Protein AF-A0A3E2GTE9-F1 (afdb_monomer_lite)

Foldseek 3Di:
DDAPPDDQDFDADDDDADQQWKWWDQVLQFFAPGDRPDIDIFGFRADDDLVPFFPLVVVCCVVTVIDGPHAPLRRCVVVVHHLQPAAEDEQLAFALSRHHDPVSRVNYAYEFEPCRCVFQPPHPPVPSNGRGDCVRVVPPRYDYDDPPPADAPDDQPARGWHDPVVRPQKIWGDQAFLDPRRTWIWGGRDSLAIETGCEPLRQDPCLLQVVTDFNAQDHPPRDGHSTPHRVSSSVSSVRSNSQCPDPRYDYDHRPPDPVPQPPPQAQDQDQDPVRFRFRQPDPDPPDDDPCVPFDADPVVPHGFGSGFDPDCPQLQNDDPVLLVLVLVLLLLLLLLQLLLLLLQQLQLVLLCVVQVHDSLVLLLLSLLLLLLLLVLLLPQLLVCLFLFDLQSSLVLLVQLLVLLVQLLPPPHSVSNSVSSNSNSNRRNNSQQCSLVSLVLNHTPVCSLVSVLVSVLSNLLSNLNSLLVQLVCCLVVVHSSVSSVVSSVSSVVSNVSCLQSAAGSDDDPSDDPVPGFDQDDDSVSRNCSSNSVCCVVGVDPPPGDDSCLSSVLLVLLCPQVLLVLLLLLLLLLLQVVLLCSSCLCVQACPDVVVLHVNDRSNRSSVLSVLLVVLLVVLSVCLSVVQVVQQVVVCVVPVSTGHLLSLLVQLVVLLVQQLVLLLQCQVCSQVVHDCVSPSSSSSSNSSSSNSNVVSSLSSSCSLAVVPNSSSSSSNSSSNRVNNSVSSNPVVVCCVPVNSNVSSNVSSVSNVVSVVSSVCCSVCVSVSSSVSDYRPSDD

Sequence (776 aa):
MGSINDQTDRAIVQVSVVPTGQLFLPDKWILAGANLNTKTLYPDYSFYDLDAYPKCIREEFVMTNPHVPKSAGELLSEAGVLIESINLVVYSHLHFDHIGNPYEFPNAKVIVGPGSRVAASPGYPKNPNSPFLESILEHPHVRELSYTDDEWVSFGPFPRAFDVFRDGSFLLLDAPGHMAGHLIGCARTGLNEYVLMGGDCCHHRKIFTREGKVGEGYGPNGAHSMHKDLETAKSTIDKVAELNKKDDVLGASDTGSDNQDHVANNPAEIELENGEFLLVVNVGLEKGGDVSNLKLAKDGHTVLIPQPSDDPQDPLNWSSFKKHMLLICVAFGAFAGDFGSGAGVPTVLVQGIEWTLTPVVVQYSGNLNVIMCGVSGLLWMPLINYWGRTPVLFWSSVMGAFFTLGCALSPNFATFYGMRTLEGVTQSVGQTIGLAFIEDMFFFHEHARKIGIWYAIYIISPFWGPFCGNFMVGTMGTWRPVFWLVFAWSIFLICMMIVFGDECYYNRSFKPDHQPKRESGYIHNLSRTLGIWQVKNRPPKYWGTLLKCYGRLGELLLKPVMPVTMLFYAILFMWSVGINITSSILLGTPIIAGGYGFSAKAVGYMYFTPFVAIIIGEFFGHYFNDWIANRYIRNHNGLFVPEVRLWTNYIGLFFMIPGLVLVGQTLQKHLHWAGIVFGWGMFQFGVMVVSVATVAYALDCYPSASGEVSALINFARVVSGFSVGYFQQEWGLKEGFDTSFGIQAATCTASIFLIVSLQMYGAKLRRWAGPIKLKI

Secondary structure (DSSP, 8-state):
--BS---TT-----------EEEEEEHHHHBTT--TT-EEEEEESS---GGGS-HHHHHHHHHH--B--S-HHHHHHHTT--GGG--EEE-SS--TTS---GGG-TT-EEEE-TTHHHHH-S-BTTSTT-SSBHHHHT-TTEEE--TTTS--EEETTEEEEEESSSSSSEEEEE-TTSSTT-EEEEEEEETTEEEEE-GGG-SSHHHHTTSS-B--S--GGG-S-SSSSHHHHHHHHHHHHHHHTSTTEEEE-SSTT---SSS-SSS-EEE-TT--EEE-----TTS----TTSPBPTTSSSBPSSPPPS-TTSGGGS-HHHHHHHHHHHHHHHHHHHHHHHTTGGGHHHHHHHHT--HHHHHHHHHHHHHHHHHHHHHHHHHHTTT-HHHHHHHHHHHHHHHHHHHHH-SSHHHHHHHHHHHHHHHTHHHHHHHHHHHHHS-HHHHHHHHHHHHHHHHHHHHHHHHHHHHHHHHHS-SHHHHHHHHHHHHHHHHHHHHH-------TTS-GGGSPP---SHHHHHHHHTTHHHHHS--TTSS--HHHHHHHHHHHHTSTHHHHHHHHHHHHHHHHHHHHHHHHHHHHS-GGGTS----HHHHHHHTHHHHHHHHHHHHHHHHHHHHHHHHHHHHTTT---GGGGGHHHHHHHHHHHHHHHHHHHHHHTT--THHHHHHHHHHHHHHHHHHHHHHHHHHHH-GGGHHHHHHHHHHHHHHHHHHHHHHHHHHHHHH-HHHHHHHHHHHHHHTHHHHHHHHHHHHHHHHHH-S-----

Radius of gyration: 33.64 Å; chains: 1; bounding box: 87×59×92 Å

InterPro domains:
  IPR001279 Metallo-beta-lactamase [PF00753] (76-129)
  IPR001279 Metallo-beta-lactamase [SM00849] (69-253)
  IPR011701 Major facilitator superfamily [PF07690] (329-722)
  IPR036259 MFS transporter superfamily [G3DSA:1.20.1250.20] (320-761)
  IPR036259 MFS transporter superfamily [SSF103473] (307-758)
  IPR036866 Ribonuclease Z/Hydroxyacylglutathione hydrolase-like [G3DSA:3.60.15.10] (18-261)
  IPR036866 Ribonuclease Z/Hydroxyacylglutathione hydrolase-like [SSF56281] (74-249)

Structure (mmCIF, N/CA/C/O backbone):
data_AF-A0A3E2GTE9-F1
#
_entry.id   AF-A0A3E2GTE9-F1
#
loop_
_atom_site.group_PDB
_atom_site.id
_atom_site.type_symbol
_atom_site.label_atom_id
_atom_site.label_alt_id
_atom_site.label_comp_id
_atom_site.label_asym_id
_atom_site.label_entity_id
_atom_site.label_seq_id
_atom_site.pdbx_PDB_ins_code
_atom_site.Cartn_x
_atom_site.Cartn_y
_atom_site.Cartn_z
_atom_site.occupancy
_atom_site.B_iso_or_equiv
_atom_site.auth_seq_id
_atom_site.auth_comp_id
_atom_site.auth_asym_id
_atom_site.auth_atom_id
_atom_site.pdbx_PDB_model_num
ATOM 1 N N . MET A 1 1 ? -14.245 -23.287 54.710 1.00 35.78 1 MET A N 1
ATOM 2 C CA . MET A 1 1 ? -14.535 -22.749 53.366 1.00 35.78 1 MET A CA 1
ATOM 3 C C . MET A 1 1 ? -13.266 -22.864 52.544 1.00 35.78 1 MET A C 1
ATOM 5 O O . MET A 1 1 ? -12.268 -22.264 52.923 1.00 35.78 1 MET A O 1
ATOM 9 N N . GLY A 1 2 ? -13.261 -23.719 51.520 1.00 37.22 2 GLY A N 1
ATOM 10 C CA . GLY A 1 2 ? -12.146 -23.814 50.575 1.00 37.22 2 GLY A CA 1
ATOM 11 C C . GLY A 1 2 ? -12.181 -22.624 49.617 1.00 37.22 2 GLY A C 1
ATOM 12 O O . GLY A 1 2 ? -13.242 -22.284 49.103 1.00 37.22 2 GLY A O 1
ATOM 13 N N . SER A 1 3 ? -11.042 -21.960 49.427 1.00 43.16 3 SER A N 1
ATOM 14 C CA . SER A 1 3 ? -10.890 -20.866 48.465 1.00 43.16 3 SER A CA 1
ATOM 15 C C . SER A 1 3 ? -10.763 -21.433 47.052 1.00 43.16 3 SER A C 1
ATOM 17 O O . SER A 1 3 ? -9.955 -22.326 46.807 1.00 43.16 3 SER A O 1
ATOM 19 N N . ILE A 1 4 ? -11.537 -20.888 46.116 1.00 54.78 4 ILE A N 1
ATOM 20 C CA . ILE A 1 4 ? -11.530 -21.264 44.697 1.00 54.78 4 ILE A CA 1
ATOM 21 C C . ILE A 1 4 ? -10.295 -20.718 43.951 1.00 54.78 4 ILE A C 1
ATOM 23 O O . ILE A 1 4 ? -10.062 -21.114 42.815 1.00 54.78 4 ILE A O 1
ATOM 27 N N . ASN A 1 5 ? -9.453 -19.880 44.558 1.00 45.91 5 ASN A N 1
ATOM 28 C CA . ASN A 1 5 ? -8.547 -18.992 43.814 1.00 45.91 5 ASN A CA 1
ATOM 29 C C . ASN A 1 5 ? -7.225 -19.571 43.258 1.00 45.91 5 ASN A C 1
ATOM 31 O O . ASN A 1 5 ? -6.464 -18.775 42.722 1.00 45.91 5 ASN A O 1
ATOM 35 N N . ASP A 1 6 ? -6.912 -20.874 43.336 1.00 42.03 6 ASP A N 1
ATOM 36 C CA . ASP A 1 6 ? -5.499 -21.295 43.165 1.00 42.03 6 ASP A CA 1
ATOM 37 C C . ASP A 1 6 ? -5.212 -22.532 42.284 1.00 42.03 6 ASP A C 1
ATOM 39 O O . ASP A 1 6 ? -4.317 -23.317 42.589 1.00 42.03 6 ASP A O 1
ATOM 43 N N . GLN A 1 7 ? -5.950 -22.756 41.183 1.00 45.03 7 GLN A N 1
ATOM 44 C CA . GLN A 1 7 ? -5.634 -23.860 40.250 1.00 45.03 7 GLN A CA 1
ATOM 45 C C . GLN A 1 7 ? -5.736 -23.467 38.764 1.00 45.03 7 GLN A C 1
ATOM 47 O O . GLN A 1 7 ? -6.770 -22.996 38.284 1.00 45.03 7 GLN A O 1
ATOM 52 N N . THR A 1 8 ? -4.643 -23.701 38.031 1.00 47.69 8 THR A N 1
ATOM 53 C CA . THR A 1 8 ? -4.388 -23.307 36.632 1.00 47.69 8 THR A CA 1
ATOM 54 C C . THR A 1 8 ? -5.048 -24.196 35.566 1.00 47.69 8 THR A C 1
ATOM 56 O O . THR A 1 8 ? -4.874 -23.916 34.387 1.00 47.69 8 THR A O 1
ATOM 59 N N . ASP A 1 9 ? -5.817 -25.220 35.957 1.00 53.19 9 ASP A N 1
ATOM 60 C CA . ASP A 1 9 ? -6.255 -26.330 35.079 1.00 53.19 9 ASP A CA 1
ATOM 61 C C . ASP A 1 9 ? -7.789 -26.503 34.967 1.00 53.19 9 ASP A C 1
ATOM 63 O O . ASP A 1 9 ? -8.285 -27.586 34.663 1.00 53.19 9 ASP A O 1
ATOM 67 N N . ARG A 1 10 ? -8.584 -25.460 35.246 1.00 64.94 10 ARG A N 1
ATOM 68 C CA . ARG A 1 10 ? -10.059 -25.571 35.200 1.00 64.94 10 ARG A CA 1
ATOM 69 C C . ARG A 1 10 ? -10.639 -25.321 33.812 1.00 64.94 10 ARG A C 1
ATOM 71 O O . ARG A 1 10 ? -10.067 -24.580 33.014 1.00 64.94 10 ARG A O 1
ATOM 78 N N . ALA A 1 11 ? -11.813 -25.904 33.580 1.00 71.56 11 ALA A N 1
ATOM 79 C CA . ALA A 1 11 ? -12.597 -25.721 32.369 1.00 71.56 11 ALA A CA 1
ATOM 80 C C . ALA A 1 11 ? -13.008 -24.251 32.157 1.00 71.56 11 ALA A C 1
ATOM 82 O O . ALA A 1 11 ? -13.111 -23.465 33.104 1.00 71.56 11 ALA A O 1
ATOM 83 N N . ILE A 1 12 ? -13.243 -23.901 30.894 1.00 81.31 12 ILE A N 1
ATOM 84 C CA . ILE A 1 12 ? -13.749 -22.597 30.457 1.00 81.31 12 ILE A CA 1
ATOM 85 C C . ILE A 1 12 ? -15.080 -22.791 29.732 1.00 81.31 12 ILE A C 1
ATOM 87 O O . ILE A 1 12 ? -15.310 -23.838 29.124 1.00 81.31 12 ILE A O 1
ATOM 91 N N . VAL A 1 13 ? -15.933 -21.774 29.771 1.00 76.94 13 VAL A N 1
ATOM 92 C CA . VAL A 1 13 ? -17.232 -21.747 29.089 1.00 76.94 13 VAL A CA 1
ATOM 93 C C . VAL A 1 13 ? -17.285 -20.606 28.080 1.00 76.94 13 VAL A C 1
ATOM 95 O O . VAL A 1 13 ? -16.607 -19.591 28.230 1.00 76.94 13 VAL A O 1
ATOM 98 N N . GLN A 1 14 ? -18.103 -20.772 27.043 1.00 76.00 14 GLN A N 1
ATOM 99 C CA . GLN A 1 14 ? -18.442 -19.696 26.114 1.00 76.00 14 GLN A CA 1
ATOM 100 C C . GLN A 1 14 ? -19.725 -19.008 26.577 1.00 76.00 14 GLN A C 1
ATOM 102 O O . GLN A 1 14 ? -20.651 -19.669 27.047 1.00 76.00 14 GLN A O 1
ATOM 107 N N . VAL A 1 15 ? -19.769 -17.682 26.450 1.00 77.00 15 VAL A N 1
ATOM 108 C CA . VAL A 1 15 ? -20.923 -16.860 26.827 1.00 77.00 15 VAL A CA 1
ATOM 109 C C . VAL A 1 15 ? -21.428 -16.139 25.585 1.00 77.00 15 VAL A C 1
ATOM 111 O O . VAL A 1 15 ? -20.668 -15.435 24.923 1.00 77.00 15 VAL A O 1
ATOM 114 N N . SER A 1 16 ? -22.717 -16.300 25.301 1.00 75.56 16 SER A N 1
ATOM 115 C CA . SER A 1 16 ? -23.419 -15.647 24.195 1.00 75.56 16 SER A CA 1
ATOM 116 C C . SER A 1 16 ? -24.628 -14.893 24.743 1.00 75.56 16 SER A C 1
ATOM 118 O O . SER A 1 16 ? -25.207 -15.293 25.751 1.00 75.56 16 SER A O 1
ATOM 120 N N . VAL A 1 17 ? -25.002 -13.794 24.087 1.00 75.56 17 VAL A N 1
ATOM 121 C CA . VAL A 1 17 ? -26.115 -12.931 24.506 1.00 75.56 17 VAL A CA 1
ATOM 122 C C . VAL A 1 17 ? -27.209 -12.991 23.449 1.00 75.56 17 VAL A C 1
ATOM 124 O O . VAL A 1 17 ? -26.947 -12.726 22.279 1.00 75.56 17 VAL A O 1
ATOM 127 N N . VAL A 1 18 ? -28.428 -13.329 23.868 1.00 75.12 18 VAL A N 1
ATOM 128 C CA . VAL A 1 18 ? -29.578 -13.523 22.974 1.00 75.12 18 VAL A CA 1
ATOM 129 C C . VAL A 1 18 ? -30.762 -12.701 23.498 1.00 75.12 18 VAL A C 1
ATOM 131 O O . VAL A 1 18 ? -31.519 -13.200 24.326 1.00 75.12 18 VAL A O 1
ATOM 134 N N . PRO A 1 19 ? -30.910 -11.427 23.087 1.00 76.56 19 PRO A N 1
ATOM 135 C CA . PRO A 1 19 ? -32.045 -10.606 23.501 1.00 76.56 19 PRO A CA 1
ATOM 136 C C . PRO A 1 19 ? -33.320 -11.071 22.792 1.00 76.56 19 PRO A C 1
ATOM 138 O O . PRO A 1 19 ? -33.392 -11.067 21.563 1.00 76.56 19 PRO A O 1
ATOM 141 N N . THR A 1 20 ? -34.333 -11.454 23.566 1.00 77.06 20 THR A N 1
ATOM 142 C CA . THR A 1 20 ? -35.668 -11.830 23.069 1.00 77.06 20 THR A CA 1
ATOM 143 C C . THR A 1 20 ? -36.483 -10.612 22.656 1.00 77.06 20 THR A C 1
ATOM 145 O O . THR A 1 20 ? -37.389 -10.717 21.830 1.00 77.06 20 THR A O 1
ATOM 148 N N . GLY A 1 21 ? -36.160 -9.438 23.200 1.00 79.00 21 GLY A N 1
ATOM 149 C CA . GLY A 1 21 ? -36.895 -8.213 22.937 1.00 79.00 21 GLY A CA 1
ATOM 150 C C . GLY A 1 21 ? -36.241 -6.964 23.509 1.00 79.00 21 GLY A C 1
ATOM 151 O O . GLY A 1 21 ? -35.029 -6.893 23.702 1.00 79.00 21 GLY A O 1
ATOM 152 N N . GLN A 1 22 ? -37.066 -5.950 23.750 1.00 82.88 22 GLN A N 1
ATOM 153 C CA . GLN A 1 22 ? -36.671 -4.689 24.370 1.00 82.88 22 GLN A CA 1
ATOM 154 C C . GLN A 1 22 ? -37.857 -4.017 25.066 1.00 82.88 22 GLN A C 1
ATOM 156 O O . GLN A 1 22 ? -38.993 -4.141 24.609 1.00 82.88 22 GLN A O 1
ATOM 161 N N . LEU A 1 23 ? -37.599 -3.265 26.133 1.00 78.94 23 LEU A N 1
ATOM 162 C CA . LEU A 1 23 ? -38.603 -2.514 26.889 1.00 78.94 23 LEU A CA 1
ATOM 163 C C . LEU A 1 23 ? -38.021 -1.181 27.380 1.00 78.94 23 LEU A C 1
ATOM 165 O O . LEU A 1 23 ? -36.823 -1.051 27.596 1.00 78.94 23 LEU A O 1
ATOM 169 N N . PHE A 1 24 ? -38.850 -0.161 27.557 1.00 79.88 24 PHE A N 1
ATOM 170 C CA . PHE A 1 24 ? -38.447 1.109 28.153 1.00 79.88 24 PHE A CA 1
ATOM 171 C C . PHE A 1 24 ? -38.598 1.081 29.673 1.00 79.88 24 PHE A C 1
ATOM 173 O O . PHE A 1 24 ? -39.663 0.745 30.179 1.00 79.88 24 PHE A O 1
ATOM 180 N N . LEU A 1 25 ? -37.592 1.546 30.408 1.00 79.12 25 LEU A N 1
ATOM 181 C CA . LEU A 1 25 ? -37.716 1.816 31.841 1.00 79.12 25 LEU A CA 1
ATOM 182 C C . LEU A 1 25 ? -37.553 3.316 32.105 1.00 79.12 25 LEU A C 1
ATOM 184 O O . LEU A 1 25 ? -36.614 3.923 31.585 1.00 79.12 25 LEU A O 1
ATOM 188 N N . PRO A 1 26 ? -38.440 3.945 32.898 1.00 82.25 26 PRO A N 1
ATOM 189 C CA . PRO A 1 26 ? -38.241 5.314 33.360 1.00 82.25 26 PRO A CA 1
ATOM 190 C C . PRO A 1 26 ? -36.914 5.454 34.110 1.00 82.25 26 PRO A C 1
ATOM 192 O O . PRO A 1 26 ? -36.681 4.762 35.100 1.00 82.25 26 PRO A O 1
ATOM 195 N N . ASP A 1 27 ? -36.063 6.397 33.705 1.00 81.12 27 ASP A N 1
ATOM 196 C CA . ASP A 1 27 ? -34.705 6.513 34.261 1.00 81.12 27 ASP A CA 1
ATOM 197 C C . ASP A 1 27 ? -34.727 6.787 35.765 1.00 81.12 27 ASP A C 1
ATOM 199 O O . ASP A 1 27 ? -33.835 6.372 36.502 1.00 81.12 27 ASP A O 1
ATOM 203 N N . LYS A 1 28 ? -35.774 7.470 36.239 1.00 80.31 28 LYS A N 1
ATOM 204 C CA . LYS A 1 28 ? -35.967 7.775 37.658 1.00 80.31 28 LYS A CA 1
ATOM 205 C C . LYS A 1 28 ? -36.245 6.544 38.521 1.00 80.31 28 LYS A C 1
ATOM 207 O O . LYS A 1 28 ? -35.993 6.605 39.721 1.00 80.31 28 LYS A O 1
ATOM 212 N N . TRP A 1 29 ? -36.732 5.447 37.936 1.00 82.31 29 TRP A N 1
ATOM 213 C CA . TRP A 1 29 ? -36.845 4.169 38.648 1.00 82.31 29 TRP A CA 1
ATOM 214 C C . TRP A 1 29 ? -35.470 3.573 38.948 1.00 82.31 29 TRP A C 1
ATOM 216 O O . TRP A 1 29 ? -35.292 2.876 39.943 1.00 82.31 29 TRP A O 1
ATOM 226 N N . ILE A 1 30 ? -34.485 3.887 38.110 1.00 82.12 30 ILE A N 1
ATOM 227 C CA . ILE A 1 30 ? -33.204 3.194 38.077 1.00 82.12 30 ILE A CA 1
ATOM 228 C C . ILE A 1 30 ? -32.091 4.031 38.714 1.00 82.12 30 ILE A C 1
ATOM 230 O O . ILE A 1 30 ? -31.367 3.535 39.577 1.00 82.12 30 ILE A O 1
ATOM 234 N N . LEU A 1 31 ? -31.962 5.307 38.338 1.00 84.69 31 LEU A N 1
ATOM 235 C CA . LEU A 1 31 ? -30.878 6.197 38.756 1.00 84.69 31 LEU A CA 1
ATOM 236 C C . LEU A 1 31 ? -31.370 7.354 39.632 1.00 84.69 31 LEU A C 1
ATOM 238 O O . LEU A 1 31 ? -32.271 8.117 39.271 1.00 84.69 31 LEU A O 1
ATOM 242 N N . ALA A 1 32 ? -30.693 7.564 40.763 1.00 83.81 32 ALA A N 1
ATOM 243 C CA . ALA A 1 32 ? -30.908 8.741 41.595 1.00 83.81 32 ALA A CA 1
ATOM 244 C C . ALA A 1 32 ? -30.609 10.030 40.814 1.00 83.81 32 ALA A C 1
ATOM 246 O O . ALA A 1 32 ? -29.554 10.172 40.195 1.00 83.81 32 ALA A O 1
ATOM 247 N N . GLY A 1 33 ? -31.519 11.002 40.900 1.00 78.88 33 GLY A N 1
ATOM 248 C CA . GLY A 1 33 ? -31.366 12.307 40.249 1.00 78.88 33 GLY A CA 1
ATOM 249 C C . GLY A 1 33 ? -31.728 12.332 38.760 1.00 78.88 33 GLY A C 1
ATOM 250 O O . GLY A 1 33 ? -31.606 13.389 38.144 1.00 78.88 33 GLY A O 1
ATOM 251 N N . ALA A 1 34 ? -32.197 11.219 38.187 1.00 78.56 34 ALA A N 1
ATOM 252 C CA . ALA A 1 34 ? -32.681 11.189 36.812 1.00 78.56 34 ALA A CA 1
ATOM 253 C C . ALA A 1 34 ? -34.007 11.957 36.632 1.00 78.56 34 ALA A C 1
ATOM 255 O O . ALA A 1 34 ? -34.786 12.163 37.573 1.00 78.56 34 ALA A O 1
ATOM 256 N N . ASN A 1 35 ? -34.246 12.416 35.401 1.00 73.31 35 ASN A N 1
ATOM 257 C CA . ASN A 1 35 ? -35.416 13.214 35.048 1.00 73.31 35 ASN A CA 1
ATOM 258 C C . ASN A 1 35 ? -36.685 12.336 35.032 1.00 73.31 35 ASN A C 1
ATOM 260 O O . ASN A 1 35 ? -36.651 11.179 34.633 1.00 73.31 35 ASN A O 1
ATOM 264 N N . LEU A 1 36 ? -37.822 12.896 35.458 1.00 66.06 36 LEU A N 1
ATOM 265 C CA . LEU A 1 36 ? -39.126 12.216 35.441 1.00 66.06 36 LEU A CA 1
ATOM 266 C C . LEU A 1 36 ? -39.618 11.880 34.028 1.00 66.06 36 LEU A C 1
ATOM 268 O O . LEU A 1 36 ? -40.417 10.964 33.871 1.00 66.06 36 LEU A O 1
ATOM 272 N N . ASN A 1 37 ? -39.172 12.635 33.025 1.00 70.19 37 ASN A N 1
ATOM 273 C CA . ASN A 1 37 ? -39.670 12.526 31.655 1.00 70.19 37 ASN A CA 1
ATOM 274 C C . ASN A 1 37 ? -38.750 11.709 30.737 1.00 70.19 37 ASN A C 1
ATOM 276 O O . ASN A 1 37 ? -39.010 11.643 29.537 1.00 70.19 37 ASN A O 1
ATOM 280 N N . THR A 1 38 ? -37.663 11.138 31.262 1.00 74.25 38 THR A N 1
ATOM 281 C CA . THR A 1 38 ? -36.722 10.338 30.474 1.00 74.25 38 THR A CA 1
ATOM 282 C C . THR A 1 38 ? -36.898 8.854 30.774 1.00 74.25 38 THR A C 1
ATOM 284 O O . THR A 1 38 ? -37.202 8.450 31.899 1.00 74.25 38 THR A O 1
ATOM 287 N N . LYS A 1 39 ? -36.770 8.045 29.726 1.00 74.38 39 LYS A N 1
ATOM 288 C CA . LYS A 1 39 ? -36.845 6.591 29.783 1.00 74.38 39 LYS A CA 1
ATOM 289 C C . LYS A 1 39 ? -35.776 6.014 28.868 1.00 74.38 39 LYS A C 1
ATOM 291 O O . LYS A 1 39 ? -35.607 6.508 27.752 1.00 74.38 39 LYS A O 1
ATOM 296 N N . THR A 1 40 ? -35.104 4.974 29.328 1.00 73.94 40 THR A N 1
ATOM 297 C CA . THR A 1 40 ? -34.043 4.285 28.598 1.00 73.94 40 THR A CA 1
ATOM 298 C C . THR A 1 40 ? -34.594 2.979 28.048 1.00 73.94 40 THR A C 1
ATOM 300 O O . THR A 1 40 ? -35.421 2.330 28.688 1.00 73.94 40 THR A O 1
ATOM 303 N N . LEU A 1 41 ? -34.194 2.628 26.828 1.00 74.06 41 LEU A N 1
ATOM 304 C CA . LEU A 1 41 ? -34.544 1.359 26.203 1.00 74.06 41 LEU A CA 1
ATOM 305 C C . LEU A 1 41 ? -33.565 0.285 26.683 1.00 74.06 41 LEU A C 1
ATOM 307 O O . LEU A 1 41 ? -32.355 0.442 26.536 1.00 74.06 41 LEU A O 1
ATOM 311 N N . TYR A 1 42 ? -34.098 -0.793 27.237 1.00 69.62 42 TYR A N 1
ATOM 312 C CA . TYR A 1 42 ? -33.353 -1.930 27.748 1.00 69.62 42 TYR A CA 1
ATOM 313 C C . TYR A 1 42 ? -33.604 -3.152 26.867 1.00 69.62 42 TYR A C 1
ATOM 315 O O . TYR A 1 42 ? -34.761 -3.396 26.512 1.00 69.62 42 TYR A O 1
ATOM 323 N N . PRO A 1 43 ? -32.560 -3.913 26.489 1.00 67.00 43 PRO A N 1
ATOM 324 C CA . PRO A 1 43 ? -32.750 -5.241 25.937 1.00 67.00 43 PRO A CA 1
ATOM 325 C C . PRO A 1 43 ? -33.477 -6.101 26.967 1.00 67.00 43 PRO A C 1
ATOM 327 O O . PRO A 1 43 ? -33.137 -6.109 28.148 1.00 67.00 43 PRO A O 1
ATOM 330 N N . ASP A 1 44 ? -34.481 -6.814 26.490 1.00 67.31 44 ASP A N 1
ATOM 331 C CA . ASP A 1 44 ? -35.185 -7.821 27.254 1.00 67.31 44 ASP A CA 1
ATOM 332 C C . ASP A 1 44 ? -34.682 -9.202 26.831 1.00 67.31 44 ASP A C 1
ATOM 334 O O . ASP A 1 44 ? -34.440 -9.449 25.644 1.00 67.31 44 ASP A O 1
ATOM 338 N N . TYR A 1 45 ? -34.518 -10.090 27.805 1.00 57.19 45 TYR A N 1
ATOM 339 C CA . TYR A 1 45 ? -33.969 -11.429 27.596 1.00 57.19 45 TYR A CA 1
ATOM 340 C C . TYR A 1 45 ? -34.972 -12.544 27.906 1.00 57.19 45 TYR A C 1
ATOM 342 O O . TYR A 1 45 ? -34.592 -13.717 27.883 1.00 57.19 45 TYR A O 1
ATOM 350 N N . SER A 1 46 ? -36.225 -12.206 28.242 1.00 63.75 46 SER A N 1
ATOM 351 C CA . SER A 1 46 ? -37.118 -13.188 28.854 1.00 63.75 46 SER A CA 1
ATOM 352 C C . SER A 1 46 ? -38.617 -12.961 28.671 1.00 63.75 46 SER A C 1
ATOM 354 O O . SER A 1 46 ? -39.391 -13.719 29.243 1.00 63.75 46 SER A O 1
ATOM 356 N N . PHE A 1 47 ? -39.099 -11.993 27.902 1.00 67.75 47 PHE A N 1
ATOM 357 C CA . PHE A 1 47 ? -40.515 -11.969 27.555 1.00 67.75 47 PHE A CA 1
ATOM 358 C C . PHE A 1 47 ? -40.859 -13.059 26.542 1.00 67.75 47 PHE A C 1
ATOM 360 O O . PHE A 1 47 ? -40.119 -13.348 25.602 1.00 67.75 47 PHE A O 1
ATOM 367 N N . TYR A 1 48 ? -42.055 -13.611 26.704 1.00 67.75 48 TYR A N 1
ATOM 368 C CA . TYR A 1 48 ? -42.704 -14.484 25.740 1.00 67.75 48 TYR A CA 1
ATOM 369 C C . TYR A 1 48 ? -44.212 -14.283 25.853 1.00 67.75 48 TYR A C 1
ATOM 371 O O . TYR A 1 48 ? -44.719 -14.264 26.968 1.00 67.75 48 TYR A O 1
ATOM 379 N N . ASP A 1 49 ? -44.905 -14.130 24.723 1.00 76.25 49 ASP A N 1
ATOM 380 C CA . ASP A 1 49 ? -46.364 -13.948 24.660 1.00 76.25 49 ASP A CA 1
ATOM 381 C C . ASP A 1 49 ? -46.906 -12.909 25.670 1.00 76.25 49 ASP A C 1
ATOM 383 O O . ASP A 1 49 ? -47.375 -13.228 26.765 1.00 76.25 49 ASP A O 1
ATOM 387 N N . LEU A 1 50 ? -46.856 -11.627 25.289 1.00 81.06 50 LEU A N 1
ATOM 388 C CA . LEU A 1 50 ? -47.259 -10.503 26.148 1.00 81.06 50 LEU A CA 1
ATOM 389 C C . LEU A 1 50 ? -48.713 -10.604 26.657 1.00 81.06 50 LEU A C 1
ATOM 391 O O . LEU A 1 50 ? -49.047 -9.996 27.678 1.00 81.06 50 LEU A O 1
ATOM 395 N N . ASP A 1 51 ? -49.576 -11.382 25.997 1.00 82.38 51 ASP A N 1
ATOM 396 C CA . ASP A 1 51 ? -50.967 -11.577 26.410 1.00 82.38 51 ASP A CA 1
ATOM 397 C C . ASP A 1 51 ? -51.130 -12.581 27.561 1.00 82.38 51 ASP A C 1
ATOM 399 O O . ASP A 1 51 ? -52.138 -12.528 28.277 1.00 82.38 51 ASP A O 1
ATOM 403 N N . ALA A 1 52 ? -50.135 -13.443 27.794 1.00 80.31 52 ALA A N 1
ATOM 404 C CA . ALA A 1 52 ? -50.138 -14.439 28.866 1.00 80.31 52 ALA A CA 1
ATOM 405 C C . ALA A 1 52 ? -49.907 -13.836 30.268 1.00 80.31 52 ALA A C 1
ATOM 407 O O . ALA A 1 52 ? -50.149 -14.500 31.282 1.00 80.31 52 ALA A O 1
ATOM 408 N N . TYR A 1 53 ? -49.476 -12.573 30.345 1.00 82.00 53 TYR A N 1
ATOM 409 C CA . TYR A 1 53 ? -49.146 -11.900 31.601 1.00 82.00 53 TYR A CA 1
ATOM 410 C C . TYR A 1 53 ? -50.386 -11.432 32.395 1.00 82.00 53 TYR A C 1
ATOM 412 O O . TYR A 1 53 ? -51.412 -11.034 31.819 1.00 82.00 53 TYR A O 1
ATOM 420 N N . PRO A 1 54 ? -50.312 -11.425 33.745 1.00 82.81 54 PRO A N 1
ATOM 421 C CA . PRO A 1 54 ? -51.388 -10.937 34.606 1.00 82.81 54 PRO A CA 1
ATOM 422 C C . PRO A 1 54 ? -51.742 -9.477 34.299 1.00 82.81 54 PRO A C 1
ATOM 424 O O . PRO A 1 54 ? -50.915 -8.691 33.832 1.00 82.81 54 PRO A O 1
ATOM 427 N N . LYS A 1 55 ? -52.991 -9.085 34.589 1.00 83.06 55 LYS A N 1
ATOM 428 C CA . LYS A 1 55 ? -53.493 -7.731 34.290 1.00 83.06 55 LYS A CA 1
ATOM 429 C C . LYS A 1 55 ? -52.622 -6.633 34.914 1.00 83.06 55 LYS A C 1
ATOM 431 O O . LYS A 1 55 ? -52.380 -5.636 34.248 1.00 83.06 55 LYS A O 1
ATOM 436 N N . CYS A 1 56 ? -52.130 -6.837 36.139 1.00 80.00 56 CYS A N 1
ATOM 437 C CA . CYS A 1 56 ? -51.262 -5.873 36.822 1.00 80.00 56 CYS A CA 1
ATOM 438 C C . CYS A 1 56 ? -49.965 -5.581 36.048 1.00 80.00 56 CYS A C 1
ATOM 440 O O . CYS A 1 56 ? -49.557 -4.432 35.994 1.00 80.00 56 CYS A O 1
ATOM 442 N N . ILE A 1 57 ? -49.378 -6.579 35.379 1.00 83.25 57 ILE A N 1
ATOM 443 C CA . ILE A 1 57 ? -48.179 -6.398 34.546 1.00 83.25 57 ILE A CA 1
ATOM 444 C C . ILE A 1 57 ? -48.528 -5.788 33.186 1.00 83.25 57 ILE A C 1
ATOM 446 O O . ILE A 1 57 ? -47.845 -4.886 32.711 1.00 83.25 57 ILE A O 1
ATOM 450 N N . ARG A 1 58 ? -49.642 -6.202 32.570 1.00 83.88 58 ARG A N 1
ATOM 451 C CA . ARG A 1 58 ? -50.087 -5.605 31.297 1.00 83.88 58 ARG A CA 1
ATOM 452 C C . ARG A 1 58 ? -50.451 -4.123 31.421 1.00 83.88 58 ARG A C 1
ATOM 454 O O . ARG A 1 58 ? -50.330 -3.384 30.449 1.00 83.88 58 ARG A O 1
ATOM 461 N N . GLU A 1 59 ? -50.871 -3.672 32.601 1.00 83.19 59 GLU A N 1
ATOM 462 C CA . GLU A 1 59 ? -51.062 -2.246 32.888 1.00 83.19 59 GLU A CA 1
ATOM 463 C C . GLU A 1 59 ? -49.731 -1.468 32.872 1.00 83.19 59 GLU A C 1
ATOM 465 O O . GLU A 1 59 ? -49.705 -0.317 32.430 1.00 83.19 59 GLU A O 1
ATOM 470 N N . GLU A 1 60 ? -48.613 -2.096 33.251 1.00 78.19 60 GLU A N 1
ATOM 471 C CA . GLU A 1 60 ? -47.276 -1.487 33.179 1.00 78.19 60 GLU A CA 1
ATOM 472 C C . GLU A 1 60 ? -46.756 -1.361 31.740 1.00 78.19 60 GLU A C 1
ATOM 474 O O . GLU A 1 60 ? -46.012 -0.423 31.438 1.00 78.19 60 GLU A O 1
ATOM 479 N N . PHE A 1 61 ? -47.206 -2.226 30.820 1.00 83.31 61 PHE A N 1
ATOM 480 C CA . PHE A 1 61 ? -46.804 -2.199 29.404 1.00 83.31 61 PHE A CA 1
ATOM 481 C C . PHE A 1 61 ? -47.161 -0.893 28.692 1.00 83.31 61 PHE A C 1
ATOM 483 O O . PHE A 1 61 ? -46.538 -0.553 27.690 1.00 83.31 61 PHE A O 1
ATOM 490 N N . VAL A 1 62 ? -48.103 -0.110 29.223 1.00 79.94 62 VAL A N 1
ATOM 491 C CA . VAL A 1 62 ? -48.384 1.242 28.718 1.00 79.94 62 VAL A CA 1
ATOM 492 C C . VAL A 1 62 ? -47.164 2.157 28.873 1.00 79.94 62 VAL A C 1
ATOM 494 O O . VAL A 1 62 ? -46.888 2.979 27.999 1.00 79.94 62 VAL A O 1
ATOM 497 N N . MET A 1 63 ? -46.421 2.019 29.974 1.00 74.75 63 MET A N 1
ATOM 498 C CA . MET A 1 63 ? -45.217 2.810 30.230 1.00 74.75 63 MET A CA 1
ATOM 499 C C . MET A 1 63 ? -43.965 2.149 29.663 1.00 74.75 63 MET A C 1
ATOM 501 O O . MET A 1 63 ? -43.133 2.842 29.066 1.00 74.75 63 MET A O 1
ATOM 505 N N . THR A 1 64 ? -43.845 0.829 29.825 1.00 77.62 64 THR A N 1
ATOM 506 C CA . THR A 1 64 ? -42.643 0.096 29.421 1.00 77.62 64 THR A CA 1
ATOM 507 C C . THR A 1 64 ? -42.625 -0.275 27.945 1.00 77.62 64 THR A C 1
ATOM 509 O O . THR A 1 64 ? -41.555 -0.428 27.373 1.00 77.62 64 THR A O 1
ATOM 512 N N . ASN A 1 65 ? -43.777 -0.318 27.276 1.00 82.81 65 ASN A N 1
ATOM 513 C CA . ASN A 1 65 ? -43.916 -0.576 25.841 1.00 82.81 65 ASN A CA 1
ATOM 514 C C . ASN A 1 65 ? -42.991 -1.707 25.333 1.00 82.81 65 ASN A C 1
ATOM 516 O O . ASN A 1 65 ? -42.138 -1.451 24.472 1.00 82.81 65 ASN A O 1
ATOM 520 N N . PRO A 1 66 ? -43.107 -2.926 25.898 1.00 83.50 66 PRO A N 1
ATOM 521 C CA . PRO A 1 66 ? -42.241 -4.038 25.542 1.00 83.50 66 PRO A CA 1
ATOM 522 C C . PRO A 1 66 ? -42.485 -4.481 24.096 1.00 83.50 66 PRO A C 1
ATOM 524 O O . PRO A 1 66 ? -43.615 -4.499 23.605 1.00 83.50 66 PRO A O 1
ATOM 527 N N . HIS A 1 67 ? -41.411 -4.862 23.414 1.00 83.00 67 HIS A N 1
ATOM 528 C CA . HIS A 1 67 ? -41.432 -5.407 22.066 1.00 83.00 67 HIS A CA 1
ATOM 529 C C . HIS A 1 67 ? -40.622 -6.698 22.015 1.00 83.00 67 HIS A C 1
ATOM 531 O O . HIS A 1 67 ? -39.424 -6.685 22.282 1.00 83.00 67 HIS A O 1
ATOM 537 N N . VAL A 1 68 ? -41.283 -7.795 21.650 1.00 81.94 68 VAL A N 1
ATOM 538 C CA . VAL A 1 68 ? -40.752 -9.158 21.765 1.00 81.94 68 VAL A CA 1
ATOM 539 C C . VAL A 1 68 ? -41.000 -9.869 20.440 1.00 81.94 68 VAL A C 1
ATOM 541 O O . VAL A 1 68 ? -42.066 -10.451 20.242 1.00 81.94 68 VAL A O 1
ATOM 544 N N . PRO A 1 69 ? -40.093 -9.723 19.463 1.00 80.19 69 PRO A N 1
ATOM 545 C CA . PRO A 1 69 ? -40.312 -10.257 18.127 1.00 80.19 69 PRO A CA 1
ATOM 546 C C . PRO A 1 69 ? -40.231 -11.785 18.061 1.00 80.19 69 PRO A C 1
ATOM 548 O O . PRO A 1 69 ? -40.862 -12.353 17.172 1.00 80.19 69 PRO A O 1
ATOM 551 N N . LYS A 1 70 ? -39.437 -12.425 18.932 1.00 83.81 70 LYS A N 1
ATOM 552 C CA . LYS A 1 70 ? -39.185 -13.874 18.928 1.00 83.81 70 LYS A CA 1
ATOM 553 C C . LYS A 1 70 ? -38.921 -14.400 20.333 1.00 83.81 70 LYS A C 1
ATOM 555 O O . LYS A 1 70 ? -38.434 -13.660 21.187 1.00 83.81 70 LYS A O 1
ATOM 560 N N . SER A 1 71 ? -39.196 -15.680 20.550 1.00 83.38 71 SER A N 1
ATOM 561 C CA . SER A 1 71 ? -38.840 -16.361 21.794 1.00 83.38 71 SER A CA 1
ATOM 562 C C . SER A 1 71 ? -37.358 -16.741 21.860 1.00 83.38 71 SER A C 1
ATOM 564 O O . SER A 1 71 ? -36.646 -16.741 20.852 1.00 83.38 71 SER A O 1
ATOM 566 N N . ALA A 1 72 ? -36.884 -17.104 23.056 1.00 83.06 72 ALA A N 1
ATOM 567 C CA . ALA A 1 72 ? -35.527 -17.614 23.233 1.00 83.06 72 ALA A CA 1
ATOM 568 C C . ALA A 1 72 ? -35.309 -18.910 22.431 1.00 83.06 72 ALA A C 1
ATOM 570 O O . ALA A 1 72 ? -34.276 -19.055 21.780 1.00 83.06 72 ALA A O 1
ATOM 571 N N . GLY A 1 73 ? -36.285 -19.827 22.419 1.00 84.06 73 GLY A N 1
ATOM 572 C CA . GLY A 1 73 ? -36.226 -21.052 21.622 1.00 84.06 73 GLY A CA 1
ATOM 573 C C . GLY A 1 73 ? -36.168 -20.796 20.112 1.00 84.06 73 GLY A C 1
ATOM 574 O O . GLY A 1 73 ? -35.397 -21.455 19.410 1.00 84.06 73 GLY A O 1
ATOM 575 N N . GLU A 1 74 ? -36.923 -19.816 19.606 1.00 85.94 74 GLU A N 1
ATOM 576 C CA . GLU A 1 74 ? -36.882 -19.415 18.192 1.00 85.94 74 GLU A CA 1
ATOM 577 C C . GLU A 1 74 ? -35.517 -18.835 17.807 1.00 85.94 74 GLU A C 1
ATOM 579 O O . GLU A 1 74 ? -34.934 -19.245 16.803 1.00 85.94 74 GLU A O 1
ATOM 584 N N . LEU A 1 75 ? -34.973 -17.929 18.627 1.00 83.19 75 LEU A N 1
ATOM 585 C CA . LEU A 1 75 ? -33.664 -17.318 18.384 1.00 83.19 75 LEU A CA 1
ATOM 586 C C . LEU A 1 75 ? -32.529 -18.348 18.430 1.00 83.19 75 LEU A C 1
ATOM 588 O O . LEU A 1 75 ? -31.654 -18.338 17.565 1.00 83.19 75 LEU A O 1
ATOM 592 N N . LEU A 1 76 ? -32.567 -19.271 19.393 1.00 81.19 76 LEU A N 1
ATOM 593 C CA . LEU A 1 76 ? -31.602 -20.368 19.479 1.00 81.19 76 LEU A CA 1
ATOM 594 C C . LEU A 1 76 ? -31.696 -21.300 18.263 1.00 81.19 76 LEU A C 1
ATOM 596 O O . LEU A 1 76 ? -30.668 -21.674 17.699 1.00 81.19 76 LEU A O 1
ATOM 600 N N . SER A 1 77 ? -32.910 -21.614 17.807 1.00 83.94 77 SER A N 1
ATOM 601 C CA . SER A 1 77 ? -33.123 -22.450 16.618 1.00 83.94 77 SER A CA 1
ATOM 602 C C . SER A 1 77 ? -32.599 -21.787 15.340 1.00 83.94 77 SER A C 1
ATOM 604 O O . SER A 1 77 ? -31.991 -22.455 14.504 1.00 83.94 77 SER A O 1
ATOM 606 N N . GLU A 1 78 ? -32.787 -20.473 15.185 1.00 85.00 78 GLU A N 1
ATOM 607 C CA . GLU A 1 78 ? -32.243 -19.702 14.057 1.00 85.00 78 GLU A CA 1
ATOM 608 C C . GLU A 1 78 ? -30.715 -19.632 14.064 1.00 85.00 78 GLU A C 1
ATOM 610 O O . GLU A 1 78 ? -30.099 -19.683 12.998 1.00 85.00 78 GLU A O 1
ATOM 615 N N . ALA A 1 79 ? -30.109 -19.592 15.252 1.00 72.81 79 ALA A N 1
ATOM 616 C CA . ALA A 1 79 ? -28.665 -19.717 15.444 1.00 72.81 79 ALA A CA 1
ATOM 617 C C . ALA A 1 79 ? -28.151 -21.164 15.259 1.00 72.81 79 ALA A C 1
ATOM 619 O O . ALA A 1 79 ? -26.959 -21.435 15.401 1.00 72.81 79 ALA A O 1
ATOM 620 N N . GLY A 1 80 ? -29.030 -22.119 14.932 1.00 83.56 80 GLY A N 1
ATOM 621 C CA . GLY A 1 80 ?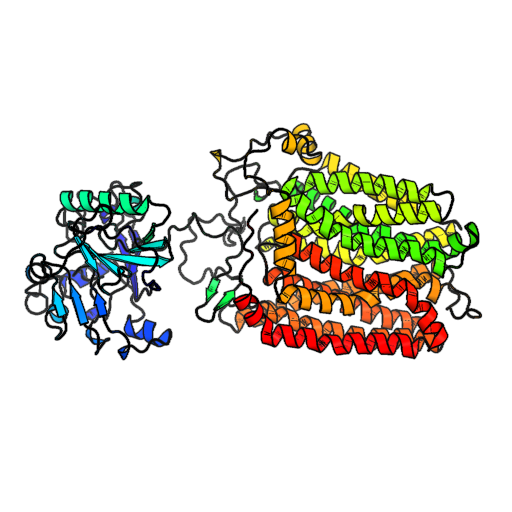 -28.674 -23.518 14.699 1.00 83.56 80 GLY A CA 1
ATOM 622 C C . GLY A 1 80 ? -28.476 -24.351 15.970 1.00 83.56 80 GLY A C 1
ATOM 623 O O . GLY A 1 80 ? -27.932 -25.455 15.890 1.00 83.56 80 GLY A O 1
ATOM 624 N N . VAL A 1 81 ? -28.917 -23.863 17.134 1.00 82.19 81 VAL A N 1
ATOM 625 C CA . VAL A 1 81 ? -28.908 -24.604 18.401 1.00 82.19 81 VAL A CA 1
ATOM 626 C C . VAL A 1 81 ? -30.213 -25.386 18.540 1.00 82.19 81 VAL A C 1
ATOM 628 O O . VAL A 1 81 ? -31.302 -24.820 18.546 1.00 82.19 81 VAL A O 1
ATOM 631 N N . LEU A 1 82 ? -30.108 -26.708 18.683 1.00 85.12 82 LEU A N 1
ATOM 632 C CA . LEU A 1 82 ? -31.265 -27.566 18.946 1.00 85.12 82 LEU A CA 1
ATOM 633 C C . LEU A 1 82 ? -31.804 -27.285 20.354 1.00 85.12 82 LEU A C 1
ATOM 635 O O . LEU A 1 82 ? -31.071 -27.449 21.330 1.00 85.12 82 LEU A O 1
ATOM 639 N N . ILE A 1 83 ? -33.073 -26.905 20.488 1.00 86.62 83 ILE A N 1
ATOM 640 C CA . ILE A 1 83 ? -33.703 -26.598 21.786 1.00 86.62 83 ILE A CA 1
ATOM 641 C C . ILE A 1 83 ? -33.656 -27.783 22.763 1.00 86.62 83 ILE A C 1
ATOM 643 O O . ILE A 1 83 ? -33.536 -27.599 23.973 1.00 86.62 83 ILE A O 1
ATOM 647 N N . GLU A 1 84 ? -33.645 -29.014 22.250 1.00 90.12 84 GLU A N 1
ATOM 648 C CA . GLU A 1 84 ? -33.503 -30.244 23.032 1.00 90.12 84 GLU A CA 1
ATOM 649 C C . GLU A 1 84 ? -32.093 -30.435 23.606 1.00 90.12 84 GLU A C 1
ATOM 651 O O . GLU A 1 84 ? -31.908 -31.249 24.514 1.00 90.12 84 GLU A O 1
ATOM 656 N N . SER A 1 85 ? -31.096 -29.715 23.081 1.00 88.31 85 SER A N 1
ATOM 657 C CA . SER A 1 85 ? -29.718 -29.745 23.585 1.00 88.31 85 SER A CA 1
ATOM 658 C C . SER A 1 85 ? -29.516 -28.884 24.833 1.00 88.31 85 SER A C 1
ATOM 660 O O . SER A 1 85 ? -28.522 -29.059 25.535 1.00 88.31 85 SER A O 1
ATOM 662 N N . ILE A 1 86 ? -30.463 -27.998 25.157 1.00 89.94 86 ILE A N 1
ATOM 663 C CA . ILE A 1 86 ? -30.402 -27.171 26.363 1.00 89.94 86 ILE A CA 1
ATOM 664 C C . ILE A 1 86 ? -30.677 -28.043 27.594 1.00 89.94 86 ILE A C 1
ATOM 666 O O . ILE A 1 86 ? -31.773 -28.569 27.784 1.00 89.94 86 ILE A O 1
ATOM 670 N N . ASN A 1 87 ? -29.664 -28.211 28.448 1.00 89.00 87 ASN A N 1
ATOM 671 C CA . ASN A 1 87 ? -29.752 -29.066 29.639 1.00 89.00 87 ASN A CA 1
ATOM 672 C C . ASN A 1 87 ? -30.122 -28.313 30.925 1.00 89.00 87 ASN A C 1
ATOM 674 O O . ASN A 1 87 ? -30.508 -28.940 31.917 1.00 89.00 87 ASN A O 1
ATOM 678 N N . LEU A 1 88 ? -29.985 -26.987 30.933 1.00 89.50 88 LEU A N 1
ATOM 679 C CA . LEU A 1 88 ? -30.185 -26.161 32.116 1.00 89.50 88 LEU A CA 1
ATOM 680 C C . LEU A 1 88 ? -30.689 -24.766 31.734 1.00 89.50 88 LEU A C 1
ATOM 682 O O . LEU A 1 88 ? -30.106 -24.114 30.875 1.00 89.50 88 LEU A O 1
ATOM 686 N N . VAL A 1 89 ? -31.720 -24.305 32.437 1.00 90.00 89 VAL A N 1
ATOM 687 C CA . VAL A 1 89 ? -32.211 -22.925 32.439 1.00 90.00 89 VAL A CA 1
ATOM 688 C C . VAL A 1 89 ? -32.066 -22.390 33.859 1.00 90.00 89 VAL A C 1
ATOM 690 O O . VAL A 1 89 ? -32.503 -23.029 34.819 1.00 90.00 89 VAL A O 1
ATOM 693 N N . VAL A 1 90 ? -31.433 -21.231 34.012 1.00 89.62 90 VAL A N 1
ATOM 694 C CA . VAL A 1 90 ? -31.276 -20.569 35.311 1.00 89.62 90 VAL A CA 1
ATOM 695 C C . VAL A 1 90 ? -32.032 -19.255 35.272 1.00 89.62 90 VAL A C 1
ATOM 697 O O . VAL A 1 90 ? -31.713 -18.385 34.468 1.00 89.62 90 VAL A O 1
ATOM 700 N N . TYR A 1 91 ? -32.993 -19.097 36.174 1.00 88.62 91 TYR A N 1
ATOM 701 C CA . TYR A 1 91 ? -33.616 -17.805 36.409 1.00 88.62 91 TYR A CA 1
ATOM 702 C C . TYR A 1 91 ? -32.821 -17.061 37.472 1.00 88.62 91 TYR A C 1
ATOM 704 O O . TYR A 1 91 ? -32.696 -17.536 38.603 1.00 88.62 91 TYR A O 1
ATOM 712 N N . SER A 1 92 ? -32.286 -15.893 37.105 1.00 87.88 92 SER A N 1
ATOM 713 C CA . SER A 1 92 ? -31.582 -15.011 38.043 1.00 87.88 92 SER A CA 1
ATOM 714 C C . SER A 1 92 ? -32.486 -14.653 39.219 1.00 87.88 92 SER A C 1
ATOM 716 O O . SER A 1 92 ? -32.046 -14.637 40.358 1.00 87.88 92 SER A O 1
ATOM 718 N N . HIS A 1 93 ? -33.767 -14.415 38.953 1.00 89.06 93 HIS A N 1
ATOM 719 C CA . HIS A 1 93 ? -34.823 -14.210 39.931 1.00 89.06 93 HIS A CA 1
ATOM 720 C C . HIS A 1 93 ? -36.182 -14.307 39.229 1.00 89.06 93 HIS A C 1
ATOM 722 O O . HIS A 1 93 ? -36.266 -14.305 38.003 1.00 89.06 93 HIS A O 1
ATOM 728 N N . LEU A 1 94 ? -37.263 -14.392 40.004 1.00 85.19 94 LEU A N 1
ATOM 729 C CA . LEU A 1 94 ? -38.615 -14.451 39.455 1.00 85.19 94 LEU A CA 1
ATOM 730 C C . LEU A 1 94 ? -39.191 -13.041 39.329 1.00 85.19 94 LEU A C 1
ATOM 732 O O . LEU A 1 94 ? -39.952 -12.632 40.193 1.00 85.19 94 LEU A O 1
ATOM 736 N N . HIS A 1 95 ? -38.816 -12.300 38.288 1.00 80.62 95 HIS A N 1
ATOM 737 C CA . HIS A 1 95 ? -39.465 -11.047 37.872 1.00 80.62 95 HIS A CA 1
ATOM 738 C C . HIS A 1 95 ? -40.052 -11.214 36.466 1.00 80.62 95 HIS A C 1
ATOM 740 O O . HIS A 1 95 ? -39.639 -12.104 35.730 1.00 80.62 95 HIS A O 1
ATOM 746 N N . PHE A 1 96 ? -41.069 -10.437 36.101 1.00 76.00 96 PHE A N 1
ATOM 747 C CA . PHE A 1 96 ? -41.904 -10.739 34.930 1.00 76.00 96 PHE A CA 1
ATOM 748 C C . PHE A 1 96 ? -41.159 -10.649 33.579 1.00 76.00 96 PHE A C 1
ATOM 750 O O . PHE A 1 96 ? -41.471 -11.394 32.652 1.00 76.00 96 PHE A O 1
ATOM 757 N N . ASP A 1 97 ? -40.152 -9.793 33.492 1.00 72.56 97 ASP A N 1
ATOM 758 C CA . ASP A 1 97 ? -39.199 -9.595 32.384 1.00 72.56 97 ASP A CA 1
ATOM 759 C C . ASP A 1 97 ? -37.976 -10.541 32.459 1.00 72.56 97 ASP A C 1
ATOM 761 O O . ASP A 1 97 ? -37.104 -10.537 31.591 1.00 72.56 97 ASP A O 1
ATOM 765 N N . HIS A 1 98 ? -37.928 -11.420 33.466 1.00 76.44 98 HIS A N 1
ATOM 766 C CA . HIS A 1 98 ? -36.823 -12.351 33.713 1.00 76.44 98 HIS A CA 1
ATOM 767 C C . HIS A 1 98 ? -37.201 -13.833 33.632 1.00 76.44 98 HIS A C 1
ATOM 769 O O . HIS A 1 98 ? -36.375 -14.681 33.957 1.00 76.44 98 HIS A O 1
ATOM 775 N N . ILE A 1 99 ? -38.429 -14.169 33.215 1.00 73.31 99 ILE A N 1
ATOM 776 C CA . ILE A 1 99 ? -38.987 -15.510 33.442 1.00 73.31 99 ILE A CA 1
ATOM 777 C C . ILE A 1 99 ? -39.385 -16.351 32.217 1.00 73.31 99 ILE A C 1
ATOM 779 O O . ILE A 1 99 ? -39.494 -17.562 32.377 1.00 73.31 99 ILE A O 1
ATOM 783 N N . GLY A 1 100 ? -39.512 -15.814 31.002 1.00 78.62 100 GLY A N 1
ATOM 784 C CA . GLY A 1 100 ? -39.644 -16.599 29.758 1.00 78.62 100 GLY A CA 1
ATOM 785 C C . GLY A 1 100 ? -40.704 -17.705 29.751 1.00 78.62 100 GLY A C 1
ATOM 786 O O . GLY A 1 100 ? -41.571 -17.796 30.620 1.00 78.62 100 GLY A O 1
ATOM 787 N N . ASN A 1 101 ? -40.614 -18.590 28.755 1.00 82.25 101 ASN A N 1
ATOM 788 C CA . ASN A 1 101 ? -41.356 -19.847 28.740 1.00 82.25 101 ASN A CA 1
ATOM 789 C C . ASN A 1 101 ? -40.388 -21.034 28.920 1.00 82.25 101 ASN A C 1
ATOM 791 O O . ASN A 1 101 ? -39.758 -21.453 27.949 1.00 82.25 101 ASN A O 1
ATOM 795 N N . PRO A 1 102 ? -40.270 -21.621 30.128 1.00 79.88 102 PRO A N 1
ATOM 796 C CA . PRO A 1 102 ? -39.340 -22.728 30.356 1.00 79.88 102 PRO A CA 1
ATOM 797 C C . PRO A 1 102 ? -39.716 -24.003 29.586 1.00 79.88 102 PRO A C 1
ATOM 799 O O . PRO A 1 102 ? -38.858 -24.854 29.368 1.00 79.88 102 PRO A O 1
ATOM 802 N N . TYR A 1 103 ? -40.973 -24.138 29.143 1.00 85.44 103 TYR A N 1
ATOM 803 C CA . TYR A 1 103 ? -41.460 -25.324 28.431 1.00 85.44 103 TYR A CA 1
ATOM 804 C C . TYR A 1 103 ? -40.927 -25.438 26.993 1.00 85.44 103 TYR A C 1
ATOM 806 O O . TYR A 1 103 ? -41.093 -26.488 26.375 1.00 85.44 103 TYR A O 1
ATOM 814 N N . GLU A 1 104 ? -40.264 -24.402 26.464 1.00 87.62 104 GLU A N 1
ATOM 815 C CA . GLU A 1 104 ? -39.556 -24.472 25.176 1.00 87.62 104 GLU A CA 1
ATOM 816 C C . GLU A 1 104 ? -38.351 -25.428 25.215 1.00 87.62 104 GLU A C 1
ATOM 818 O O . GLU A 1 104 ? -37.908 -25.903 24.171 1.00 87.62 104 GLU A O 1
ATOM 823 N N . PHE A 1 105 ? -37.836 -25.746 26.410 1.00 89.75 105 PHE A N 1
ATOM 824 C CA . PHE A 1 105 ? -36.628 -26.548 26.604 1.00 89.75 105 PHE A CA 1
ATOM 825 C C . PHE A 1 105 ? -36.956 -27.876 27.308 1.00 89.75 105 PHE A C 1
ATOM 827 O O . PHE A 1 105 ? -36.776 -28.003 28.522 1.00 89.75 105 PHE A O 1
ATOM 834 N N . PRO A 1 106 ? -37.418 -28.908 26.575 1.00 86.25 106 PRO A N 1
ATOM 835 C CA . PRO A 1 106 ? -38.031 -30.101 27.170 1.00 86.25 106 PRO A CA 1
ATOM 836 C C . PRO A 1 106 ? -37.082 -30.933 28.047 1.00 86.25 106 PRO A C 1
ATOM 838 O O . PRO A 1 106 ? -37.538 -31.646 28.938 1.00 86.25 106 PRO A O 1
ATOM 841 N N . ASN A 1 107 ? -35.769 -30.849 27.811 1.00 89.62 107 ASN A N 1
ATOM 842 C CA . ASN A 1 107 ? -34.750 -31.591 28.561 1.00 89.62 107 ASN A CA 1
ATOM 843 C C . ASN A 1 107 ? -34.086 -30.762 29.671 1.00 89.62 107 ASN A C 1
ATOM 845 O O . ASN A 1 107 ? -33.236 -31.286 30.401 1.00 89.62 107 ASN A O 1
ATOM 849 N N . ALA A 1 108 ? -34.426 -29.476 29.791 1.00 90.06 108 ALA A N 1
ATOM 850 C CA . ALA A 1 108 ? -33.737 -28.582 30.699 1.00 90.06 108 ALA A CA 1
ATOM 851 C C . ALA A 1 108 ? -34.224 -28.746 32.141 1.00 90.06 108 ALA A C 1
ATOM 853 O O . ALA A 1 108 ? -35.421 -28.741 32.443 1.00 90.06 108 ALA A O 1
ATOM 854 N N . LYS A 1 109 ? -33.271 -28.821 33.072 1.00 91.25 109 LYS A N 1
ATOM 855 C CA . LYS A 1 109 ? -33.554 -28.530 34.481 1.00 91.25 109 LYS A CA 1
ATOM 856 C C . LYS A 1 109 ? -33.722 -27.026 34.644 1.00 91.25 109 LYS A C 1
ATOM 858 O O . LYS A 1 109 ? -33.018 -26.263 33.993 1.00 91.25 109 LYS A O 1
ATOM 863 N N . VAL A 1 110 ? -34.603 -26.604 35.541 1.00 91.38 110 VAL A N 1
ATOM 864 C CA . VAL A 1 110 ? -34.815 -25.182 35.832 1.00 91.38 110 VAL A CA 1
ATOM 865 C C . VAL A 1 110 ? -34.291 -24.891 37.234 1.00 91.38 110 VAL A C 1
ATOM 867 O O . VAL A 1 110 ? -34.706 -25.552 38.183 1.00 91.38 110 VAL A O 1
ATOM 870 N N . ILE A 1 111 ? -33.376 -23.934 37.382 1.00 92.69 111 ILE A N 1
ATOM 871 C CA . ILE A 1 111 ? -32.843 -23.507 38.684 1.00 92.69 111 ILE A CA 1
ATOM 872 C C . ILE A 1 111 ? -33.374 -22.119 39.039 1.00 92.69 111 ILE A C 1
ATOM 874 O O . ILE A 1 111 ? -33.343 -21.207 38.215 1.00 92.69 111 ILE A O 1
ATOM 878 N N . VAL A 1 112 ? -33.816 -21.972 40.290 1.00 93.38 112 VAL A N 1
ATOM 879 C CA . VAL A 1 112 ? -34.168 -20.691 40.923 1.00 93.38 112 VAL A CA 1
ATOM 880 C C . VAL A 1 112 ? -33.412 -20.541 42.247 1.00 93.38 112 VAL A C 1
ATOM 882 O O . VAL A 1 112 ? -33.033 -21.540 42.871 1.00 93.38 112 VAL A O 1
ATOM 885 N N . GLY A 1 113 ? -33.172 -19.304 42.681 1.00 94.06 113 GLY A N 1
ATOM 886 C CA . GLY A 1 113 ? -32.430 -19.038 43.911 1.00 94.06 113 GLY A CA 1
ATOM 887 C C . GLY A 1 113 ? -33.222 -19.303 45.199 1.00 94.06 113 GLY A C 1
ATOM 888 O O . GLY A 1 113 ? -34.448 -19.424 45.173 1.00 94.06 113 GLY A O 1
ATOM 889 N N . PRO A 1 114 ? -32.537 -19.384 46.355 1.00 94.62 114 PRO A N 1
ATOM 890 C CA . PRO A 1 114 ? -33.182 -19.708 47.624 1.00 94.62 114 PRO A CA 1
ATOM 891 C C . PRO A 1 114 ? -34.215 -18.653 48.055 1.00 94.62 114 PRO A C 1
ATOM 893 O O . PRO A 1 114 ? -33.913 -17.463 48.147 1.00 94.62 114 PRO A O 1
ATOM 896 N N . GLY A 1 115 ? -35.433 -19.089 48.378 1.00 91.94 115 GLY A N 1
ATOM 897 C CA . GLY A 1 115 ? -36.540 -18.230 48.808 1.00 91.94 115 GLY A CA 1
ATOM 898 C C . GLY A 1 115 ? -37.455 -17.756 47.673 1.00 91.94 115 GLY A C 1
ATOM 899 O O . GLY A 1 115 ? -38.475 -17.120 47.954 1.00 91.94 115 GLY A O 1
ATOM 900 N N . SER A 1 116 ? -37.149 -18.082 46.413 1.00 91.62 116 SER A N 1
ATOM 901 C CA . SER A 1 116 ? -37.999 -17.777 45.260 1.00 91.62 116 SER A CA 1
ATOM 902 C C . SER A 1 116 ? -39.399 -18.386 45.376 1.00 91.62 116 SER A C 1
ATOM 904 O O . SER A 1 116 ? -40.371 -17.695 45.070 1.00 91.62 116 SER A O 1
ATOM 906 N N . ARG A 1 117 ? -39.556 -19.632 45.862 1.00 90.75 117 ARG A N 1
ATOM 907 C CA . ARG A 1 117 ? -40.898 -20.248 45.977 1.00 90.75 117 ARG A CA 1
ATOM 908 C C . ARG A 1 117 ? -41.773 -19.517 46.979 1.00 90.75 117 ARG A C 1
ATOM 910 O O . ARG A 1 117 ? -42.933 -19.235 46.687 1.00 90.75 117 ARG A O 1
ATOM 917 N N . VAL A 1 118 ? -41.208 -19.193 48.140 1.00 90.12 118 VAL A N 1
ATOM 918 C CA . VAL A 1 118 ? -41.910 -18.473 49.212 1.00 90.12 118 VAL A CA 1
ATOM 919 C C . VAL A 1 118 ? -42.299 -17.067 48.758 1.00 90.12 118 VAL A C 1
ATOM 921 O O . VAL A 1 118 ? -43.372 -16.589 49.109 1.00 90.12 118 VAL A O 1
ATOM 924 N N . ALA A 1 119 ? -41.451 -16.410 47.964 1.00 87.56 119 ALA A N 1
ATOM 925 C CA . ALA A 1 119 ? -41.699 -15.050 47.501 1.00 87.56 119 ALA A CA 1
ATOM 926 C C . ALA A 1 119 ? -42.705 -14.955 46.344 1.00 87.56 119 ALA A C 1
ATOM 928 O O . ALA A 1 119 ? -43.403 -13.945 46.246 1.00 87.56 119 ALA A O 1
ATOM 929 N N . ALA A 1 120 ? -42.769 -15.971 45.478 1.00 86.81 120 ALA A N 1
ATOM 930 C CA . ALA A 1 120 ? -43.587 -15.941 44.267 1.00 86.81 120 ALA A CA 1
ATOM 931 C C . ALA A 1 120 ? -44.903 -16.738 44.355 1.00 86.81 120 ALA A C 1
ATOM 933 O O . ALA A 1 120 ? -45.774 -16.537 43.510 1.00 86.81 120 ALA A O 1
ATOM 934 N N . SER A 1 121 ? -45.084 -17.592 45.374 1.00 87.25 121 SER A N 1
ATOM 935 C CA . SER A 1 121 ? -46.294 -18.417 45.538 1.00 87.25 121 SER A CA 1
ATOM 936 C C . SER A 1 121 ? -47.282 -17.820 46.559 1.00 87.25 121 SER A C 1
ATOM 938 O O . SER A 1 121 ? -46.857 -17.401 47.636 1.00 87.25 121 SER A O 1
ATOM 940 N N . PRO A 1 122 ? -48.606 -17.855 46.310 1.00 89.19 122 PRO A N 1
ATOM 941 C CA . PRO A 1 122 ? -49.248 -18.278 45.065 1.00 89.19 122 PRO A CA 1
ATOM 942 C C . PRO A 1 122 ? -49.114 -17.212 43.959 1.00 89.19 122 PRO A C 1
ATOM 944 O O . PRO A 1 122 ? -49.441 -16.039 44.164 1.00 89.19 122 PRO A O 1
ATOM 947 N N . GLY A 1 123 ? -48.674 -17.638 42.779 1.00 87.38 123 GLY A N 1
ATOM 948 C CA . GLY A 1 123 ? -48.553 -16.857 41.551 1.00 87.38 123 GLY A CA 1
ATOM 949 C C . GLY A 1 123 ? -49.839 -16.813 40.719 1.00 87.38 123 GLY A C 1
ATOM 950 O O . GLY A 1 123 ? -50.856 -17.433 41.044 1.00 87.38 123 GLY A O 1
ATOM 951 N N . TYR A 1 124 ? -49.812 -16.071 39.618 1.00 85.25 124 TYR A N 1
ATOM 952 C CA . TYR A 1 124 ? -50.857 -16.059 38.597 1.00 85.25 124 TYR A CA 1
ATOM 953 C C . TYR A 1 124 ? -50.895 -17.411 37.852 1.00 85.25 124 TYR A C 1
ATOM 955 O O . TYR A 1 124 ? -49.830 -17.933 37.516 1.00 85.25 124 TYR A O 1
ATOM 963 N N . PRO A 1 125 ? -52.081 -17.998 37.574 1.00 86.31 125 PRO A N 1
ATOM 964 C CA . PRO A 1 125 ? -53.422 -17.425 37.739 1.00 86.31 125 PRO A CA 1
ATOM 965 C C . PRO A 1 125 ? -54.097 -17.669 39.101 1.00 86.31 125 PRO A C 1
ATOM 967 O O . PRO A 1 125 ? -55.189 -17.147 39.320 1.00 86.31 125 PRO A O 1
ATOM 970 N N . LYS A 1 126 ? -53.487 -18.423 40.032 1.00 89.69 126 LYS A N 1
ATOM 971 C CA . LYS A 1 126 ? -54.079 -18.706 41.361 1.00 89.69 126 LYS A CA 1
ATOM 972 C C . LYS A 1 126 ? -54.321 -17.426 42.168 1.00 89.69 126 LYS A C 1
ATOM 974 O O . LYS A 1 126 ? -55.326 -17.315 42.864 1.00 89.69 126 LYS A O 1
ATOM 979 N N . ASN A 1 127 ? -53.415 -16.459 42.049 1.00 87.88 127 ASN A N 1
ATOM 980 C CA . ASN A 1 127 ? -53.568 -15.105 42.564 1.00 87.88 127 ASN A CA 1
ATOM 981 C C . ASN A 1 127 ? -53.597 -14.100 41.393 1.00 87.88 127 ASN A C 1
ATOM 983 O O . ASN A 1 127 ? -52.540 -13.792 40.842 1.00 87.88 127 ASN A O 1
ATOM 987 N N . PRO A 1 128 ? -54.773 -13.552 41.023 1.00 83.44 128 PRO A N 1
ATOM 988 C CA . PRO A 1 128 ? -54.918 -12.626 39.892 1.00 83.44 128 PRO A CA 1
ATOM 989 C C . PRO A 1 128 ? -54.102 -11.330 39.988 1.00 83.44 128 PRO A C 1
ATOM 991 O O . PRO A 1 128 ? -53.859 -10.693 38.966 1.00 83.44 128 PRO A O 1
ATOM 994 N N . ASN A 1 129 ? -53.697 -10.939 41.201 1.00 82.88 129 ASN A N 1
ATOM 995 C CA . ASN A 1 129 ? -52.906 -9.733 41.453 1.00 82.88 129 ASN A CA 1
ATOM 996 C C . ASN A 1 129 ? -51.406 -10.029 41.600 1.00 82.88 129 ASN A C 1
ATOM 998 O O . ASN A 1 129 ? -50.627 -9.101 41.813 1.00 82.88 129 ASN A O 1
ATOM 1002 N N . SER A 1 130 ? -50.993 -11.300 41.541 1.00 85.25 130 SER A N 1
ATOM 1003 C CA . SER A 1 130 ? -49.579 -11.652 41.628 1.00 85.25 130 SER A CA 1
ATOM 1004 C C . SER A 1 130 ? -48.870 -11.298 40.318 1.00 85.25 130 SER A C 1
ATOM 1006 O O . SER A 1 130 ? -49.345 -11.714 39.260 1.00 85.25 130 SER A O 1
ATOM 1008 N N . PRO A 1 131 ? -47.737 -10.573 40.363 1.00 80.00 131 PRO A N 1
ATOM 1009 C CA . PRO A 1 131 ? -46.924 -10.303 39.178 1.00 80.00 131 PRO A CA 1
ATOM 1010 C C . PRO A 1 131 ? -46.121 -11.532 38.714 1.00 80.00 131 PRO A C 1
ATOM 1012 O O . PRO A 1 131 ? -45.482 -11.485 37.668 1.00 80.00 131 PRO A O 1
ATOM 1015 N N . PHE A 1 132 ? -46.131 -12.627 39.482 1.00 84.50 132 PHE A N 1
ATOM 1016 C CA . PHE A 1 132 ? -45.348 -13.830 39.208 1.00 84.50 132 PHE A CA 1
ATOM 1017 C C . PHE A 1 132 ? -46.184 -14.893 38.502 1.00 84.50 132 PHE A C 1
ATOM 1019 O O . PHE A 1 132 ? -47.326 -15.135 38.891 1.00 84.50 132 PHE A O 1
ATOM 1026 N N . LEU A 1 133 ? -45.607 -15.576 37.515 1.00 82.62 133 LEU A N 1
ATOM 1027 C CA . LEU A 1 133 ? -46.245 -16.713 36.850 1.00 82.62 133 LEU A CA 1
ATOM 1028 C C . LEU A 1 133 ? -45.996 -18.002 37.648 1.00 82.62 133 LEU A C 1
ATOM 1030 O O . LEU A 1 133 ? -44.861 -18.449 37.799 1.00 82.62 133 LEU A O 1
ATOM 1034 N N . GLU A 1 134 ? -47.066 -18.627 38.143 1.00 86.50 134 GLU A N 1
ATOM 1035 C CA . GLU A 1 134 ? -46.989 -19.883 38.910 1.00 86.50 134 GLU A CA 1
ATOM 1036 C C . GLU A 1 134 ? -46.438 -21.045 38.057 1.00 86.50 134 GLU A C 1
ATOM 1038 O O . GLU A 1 134 ? -45.780 -21.947 38.578 1.00 86.50 134 GLU A O 1
ATOM 1043 N N . SER A 1 135 ? -46.642 -20.999 36.734 1.00 83.12 135 SER A N 1
ATOM 1044 C CA . SER A 1 135 ? -46.255 -22.051 35.778 1.00 83.12 135 SER A CA 1
ATOM 1045 C C . SER A 1 135 ? -44.765 -22.412 35.805 1.00 83.12 135 SER A C 1
ATOM 1047 O O . SER A 1 135 ? -44.414 -23.547 35.479 1.00 83.12 135 SER A O 1
ATOM 1049 N N . ILE A 1 136 ? -43.896 -21.481 36.213 1.00 84.75 136 ILE A N 1
ATOM 1050 C CA . ILE A 1 136 ? -42.448 -21.705 36.335 1.00 84.75 136 ILE A CA 1
ATOM 1051 C C . ILE A 1 136 ? -42.150 -22.602 37.532 1.00 84.75 136 ILE A C 1
ATOM 1053 O O . ILE A 1 136 ? -41.343 -23.525 37.446 1.00 84.75 136 ILE A O 1
ATOM 1057 N N . LEU A 1 137 ? -42.824 -22.350 38.657 1.00 86.75 137 LEU A N 1
ATOM 1058 C CA . LEU A 1 137 ? -42.649 -23.118 39.888 1.00 86.75 137 LEU A CA 1
ATOM 1059 C C . LEU A 1 137 ? -43.345 -24.482 39.840 1.00 86.75 137 LEU A C 1
ATOM 1061 O O . LEU A 1 137 ? -42.969 -25.375 40.607 1.00 86.75 137 LEU A O 1
ATOM 1065 N N . GLU A 1 138 ? -44.324 -24.636 38.947 1.00 86.12 138 GLU A N 1
ATOM 1066 C CA . GLU A 1 138 ? -44.994 -25.901 38.627 1.00 86.12 138 GLU A CA 1
ATOM 1067 C C . GLU A 1 138 ? -44.246 -26.738 37.577 1.00 86.12 138 GLU A C 1
ATOM 1069 O O . GLU A 1 138 ? -44.593 -27.904 37.381 1.00 86.12 138 GLU A O 1
ATOM 1074 N N . HIS A 1 139 ? -43.206 -26.193 36.931 1.00 86.81 139 HIS A N 1
ATOM 1075 C CA . HIS A 1 139 ? -42.434 -26.932 35.934 1.00 86.81 139 HIS A CA 1
ATOM 1076 C C . HIS A 1 139 ? -41.840 -28.219 36.553 1.00 86.81 139 HIS A C 1
ATOM 1078 O O . HIS A 1 139 ? -41.151 -28.140 37.576 1.00 86.81 139 HIS A O 1
ATOM 1084 N N . PRO A 1 140 ? -42.029 -29.413 35.951 1.00 86.00 140 PRO A N 1
ATOM 1085 C CA . PRO A 1 140 ? -41.649 -30.693 36.569 1.00 86.00 140 PRO A CA 1
ATOM 1086 C C . PRO A 1 140 ? -40.168 -30.810 36.954 1.00 86.00 140 PRO A C 1
ATOM 1088 O O . PRO A 1 140 ? -39.808 -31.588 37.837 1.00 86.00 140 PRO A O 1
ATOM 1091 N N . HIS A 1 141 ? -39.306 -30.041 36.286 1.00 89.75 141 HIS A N 1
ATOM 1092 C CA . HIS A 1 141 ? -37.858 -30.045 36.487 1.00 89.75 141 HIS A CA 1
ATOM 1093 C C . HIS A 1 141 ? -37.327 -28.811 37.233 1.00 89.75 141 HIS A C 1
ATOM 1095 O O . HIS A 1 141 ? -36.121 -28.560 37.190 1.00 89.75 141 HIS A O 1
ATOM 1101 N N . VAL A 1 142 ? -38.191 -28.032 37.902 1.00 91.50 142 VAL A N 1
ATOM 1102 C CA . VAL A 1 142 ? -37.752 -26.867 38.684 1.00 91.50 142 VAL A CA 1
ATOM 1103 C C . VAL A 1 142 ? -37.191 -27.250 40.053 1.00 91.50 142 VAL A C 1
ATOM 1105 O O . VAL A 1 142 ? -37.820 -27.942 40.856 1.00 91.50 142 VAL A O 1
ATOM 1108 N N . ARG A 1 143 ? -35.993 -26.745 40.343 1.00 92.25 143 ARG A N 1
ATOM 1109 C CA . ARG A 1 143 ? -35.259 -26.922 41.592 1.00 92.25 143 ARG A CA 1
ATOM 1110 C C . ARG A 1 143 ? -34.910 -25.556 42.169 1.00 92.25 143 ARG A C 1
ATOM 1112 O O . ARG A 1 143 ? -34.248 -24.749 41.526 1.00 92.25 143 ARG A O 1
ATOM 1119 N N . GLU A 1 144 ? -35.326 -25.331 43.404 1.00 94.75 144 GLU A N 1
ATOM 1120 C CA . GLU A 1 144 ? -34.882 -24.185 44.193 1.00 94.75 144 GLU A CA 1
ATOM 1121 C C . GLU A 1 144 ? -33.609 -24.573 44.947 1.00 94.75 144 GLU A C 1
ATOM 1123 O O . GLU A 1 144 ? -33.562 -25.649 45.550 1.00 94.75 144 GLU A O 1
ATOM 1128 N N . LEU A 1 145 ? -32.573 -23.736 44.869 1.00 95.38 145 LEU A N 1
ATOM 1129 C CA . LEU A 1 145 ? -31.350 -23.943 45.644 1.00 95.38 145 LEU A CA 1
ATOM 1130 C C . LEU A 1 145 ? -31.622 -23.746 47.142 1.00 95.38 145 LEU A C 1
ATOM 1132 O O . LEU A 1 145 ? -32.450 -22.927 47.538 1.00 95.38 145 LEU A O 1
ATOM 1136 N N . SER A 1 146 ? -30.889 -24.472 47.982 1.00 94.19 146 SER A N 1
ATOM 1137 C CA . SER A 1 146 ? -31.018 -24.426 49.439 1.00 94.19 146 SER A CA 1
ATOM 1138 C C . SER A 1 146 ? -29.765 -23.845 50.081 1.00 94.19 146 SER A C 1
ATOM 1140 O O . SER A 1 146 ? -28.647 -24.264 49.790 1.00 94.19 146 SER A O 1
ATOM 1142 N N . TYR A 1 147 ? -29.923 -22.905 51.016 1.00 92.62 147 TYR A N 1
ATOM 1143 C CA . TYR A 1 147 ? -28.783 -22.411 51.797 1.00 92.62 147 TYR A CA 1
ATOM 1144 C C . TYR A 1 147 ? -28.186 -23.474 52.731 1.00 92.62 147 TYR A C 1
ATOM 1146 O O . TYR A 1 147 ? -27.049 -23.308 53.167 1.00 92.62 147 TYR A O 1
ATOM 1154 N N . THR A 1 148 ? -28.941 -24.525 53.068 1.00 91.44 148 THR A N 1
ATOM 1155 C CA . THR A 1 148 ? -28.500 -25.580 53.993 1.00 91.44 148 THR A CA 1
ATOM 1156 C C . THR A 1 148 ? -28.086 -26.861 53.287 1.00 91.44 148 THR A C 1
ATOM 1158 O O . THR A 1 148 ? -27.180 -27.535 53.770 1.00 91.44 148 THR A O 1
ATOM 1161 N N . ASP A 1 149 ? -28.737 -27.195 52.171 1.00 92.38 149 ASP A N 1
ATOM 1162 C CA . ASP A 1 149 ? -28.583 -28.512 51.538 1.00 92.38 149 ASP A CA 1
ATOM 1163 C C . ASP A 1 149 ? -27.644 -28.489 50.326 1.00 92.38 149 ASP A C 1
ATOM 1165 O O . ASP A 1 149 ? -27.127 -29.537 49.936 1.00 92.38 149 ASP A O 1
ATOM 1169 N N . ASP A 1 150 ? -27.413 -27.316 49.726 1.00 93.75 150 ASP A N 1
ATOM 1170 C CA . ASP A 1 150 ? -26.444 -27.144 48.644 1.00 93.75 150 ASP A CA 1
ATOM 1171 C C . ASP A 1 150 ? -25.067 -26.730 49.169 1.00 93.75 150 ASP A C 1
ATOM 1173 O O . ASP A 1 150 ? -24.921 -26.057 50.191 1.00 93.75 150 ASP A O 1
ATOM 1177 N N . GLU A 1 151 ? -24.032 -27.124 48.431 1.00 92.81 151 GLU A N 1
ATOM 1178 C CA . GLU A 1 151 ? -22.662 -26.728 48.722 1.00 92.81 151 GLU A CA 1
ATOM 1179 C C . GLU A 1 151 ? -22.397 -25.315 48.190 1.00 92.81 151 GLU A C 1
ATOM 1181 O O . GLU A 1 151 ? -22.431 -25.070 46.983 1.00 92.81 151 GLU A O 1
ATOM 1186 N N . TRP A 1 152 ? -22.113 -24.391 49.108 1.00 93.69 152 TRP A N 1
ATOM 1187 C CA . TRP A 1 152 ? -21.764 -23.009 48.796 1.00 93.69 152 TRP A CA 1
ATOM 1188 C C . TRP A 1 152 ? -20.286 -22.750 49.073 1.00 93.69 152 TRP A C 1
ATOM 1190 O O . TRP A 1 152 ? -19.752 -23.071 50.138 1.00 93.69 152 TRP A O 1
ATOM 1200 N N . VAL A 1 153 ? -19.639 -22.104 48.116 1.00 91.25 153 VAL A N 1
ATOM 1201 C CA . VAL A 1 153 ? -18.223 -21.735 48.142 1.00 91.25 153 VAL A CA 1
ATOM 1202 C C . VAL A 1 153 ? -18.086 -20.218 48.101 1.00 91.25 153 VAL A C 1
ATOM 1204 O O . VAL A 1 153 ? -18.981 -19.515 47.651 1.00 91.25 153 VAL A O 1
ATOM 1207 N N . SER A 1 154 ? -16.982 -19.674 48.604 1.00 90.62 154 SER A N 1
ATOM 1208 C CA . SER A 1 154 ? -16.739 -18.228 48.553 1.00 90.62 154 SER A CA 1
ATOM 1209 C C . SER A 1 154 ? -16.054 -17.849 47.240 1.00 90.62 154 SER A C 1
ATOM 1211 O O . SER A 1 154 ? -15.048 -18.474 46.888 1.00 90.62 154 SER A O 1
ATOM 1213 N N . PHE A 1 155 ? -16.524 -16.799 46.567 1.00 88.19 155 PHE A N 1
ATOM 1214 C CA . PHE A 1 155 ? -15.896 -16.259 45.360 1.00 88.19 155 PHE A CA 1
ATOM 1215 C C . PHE A 1 155 ? -15.769 -14.734 45.450 1.00 88.19 155 PHE A C 1
ATOM 1217 O O . PHE A 1 155 ? -16.760 -14.003 45.456 1.00 88.19 155 PHE A O 1
ATOM 1224 N N . GLY A 1 156 ? -14.528 -14.246 45.544 1.00 87.69 156 GLY A N 1
ATOM 1225 C CA . GLY A 1 156 ? -14.253 -12.829 45.785 1.00 87.69 156 GLY A CA 1
ATOM 1226 C C . GLY A 1 156 ? -14.998 -12.301 47.028 1.00 87.69 156 GLY A C 1
ATOM 1227 O O . GLY A 1 156 ? -14.883 -12.916 48.087 1.00 87.69 156 GLY A O 1
ATOM 1228 N N . PRO A 1 157 ? -15.756 -11.194 46.922 1.00 90.69 157 PRO A N 1
ATOM 1229 C CA . PRO A 1 157 ? -16.518 -10.616 48.029 1.00 90.69 157 PRO A CA 1
ATOM 1230 C C . PRO A 1 157 ? -17.860 -11.328 48.297 1.00 90.69 157 PRO A C 1
ATOM 1232 O O . PRO A 1 157 ? -18.577 -10.964 49.234 1.00 90.69 157 PRO A O 1
ATOM 1235 N N . PHE A 1 158 ? -18.223 -12.341 47.500 1.00 93.00 158 PHE A N 1
ATOM 1236 C CA . PHE A 1 158 ? -19.449 -13.115 47.683 1.00 93.00 158 PHE A CA 1
ATOM 1237 C C . PHE A 1 158 ? -19.186 -14.338 48.573 1.00 93.00 158 PHE A C 1
ATOM 1239 O O . PHE A 1 158 ? -18.419 -15.227 48.190 1.00 93.00 158 PHE A O 1
ATOM 1246 N N . PRO A 1 159 ? -19.829 -14.433 49.755 1.00 91.69 159 PRO A N 1
ATOM 1247 C CA . PRO A 1 159 ? -19.622 -15.553 50.674 1.00 91.69 159 PRO A CA 1
ATOM 1248 C C . PRO A 1 159 ? -20.286 -16.851 50.194 1.00 91.69 159 PRO A C 1
ATOM 1250 O O . PRO A 1 159 ? -19.974 -17.919 50.713 1.00 91.69 159 PRO A O 1
ATOM 1253 N N . ARG A 1 160 ? -21.219 -16.747 49.239 1.00 95.00 160 ARG A N 1
ATOM 1254 C CA 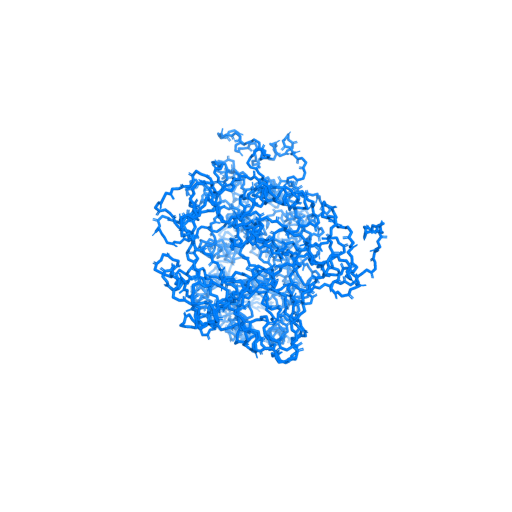. ARG A 1 160 ? -22.031 -17.841 48.714 1.00 95.00 160 ARG A CA 1
ATOM 1255 C C . ARG A 1 160 ? -22.053 -17.782 47.186 1.00 95.00 160 ARG A C 1
ATOM 1257 O O . ARG A 1 160 ? -22.708 -16.926 46.600 1.00 95.00 160 ARG A O 1
ATOM 1264 N N . ALA A 1 161 ? -21.330 -18.702 46.571 1.00 94.75 161 ALA A N 1
ATOM 1265 C CA . ALA A 1 161 ? -21.334 -19.020 45.154 1.00 94.75 161 ALA A CA 1
ATOM 1266 C C . ALA A 1 161 ? -21.666 -20.508 44.997 1.00 94.75 161 ALA A C 1
ATOM 1268 O O . ALA A 1 161 ? -21.110 -21.337 45.716 1.00 94.75 161 ALA A O 1
ATOM 1269 N N . PHE A 1 162 ? -22.580 -20.839 44.095 1.00 94.56 162 PHE A N 1
ATOM 1270 C CA . PHE A 1 162 ? -22.934 -22.208 43.748 1.00 94.56 162 PHE A CA 1
ATOM 1271 C C . PHE A 1 162 ? -22.267 -22.567 42.420 1.00 94.56 162 PHE A C 1
ATOM 1273 O O . PHE A 1 162 ? -22.492 -21.898 41.411 1.00 94.56 162 PHE A O 1
ATOM 1280 N N . ASP A 1 163 ? -21.425 -23.597 42.425 1.00 92.62 163 ASP A N 1
ATOM 1281 C CA . ASP A 1 163 ? -20.724 -24.067 41.231 1.00 92.62 163 ASP A CA 1
ATOM 1282 C C . ASP A 1 163 ? -21.603 -25.047 40.450 1.00 92.62 163 ASP A C 1
ATOM 1284 O O . ASP A 1 163 ? -21.849 -26.177 40.882 1.00 92.62 163 ASP A O 1
ATOM 1288 N N . VAL A 1 164 ? -22.095 -24.590 39.299 1.00 89.88 164 VAL A N 1
ATOM 1289 C CA . VAL A 1 164 ? -23.092 -25.310 38.500 1.00 89.88 164 VAL A CA 1
ATOM 1290 C C . VAL A 1 164 ? -22.508 -26.588 37.900 1.00 89.88 164 VAL A C 1
ATOM 1292 O O . VAL A 1 164 ? -23.181 -27.622 37.884 1.00 89.88 164 VAL A O 1
ATOM 1295 N N . PHE A 1 165 ? -21.259 -26.532 37.434 1.00 86.56 165 PHE A N 1
ATOM 1296 C CA . PHE A 1 165 ? -20.585 -27.642 36.756 1.00 86.56 165 PHE A CA 1
ATOM 1297 C C . PHE A 1 165 ? -19.610 -28.405 37.664 1.00 86.56 165 PHE A C 1
ATOM 1299 O O . PHE A 1 165 ? -19.140 -29.477 37.287 1.00 86.56 165 PHE A O 1
ATOM 1306 N N . ARG A 1 166 ? -19.365 -27.907 38.887 1.00 87.62 166 ARG A N 1
ATOM 1307 C CA . ARG A 1 166 ? -18.402 -28.449 39.869 1.00 87.62 166 ARG A CA 1
ATOM 1308 C C . ARG A 1 166 ? -16.950 -28.438 39.386 1.00 87.62 166 ARG A C 1
ATOM 1310 O O . ARG A 1 166 ? -16.120 -29.195 39.889 1.00 87.62 166 ARG A O 1
ATOM 1317 N N . ASP A 1 167 ? -16.650 -27.597 38.407 1.00 85.25 167 ASP A N 1
ATOM 1318 C CA . ASP A 1 167 ? -15.320 -27.410 37.829 1.00 85.25 167 ASP A CA 1
ATOM 1319 C C . ASP A 1 167 ? -14.838 -25.952 37.927 1.00 85.25 167 ASP A C 1
ATOM 1321 O O . ASP A 1 167 ? -13.732 -25.634 37.488 1.00 85.25 167 ASP A O 1
ATOM 1325 N N . GLY A 1 168 ? -15.638 -25.068 38.530 1.00 85.00 168 GLY A N 1
ATOM 1326 C CA . GLY A 1 168 ? -15.376 -23.644 38.696 1.00 85.00 168 GLY A CA 1
ATOM 1327 C C . GLY A 1 168 ? -15.535 -22.806 37.428 1.00 85.00 168 GLY A C 1
ATOM 1328 O O . GLY A 1 168 ? -15.102 -21.652 37.433 1.00 85.00 168 GLY A O 1
ATOM 1329 N N . SER A 1 169 ? -16.100 -23.357 36.351 1.00 83.69 169 SER A N 1
ATOM 1330 C CA . SER A 1 169 ? -16.260 -22.651 35.075 1.00 83.69 169 SER A CA 1
ATOM 1331 C C . SER A 1 169 ? -17.506 -21.761 35.023 1.00 83.69 169 SER A C 1
ATOM 1333 O O . SER A 1 169 ? -17.482 -20.726 34.358 1.00 83.69 169 SER A O 1
ATOM 1335 N N . PHE A 1 170 ? -18.567 -22.092 35.768 1.00 91.06 170 PHE A N 1
ATOM 1336 C CA . PHE A 1 170 ? -19.760 -21.252 35.888 1.00 91.06 170 PHE A CA 1
ATOM 1337 C C . PHE A 1 170 ? -20.318 -21.247 37.314 1.00 91.06 170 PHE A C 1
ATOM 1339 O O . PHE A 1 170 ? -20.715 -22.279 37.859 1.00 91.06 170 PHE A O 1
ATOM 1346 N N . LEU A 1 171 ? -20.353 -20.056 37.912 1.00 92.31 171 LEU A N 1
ATOM 1347 C CA . LEU A 1 171 ? -20.765 -19.817 39.289 1.00 92.31 171 LEU A CA 1
ATOM 1348 C C . LEU A 1 171 ? -22.043 -18.974 39.329 1.00 92.31 171 LEU A C 1
ATOM 1350 O O . LEU A 1 171 ? -22.132 -17.940 38.670 1.00 92.31 171 LEU A O 1
ATOM 1354 N N . LEU A 1 172 ? -22.997 -19.372 40.167 1.00 94.50 172 LEU A N 1
ATOM 1355 C CA . LEU A 1 172 ? -24.152 -18.554 40.539 1.00 94.50 172 LEU A CA 1
ATOM 1356 C C . LEU A 1 172 ? -23.880 -17.907 41.896 1.00 94.50 172 LEU A C 1
ATOM 1358 O O . LEU A 1 172 ? -23.782 -18.601 42.908 1.00 94.50 172 LEU A O 1
ATOM 1362 N N . LEU A 1 173 ? -23.718 -16.588 41.925 1.00 94.75 173 LEU A N 1
ATOM 1363 C CA . LEU A 1 173 ? -23.443 -15.834 43.145 1.00 94.75 173 LEU A CA 1
ATOM 1364 C C . LEU A 1 173 ? -24.761 -15.371 43.773 1.00 94.75 173 LEU A C 1
ATOM 1366 O O . LEU A 1 173 ? -25.618 -14.814 43.091 1.00 94.75 173 LEU A O 1
ATOM 1370 N N . ASP A 1 174 ? -24.902 -15.580 45.078 1.00 94.81 174 ASP A N 1
ATOM 1371 C CA . ASP A 1 174 ? -26.042 -15.104 45.864 1.00 94.81 174 ASP A CA 1
ATOM 1372 C C . ASP A 1 174 ? -26.014 -13.571 45.989 1.00 94.81 174 ASP A C 1
ATOM 1374 O O . ASP A 1 174 ? -25.101 -13.005 46.600 1.00 94.81 174 ASP A O 1
ATOM 1378 N N . ALA A 1 175 ? -27.012 -12.899 45.410 1.00 93.81 175 ALA A N 1
ATOM 1379 C CA . ALA A 1 175 ? -27.046 -11.449 45.224 1.00 93.81 175 ALA A CA 1
ATOM 1380 C C . ALA A 1 175 ? -28.328 -10.815 45.809 1.00 93.81 175 ALA A C 1
ATOM 1382 O O . ALA A 1 175 ? -29.155 -10.261 45.086 1.00 93.81 175 ALA A O 1
ATOM 1383 N N . PRO A 1 176 ? -28.524 -10.867 47.139 1.00 93.00 176 PRO A N 1
ATOM 1384 C CA . PRO A 1 176 ? -29.768 -10.429 47.763 1.00 93.00 176 PRO A CA 1
ATOM 1385 C C . PRO A 1 176 ? -29.976 -8.909 47.671 1.00 93.00 176 PRO A C 1
ATOM 1387 O O . PRO A 1 176 ? -29.028 -8.131 47.560 1.00 93.00 176 PRO A O 1
ATOM 1390 N N . GLY A 1 177 ? -31.233 -8.480 47.796 1.00 91.19 177 GLY A N 1
ATOM 1391 C CA . GLY A 1 177 ? -31.625 -7.071 47.913 1.00 91.19 177 GLY A CA 1
ATOM 1392 C C . GLY A 1 177 ? -32.616 -6.619 46.843 1.00 91.19 177 GLY A C 1
ATOM 1393 O O . GLY A 1 177 ? -33.617 -5.985 47.171 1.00 91.19 177 GLY A O 1
ATOM 1394 N N . HIS A 1 178 ? -32.396 -6.996 45.577 1.00 90.00 178 HIS A N 1
ATOM 1395 C CA . HIS A 1 178 ? -33.369 -6.727 44.513 1.00 90.00 178 HIS A CA 1
ATOM 1396 C C . HIS A 1 178 ? -34.685 -7.478 44.785 1.00 90.00 178 HIS A C 1
ATOM 1398 O O . HIS A 1 178 ? -35.711 -6.855 45.056 1.00 90.00 178 HIS A O 1
ATOM 1404 N N . MET A 1 179 ? -34.628 -8.813 44.834 1.00 88.62 179 MET A N 1
ATOM 1405 C CA . MET A 1 179 ? -35.726 -9.686 45.256 1.00 88.62 179 MET A CA 1
ATOM 1406 C C . MET A 1 179 ? -35.202 -10.945 45.960 1.00 88.62 179 MET A C 1
ATOM 1408 O O . MET A 1 179 ? -34.012 -11.256 45.911 1.00 88.62 179 MET A O 1
ATOM 1412 N N . ALA A 1 180 ? -36.093 -11.664 46.648 1.00 90.56 180 ALA A N 1
ATOM 1413 C CA . ALA A 1 180 ? -35.756 -12.940 47.273 1.00 90.56 180 ALA A CA 1
ATOM 1414 C C . ALA A 1 180 ? -35.378 -13.989 46.212 1.00 90.56 180 ALA A C 1
ATOM 1416 O O . ALA A 1 180 ? -36.071 -14.140 45.203 1.00 90.56 180 ALA A O 1
ATOM 1417 N N . GLY A 1 181 ? -34.283 -14.707 46.460 1.00 90.62 181 GLY A N 1
ATOM 1418 C CA . GLY A 1 181 ? -33.716 -15.679 45.527 1.00 90.62 181 GLY A CA 1
ATOM 1419 C C . GLY A 1 181 ? -32.985 -15.071 44.328 1.00 90.62 181 GLY A C 1
ATOM 1420 O O . GLY A 1 181 ? -32.813 -15.772 43.339 1.00 90.62 181 GLY A O 1
ATOM 1421 N N . HIS A 1 182 ? -32.571 -13.797 44.391 1.00 93.31 182 HIS A N 1
ATOM 1422 C CA . HIS A 1 182 ? -31.779 -13.173 43.325 1.00 93.31 182 HIS A CA 1
ATOM 1423 C C . HIS A 1 182 ? -30.345 -13.717 43.268 1.00 93.31 182 HIS A C 1
ATOM 1425 O O . HIS A 1 182 ? -29.637 -13.788 44.277 1.00 93.31 182 HIS A O 1
ATOM 1431 N N . LEU A 1 183 ? -29.947 -14.124 42.066 1.00 93.19 183 LEU A N 1
ATOM 1432 C CA . LEU A 1 183 ? -28.666 -14.707 41.703 1.00 93.19 183 LEU A CA 1
ATOM 1433 C C . LEU A 1 183 ? -28.054 -13.919 40.542 1.00 93.19 183 LEU A C 1
ATOM 1435 O O . LEU A 1 183 ? -28.758 -13.494 39.626 1.00 93.19 183 LEU A O 1
ATOM 1439 N N . ILE A 1 184 ? -26.727 -13.822 40.528 1.00 92.06 184 ILE A N 1
ATOM 1440 C CA . ILE A 1 184 ? -25.954 -13.291 39.395 1.00 92.06 184 ILE A CA 1
ATOM 1441 C C . ILE A 1 184 ? -24.992 -14.355 38.868 1.00 92.06 184 ILE A C 1
ATOM 1443 O O . ILE A 1 184 ? -24.485 -15.177 39.630 1.00 92.06 184 ILE A O 1
ATOM 1447 N N . GLY A 1 185 ? -24.742 -14.361 37.561 1.00 90.75 185 GLY A N 1
ATOM 1448 C CA . GLY A 1 185 ? -23.866 -15.350 36.928 1.00 90.75 185 GLY A CA 1
ATOM 1449 C C . GLY A 1 185 ? -22.420 -14.867 36.850 1.00 90.75 185 GLY A C 1
ATOM 1450 O O . GLY A 1 185 ? -22.171 -13.704 36.557 1.00 90.75 185 GLY A O 1
ATOM 1451 N N . CYS A 1 186 ? -21.452 -15.753 37.059 1.00 89.69 186 CYS A N 1
ATOM 1452 C CA . CYS A 1 186 ? -20.034 -15.486 36.833 1.00 89.69 186 CYS A CA 1
ATOM 1453 C C . CYS A 1 186 ? -19.421 -16.651 36.049 1.00 89.69 186 CYS A C 1
ATOM 1455 O O . CYS A 1 186 ? -19.348 -17.773 36.549 1.00 89.69 186 CYS A O 1
ATOM 1457 N N . ALA A 1 187 ? -19.016 -16.394 34.809 1.00 86.62 187 ALA A N 1
ATOM 1458 C CA . ALA A 1 187 ? -18.536 -17.402 33.870 1.00 86.62 187 ALA A CA 1
ATOM 1459 C C . ALA A 1 187 ? -17.042 -17.223 33.602 1.00 86.62 187 ALA A C 1
ATOM 1461 O O . ALA A 1 187 ? -16.616 -16.119 33.283 1.00 86.62 187 ALA A O 1
ATOM 1462 N N . ARG A 1 188 ? -16.245 -18.288 33.693 1.00 82.75 188 ARG A N 1
ATOM 1463 C CA . ARG A 1 188 ? -14.823 -18.267 33.338 1.00 82.75 188 ARG A CA 1
ATOM 1464 C C . ARG A 1 188 ? -14.662 -18.509 31.838 1.00 82.75 188 ARG A C 1
ATOM 1466 O O . ARG A 1 188 ? -14.899 -19.618 31.369 1.00 82.75 188 ARG A O 1
ATOM 1473 N N . THR A 1 189 ? -14.216 -17.501 31.099 1.00 81.31 189 THR A N 1
ATOM 1474 C CA . THR A 1 189 ? -14.023 -17.562 29.638 1.00 81.31 189 THR A CA 1
ATOM 1475 C C . THR A 1 189 ? -12.563 -17.801 29.237 1.00 81.31 189 THR A C 1
ATOM 1477 O O . THR A 1 189 ? -12.291 -18.186 28.102 1.00 81.31 189 THR A O 1
ATOM 1480 N N . GLY A 1 190 ? -11.614 -17.657 30.171 1.00 76.06 190 GLY A N 1
ATOM 1481 C CA . GLY A 1 190 ? -10.180 -17.793 29.900 1.00 76.06 190 GLY A CA 1
ATOM 1482 C C . GLY A 1 190 ? -9.319 -18.089 31.133 1.00 76.06 190 GLY A C 1
ATOM 1483 O O . GLY A 1 190 ? -9.811 -18.318 32.242 1.00 76.06 190 GLY A O 1
ATOM 1484 N N . LEU A 1 191 ? -7.989 -18.102 30.945 1.00 63.22 191 LEU A N 1
ATOM 1485 C CA . LEU A 1 191 ? -7.029 -18.475 31.998 1.00 63.22 191 LEU A CA 1
ATOM 1486 C C . LEU A 1 191 ? -7.099 -17.530 33.210 1.00 63.22 191 LEU A C 1
ATOM 1488 O O . LEU A 1 191 ? -6.944 -18.010 34.324 1.00 63.22 191 LEU A O 1
ATOM 1492 N N . ASN A 1 192 ? -7.423 -16.254 32.994 1.00 70.00 192 ASN A N 1
ATOM 1493 C CA . ASN A 1 192 ? -7.766 -15.241 33.997 1.00 70.00 192 ASN A CA 1
ATOM 1494 C C . ASN A 1 192 ? -8.766 -14.278 33.349 1.00 70.00 192 ASN A C 1
ATOM 1496 O O . ASN A 1 192 ? -8.444 -13.127 33.071 1.00 70.00 192 ASN A O 1
ATOM 1500 N N . GLU A 1 193 ? -9.920 -14.807 32.963 1.00 74.81 193 GLU A N 1
ATOM 1501 C CA . GLU A 1 193 ? -10.958 -14.023 32.306 1.00 74.81 193 GLU A CA 1
ATOM 1502 C C . GLU A 1 193 ? -12.312 -14.532 32.783 1.00 74.81 193 GLU A C 1
ATOM 1504 O O . GLU A 1 193 ? -12.612 -15.725 32.658 1.00 74.81 193 GLU A O 1
ATOM 1509 N N . TYR A 1 194 ? -13.090 -13.632 33.373 1.00 79.19 194 TYR A N 1
ATOM 1510 C CA . TYR A 1 194 ? -14.428 -13.894 33.873 1.00 79.19 194 TYR A CA 1
ATOM 1511 C C . TYR A 1 194 ? -15.416 -12.891 33.291 1.00 79.19 194 TYR A C 1
ATOM 1513 O O . TYR A 1 194 ? -15.126 -11.702 33.212 1.00 79.19 194 TYR A O 1
ATOM 1521 N N . VAL A 1 195 ? -16.616 -13.353 32.964 1.00 81.69 195 VAL A N 1
ATOM 1522 C CA . VAL A 1 195 ? -17.757 -12.509 32.615 1.00 81.69 195 VAL A CA 1
ATOM 1523 C C . VAL A 1 195 ? -18.740 -12.525 33.780 1.00 81.69 195 VAL A C 1
ATOM 1525 O O . VAL A 1 195 ? -19.278 -13.578 34.128 1.00 81.69 195 VAL A O 1
ATOM 1528 N N . LEU A 1 196 ? -18.969 -11.360 34.389 1.00 84.12 196 LEU A N 1
ATOM 1529 C CA . LEU A 1 196 ? -19.911 -11.174 35.493 1.00 84.12 196 LEU A CA 1
ATOM 1530 C C . LEU A 1 196 ? -21.231 -10.611 34.960 1.00 84.12 196 LEU A C 1
ATOM 1532 O O . LEU A 1 196 ? -21.276 -9.480 34.491 1.00 84.12 196 LEU A O 1
ATOM 1536 N N . MET A 1 197 ? -22.307 -11.381 35.064 1.00 85.06 197 MET A N 1
ATOM 1537 C CA . MET A 1 197 ? -23.656 -11.041 34.609 1.00 85.06 197 MET A CA 1
ATOM 1538 C C . MET A 1 197 ? -24.480 -10.537 35.791 1.00 85.06 197 MET A C 1
ATOM 1540 O O . MET A 1 197 ? -25.026 -11.339 36.547 1.00 85.06 197 MET A O 1
ATOM 1544 N N . GLY A 1 198 ? -24.528 -9.214 35.976 1.00 75.25 198 GLY A N 1
ATOM 1545 C CA . GLY A 1 198 ? -25.090 -8.592 37.182 1.00 75.25 198 GLY A CA 1
ATOM 1546 C C . GLY A 1 198 ? -26.616 -8.624 37.304 1.00 75.25 198 GLY A C 1
ATOM 1547 O O . GLY A 1 198 ? -27.114 -8.501 38.423 1.00 75.25 198 GLY A O 1
ATOM 1548 N N . GLY A 1 199 ? -27.343 -8.771 36.191 1.00 77.25 199 GLY A N 1
ATOM 1549 C CA . GLY A 1 199 ? -28.806 -8.639 36.128 1.00 77.25 199 GLY A CA 1
ATOM 1550 C C . GLY A 1 199 ? -29.351 -7.440 36.922 1.00 77.25 199 GLY A C 1
ATOM 1551 O O . GLY A 1 199 ? -28.637 -6.472 37.208 1.00 77.25 199 GLY A O 1
ATOM 1552 N N . ASP A 1 200 ? -30.573 -7.590 37.431 1.00 81.00 200 ASP A N 1
ATOM 1553 C CA . ASP A 1 200 ? -31.284 -6.570 38.218 1.00 81.00 200 ASP A CA 1
ATOM 1554 C C . ASP A 1 200 ? -30.684 -6.233 39.599 1.00 81.00 200 ASP A C 1
ATOM 1556 O O . ASP A 1 200 ? -31.211 -5.411 40.358 1.00 81.00 200 ASP A O 1
ATOM 1560 N N . CYS A 1 201 ? -29.519 -6.795 39.941 1.00 81.81 201 CYS A N 1
ATOM 1561 C CA . CYS A 1 201 ? -28.701 -6.206 40.999 1.00 81.81 201 CYS A CA 1
ATOM 1562 C C . CYS A 1 201 ? -28.247 -4.788 40.601 1.00 81.81 201 CYS A C 1
ATOM 1564 O O . CYS A 1 201 ? -28.120 -3.920 41.464 1.00 81.81 201 CYS A O 1
ATOM 1566 N N . CYS A 1 202 ? -28.013 -4.547 39.307 1.00 83.12 202 CYS A N 1
ATOM 1567 C CA . CYS A 1 202 ? -27.487 -3.302 38.761 1.00 83.12 202 CYS A CA 1
ATOM 1568 C C . CYS A 1 202 ? -28.176 -2.950 37.428 1.00 83.12 202 CYS A C 1
ATOM 1570 O O . CYS A 1 202 ? -27.554 -3.054 36.372 1.00 83.12 202 CYS A O 1
ATOM 1572 N N . HIS A 1 203 ? -29.397 -2.409 37.479 1.00 78.06 203 HIS A N 1
ATOM 1573 C CA . HIS A 1 203 ? -30.188 -2.016 36.294 1.00 78.06 203 HIS A CA 1
ATOM 1574 C C . HIS A 1 203 ? -29.543 -0.924 35.397 1.00 78.06 203 HIS A C 1
ATOM 1576 O O . HIS A 1 203 ? -30.141 -0.458 34.430 1.00 78.06 203 HIS A O 1
ATOM 1582 N N . HIS A 1 204 ? -28.344 -0.425 35.725 1.00 77.56 204 HIS A N 1
ATOM 1583 C CA . HIS A 1 204 ? -27.617 0.543 34.902 1.00 77.56 204 HIS A CA 1
ATOM 1584 C C . HIS A 1 204 ? -26.097 0.429 35.092 1.00 77.56 204 HIS A C 1
ATOM 1586 O O . HIS A 1 204 ? -25.619 0.325 36.225 1.00 77.56 204 HIS A O 1
ATOM 1592 N N . ARG A 1 205 ? -25.318 0.577 34.004 1.00 74.62 205 ARG A N 1
ATOM 1593 C CA . ARG A 1 205 ? -23.836 0.601 34.007 1.00 74.62 205 ARG A CA 1
ATOM 1594 C C . ARG A 1 205 ? -23.246 1.474 35.118 1.00 74.62 205 ARG A C 1
ATOM 1596 O O . ARG A 1 205 ? -22.453 0.999 35.909 1.00 74.62 205 ARG A O 1
ATOM 1603 N N . LYS A 1 206 ? -23.681 2.731 35.235 1.00 77.31 206 LYS A N 1
ATOM 1604 C CA . LYS A 1 206 ? -23.286 3.653 36.318 1.00 77.31 206 LYS A CA 1
ATOM 1605 C C . LYS A 1 206 ? -23.478 3.105 37.741 1.00 77.31 206 LYS A C 1
ATOM 1607 O O . LYS A 1 206 ? -22.689 3.438 38.618 1.00 77.31 206 LYS A O 1
ATOM 1612 N N . ILE A 1 207 ? -24.495 2.281 38.002 1.00 80.44 207 ILE A N 1
ATOM 1613 C CA . ILE A 1 207 ? -24.666 1.618 39.310 1.00 80.44 207 ILE A CA 1
ATOM 1614 C C . ILE A 1 207 ? -23.613 0.516 39.455 1.00 80.44 207 ILE A C 1
ATOM 1616 O O . ILE A 1 207 ? -22.924 0.447 40.472 1.00 80.44 207 ILE A O 1
ATOM 1620 N N . PHE A 1 208 ? -23.425 -0.264 38.388 1.00 76.00 208 PHE A N 1
ATOM 1621 C CA . PHE A 1 208 ? -22.419 -1.320 38.276 1.00 76.00 208 PHE A CA 1
ATOM 1622 C C . PHE A 1 208 ? -20.974 -0.800 38.464 1.00 76.00 208 PHE A C 1
ATOM 1624 O O . PHE A 1 208 ? -20.164 -1.439 39.132 1.00 76.00 208 PHE A O 1
ATOM 1631 N N . THR A 1 209 ? -20.648 0.386 37.932 1.00 75.19 209 THR A N 1
ATOM 1632 C CA . THR A 1 209 ? -19.326 1.042 38.019 1.00 75.19 209 THR A CA 1
ATOM 1633 C C . THR A 1 209 ? -19.171 1.984 39.216 1.00 75.19 209 THR A C 1
ATOM 1635 O O . THR A 1 209 ? -18.078 2.501 39.438 1.00 75.19 209 THR A O 1
ATOM 1638 N N . ARG A 1 210 ? -20.230 2.195 40.015 1.00 80.69 210 ARG A N 1
ATOM 1639 C CA . ARG A 1 210 ? -20.299 3.163 41.136 1.00 80.69 210 ARG A CA 1
ATOM 1640 C C . ARG A 1 210 ? -20.205 4.642 40.746 1.00 80.69 210 ARG A C 1
ATOM 1642 O O . ARG A 1 210 ? -20.004 5.495 41.609 1.00 80.69 210 ARG A O 1
ATOM 1649 N N . GLU A 1 211 ? -20.413 4.963 39.479 1.00 79.12 211 GLU A N 1
ATOM 1650 C CA . GLU A 1 211 ? -20.524 6.339 38.980 1.00 79.12 211 GLU A CA 1
ATOM 1651 C C . GLU A 1 211 ? -21.924 6.939 39.209 1.00 79.12 211 GLU A C 1
ATOM 1653 O O . GLU A 1 211 ? -22.110 8.153 39.142 1.00 79.12 211 GLU A O 1
ATOM 1658 N N . GLY A 1 212 ? -22.916 6.094 39.500 1.00 80.75 212 GLY A N 1
ATOM 1659 C CA . GLY A 1 212 ? -24.299 6.451 39.799 1.00 80.75 212 GLY A CA 1
ATOM 1660 C C . GLY A 1 212 ? -24.805 5.793 41.082 1.00 80.75 212 GLY A C 1
ATOM 1661 O O . GLY A 1 212 ? -24.171 4.902 41.647 1.00 80.75 212 GLY A O 1
ATOM 1662 N N . LYS A 1 213 ? -25.968 6.250 41.553 1.00 85.06 213 LYS A N 1
ATOM 1663 C CA . LYS A 1 213 ? -26.664 5.698 42.723 1.00 85.06 213 LYS A CA 1
ATOM 1664 C C . LYS A 1 213 ? -28.020 5.138 42.304 1.00 85.06 213 LYS A C 1
ATOM 1666 O O . LYS A 1 213 ? -28.619 5.649 41.360 1.00 85.06 213 LYS A O 1
ATOM 1671 N N . VAL A 1 214 ? -28.490 4.131 43.033 1.00 86.38 214 VAL A N 1
ATOM 1672 C CA . VAL A 1 214 ? -29.827 3.538 42.875 1.00 86.38 214 VAL A CA 1
ATOM 1673 C C . VAL A 1 214 ? -30.927 4.588 43.042 1.00 86.38 214 VAL A C 1
ATOM 1675 O O . VAL A 1 214 ? -30.817 5.468 43.895 1.00 86.38 214 VAL A O 1
ATOM 1678 N N . GLY A 1 215 ? -31.972 4.506 42.221 1.00 83.94 215 GLY A N 1
ATOM 1679 C CA . GLY A 1 215 ? -33.168 5.338 42.343 1.00 83.94 215 GLY A CA 1
ATOM 1680 C C . GLY A 1 215 ? -33.894 5.106 43.674 1.00 83.94 215 GLY A C 1
ATOM 1681 O O . GLY A 1 215 ? -34.149 3.965 44.069 1.00 83.94 215 GLY A O 1
ATOM 1682 N N . GLU A 1 216 ? -34.230 6.200 44.361 1.00 85.69 216 GLU A N 1
ATOM 1683 C CA . GLU A 1 216 ? -34.958 6.208 45.636 1.00 85.69 216 GLU A CA 1
ATOM 1684 C C . GLU A 1 216 ? -36.189 7.126 45.543 1.00 85.69 216 GLU A C 1
ATOM 1686 O O . GLU A 1 216 ? -36.161 8.184 44.905 1.00 85.69 216 GLU A O 1
ATOM 1691 N N . GLY A 1 217 ? -37.281 6.733 46.199 1.00 80.44 217 GLY A N 1
ATOM 1692 C CA . GLY A 1 217 ? -38.541 7.476 46.263 1.00 80.44 217 GLY A CA 1
ATOM 1693 C C . GLY A 1 217 ? -39.480 7.314 45.065 1.00 80.44 217 GLY A C 1
ATOM 1694 O O . GLY A 1 217 ? -40.585 7.850 45.116 1.00 80.44 217 GLY A O 1
ATOM 1695 N N . TYR A 1 218 ? -39.068 6.614 44.005 1.00 76.19 218 TYR A N 1
ATOM 1696 C CA . TYR A 1 218 ? -39.837 6.453 42.768 1.00 76.19 218 TYR A CA 1
ATOM 1697 C C . TYR A 1 218 ? -39.539 5.085 42.147 1.00 76.19 218 TYR A C 1
ATOM 1699 O O . TYR A 1 218 ? -38.475 4.895 41.573 1.00 76.19 218 TYR A O 1
ATOM 1707 N N . GLY A 1 219 ? -40.476 4.148 42.245 1.00 77.19 219 GLY A N 1
ATOM 1708 C CA . GLY A 1 219 ? -40.399 2.821 41.638 1.00 77.19 219 GLY A CA 1
ATOM 1709 C C . GLY A 1 219 ? -41.719 2.407 40.975 1.00 77.19 219 GLY A C 1
ATOM 1710 O O . GLY A 1 219 ? -42.714 3.144 41.056 1.00 77.19 219 GLY A O 1
ATOM 1711 N N . PRO A 1 220 ? -41.742 1.239 40.316 1.00 74.06 220 PRO A N 1
ATOM 1712 C CA . PRO A 1 220 ? -42.931 0.700 39.664 1.00 74.06 220 PRO A CA 1
ATOM 1713 C C . PRO A 1 220 ? -44.083 0.561 40.662 1.00 74.06 220 PRO A C 1
ATOM 1715 O O . PRO A 1 220 ? -43.877 0.274 41.843 1.00 74.06 220 PRO A O 1
ATOM 1718 N N . ASN A 1 221 ? -45.308 0.828 40.203 1.00 71.81 221 ASN A N 1
ATOM 1719 C CA . ASN A 1 221 ? -46.538 0.764 41.008 1.00 71.81 221 ASN A CA 1
ATOM 1720 C C . ASN A 1 221 ? -46.505 1.557 42.332 1.00 71.81 221 ASN A C 1
ATOM 1722 O O . ASN A 1 221 ? -47.185 1.203 43.294 1.00 71.81 221 ASN A O 1
ATOM 1726 N N . GLY A 1 222 ? -45.719 2.637 42.398 1.00 71.94 222 GLY A N 1
ATOM 1727 C CA . GLY A 1 222 ? -45.592 3.465 43.601 1.00 71.94 222 GLY A CA 1
ATOM 1728 C C . GLY A 1 222 ? -44.652 2.893 44.667 1.00 71.94 222 GLY A C 1
ATOM 1729 O O . GLY A 1 222 ? -44.646 3.389 45.795 1.00 71.94 222 GLY A O 1
ATOM 1730 N N . ALA A 1 223 ? -43.850 1.877 44.333 1.00 79.69 223 ALA A N 1
ATOM 1731 C CA . ALA A 1 223 ? -42.787 1.383 45.200 1.00 79.69 223 ALA A CA 1
ATOM 1732 C C . ALA A 1 223 ? -41.737 2.472 45.482 1.00 79.69 223 ALA A C 1
ATOM 1734 O O . ALA A 1 223 ? -41.561 3.422 44.717 1.00 79.69 223 ALA A O 1
ATOM 1735 N N . HIS A 1 224 ? -41.006 2.330 46.589 1.00 83.50 224 HIS A N 1
ATOM 1736 C CA . HIS A 1 224 ? -39.946 3.273 46.947 1.00 83.50 224 HIS A CA 1
ATOM 1737 C C . HIS A 1 224 ? -38.691 3.124 46.065 1.00 83.50 224 HIS A C 1
ATOM 1739 O O . HIS A 1 224 ? -37.951 4.087 45.893 1.00 83.50 224 HIS A O 1
ATOM 1745 N N . SER A 1 225 ? -38.435 1.937 45.514 1.00 87.25 225 SER A N 1
ATOM 1746 C CA . SER A 1 225 ? -37.285 1.629 44.656 1.00 87.25 225 SER A CA 1
ATOM 1747 C C . SER A 1 225 ? -37.582 0.387 43.805 1.00 87.25 225 SER A C 1
ATOM 1749 O O . SER A 1 225 ? -38.532 -0.339 44.100 1.00 87.25 225 SER A O 1
ATOM 1751 N N . MET A 1 226 ? -36.753 0.129 42.787 1.00 85.00 226 MET A N 1
ATOM 1752 C CA . MET A 1 226 ? -36.711 -1.151 42.059 1.00 85.00 226 MET A CA 1
ATOM 1753 C C . MET A 1 226 ? -36.199 -2.306 42.936 1.00 85.00 226 MET A C 1
ATOM 1755 O O . MET A 1 226 ? -36.479 -3.465 42.660 1.00 85.00 226 MET A O 1
ATOM 1759 N N . HIS A 1 227 ? -35.473 -2.005 44.018 1.00 89.31 227 HIS A N 1
ATOM 1760 C CA . HIS A 1 227 ? -35.001 -3.010 44.970 1.00 89.31 227 HIS A CA 1
ATOM 1761 C C . HIS A 1 227 ? -35.960 -3.134 46.160 1.00 89.31 227 HIS A C 1
ATOM 1763 O O . HIS A 1 227 ? -36.276 -2.134 46.810 1.00 89.31 227 HIS A O 1
ATOM 1769 N N . LYS A 1 228 ? -36.391 -4.361 46.489 1.00 88.00 228 LYS A N 1
ATOM 1770 C CA . LYS A 1 228 ? -37.290 -4.616 47.632 1.00 88.00 228 LYS A CA 1
ATOM 1771 C C . LYS A 1 228 ? -36.628 -4.369 48.987 1.00 88.00 228 LYS A C 1
ATOM 1773 O O . LYS A 1 228 ? -37.300 -3.924 49.913 1.00 88.00 228 LYS A O 1
ATOM 1778 N N . ASP A 1 229 ? -35.332 -4.644 49.099 1.00 91.19 229 ASP A N 1
ATOM 1779 C CA . ASP A 1 229 ? -34.504 -4.323 50.261 1.00 91.19 229 ASP A CA 1
ATOM 1780 C C . ASP A 1 229 ? -33.297 -3.503 49.800 1.00 91.19 229 ASP A C 1
ATOM 1782 O O . ASP A 1 229 ? -32.273 -4.026 49.352 1.00 91.19 229 ASP A O 1
ATOM 1786 N N . LEU A 1 230 ? -33.457 -2.185 49.889 1.00 88.31 230 LEU A N 1
ATOM 1787 C CA . LEU A 1 230 ? -32.515 -1.211 49.359 1.00 88.31 230 LEU A CA 1
ATOM 1788 C C . LEU A 1 230 ? -31.145 -1.254 50.051 1.00 88.31 230 LEU A C 1
ATOM 1790 O O . LEU A 1 230 ? -30.122 -1.081 49.391 1.00 88.31 230 LEU A O 1
ATOM 1794 N N . GLU A 1 231 ? -31.104 -1.481 51.364 1.00 89.06 231 GLU A N 1
ATOM 1795 C CA . GLU A 1 231 ? -29.844 -1.491 52.116 1.00 89.06 231 GLU A CA 1
ATOM 1796 C C . GLU A 1 231 ? -29.043 -2.758 51.814 1.00 89.06 231 GLU A C 1
ATOM 1798 O O . GLU A 1 231 ? -27.839 -2.689 51.543 1.00 89.06 231 GLU A O 1
ATOM 1803 N N . THR A 1 232 ? -29.718 -3.908 51.738 1.00 92.75 232 THR A N 1
ATOM 1804 C CA . THR A 1 232 ? -29.080 -5.150 51.290 1.00 92.75 232 THR A CA 1
ATOM 1805 C C . THR A 1 232 ? -28.640 -5.048 49.826 1.00 92.75 232 THR A C 1
ATOM 1807 O O . THR A 1 232 ? -27.519 -5.441 49.504 1.00 92.75 232 THR A O 1
ATOM 1810 N N . ALA A 1 233 ? -29.451 -4.441 48.949 1.00 91.19 233 ALA A N 1
ATOM 1811 C CA . ALA A 1 233 ? -29.097 -4.234 47.544 1.00 91.19 233 ALA A CA 1
ATOM 1812 C C . ALA A 1 233 ? -27.846 -3.361 47.384 1.00 91.19 233 ALA A C 1
ATOM 1814 O O . ALA A 1 233 ? -26.945 -3.722 46.632 1.00 91.19 233 ALA A O 1
ATOM 1815 N N . LYS A 1 234 ? -27.732 -2.255 48.135 1.00 90.06 234 LYS A N 1
ATOM 1816 C CA . LYS A 1 234 ? -26.527 -1.405 48.146 1.00 90.06 234 LYS A CA 1
ATOM 1817 C C . LYS A 1 234 ? -25.280 -2.198 48.540 1.00 90.06 234 LYS A C 1
ATOM 1819 O O . LYS A 1 234 ? -24.254 -2.075 47.872 1.00 90.06 234 LYS A O 1
ATOM 1824 N N . SER A 1 235 ? -25.379 -3.050 49.566 1.00 92.06 235 SER A N 1
ATOM 1825 C CA . SER A 1 235 ? -24.277 -3.934 49.968 1.00 92.06 235 SER A CA 1
ATOM 1826 C C . SER A 1 235 ? -23.897 -4.928 48.866 1.00 92.06 235 SER A C 1
ATOM 1828 O O . SER A 1 235 ? -22.713 -5.167 48.635 1.00 92.06 235 SER A O 1
ATOM 1830 N N . THR A 1 236 ? -24.872 -5.498 48.158 1.00 92.25 236 THR A N 1
ATOM 1831 C CA . THR A 1 236 ? -24.616 -6.411 47.035 1.00 92.25 236 THR A CA 1
ATOM 1832 C C . THR A 1 236 ? -23.980 -5.685 45.847 1.00 92.25 236 THR A C 1
ATOM 1834 O O . THR A 1 236 ? -22.990 -6.171 45.302 1.00 92.25 236 THR A O 1
ATOM 1837 N N . ILE A 1 237 ? -24.452 -4.483 45.505 1.00 90.81 237 ILE A N 1
ATOM 1838 C CA . ILE A 1 237 ? -23.863 -3.623 44.466 1.00 90.81 237 ILE A CA 1
ATOM 1839 C C . ILE A 1 237 ? -22.398 -3.295 44.787 1.00 90.81 237 ILE A C 1
ATOM 1841 O O . ILE A 1 237 ? -21.556 -3.309 43.890 1.00 90.81 237 ILE A O 1
ATOM 1845 N N . ASP A 1 238 ? -22.061 -3.046 46.057 1.00 89.75 238 ASP A N 1
ATOM 1846 C CA . ASP A 1 238 ? -20.673 -2.806 46.475 1.00 89.75 238 ASP A CA 1
ATOM 1847 C C . ASP A 1 238 ? -19.772 -4.020 46.191 1.00 89.75 238 ASP A C 1
ATOM 1849 O O . ASP A 1 238 ? -18.656 -3.856 45.692 1.00 89.75 238 ASP A O 1
ATOM 1853 N N . LYS A 1 239 ? -20.273 -5.240 46.427 1.00 91.38 239 LYS A N 1
ATOM 1854 C CA . LYS A 1 239 ? -19.559 -6.492 46.118 1.00 91.38 239 LYS A CA 1
ATOM 1855 C C . LYS A 1 239 ? -19.394 -6.703 44.610 1.00 91.38 239 LYS A C 1
ATOM 1857 O O . LYS A 1 239 ? -18.318 -7.100 44.166 1.00 91.38 239 LYS A O 1
ATOM 1862 N N . VAL A 1 240 ? -20.430 -6.418 43.813 1.00 87.81 240 VAL A N 1
ATOM 1863 C CA . VAL A 1 240 ? -20.358 -6.468 42.338 1.00 87.81 240 VAL A CA 1
ATOM 1864 C C . VAL A 1 240 ? -19.296 -5.495 41.823 1.00 87.81 240 VAL A C 1
ATOM 1866 O O . VAL A 1 240 ? -18.435 -5.875 41.030 1.00 87.81 240 VAL A O 1
ATOM 1869 N N . ALA A 1 241 ? -19.305 -4.258 42.319 1.00 85.38 241 ALA A N 1
ATOM 1870 C CA . ALA A 1 241 ? -18.342 -3.237 41.928 1.00 85.38 241 ALA A CA 1
ATOM 1871 C C . ALA A 1 241 ? -16.904 -3.588 42.342 1.00 85.38 241 ALA A C 1
ATOM 1873 O O . ALA A 1 241 ? -15.961 -3.236 41.637 1.00 85.38 241 ALA A O 1
ATOM 1874 N N . GLU A 1 242 ? -16.709 -4.272 43.473 1.00 86.06 242 GLU A N 1
ATOM 1875 C CA . GLU A 1 242 ? -15.397 -4.781 43.882 1.00 86.06 242 GLU A CA 1
ATOM 1876 C C . GLU A 1 242 ? -14.881 -5.870 42.932 1.00 86.06 242 GLU A C 1
ATOM 1878 O O . GLU A 1 242 ? -13.714 -5.823 42.544 1.00 86.06 242 GLU A O 1
ATOM 1883 N N . LEU A 1 243 ? -15.737 -6.804 42.497 1.00 82.38 243 LEU A N 1
ATOM 1884 C CA . LEU A 1 243 ? -15.358 -7.797 41.486 1.00 82.38 243 LEU A CA 1
ATOM 1885 C C . LEU A 1 243 ? -15.017 -7.153 40.141 1.00 82.38 243 LEU A C 1
ATOM 1887 O O . LEU A 1 243 ? -13.998 -7.501 39.555 1.00 82.38 243 LEU A O 1
ATOM 1891 N N . ASN A 1 244 ? -15.817 -6.188 39.685 1.00 78.06 244 ASN A N 1
ATOM 1892 C CA . ASN A 1 244 ? -15.609 -5.510 38.402 1.00 78.06 244 ASN A CA 1
ATOM 1893 C C . ASN A 1 244 ? -14.339 -4.638 38.348 1.00 78.06 244 ASN A C 1
ATOM 1895 O O . ASN A 1 244 ? -13.918 -4.223 37.275 1.00 78.06 244 ASN A O 1
ATOM 1899 N N . LYS A 1 245 ? -13.725 -4.315 39.492 1.00 79.19 245 LYS A N 1
ATOM 1900 C CA . LYS A 1 245 ? -12.453 -3.572 39.525 1.00 79.19 245 LYS A CA 1
ATOM 1901 C C . LYS A 1 245 ? -11.244 -4.429 39.173 1.00 79.19 245 LYS A C 1
ATOM 1903 O O . LYS A 1 245 ? -10.155 -3.876 39.033 1.00 79.19 245 LYS A O 1
ATOM 1908 N N . LYS A 1 246 ? -11.391 -5.751 39.116 1.00 72.50 246 LYS A N 1
ATOM 1909 C CA . LYS A 1 246 ? -10.276 -6.630 38.791 1.00 72.50 246 LYS A CA 1
ATOM 1910 C C . LYS A 1 246 ? -10.066 -6.678 37.279 1.00 72.50 246 LYS A C 1
ATOM 1912 O O . LYS A 1 246 ? -11.025 -6.816 36.528 1.00 72.50 246 LYS A O 1
ATOM 1917 N N . ASP A 1 247 ? -8.807 -6.608 36.854 1.00 62.16 247 ASP A N 1
ATOM 1918 C CA . ASP A 1 247 ? -8.418 -6.593 35.435 1.00 62.16 247 ASP A CA 1
ATOM 1919 C C . ASP A 1 247 ? -8.826 -7.872 34.671 1.00 62.16 247 ASP A C 1
ATOM 1921 O O . ASP A 1 247 ? -8.830 -7.881 33.443 1.00 62.16 247 ASP A O 1
ATOM 1925 N N . ASP A 1 248 ? -9.150 -8.952 35.390 1.00 65.69 248 ASP A N 1
ATOM 1926 C CA . ASP A 1 248 ? -9.574 -10.251 34.864 1.00 65.69 248 ASP A CA 1
ATOM 1927 C C . ASP A 1 248 ? -11.101 -10.443 34.816 1.00 65.69 248 ASP A C 1
ATOM 1929 O O . ASP A 1 248 ? -11.561 -11.524 34.450 1.00 65.69 248 ASP A O 1
ATOM 1933 N N . VAL A 1 249 ? -11.903 -9.431 35.172 1.00 54.81 249 VAL A N 1
ATOM 1934 C CA . VAL A 1 249 ? -13.372 -9.524 35.211 1.00 54.81 249 VAL A CA 1
ATOM 1935 C C . VAL A 1 249 ? -14.010 -8.491 34.280 1.00 54.81 249 VAL A C 1
ATOM 1937 O O . VAL A 1 249 ? -13.906 -7.287 34.493 1.00 54.81 249 VAL A O 1
ATOM 1940 N N . LEU A 1 250 ? -14.751 -8.965 33.279 1.00 59.38 250 LEU A N 1
ATOM 1941 C CA . LEU A 1 250 ? -15.612 -8.153 32.428 1.00 59.38 250 LEU A CA 1
ATOM 1942 C C . LEU A 1 250 ? -17.040 -8.133 32.990 1.00 59.38 250 LEU A C 1
ATOM 1944 O O . LEU A 1 250 ? -17.754 -9.135 32.968 1.00 59.38 250 LEU A O 1
ATOM 1948 N N . GLY A 1 251 ? -17.483 -6.975 33.474 1.00 54.12 251 GLY A N 1
ATOM 1949 C CA . GLY A 1 251 ? -18.858 -6.772 33.917 1.00 54.12 251 GLY A CA 1
ATOM 1950 C C . GLY A 1 251 ? -19.858 -6.540 32.784 1.00 54.12 251 GLY A C 1
ATOM 1951 O O . GLY A 1 251 ? -19.709 -5.587 32.012 1.00 54.12 251 GLY A O 1
ATOM 1952 N N . ALA A 1 252 ? -20.910 -7.356 32.738 1.00 55.50 252 ALA A N 1
ATOM 1953 C CA . ALA A 1 252 ? -22.098 -7.187 31.910 1.00 55.50 252 ALA A CA 1
ATOM 1954 C C . ALA A 1 252 ? -23.272 -6.659 32.763 1.00 55.50 252 ALA A C 1
ATOM 1956 O O . ALA A 1 252 ? -23.576 -7.193 33.833 1.00 55.50 252 ALA A O 1
ATOM 1957 N N . SER A 1 253 ? -23.920 -5.596 32.281 1.00 51.09 253 SER A N 1
ATOM 1958 C CA . SER A 1 253 ? -25.102 -4.954 32.880 1.00 51.09 253 SER A CA 1
ATOM 1959 C C . SER A 1 253 ? -26.228 -4.872 31.849 1.00 51.09 253 SER A C 1
ATOM 1961 O O . SER A 1 253 ? -25.929 -4.838 30.657 1.00 51.09 253 SER A O 1
ATOM 1963 N N . ASP A 1 254 ? -27.482 -4.744 32.289 1.00 43.16 254 ASP A N 1
ATOM 1964 C CA . ASP A 1 254 ? -28.658 -4.776 31.399 1.00 43.16 254 ASP A CA 1
ATOM 1965 C C . ASP A 1 254 ? -28.724 -3.608 30.405 1.00 43.16 254 ASP A C 1
ATOM 1967 O O . ASP A 1 254 ? -29.377 -3.705 29.374 1.00 43.16 254 ASP A O 1
ATOM 1971 N N . THR A 1 255 ? -27.983 -2.518 30.627 1.00 42.00 255 THR A N 1
ATOM 1972 C CA . THR A 1 255 ? -27.714 -1.534 29.568 1.00 42.00 255 THR A CA 1
ATOM 1973 C C . THR A 1 255 ? -26.763 -2.149 28.541 1.00 42.00 255 THR A C 1
ATOM 1975 O O . THR A 1 255 ? -25.575 -2.325 28.841 1.00 42.00 255 THR A O 1
ATOM 1978 N N . GLY A 1 256 ? -27.277 -2.452 27.343 1.00 33.94 256 GLY A N 1
ATOM 1979 C CA . GLY A 1 256 ? -26.483 -2.878 26.191 1.00 33.94 256 GLY A CA 1
ATOM 1980 C C . GLY A 1 256 ? -25.219 -2.029 26.065 1.00 33.94 256 GLY A C 1
ATOM 1981 O O . GLY A 1 256 ? -25.289 -0.806 26.074 1.00 33.94 256 GLY A O 1
ATOM 1982 N N . SER A 1 257 ? -24.075 -2.709 26.060 1.00 30.95 257 SER A N 1
ATOM 1983 C CA . SER A 1 257 ? -22.714 -2.191 25.925 1.00 30.95 257 SER A CA 1
ATOM 1984 C C . SER A 1 257 ? -22.562 -0.661 25.828 1.00 30.95 257 SER A C 1
ATOM 1986 O O . SER A 1 257 ? -22.356 -0.117 24.745 1.00 30.95 257 SER A O 1
ATOM 1988 N N . ASP A 1 258 ? -22.429 0.000 26.976 1.00 29.59 258 ASP A N 1
ATOM 1989 C CA . ASP A 1 258 ? -21.638 1.235 27.108 1.00 29.59 258 ASP A CA 1
ATOM 1990 C C . ASP A 1 258 ? -20.124 0.913 26.994 1.00 29.59 258 ASP A C 1
ATOM 1992 O O . ASP A 1 258 ? -19.271 1.529 27.633 1.00 29.59 258 ASP A O 1
ATOM 1996 N N . ASN A 1 259 ? -19.748 -0.080 26.170 1.00 30.91 259 ASN A N 1
ATOM 1997 C CA . ASN A 1 259 ? -18.363 -0.321 25.765 1.00 30.91 259 ASN A CA 1
ATOM 1998 C C . ASN A 1 259 ? -17.944 0.769 24.770 1.00 30.91 259 ASN A C 1
ATOM 2000 O O . ASN A 1 259 ? -17.513 0.473 23.664 1.00 30.91 259 ASN A O 1
ATOM 2004 N N . GLN A 1 260 ? -18.030 2.036 25.171 1.00 31.53 260 GLN A N 1
ATOM 2005 C CA . GLN A 1 260 ? -17.315 3.122 24.511 1.00 31.53 260 GLN A CA 1
ATOM 2006 C C . GLN A 1 260 ? -15.801 3.067 24.782 1.00 31.53 260 GLN A C 1
ATOM 2008 O O . GLN A 1 260 ? -15.049 3.714 24.065 1.00 31.53 260 GLN A O 1
ATOM 2013 N N . ASP A 1 261 ? -15.322 2.232 25.714 1.00 27.59 261 ASP A N 1
ATOM 2014 C CA . ASP A 1 261 ? -13.887 2.160 26.033 1.00 27.59 261 ASP A CA 1
ATOM 2015 C C . ASP A 1 261 ? -13.111 1.028 25.331 1.00 27.59 261 ASP A C 1
ATOM 2017 O O . ASP A 1 261 ? -11.879 1.011 25.375 1.00 27.59 261 ASP A O 1
ATOM 2021 N N . HIS A 1 262 ? -13.781 0.124 24.602 1.00 25.36 262 HIS A N 1
ATOM 2022 C CA . HIS A 1 262 ? -13.110 -0.941 23.836 1.00 25.36 262 HIS A CA 1
ATOM 2023 C C . HIS A 1 262 ? -13.656 -1.188 22.421 1.00 25.36 262 HIS A C 1
ATOM 2025 O O . HIS A 1 262 ? -13.264 -2.178 21.799 1.00 25.36 262 HIS A O 1
ATOM 2031 N N . VAL A 1 263 ? -14.452 -0.274 21.841 1.00 25.73 263 VAL A N 1
ATOM 2032 C CA . VAL A 1 263 ? -14.562 -0.245 20.371 1.00 25.73 263 VAL A CA 1
ATOM 2033 C C . VAL A 1 263 ? -13.170 0.080 19.849 1.00 25.73 263 VAL A C 1
ATOM 2035 O O . VAL A 1 263 ? -12.675 1.198 19.990 1.00 25.73 263 VAL A O 1
ATOM 2038 N N . ALA A 1 264 ? -12.492 -0.933 19.315 1.00 25.00 264 ALA A N 1
ATOM 2039 C CA . ALA A 1 264 ? -11.244 -0.743 18.606 1.00 25.00 264 ALA A CA 1
ATOM 2040 C C . ALA A 1 264 ? -11.439 0.420 17.623 1.00 25.00 264 ALA A C 1
ATOM 2042 O O . ALA A 1 264 ? -12.367 0.405 16.823 1.00 25.00 264 ALA A O 1
ATOM 2043 N N . ASN A 1 265 ? -10.592 1.443 17.742 1.00 27.03 265 ASN A N 1
ATOM 2044 C CA . ASN A 1 265 ? -10.623 2.712 17.008 1.00 27.03 265 ASN A CA 1
ATOM 2045 C C . ASN A 1 265 ? -10.336 2.571 15.493 1.00 27.03 265 ASN A C 1
ATOM 2047 O O . ASN A 1 265 ? -9.609 3.375 14.922 1.00 27.03 265 ASN A O 1
ATOM 2051 N N . ASN A 1 266 ? -10.887 1.554 14.840 1.00 29.80 266 ASN A N 1
ATOM 2052 C CA . ASN A 1 266 ? -10.804 1.264 13.412 1.00 29.80 266 ASN A CA 1
ATOM 2053 C C . ASN A 1 266 ? -12.124 0.612 12.966 1.00 29.80 266 ASN A C 1
ATOM 2055 O O . ASN A 1 266 ? -12.875 0.174 13.836 1.00 29.80 266 ASN A O 1
ATOM 2059 N N . PRO A 1 267 ? -12.443 0.549 11.656 1.00 31.53 267 PRO A N 1
ATOM 2060 C CA . PRO A 1 267 ? -13.586 -0.232 11.176 1.00 31.53 267 PRO A CA 1
ATOM 2061 C C . PRO A 1 267 ? -13.587 -1.594 11.878 1.00 31.53 267 PRO A C 1
ATOM 2063 O O . PRO A 1 267 ? -12.603 -2.331 11.796 1.00 31.53 267 PRO A O 1
ATOM 2066 N N . ALA A 1 268 ? -14.628 -1.850 12.673 1.00 32.62 268 ALA A N 1
ATOM 2067 C CA . ALA A 1 268 ? -14.675 -3.007 13.549 1.00 32.62 268 ALA A CA 1
ATOM 2068 C C . ALA A 1 268 ? -14.657 -4.269 12.682 1.00 32.62 268 ALA A C 1
ATOM 2070 O O . ALA A 1 268 ? -15.589 -4.501 11.914 1.00 32.62 268 ALA A O 1
ATOM 2071 N N . GLU A 1 269 ? -13.587 -5.058 12.793 1.00 32.31 269 GLU A N 1
ATOM 2072 C CA . GLU A 1 269 ? -13.599 -6.463 12.400 1.00 32.31 269 GLU A CA 1
ATOM 2073 C C . GLU A 1 269 ? -14.584 -7.161 13.344 1.00 32.31 269 GLU A C 1
ATOM 2075 O O . GLU A 1 269 ? -14.252 -7.455 14.491 1.00 32.31 269 GLU A O 1
ATOM 2080 N N . ILE A 1 270 ? -15.824 -7.353 12.895 1.00 34.12 270 ILE A N 1
ATOM 2081 C CA . ILE A 1 270 ? -16.787 -8.187 13.619 1.00 34.12 270 ILE A CA 1
ATOM 2082 C C . ILE A 1 270 ? -16.564 -9.619 13.142 1.00 34.12 270 ILE A C 1
ATOM 2084 O O . ILE A 1 270 ? -16.690 -9.901 11.949 1.00 34.12 270 ILE A O 1
ATOM 2088 N N . GLU A 1 271 ? -16.189 -10.503 14.064 1.00 31.52 271 GLU A N 1
ATOM 2089 C CA . GLU A 1 271 ? -16.134 -11.946 13.839 1.00 31.52 271 GLU A CA 1
ATOM 2090 C C . GLU A 1 271 ? -17.566 -12.496 13.929 1.00 31.52 271 GLU A C 1
ATOM 2092 O O . GLU A 1 271 ? -18.192 -12.436 14.986 1.00 31.52 271 GLU A O 1
ATOM 2097 N N . LEU A 1 272 ? -18.128 -12.961 12.808 1.00 31.44 272 LEU A N 1
ATOM 2098 C CA . LEU A 1 272 ? -19.432 -13.640 12.803 1.00 31.44 272 LEU A CA 1
ATOM 2099 C C . LEU A 1 272 ? -19.306 -15.096 13.285 1.00 31.44 272 LEU A C 1
ATOM 2101 O O . LEU A 1 272 ? -18.228 -15.676 13.218 1.00 31.44 272 LEU A O 1
ATOM 2105 N N . GLU A 1 273 ? -20.423 -15.723 13.676 1.00 26.91 273 GLU A N 1
ATOM 2106 C CA . GLU A 1 273 ? -20.534 -17.116 14.176 1.00 26.91 273 GLU A CA 1
ATOM 2107 C C . GLU A 1 273 ? -19.965 -18.200 13.234 1.00 26.91 273 GLU A C 1
ATOM 2109 O O . GLU A 1 273 ? -19.710 -19.331 13.640 1.00 26.91 273 GLU A O 1
ATOM 2114 N N . ASN A 1 274 ? -19.706 -17.864 11.969 1.00 24.56 274 ASN A N 1
ATOM 2115 C CA . ASN A 1 274 ? -19.034 -18.725 10.995 1.00 24.56 274 ASN A CA 1
ATOM 2116 C C . ASN A 1 274 ? -17.503 -18.500 10.923 1.00 24.56 274 ASN A C 1
ATOM 2118 O O . ASN A 1 274 ? -16.827 -19.191 10.159 1.00 24.56 274 ASN A O 1
ATOM 2122 N N . GLY A 1 275 ? -16.956 -17.550 11.689 1.00 26.47 275 GLY A N 1
ATOM 2123 C CA . GLY A 1 275 ? -15.562 -17.100 11.738 1.00 26.47 275 GLY A CA 1
ATOM 2124 C C . GLY A 1 275 ? -15.191 -16.016 10.713 1.00 26.47 275 GLY A C 1
ATOM 2125 O O . GLY A 1 275 ? -14.014 -15.760 10.481 1.00 26.47 275 GLY A O 1
ATOM 2126 N N . GLU A 1 276 ? -16.118 -15.451 9.933 1.00 27.16 276 GLU A N 1
ATOM 2127 C CA . GLU A 1 276 ? -15.766 -14.394 8.962 1.00 27.16 276 GLU A CA 1
ATOM 2128 C C . GLU A 1 276 ? -15.445 -13.077 9.681 1.00 27.16 276 GLU A C 1
ATOM 2130 O O . GLU A 1 276 ? -16.270 -12.589 10.443 1.00 27.16 276 GLU A O 1
ATOM 2135 N N . PHE A 1 277 ? -14.274 -12.487 9.405 1.00 34.22 277 PHE A N 1
ATOM 2136 C CA . PHE A 1 277 ? -13.975 -11.099 9.764 1.00 34.22 277 PHE A CA 1
ATOM 2137 C C . PHE A 1 277 ? -14.618 -10.179 8.725 1.00 34.22 277 PHE A C 1
ATOM 2139 O O . PHE A 1 277 ? -14.237 -10.207 7.549 1.00 34.22 277 PHE A O 1
ATOM 2146 N N . LEU A 1 278 ? -15.605 -9.398 9.153 1.00 33.38 278 LEU A N 1
ATOM 2147 C CA . LEU A 1 278 ? -16.331 -8.452 8.314 1.00 33.38 278 LEU A CA 1
ATOM 2148 C C . LEU A 1 278 ? -15.877 -7.020 8.567 1.00 33.38 278 LEU A C 1
ATOM 2150 O O . LEU A 1 278 ? -15.877 -6.556 9.703 1.00 33.38 278 LEU A O 1
ATOM 2154 N N . LEU A 1 279 ? -15.573 -6.302 7.484 1.00 35.53 279 LEU A N 1
ATOM 2155 C CA . LEU A 1 279 ? -15.516 -4.844 7.486 1.00 35.53 279 LEU A CA 1
ATOM 2156 C C . LEU A 1 279 ? -16.968 -4.348 7.371 1.00 35.53 279 LEU A C 1
ATOM 2158 O O . LEU A 1 279 ? -17.555 -4.383 6.287 1.00 35.53 279 LEU A O 1
ATOM 2162 N N . VAL A 1 280 ? -17.592 -3.941 8.477 1.00 34.59 280 VAL A N 1
ATOM 2163 C CA . VAL A 1 280 ? -18.957 -3.388 8.432 1.00 34.59 280 VAL A CA 1
ATOM 2164 C C . VAL A 1 280 ? -18.902 -1.961 7.881 1.00 34.59 280 VAL A C 1
ATOM 2166 O O . VAL A 1 280 ? -18.562 -1.018 8.587 1.00 34.59 280 VAL A O 1
ATOM 2169 N N . VAL A 1 281 ? -19.229 -1.802 6.595 1.00 35.06 281 VAL A N 1
ATOM 2170 C CA . VAL A 1 281 ? -19.227 -0.501 5.886 1.00 35.06 281 VAL A CA 1
ATOM 2171 C C . VAL A 1 281 ? -20.589 0.203 5.948 1.00 35.06 281 VAL A C 1
ATOM 2173 O O . VAL A 1 281 ? -20.741 1.313 5.449 1.00 35.06 281 VAL A O 1
ATOM 2176 N N . ASN A 1 282 ? -21.590 -0.384 6.605 1.00 31.19 282 ASN A N 1
ATOM 2177 C CA . ASN A 1 282 ? -22.884 0.265 6.765 1.00 31.19 282 ASN A CA 1
ATOM 2178 C C . ASN A 1 282 ? -23.311 0.233 8.232 1.00 31.19 282 ASN A C 1
ATOM 2180 O O . ASN A 1 282 ? -23.876 -0.750 8.708 1.00 31.19 282 ASN A O 1
ATOM 2184 N N . VAL A 1 283 ? -23.061 1.337 8.942 1.00 32.84 283 VAL A N 1
ATOM 2185 C CA . VAL A 1 283 ? -23.871 1.690 10.111 1.00 32.84 283 VAL A CA 1
ATOM 2186 C C . VAL A 1 283 ? -25.244 2.032 9.542 1.00 32.84 283 VAL A C 1
ATOM 2188 O O . VAL A 1 283 ? -25.525 3.174 9.187 1.00 32.84 283 VAL A O 1
ATOM 2191 N N . GLY A 1 284 ? -26.051 0.997 9.317 1.00 30.12 284 GLY A N 1
ATOM 2192 C CA . GLY A 1 284 ? -27.402 1.137 8.815 1.00 30.12 284 GLY A CA 1
ATOM 2193 C C . GLY A 1 284 ? -28.200 1.988 9.790 1.00 30.12 284 GLY A C 1
ATOM 2194 O O . GLY A 1 284 ? -28.652 1.497 10.820 1.00 30.12 284 GLY A O 1
ATOM 2195 N N . LEU A 1 285 ? -28.422 3.248 9.420 1.00 34.19 285 LEU A N 1
ATOM 2196 C CA . LEU A 1 285 ? -29.336 4.195 10.067 1.00 34.19 285 LEU A CA 1
ATOM 2197 C C . LEU A 1 285 ? -30.814 3.748 10.029 1.00 34.19 285 LEU A C 1
ATOM 2199 O O . LEU A 1 285 ? -31.702 4.541 10.315 1.00 34.19 285 LEU A O 1
ATOM 2203 N N . GLU A 1 286 ? -31.102 2.488 9.703 1.00 30.28 286 GLU A N 1
ATOM 2204 C CA . GLU A 1 286 ? -32.460 1.940 9.639 1.00 30.28 286 GLU A CA 1
ATOM 2205 C C . GLU A 1 286 ? -32.755 0.885 10.718 1.00 30.28 286 GLU A C 1
ATOM 2207 O O . GLU A 1 286 ? -33.872 0.375 10.774 1.00 30.28 286 GLU A O 1
ATOM 2212 N N . LYS A 1 287 ? -31.816 0.569 11.625 1.00 32.00 287 LYS A N 1
ATOM 2213 C CA . LYS A 1 287 ? -32.078 -0.352 12.748 1.00 32.00 287 LYS A CA 1
ATOM 2214 C C . LYS A 1 287 ? -31.442 0.112 14.061 1.00 32.00 287 LYS A C 1
ATOM 2216 O O . LYS A 1 287 ? -30.357 -0.324 14.419 1.00 32.00 287 LYS A O 1
ATOM 2221 N N . GLY A 1 288 ? -32.154 0.973 14.788 1.00 33.28 288 GLY A N 1
ATOM 2222 C CA . GLY A 1 288 ? -32.186 0.973 16.261 1.00 33.28 288 GLY A CA 1
ATOM 2223 C C . GLY A 1 288 ? -30.915 1.291 17.063 1.00 33.28 288 GLY A C 1
ATOM 2224 O O . GLY A 1 288 ? -30.974 1.193 18.282 1.00 33.28 288 GLY A O 1
ATOM 2225 N N . GLY A 1 289 ? -29.790 1.673 16.455 1.00 32.12 289 GLY A N 1
ATOM 2226 C CA . GLY A 1 289 ? -28.626 2.158 17.207 1.00 32.12 289 GLY A CA 1
ATOM 2227 C C . GLY A 1 289 ? -28.864 3.570 17.754 1.00 32.12 289 GLY A C 1
ATOM 2228 O O . GLY A 1 289 ? -29.284 4.448 17.001 1.00 32.12 289 GLY A O 1
ATOM 2229 N N . ASP A 1 290 ? -28.591 3.810 19.040 1.00 38.38 290 ASP A N 1
ATOM 2230 C CA . ASP A 1 290 ? -28.639 5.158 19.615 1.00 38.38 290 ASP A CA 1
ATOM 2231 C C . ASP A 1 290 ? -27.458 5.998 19.091 1.00 38.38 290 ASP A C 1
ATOM 2233 O O . ASP A 1 290 ? -26.328 5.927 19.572 1.00 38.38 290 ASP A O 1
ATOM 2237 N N . VAL A 1 291 ? -27.718 6.768 18.032 1.00 39.56 291 VAL A N 1
ATOM 2238 C CA . VAL A 1 291 ? -26.745 7.648 17.361 1.00 39.56 291 VAL A CA 1
ATOM 2239 C C . VAL A 1 291 ? -26.587 9.001 18.070 1.00 39.56 291 VAL A C 1
ATOM 2241 O O . VAL A 1 291 ? -25.827 9.844 17.596 1.00 39.56 291 VAL A O 1
ATOM 2244 N N . SER A 1 292 ? -27.293 9.240 19.184 1.00 45.50 292 SER A N 1
ATOM 2245 C CA . SER A 1 292 ? -27.387 10.565 19.820 1.00 45.50 292 SER A CA 1
ATOM 2246 C C . SER A 1 292 ? -26.054 11.108 20.355 1.00 45.50 292 SER A C 1
ATOM 2248 O O . SER A 1 292 ? -25.865 12.325 20.383 1.00 45.50 292 SER A O 1
ATOM 2250 N N . ASN A 1 293 ? -25.113 10.224 20.709 1.00 51.66 293 ASN A N 1
ATOM 2251 C CA . ASN A 1 293 ? -23.806 10.580 21.279 1.00 51.66 293 ASN A CA 1
ATOM 2252 C C . ASN A 1 293 ? -22.629 10.477 20.292 1.00 51.66 293 ASN A C 1
ATOM 2254 O O . ASN A 1 293 ? -21.494 10.783 20.660 1.00 51.66 293 ASN A O 1
ATOM 2258 N N . LEU A 1 294 ? -22.859 10.051 19.046 1.00 67.00 294 LEU A N 1
ATOM 2259 C CA . LEU A 1 294 ? -21.800 9.974 18.039 1.00 67.00 294 LEU A CA 1
ATOM 2260 C C . LEU A 1 294 ? -21.624 11.324 17.349 1.00 67.00 294 LEU A C 1
ATOM 2262 O O . LEU A 1 294 ? -22.584 11.962 16.920 1.00 67.00 294 LEU A O 1
ATOM 2266 N N . LYS A 1 295 ? -20.371 11.753 17.175 1.00 73.69 295 LYS A N 1
ATOM 2267 C CA . LYS A 1 295 ? -20.073 12.933 16.362 1.00 73.69 295 LYS A CA 1
ATOM 2268 C C . LYS A 1 295 ? -20.378 12.609 14.900 1.00 73.69 295 LYS A C 1
ATOM 2270 O O . LYS A 1 295 ? -19.840 11.649 14.337 1.00 73.69 295 LYS A O 1
ATOM 2275 N N . LEU A 1 296 ? -21.241 13.425 14.302 1.00 73.81 296 LEU A N 1
ATOM 2276 C CA . LEU A 1 296 ? -21.665 13.316 12.909 1.00 73.81 296 LEU A CA 1
ATOM 2277 C C . LEU A 1 296 ? -20.921 14.329 12.032 1.00 73.81 296 LEU A C 1
ATOM 2279 O O . LEU A 1 296 ? -20.421 15.355 12.503 1.00 73.81 296 LEU A O 1
ATOM 2283 N N . ALA A 1 297 ? -20.845 14.041 10.737 1.00 74.44 297 ALA A N 1
ATOM 2284 C CA . ALA A 1 297 ? -20.349 14.976 9.745 1.00 74.44 297 ALA A CA 1
ATOM 2285 C C . ALA A 1 297 ? -21.308 16.169 9.586 1.00 74.44 297 ALA A C 1
ATOM 2287 O O . ALA A 1 297 ? -22.414 16.209 10.124 1.00 74.44 297 ALA A O 1
ATOM 2288 N N . LYS A 1 298 ? -20.889 17.166 8.797 1.00 75.88 298 LYS A N 1
ATOM 2289 C CA . LYS A 1 298 ? -21.676 18.391 8.546 1.00 75.88 298 LYS A CA 1
ATOM 2290 C C . LYS A 1 298 ? -23.042 18.138 7.905 1.00 75.88 298 LYS A C 1
ATOM 2292 O O . LYS A 1 298 ? -23.887 19.024 7.925 1.00 75.88 298 LYS A O 1
ATOM 2297 N N . ASP A 1 299 ? -23.222 16.973 7.299 1.00 66.44 299 ASP A N 1
ATOM 2298 C CA . ASP A 1 299 ? -24.470 16.542 6.680 1.00 66.44 299 ASP A CA 1
ATOM 2299 C C . ASP A 1 299 ? -25.512 16.032 7.695 1.00 66.44 299 ASP A C 1
ATOM 2301 O O . ASP A 1 299 ? -26.650 15.764 7.313 1.00 66.44 299 ASP A O 1
ATOM 2305 N N . GLY A 1 300 ? -25.137 15.911 8.975 1.00 64.12 300 GLY A N 1
ATOM 2306 C CA . GLY A 1 300 ? -26.019 15.536 10.076 1.00 64.12 300 GLY A CA 1
ATOM 2307 C C . GLY A 1 300 ? -26.433 14.065 10.107 1.00 64.12 300 GLY A C 1
ATOM 2308 O O . GLY A 1 300 ? -27.283 13.721 10.920 1.00 64.12 300 GLY A O 1
ATOM 2309 N N . HIS A 1 301 ? -25.870 13.205 9.253 1.00 59.62 301 HIS A N 1
ATOM 2310 C CA . HIS A 1 301 ? -26.229 11.780 9.204 1.00 59.62 301 HIS A CA 1
ATOM 2311 C C . HIS A 1 301 ? -25.025 10.848 9.042 1.00 59.62 301 HIS A C 1
ATOM 2313 O O . HIS A 1 301 ? -25.075 9.707 9.490 1.00 59.62 301 HIS A O 1
ATOM 2319 N N . THR A 1 302 ? -23.913 11.304 8.465 1.00 60.88 302 THR A N 1
ATOM 2320 C CA . THR A 1 302 ? -22.716 10.467 8.344 1.00 60.88 302 THR A CA 1
ATOM 2321 C C . THR A 1 302 ? -21.983 10.396 9.683 1.00 60.88 302 THR A C 1
ATOM 2323 O O . THR A 1 302 ? -21.504 11.409 10.188 1.00 60.88 302 THR A O 1
ATOM 2326 N N . VAL A 1 303 ? -21.840 9.200 10.255 1.00 64.38 303 VAL A N 1
ATOM 2327 C CA . VAL A 1 303 ? -21.045 8.984 11.475 1.00 64.38 303 VAL A CA 1
ATOM 2328 C C . VAL A 1 303 ? -19.553 9.180 11.176 1.00 64.38 303 VAL A C 1
ATOM 2330 O O . VAL A 1 303 ? -19.018 8.633 10.209 1.00 64.38 303 VAL A O 1
ATOM 2333 N N . LEU A 1 304 ? -18.856 9.957 12.010 1.00 68.25 304 LEU A N 1
ATOM 2334 C CA . LEU A 1 304 ? -17.410 10.149 11.886 1.00 68.25 304 LEU A CA 1
ATOM 2335 C C . LEU A 1 304 ? -16.656 8.935 12.440 1.00 68.25 304 LEU A C 1
ATOM 2337 O O . LEU A 1 304 ? -16.812 8.565 13.598 1.00 68.25 304 LEU A O 1
ATOM 2341 N N . ILE A 1 305 ? -15.824 8.301 11.620 1.00 68.31 305 ILE A N 1
ATOM 2342 C CA . ILE A 1 305 ? -15.022 7.140 12.026 1.00 68.31 305 ILE A CA 1
ATOM 2343 C C . ILE A 1 305 ? -13.573 7.395 11.597 1.00 68.31 305 ILE A C 1
ATOM 2345 O O . ILE A 1 305 ? -13.369 7.700 10.423 1.00 68.31 305 ILE A O 1
ATOM 2349 N N . PRO A 1 306 ? -12.569 7.286 12.484 1.00 74.06 306 PRO A N 1
ATOM 2350 C CA . PRO A 1 306 ? -12.697 7.188 13.940 1.00 74.06 306 PRO A CA 1
ATOM 2351 C C . PRO A 1 306 ? -13.431 8.397 14.542 1.00 74.06 306 PRO A C 1
ATOM 2353 O O . PRO A 1 306 ? -13.484 9.467 13.930 1.00 74.06 306 PRO A O 1
ATOM 2356 N N . GLN A 1 307 ? -13.984 8.235 15.745 1.00 79.56 307 GLN A N 1
ATOM 2357 C CA . GLN A 1 307 ? -14.573 9.357 16.474 1.00 79.56 307 GLN A CA 1
ATOM 2358 C C . GLN A 1 307 ? -13.462 10.360 16.836 1.00 79.56 307 GLN A C 1
ATOM 2360 O O . GLN A 1 307 ? -12.452 9.965 17.427 1.00 79.56 307 GLN A O 1
ATOM 2365 N N . PRO A 1 308 ? -13.594 11.646 16.464 1.00 85.06 308 PRO A N 1
ATOM 2366 C CA . PRO A 1 308 ? -12.571 12.630 16.779 1.00 85.06 308 PRO A CA 1
ATOM 2367 C C . PRO A 1 308 ? -12.589 12.949 18.275 1.00 85.06 308 PRO A C 1
ATOM 2369 O O . PRO A 1 308 ? -13.658 13.125 18.871 1.00 85.06 308 PRO A O 1
ATOM 2372 N N . SER A 1 309 ? -11.409 13.076 18.881 1.00 86.88 309 SER A N 1
ATOM 2373 C CA . SER A 1 309 ? -11.300 13.509 20.279 1.00 86.88 309 SER A CA 1
ATOM 2374 C C . SER A 1 309 ? -11.682 14.989 20.444 1.00 86.88 309 SER A C 1
ATOM 2376 O O . SER A 1 309 ? -11.920 15.699 19.463 1.00 86.88 309 SER A O 1
ATOM 2378 N N . ASP A 1 310 ? -11.767 15.470 21.684 1.00 85.88 310 ASP A N 1
ATOM 2379 C CA . ASP A 1 310 ? -11.990 16.897 21.975 1.00 85.88 310 ASP A CA 1
ATOM 2380 C C . ASP A 1 310 ? -10.696 17.729 21.929 1.00 85.88 310 ASP A C 1
ATOM 2382 O O . ASP A 1 310 ? -10.735 18.951 22.066 1.00 85.88 310 ASP A O 1
ATOM 2386 N N . ASP A 1 311 ? -9.544 17.088 21.707 1.00 86.50 311 ASP A N 1
ATOM 2387 C CA . ASP A 1 311 ? -8.256 17.764 21.583 1.00 86.50 311 ASP A CA 1
ATOM 2388 C C . ASP A 1 311 ? -8.161 18.498 20.227 1.00 86.50 311 ASP A C 1
ATOM 2390 O O . ASP A 1 311 ? -8.221 17.862 19.167 1.00 86.50 311 ASP A O 1
ATOM 2394 N N . PRO A 1 312 ? -7.956 19.830 20.204 1.00 86.38 312 PRO A N 1
ATOM 2395 C CA . PRO A 1 312 ? -7.758 20.580 18.961 1.00 86.38 312 PRO A CA 1
ATOM 2396 C C . PRO A 1 312 ? -6.527 20.136 18.156 1.00 86.38 312 PRO A C 1
ATOM 2398 O O . PRO A 1 312 ? -6.422 20.438 16.965 1.00 86.38 312 PRO A O 1
ATOM 2401 N N . GLN A 1 313 ? -5.569 19.464 18.802 1.00 87.88 313 GLN A N 1
ATOM 2402 C CA . GLN A 1 313 ? -4.346 18.958 18.182 1.00 87.88 313 GLN A CA 1
ATOM 2403 C C . GLN A 1 313 ? -4.513 17.568 17.568 1.00 87.88 313 GLN A C 1
ATOM 2405 O O . GLN A 1 313 ? -3.604 17.123 16.860 1.00 87.88 313 GLN A O 1
ATOM 2410 N N . ASP A 1 314 ? -5.658 16.913 17.780 1.00 92.00 314 ASP A N 1
ATOM 2411 C CA . ASP A 1 314 ? -6.045 15.721 17.035 1.00 92.00 314 ASP A CA 1
ATOM 2412 C C . ASP A 1 314 ? -6.120 16.068 15.534 1.00 92.00 314 ASP A C 1
ATOM 2414 O O . ASP A 1 314 ? -6.874 16.964 15.139 1.00 92.00 314 ASP A O 1
ATOM 2418 N N . PRO A 1 315 ? -5.352 15.390 14.666 1.00 94.44 315 PRO A N 1
ATOM 2419 C CA . PRO A 1 315 ? -5.357 15.658 13.236 1.00 94.44 315 PRO A CA 1
ATOM 2420 C C . PRO A 1 315 ? -6.720 15.475 12.568 1.00 94.44 315 PRO A C 1
ATOM 2422 O O . PRO A 1 315 ? -6.955 16.107 11.539 1.00 94.44 315 PRO A O 1
ATOM 2425 N N . LEU A 1 316 ? -7.651 14.709 13.152 1.00 92.12 316 LEU A N 1
ATOM 2426 C CA . LEU A 1 316 ? -9.036 14.646 12.670 1.00 92.12 316 LEU A CA 1
ATOM 2427 C C . LEU A 1 316 ? -9.759 15.994 12.811 1.00 92.12 316 LEU A C 1
ATOM 2429 O O . LEU A 1 316 ? -10.616 16.308 11.983 1.00 92.12 316 LEU A O 1
ATOM 2433 N N . ASN A 1 317 ? -9.364 16.826 13.777 1.00 92.62 317 ASN A N 1
ATOM 2434 C CA . ASN A 1 317 ? -9.927 18.155 14.028 1.00 92.62 317 ASN A CA 1
ATOM 2435 C C . ASN A 1 317 ? -9.224 19.280 13.250 1.00 92.62 317 ASN A C 1
ATOM 2437 O O . ASN A 1 317 ? -9.658 20.433 13.294 1.00 92.62 317 ASN A O 1
ATOM 2441 N N . TRP A 1 318 ? -8.142 18.988 12.518 1.00 94.12 318 TRP A N 1
ATOM 2442 C CA . TRP A 1 318 ? -7.425 20.012 11.759 1.00 94.12 318 TRP A CA 1
ATOM 2443 C C . TRP A 1 318 ? -8.281 20.650 10.662 1.00 94.12 318 TRP A C 1
ATOM 2445 O O . TRP A 1 318 ? -9.182 20.037 10.084 1.00 94.12 318 TRP A O 1
ATOM 2455 N N . SER A 1 319 ? -7.945 21.893 10.307 1.00 94.12 319 SER A N 1
ATOM 2456 C CA . SER A 1 319 ? -8.598 22.575 9.193 1.00 94.12 319 SER A CA 1
ATOM 2457 C C . SER A 1 319 ? -8.403 21.804 7.885 1.00 94.12 319 SER A C 1
ATOM 2459 O O . SER A 1 319 ? -7.336 21.242 7.620 1.00 94.12 319 SER A O 1
ATOM 2461 N N . SER A 1 320 ? -9.428 21.822 7.027 1.00 92.88 320 SER A N 1
ATOM 2462 C CA . SER A 1 320 ? -9.377 21.151 5.722 1.00 92.88 320 SER A CA 1
ATOM 2463 C C . SER A 1 320 ? -8.152 21.587 4.911 1.00 92.88 320 SER A C 1
ATOM 2465 O O . SER A 1 320 ? -7.466 20.746 4.339 1.00 92.88 320 SER A O 1
ATOM 2467 N N . PHE A 1 321 ? -7.809 22.878 4.938 1.00 95.25 321 PHE A N 1
ATOM 2468 C CA . PHE A 1 321 ? -6.615 23.389 4.269 1.00 95.25 321 PHE A CA 1
ATOM 2469 C C . PHE A 1 321 ? -5.335 22.686 4.746 1.00 95.25 321 PHE A C 1
ATOM 2471 O O . PHE A 1 321 ? -4.577 22.191 3.918 1.00 95.25 321 PHE A O 1
ATOM 2478 N N . LYS A 1 322 ? -5.122 22.564 6.064 1.00 95.00 322 LYS A N 1
ATOM 2479 C CA . LYS A 1 322 ? -3.934 21.904 6.626 1.00 95.00 322 LYS A CA 1
ATOM 2480 C C . LYS A 1 322 ? -3.857 20.430 6.218 1.00 95.00 322 LYS A C 1
ATOM 2482 O O . LYS A 1 322 ? -2.816 19.998 5.729 1.00 95.00 322 LYS A O 1
ATOM 2487 N N . LYS A 1 323 ? -4.965 19.688 6.346 1.00 95.50 323 LYS A N 1
ATOM 2488 C CA . LYS A 1 323 ? -5.039 18.270 5.945 1.00 95.50 323 LYS A CA 1
ATOM 2489 C C . LYS A 1 323 ? -4.685 18.077 4.470 1.00 95.50 323 LYS A C 1
ATOM 2491 O O . LYS A 1 323 ? -3.903 17.197 4.123 1.00 95.50 323 LYS A O 1
ATOM 2496 N N . HIS A 1 324 ? -5.242 18.915 3.594 1.00 95.75 324 HIS A N 1
ATOM 2497 C CA . HIS A 1 324 ? -5.023 18.800 2.154 1.00 95.75 324 HIS A CA 1
ATOM 2498 C C . HIS A 1 324 ? -3.630 19.269 1.730 1.00 95.75 324 HIS A C 1
ATOM 2500 O O . HIS A 1 324 ? -3.047 18.641 0.855 1.00 95.75 324 HIS A O 1
ATOM 2506 N N . MET A 1 325 ? -3.060 20.308 2.349 1.00 96.31 325 MET A N 1
ATOM 2507 C CA . MET A 1 325 ? -1.672 20.693 2.067 1.00 96.31 325 MET A CA 1
ATOM 2508 C C . MET A 1 325 ? -0.696 19.586 2.474 1.00 96.31 325 MET A C 1
ATOM 2510 O O . MET A 1 325 ? 0.192 19.255 1.692 1.00 96.31 325 MET A O 1
ATOM 2514 N N . LEU A 1 326 ? -0.895 18.947 3.635 1.00 95.94 326 LEU A N 1
ATOM 2515 C CA . LEU A 1 326 ? -0.055 17.819 4.041 1.00 95.94 326 LEU A CA 1
ATOM 2516 C C . LEU A 1 326 ? -0.251 16.597 3.128 1.00 95.94 326 LEU A C 1
ATOM 2518 O O . LEU A 1 326 ? 0.731 15.967 2.745 1.00 95.94 326 LEU A O 1
ATOM 2522 N N . LEU A 1 327 ? -1.486 16.307 2.700 1.00 95.56 327 LEU A N 1
ATOM 2523 C CA . LEU A 1 327 ? -1.756 15.272 1.694 1.00 95.56 327 LEU A CA 1
ATOM 2524 C C . LEU A 1 327 ? -1.038 15.559 0.364 1.00 95.56 327 LEU A C 1
ATOM 2526 O O . LEU A 1 327 ? -0.489 14.639 -0.236 1.00 95.56 327 LEU A O 1
ATOM 2530 N N . ILE A 1 328 ? -0.999 16.820 -0.084 1.00 95.44 328 ILE A N 1
ATOM 2531 C CA . ILE A 1 328 ? -0.245 17.215 -1.282 1.00 95.44 328 ILE A CA 1
ATOM 2532 C C . ILE A 1 328 ? 1.253 16.975 -1.069 1.00 95.44 328 ILE A C 1
ATOM 2534 O O . ILE A 1 328 ? 1.881 16.398 -1.950 1.00 95.44 328 ILE A O 1
ATOM 2538 N N . CYS A 1 329 ? 1.829 17.325 0.088 1.00 95.75 329 CYS A N 1
ATOM 2539 C CA . CYS A 1 329 ? 3.234 17.013 0.388 1.00 95.75 329 CYS A CA 1
ATOM 2540 C C . CYS A 1 329 ? 3.516 15.505 0.295 1.00 95.75 329 CYS A C 1
ATOM 2542 O O . CYS A 1 329 ? 4.480 15.086 -0.343 1.00 95.75 329 CYS A O 1
ATOM 2544 N N . VAL A 1 330 ? 2.651 14.680 0.890 1.00 95.12 330 VAL A N 1
ATOM 2545 C CA . VAL A 1 330 ? 2.767 13.214 0.848 1.00 95.12 330 VAL A CA 1
ATOM 2546 C C . VAL A 1 330 ? 2.657 12.691 -0.585 1.00 95.12 330 VAL A C 1
ATOM 2548 O O . VAL A 1 330 ? 3.450 11.843 -0.983 1.00 95.12 330 VAL A O 1
ATOM 2551 N N . ALA A 1 331 ? 1.733 13.223 -1.389 1.00 94.62 331 ALA A N 1
ATOM 2552 C CA . ALA A 1 331 ? 1.586 12.857 -2.795 1.00 94.62 331 ALA A CA 1
ATOM 2553 C C . ALA A 1 331 ? 2.797 13.281 -3.648 1.00 94.62 331 ALA A C 1
ATOM 2555 O O . ALA A 1 331 ? 3.246 12.511 -4.493 1.00 94.62 331 ALA A O 1
ATOM 2556 N N . PHE A 1 332 ? 3.384 14.455 -3.391 1.00 94.25 332 PHE A N 1
ATOM 2557 C CA . PHE A 1 332 ? 4.639 14.888 -4.020 1.00 94.25 332 PHE A CA 1
ATOM 2558 C C . PHE A 1 332 ? 5.817 13.978 -3.647 1.00 94.25 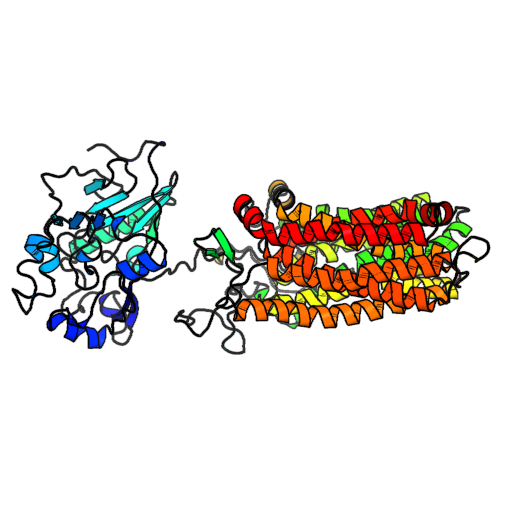332 PHE A C 1
ATOM 2560 O O . PHE A 1 332 ? 6.645 13.660 -4.504 1.00 94.25 332 PHE A O 1
ATOM 2567 N N . GLY A 1 333 ? 5.875 13.520 -2.393 1.00 94.62 333 GLY A N 1
ATOM 2568 C CA . GLY A 1 333 ? 6.829 12.503 -1.949 1.00 94.62 333 GLY A CA 1
ATOM 2569 C C . GLY A 1 333 ? 6.590 11.140 -2.593 1.00 94.62 333 GLY A C 1
ATOM 2570 O O . GLY A 1 333 ? 7.541 10.467 -2.974 1.00 94.62 333 GLY A O 1
ATOM 2571 N N . ALA A 1 334 ? 5.331 10.738 -2.771 1.00 93.56 334 ALA A N 1
ATOM 2572 C CA . ALA A 1 334 ? 4.986 9.503 -3.470 1.00 93.56 334 ALA A CA 1
ATOM 2573 C C . ALA A 1 334 ? 5.379 9.553 -4.955 1.00 93.56 334 ALA A C 1
ATOM 2575 O O . ALA A 1 334 ? 5.862 8.570 -5.514 1.00 93.56 334 ALA A O 1
ATOM 2576 N N . PHE A 1 335 ? 5.230 10.718 -5.581 1.00 94.69 335 PHE A N 1
ATOM 2577 C CA . PHE A 1 335 ? 5.673 10.942 -6.949 1.00 94.69 335 PHE A CA 1
ATOM 2578 C C . PHE A 1 335 ? 7.200 10.843 -7.083 1.00 94.69 335 PHE A C 1
ATOM 2580 O O . PHE A 1 335 ? 7.682 10.256 -8.045 1.00 94.69 335 PHE A O 1
ATOM 2587 N N . ALA A 1 336 ? 7.961 11.374 -6.116 1.00 93.06 336 ALA A N 1
ATOM 2588 C CA . ALA A 1 336 ? 9.419 11.490 -6.191 1.00 93.06 336 ALA A CA 1
ATOM 2589 C C . ALA A 1 336 ? 10.141 10.147 -6.425 1.00 93.06 336 ALA A C 1
ATOM 2591 O O . ALA A 1 336 ? 11.016 10.081 -7.285 1.00 93.06 336 ALA A O 1
ATOM 2592 N N . GLY A 1 337 ? 9.740 9.078 -5.725 1.00 90.31 337 GLY A N 1
ATOM 2593 C CA . GLY A 1 337 ? 10.379 7.757 -5.815 1.00 90.31 337 GLY A CA 1
ATOM 2594 C C . GLY A 1 337 ? 10.448 7.200 -7.236 1.00 90.31 337 GLY A C 1
ATOM 2595 O O . GLY A 1 337 ? 11.525 7.037 -7.807 1.00 90.31 337 GLY A O 1
ATOM 2596 N N . ASP A 1 338 ? 9.288 6.941 -7.830 1.00 92.25 338 ASP A N 1
ATOM 2597 C CA . ASP A 1 338 ? 9.188 6.346 -9.164 1.00 92.25 338 ASP A CA 1
ATOM 2598 C C . ASP A 1 338 ? 9.531 7.352 -10.274 1.00 92.25 338 ASP A C 1
ATOM 2600 O O . ASP A 1 338 ? 10.091 6.955 -11.297 1.00 92.25 338 ASP A O 1
ATOM 2604 N N . PHE A 1 339 ? 9.267 8.651 -10.074 1.00 95.25 339 PHE A N 1
ATOM 2605 C CA . PHE A 1 339 ? 9.707 9.702 -10.995 1.00 95.25 339 PHE A CA 1
ATOM 2606 C C . PHE A 1 339 ? 11.234 9.745 -11.110 1.00 95.25 339 PHE A C 1
ATOM 2608 O O . PHE A 1 339 ? 11.763 9.682 -12.221 1.00 95.25 339 PHE A O 1
ATOM 2615 N N . GLY A 1 340 ? 11.943 9.808 -9.978 1.00 94.19 340 GLY A N 1
ATOM 2616 C CA . GLY A 1 340 ? 13.407 9.787 -9.926 1.00 94.19 340 GLY A CA 1
ATOM 2617 C C . GLY A 1 340 ? 13.990 8.454 -10.394 1.00 94.19 340 GLY A C 1
ATOM 2618 O O . GLY A 1 340 ? 15.017 8.413 -11.079 1.00 94.19 340 GLY A O 1
ATOM 2619 N N . SER A 1 341 ? 13.300 7.344 -10.120 1.00 93.75 341 SER A N 1
ATOM 2620 C CA . SER A 1 341 ? 13.676 6.035 -10.653 1.00 93.75 341 SER A CA 1
ATOM 2621 C C . SER A 1 341 ? 13.609 6.005 -12.184 1.00 93.75 341 SER A C 1
ATOM 2623 O O . SER A 1 341 ? 14.620 5.746 -12.845 1.00 93.75 341 SER A O 1
ATOM 2625 N N . GLY A 1 342 ? 12.455 6.363 -12.755 1.00 94.75 342 GLY A N 1
ATOM 2626 C CA . GLY A 1 342 ? 12.208 6.375 -14.197 1.00 94.75 342 GLY A CA 1
ATOM 2627 C C . GLY A 1 342 ? 13.004 7.440 -14.957 1.00 94.75 342 GLY A C 1
ATOM 2628 O O . GLY A 1 342 ? 13.319 7.250 -16.130 1.00 94.75 342 GLY A O 1
ATOM 2629 N N . ALA A 1 343 ? 13.404 8.534 -14.307 1.00 95.88 343 ALA A N 1
ATOM 2630 C CA . ALA A 1 343 ? 14.220 9.588 -14.911 1.00 95.88 343 ALA A CA 1
ATOM 2631 C C . ALA A 1 343 ? 15.575 9.085 -15.455 1.00 95.88 343 ALA A C 1
ATOM 2633 O O . ALA A 1 343 ? 16.131 9.699 -16.362 1.00 95.88 343 ALA A O 1
ATOM 2634 N N . GLY A 1 344 ? 16.084 7.947 -14.964 1.00 95.19 344 GLY A N 1
ATOM 2635 C CA . GLY A 1 344 ? 17.297 7.314 -15.494 1.00 95.19 344 GLY A CA 1
ATOM 2636 C C . GLY A 1 344 ? 17.113 6.583 -16.832 1.00 95.19 344 GLY A C 1
ATOM 2637 O O . GLY A 1 344 ? 18.075 6.389 -17.561 1.00 95.19 344 GLY A O 1
ATOM 2638 N N . VAL A 1 345 ? 15.894 6.197 -17.212 1.00 95.62 345 VAL A N 1
ATOM 2639 C CA . VAL A 1 345 ? 15.628 5.452 -18.460 1.00 95.62 345 VAL A CA 1
ATOM 2640 C C . VAL A 1 345 ? 16.086 6.192 -19.733 1.00 95.62 345 VAL A C 1
ATOM 2642 O O . VAL A 1 345 ? 16.757 5.587 -20.573 1.00 95.62 345 VAL A O 1
ATOM 2645 N N . PRO A 1 346 ? 15.781 7.489 -19.935 1.00 96.56 346 PRO A N 1
ATOM 2646 C CA . PRO A 1 346 ? 16.229 8.223 -21.123 1.00 96.56 346 PRO A CA 1
ATOM 2647 C C . PRO A 1 346 ? 17.734 8.515 -21.138 1.00 96.56 346 PRO A C 1
ATOM 2649 O O . PRO A 1 346 ? 18.274 8.885 -22.180 1.00 96.56 346 PRO A O 1
ATOM 2652 N N . THR A 1 347 ? 18.431 8.374 -20.006 1.00 96.31 347 THR A N 1
ATOM 2653 C CA . THR A 1 347 ? 19.849 8.745 -19.901 1.00 96.31 347 THR A CA 1
ATOM 2654 C C . THR A 1 347 ? 20.787 7.644 -20.376 1.00 96.31 347 THR A C 1
ATOM 2656 O O . THR A 1 347 ? 21.921 7.933 -20.743 1.00 96.31 347 THR A O 1
ATOM 2659 N N . VAL A 1 348 ? 20.306 6.401 -20.432 1.00 95.19 348 VAL A N 1
ATOM 2660 C CA . VAL A 1 348 ? 21.108 5.192 -20.665 1.00 95.19 348 VAL A CA 1
ATOM 2661 C C . VAL A 1 348 ? 21.951 5.258 -21.938 1.00 95.19 348 VAL A C 1
ATOM 2663 O O . VAL A 1 348 ? 23.145 4.966 -21.896 1.00 95.19 348 VAL A O 1
ATOM 2666 N N . LEU A 1 349 ? 21.365 5.672 -23.068 1.00 93.38 349 LEU A N 1
ATOM 2667 C CA . LEU A 1 349 ? 22.081 5.713 -24.350 1.00 93.38 349 LEU A CA 1
ATOM 2668 C C . LEU A 1 349 ? 23.191 6.774 -24.351 1.00 93.38 349 LEU A C 1
ATOM 2670 O O . LEU A 1 349 ? 24.323 6.487 -24.734 1.00 93.38 349 LEU A O 1
ATOM 2674 N N . VAL A 1 350 ? 22.892 7.991 -23.885 1.00 95.50 350 VAL A N 1
ATOM 2675 C CA . VAL A 1 350 ? 23.868 9.095 -23.860 1.00 95.50 350 VAL A CA 1
ATOM 2676 C C . VAL A 1 350 ? 24.948 8.898 -22.792 1.00 95.50 350 VAL A C 1
ATOM 2678 O O . VAL A 1 350 ? 26.099 9.254 -23.021 1.00 95.50 350 VAL A O 1
ATOM 2681 N N . GLN A 1 351 ? 24.616 8.269 -21.663 1.00 96.62 351 GLN A N 1
ATOM 2682 C CA . GLN A 1 351 ? 25.588 7.857 -20.646 1.00 96.62 351 GLN A CA 1
ATOM 2683 C C . GLN A 1 351 ? 26.496 6.730 -21.147 1.00 96.62 351 GLN A C 1
ATOM 2685 O O . GLN A 1 351 ? 27.688 6.736 -20.850 1.00 96.62 351 GLN A O 1
ATOM 2690 N N . GLY A 1 352 ? 25.959 5.789 -21.933 1.00 95.00 352 GLY A N 1
ATOM 2691 C CA . GLY A 1 352 ? 26.757 4.749 -22.585 1.00 95.00 352 GLY A CA 1
ATOM 2692 C C . GLY A 1 352 ? 27.825 5.341 -23.504 1.00 95.00 352 GLY A C 1
ATOM 2693 O O . GLY A 1 352 ? 28.975 4.911 -23.468 1.00 95.00 352 GLY A O 1
ATOM 2694 N N . ILE A 1 353 ? 27.474 6.394 -24.250 1.00 94.38 353 ILE A N 1
ATOM 2695 C CA . ILE A 1 353 ? 28.429 7.151 -25.070 1.00 94.38 353 ILE A CA 1
ATOM 2696 C C . ILE A 1 353 ? 29.461 7.873 -24.187 1.00 94.38 353 ILE A C 1
ATOM 2698 O O . ILE A 1 353 ? 30.656 7.716 -24.415 1.00 94.38 353 ILE A O 1
ATOM 2702 N N . GLU A 1 354 ? 29.027 8.633 -23.172 1.00 95.94 354 GLU A N 1
ATOM 2703 C CA . GLU A 1 354 ? 29.926 9.422 -22.305 1.00 95.94 354 GLU A CA 1
ATOM 2704 C C . GLU A 1 354 ? 30.935 8.549 -21.546 1.00 95.94 354 GLU A C 1
ATOM 2706 O O . GLU A 1 354 ? 32.111 8.896 -21.451 1.00 95.94 354 GLU A O 1
ATOM 2711 N N . TRP A 1 355 ? 30.499 7.405 -21.017 1.00 97.00 355 TRP A N 1
ATOM 2712 C CA . TRP A 1 355 ? 31.339 6.522 -20.202 1.00 97.00 355 TRP A CA 1
ATOM 2713 C C . TRP A 1 355 ? 31.931 5.342 -20.973 1.00 97.00 355 TRP A C 1
ATOM 2715 O O . TRP A 1 355 ? 32.621 4.522 -20.374 1.00 97.00 355 TRP A O 1
ATOM 2725 N N . THR A 1 356 ? 31.713 5.267 -22.292 1.00 96.38 356 THR A N 1
ATOM 2726 C CA . THR A 1 356 ? 32.191 4.164 -23.149 1.00 96.38 356 THR A CA 1
ATOM 2727 C C . THR A 1 356 ? 31.725 2.791 -22.633 1.00 96.38 356 THR A C 1
ATOM 2729 O O . THR A 1 356 ? 32.490 1.834 -22.530 1.00 96.38 356 THR A O 1
ATOM 2732 N N . LEU A 1 357 ? 30.443 2.701 -22.272 1.00 95.75 357 LEU A N 1
ATOM 2733 C CA . LEU A 1 357 ? 29.787 1.495 -21.763 1.00 95.75 357 LEU A CA 1
ATOM 2734 C C . LEU A 1 357 ? 28.623 1.100 -22.672 1.00 95.75 357 LEU A C 1
ATOM 2736 O O . LEU A 1 357 ? 28.017 1.937 -23.341 1.00 95.75 357 LEU A O 1
ATOM 2740 N N . THR A 1 358 ? 28.264 -0.184 -22.676 1.00 91.62 358 THR A N 1
ATOM 2741 C CA . THR A 1 358 ? 27.060 -0.620 -23.389 1.00 91.62 358 THR A CA 1
ATOM 2742 C C . THR A 1 358 ? 25.804 -0.091 -22.680 1.00 91.62 358 THR A C 1
ATOM 2744 O O . THR A 1 358 ? 25.795 0.018 -21.449 1.00 91.62 358 THR A O 1
ATOM 2747 N N . PRO A 1 359 ? 24.709 0.187 -23.416 1.00 89.94 359 PRO A N 1
ATOM 2748 C CA . PRO A 1 359 ? 23.435 0.587 -22.814 1.00 89.94 359 PRO A CA 1
ATOM 2749 C C . PRO A 1 359 ? 22.951 -0.386 -21.730 1.00 89.94 359 PRO A C 1
ATOM 2751 O O . PRO A 1 359 ? 22.448 0.037 -20.695 1.00 89.94 359 PRO A O 1
ATOM 2754 N N . VAL A 1 360 ? 23.172 -1.688 -21.933 1.00 87.75 360 VAL A N 1
ATOM 2755 C CA . VAL A 1 360 ? 22.807 -2.739 -20.971 1.00 87.75 360 VAL A CA 1
ATOM 2756 C C . VAL A 1 360 ? 23.561 -2.577 -19.646 1.00 87.75 360 VAL A C 1
ATOM 2758 O O . VAL A 1 360 ? 22.946 -2.632 -18.588 1.00 87.75 360 VAL A O 1
ATOM 2761 N N . VAL A 1 361 ? 24.871 -2.301 -19.676 1.00 91.56 361 VAL A N 1
ATOM 2762 C CA . VAL A 1 361 ? 25.650 -2.093 -18.441 1.00 91.56 361 VAL A CA 1
ATOM 2763 C C . VAL A 1 361 ? 25.205 -0.825 -17.715 1.00 91.56 361 VAL A C 1
ATOM 2765 O O . VAL A 1 361 ? 25.049 -0.837 -16.496 1.00 91.56 361 VAL A O 1
ATOM 2768 N N . VAL A 1 362 ? 24.946 0.264 -18.443 1.00 94.38 362 VAL A N 1
ATOM 2769 C CA . VAL A 1 362 ? 24.463 1.512 -17.830 1.00 94.38 362 VAL A CA 1
ATOM 2770 C C . VAL A 1 362 ? 23.090 1.318 -17.175 1.00 94.38 362 VAL A C 1
ATOM 2772 O O . VAL A 1 362 ? 22.851 1.822 -16.071 1.00 94.38 362 VAL A O 1
ATOM 2775 N N . GLN A 1 363 ? 22.219 0.524 -17.806 1.00 92.19 363 GLN A N 1
ATOM 2776 C CA . GLN A 1 363 ? 20.889 0.172 -17.306 1.00 92.19 363 GLN A CA 1
ATOM 2777 C C . GLN A 1 363 ? 20.924 -0.508 -15.927 1.00 92.19 363 GLN A C 1
ATOM 2779 O O . GLN A 1 363 ? 19.979 -0.352 -15.152 1.00 92.19 363 GLN A O 1
ATOM 2784 N N . TYR A 1 364 ? 22.018 -1.186 -15.554 1.00 92.94 364 TYR A N 1
ATOM 2785 C CA . TYR A 1 364 ? 22.148 -1.807 -14.230 1.00 92.94 364 TYR A CA 1
ATOM 2786 C C . TYR A 1 364 ? 21.986 -0.799 -13.085 1.00 92.94 364 TYR A C 1
ATOM 2788 O O . TYR A 1 364 ? 21.448 -1.148 -12.036 1.00 92.94 364 TYR A O 1
ATOM 2796 N N . SER A 1 365 ? 22.376 0.466 -13.290 1.00 94.56 365 SER A N 1
ATOM 2797 C CA . SER A 1 365 ? 22.151 1.534 -12.302 1.00 94.56 365 SER A CA 1
ATOM 2798 C C . SER A 1 365 ? 20.661 1.800 -12.049 1.00 94.56 365 SER A C 1
ATOM 2800 O O . SER A 1 365 ? 20.256 2.059 -10.915 1.00 94.56 365 SER A O 1
ATOM 2802 N N . GLY A 1 366 ? 19.833 1.700 -13.093 1.00 92.94 366 GLY A N 1
ATOM 2803 C CA . GLY A 1 366 ? 18.379 1.780 -13.001 1.00 92.94 366 GLY A CA 1
ATOM 2804 C C . GLY A 1 366 ? 17.796 0.561 -12.296 1.00 92.94 366 GLY A C 1
ATOM 2805 O O . GLY A 1 366 ? 17.000 0.717 -11.375 1.00 92.94 366 GLY A O 1
ATOM 2806 N N . ASN A 1 367 ? 18.249 -0.643 -12.654 1.00 92.69 367 ASN A N 1
ATOM 2807 C CA . ASN A 1 367 ? 17.776 -1.883 -12.032 1.00 92.69 367 ASN A CA 1
ATOM 2808 C C . ASN A 1 367 ? 18.058 -1.884 -10.522 1.00 92.69 367 ASN A C 1
ATOM 2810 O O . ASN A 1 367 ? 17.176 -2.188 -9.722 1.00 92.69 367 ASN A O 1
ATOM 2814 N N . LEU A 1 368 ? 19.268 -1.495 -10.111 1.00 92.75 368 LEU A N 1
ATOM 2815 C CA . LEU A 1 368 ? 19.609 -1.423 -8.694 1.00 92.75 368 LEU A CA 1
ATOM 2816 C C . LEU A 1 368 ? 18.794 -0.346 -7.959 1.00 92.75 368 LEU A C 1
ATOM 2818 O O . LEU A 1 368 ? 18.334 -0.580 -6.846 1.00 92.75 368 LEU A O 1
ATOM 2822 N N . ASN A 1 369 ? 18.546 0.807 -8.582 1.00 95.38 369 ASN A N 1
ATOM 2823 C CA . ASN A 1 369 ? 17.676 1.829 -8.002 1.00 95.38 369 ASN A CA 1
ATOM 2824 C C . ASN A 1 369 ? 16.246 1.301 -7.747 1.00 95.38 369 ASN A C 1
ATOM 2826 O O . ASN A 1 369 ? 15.728 1.485 -6.648 1.00 95.38 369 ASN A O 1
ATOM 2830 N N . VAL A 1 370 ? 15.649 0.580 -8.706 1.00 93.81 370 VAL A N 1
ATOM 2831 C CA . VAL A 1 370 ? 14.281 0.036 -8.595 1.00 93.81 370 VAL A CA 1
ATOM 2832 C C . VAL A 1 370 ? 14.127 -0.922 -7.408 1.00 93.81 370 VAL A C 1
ATOM 2834 O O . VAL A 1 370 ? 13.179 -0.783 -6.635 1.00 93.81 370 VAL A O 1
ATOM 2837 N N . ILE A 1 371 ? 15.046 -1.877 -7.207 1.00 93.31 371 ILE A N 1
ATOM 2838 C CA . ILE A 1 371 ? 14.960 -2.777 -6.038 1.00 93.31 371 ILE A CA 1
ATOM 2839 C C . ILE A 1 371 ? 15.117 -2.008 -4.722 1.00 93.31 371 ILE A C 1
ATOM 2841 O O . ILE A 1 371 ? 14.421 -2.306 -3.747 1.00 93.31 371 ILE A O 1
ATOM 2845 N N . MET A 1 372 ? 15.973 -0.982 -4.692 1.00 95.06 372 MET A N 1
ATOM 2846 C CA . MET A 1 372 ? 16.152 -0.159 -3.497 1.00 95.06 372 MET A CA 1
ATOM 2847 C C . MET A 1 372 ? 14.905 0.665 -3.159 1.00 95.06 372 MET A C 1
ATOM 2849 O O . MET A 1 372 ? 14.629 0.848 -1.972 1.00 95.06 372 MET A O 1
ATOM 2853 N N . CYS A 1 373 ? 14.093 1.063 -4.147 1.00 93.19 373 CYS A N 1
ATOM 2854 C CA . CYS A 1 373 ? 12.766 1.637 -3.891 1.00 93.19 373 CYS A CA 1
ATOM 2855 C C . CYS A 1 373 ? 11.834 0.663 -3.145 1.00 93.19 373 CYS A C 1
ATOM 2857 O O . CYS A 1 373 ? 10.977 1.078 -2.366 1.00 93.19 373 CYS A O 1
ATOM 2859 N N . GLY A 1 374 ? 12.024 -0.647 -3.313 1.00 90.81 374 GLY A N 1
ATOM 2860 C CA . GLY A 1 374 ? 11.292 -1.665 -2.555 1.00 90.81 374 GLY A CA 1
ATOM 2861 C C . GLY A 1 374 ? 11.789 -1.774 -1.128 1.00 90.81 374 GLY A C 1
ATOM 2862 O O . GLY A 1 374 ? 11.000 -1.738 -0.183 1.00 90.81 374 GLY A O 1
ATOM 2863 N N . VAL A 1 375 ? 13.111 -1.872 -0.970 1.00 94.19 375 VAL A N 1
ATOM 2864 C CA . VAL A 1 375 ? 13.774 -1.926 0.343 1.00 94.19 375 VAL A CA 1
ATOM 2865 C C . VAL A 1 375 ? 13.421 -0.700 1.189 1.00 94.19 375 VAL A C 1
ATOM 2867 O O . VAL A 1 375 ? 13.267 -0.815 2.403 1.00 94.19 375 VAL A O 1
ATOM 2870 N N . SER A 1 376 ? 13.221 0.456 0.553 1.00 93.88 376 SER A N 1
ATOM 2871 C CA . SER A 1 376 ? 12.769 1.687 1.199 1.00 93.88 376 SER A CA 1
ATOM 2872 C C . SER A 1 376 ? 11.530 1.481 2.077 1.00 93.88 376 SER A C 1
ATOM 2874 O O . SER A 1 376 ? 11.523 1.910 3.226 1.00 93.88 376 SER A O 1
ATOM 2876 N N . GLY A 1 377 ? 10.501 0.776 1.592 1.00 91.62 377 GLY A N 1
ATOM 2877 C CA . GLY A 1 377 ? 9.292 0.523 2.383 1.00 91.62 377 GLY A CA 1
ATOM 2878 C C . GLY A 1 377 ? 9.575 -0.294 3.634 1.00 91.62 377 GLY A C 1
ATOM 2879 O O . GLY A 1 377 ? 9.126 0.066 4.717 1.00 91.62 377 GLY A O 1
ATOM 2880 N N . LEU A 1 378 ? 10.386 -1.343 3.501 1.00 94.25 378 LEU A N 1
ATOM 2881 C CA . LEU A 1 378 ? 10.761 -2.212 4.617 1.00 94.25 378 LEU A CA 1
ATOM 2882 C C . LEU A 1 378 ? 11.601 -1.480 5.675 1.00 94.25 378 LEU A C 1
ATOM 2884 O O . LEU A 1 378 ? 11.519 -1.805 6.856 1.00 94.25 378 LEU A O 1
ATOM 2888 N N . LEU A 1 379 ? 12.395 -0.492 5.252 1.00 94.88 379 LEU A N 1
ATOM 2889 C CA . LEU A 1 379 ? 13.248 0.309 6.127 1.00 94.88 379 LEU A CA 1
ATOM 2890 C C . LEU A 1 379 ? 12.478 1.446 6.816 1.00 94.88 379 LEU A C 1
ATOM 2892 O O . LEU A 1 379 ? 12.567 1.621 8.030 1.00 94.88 379 LEU A O 1
ATOM 2896 N N . TRP A 1 380 ? 11.747 2.255 6.050 1.00 95.31 380 TRP A N 1
ATOM 2897 C CA . TRP A 1 380 ? 11.191 3.517 6.540 1.00 95.31 380 TRP A CA 1
ATOM 2898 C C . TRP A 1 380 ? 9.801 3.380 7.146 1.00 95.31 380 TRP A C 1
ATOM 2900 O O . TRP A 1 380 ? 9.460 4.145 8.049 1.00 95.31 380 TRP A O 1
ATOM 2910 N N . MET A 1 381 ? 9.004 2.401 6.711 1.00 94.25 381 MET A N 1
ATOM 2911 C CA . MET A 1 381 ? 7.651 2.238 7.235 1.00 94.25 381 MET A CA 1
ATOM 2912 C C . MET A 1 381 ? 7.652 1.904 8.741 1.00 94.25 381 MET A C 1
ATOM 2914 O O . MET A 1 381 ? 7.001 2.620 9.498 1.00 94.25 381 MET A O 1
ATOM 2918 N N . PRO A 1 382 ? 8.439 0.948 9.271 1.00 93.75 382 PRO A N 1
ATOM 2919 C CA . PRO A 1 382 ? 8.475 0.728 10.721 1.00 93.75 382 PRO A CA 1
ATOM 2920 C C . PRO A 1 382 ? 8.943 1.961 11.514 1.00 93.75 382 PRO A C 1
ATOM 2922 O O . PRO A 1 382 ? 8.552 2.156 12.669 1.00 93.75 382 PRO A O 1
ATOM 2925 N N . LEU A 1 383 ? 9.762 2.824 10.899 1.00 94.00 383 LEU A N 1
ATOM 2926 C CA . LEU A 1 383 ? 10.270 4.039 11.533 1.00 94.00 383 LEU A CA 1
ATOM 2927 C C . LEU A 1 383 ? 9.189 5.109 11.724 1.00 94.00 383 LEU A C 1
ATOM 2929 O O . LEU A 1 383 ? 9.290 5.857 12.696 1.00 94.00 383 LEU A O 1
ATOM 2933 N N . ILE A 1 384 ? 8.126 5.159 10.908 1.00 93.00 384 ILE A N 1
ATOM 2934 C CA . ILE A 1 384 ? 7.032 6.129 11.132 1.00 93.00 384 ILE A CA 1
ATOM 2935 C C . ILE A 1 384 ? 6.246 5.857 12.415 1.00 93.00 384 ILE A C 1
ATOM 2937 O O . ILE A 1 384 ? 5.680 6.775 13.011 1.00 93.00 384 ILE A O 1
ATOM 2941 N N . ASN A 1 385 ? 6.262 4.608 12.879 1.00 89.69 385 ASN A N 1
ATOM 2942 C CA . ASN A 1 385 ? 5.663 4.187 14.141 1.00 89.69 385 ASN A CA 1
ATOM 2943 C C . ASN A 1 385 ? 6.591 4.387 15.351 1.00 89.69 385 ASN A C 1
ATOM 2945 O O . ASN A 1 385 ? 6.143 4.331 16.496 1.00 89.69 385 ASN A O 1
ATOM 2949 N N . TYR A 1 386 ? 7.882 4.622 15.109 1.00 89.38 386 TYR A N 1
ATOM 2950 C CA . TYR A 1 386 ? 8.886 4.869 16.145 1.00 89.38 386 TYR A CA 1
ATOM 2951 C C . TYR A 1 386 ? 9.206 6.361 16.322 1.00 89.38 386 TYR A C 1
ATOM 2953 O O . TYR A 1 386 ? 9.351 6.823 17.454 1.00 89.38 386 TYR A O 1
ATOM 2961 N N . TRP A 1 387 ? 9.364 7.088 15.213 1.00 89.06 387 TRP A N 1
ATOM 2962 C CA . TRP A 1 387 ? 9.807 8.487 15.170 1.00 89.06 387 TRP A CA 1
ATOM 2963 C C . TRP A 1 387 ? 8.685 9.448 14.757 1.00 89.06 387 TRP A C 1
ATOM 2965 O O . TRP A 1 387 ? 8.749 10.625 15.090 1.00 89.06 387 TRP A O 1
ATOM 2975 N N . GLY A 1 388 ? 7.655 8.971 14.060 1.00 91.88 388 GLY A N 1
ATOM 2976 C CA . GLY A 1 388 ? 6.581 9.814 13.536 1.00 91.88 388 GLY A CA 1
ATOM 2977 C C . GLY A 1 388 ? 6.593 9.945 12.019 1.00 91.88 388 GLY A C 1
ATOM 2978 O O . GLY A 1 388 ? 7.544 9.546 11.344 1.00 91.88 388 GLY A O 1
ATOM 2979 N N . ARG A 1 389 ? 5.496 10.464 11.467 1.00 94.38 389 ARG A N 1
ATOM 2980 C CA . ARG A 1 389 ? 5.222 10.423 10.026 1.00 94.38 389 ARG A CA 1
ATOM 2981 C C . ARG A 1 389 ? 6.011 11.496 9.291 1.00 94.38 389 ARG A C 1
ATOM 2983 O O . ARG A 1 389 ? 6.722 11.199 8.328 1.00 94.38 389 ARG A O 1
ATOM 2990 N N . THR A 1 390 ? 5.926 12.743 9.756 1.00 95.88 390 THR A N 1
ATOM 2991 C CA . THR A 1 390 ? 6.584 13.874 9.090 1.00 95.88 390 THR A CA 1
ATOM 2992 C C . THR A 1 390 ? 8.107 13.898 9.234 1.00 95.88 390 THR A C 1
ATOM 2994 O O . THR A 1 390 ? 8.741 14.178 8.215 1.00 95.88 390 THR A O 1
ATOM 2997 N N . PRO A 1 391 ? 8.730 13.527 10.377 1.00 96.00 391 PRO A N 1
ATOM 2998 C CA . PRO A 1 391 ? 10.188 13.399 10.475 1.00 96.00 391 PRO A CA 1
ATOM 2999 C C . PRO A 1 391 ? 10.777 12.437 9.459 1.00 96.00 391 PRO A C 1
ATOM 3001 O O . PRO A 1 391 ? 11.764 12.755 8.798 1.00 96.00 391 PRO A O 1
ATOM 3004 N N . VAL A 1 392 ? 10.157 11.267 9.315 1.00 96.44 392 VAL A N 1
ATOM 3005 C CA . VAL A 1 392 ? 10.635 10.235 8.397 1.00 96.44 392 VAL A CA 1
ATOM 3006 C C . VAL A 1 392 ? 10.519 10.711 6.952 1.00 96.44 392 VAL A C 1
ATOM 3008 O O . VAL A 1 392 ? 11.488 10.593 6.203 1.00 96.44 392 VAL A O 1
ATOM 3011 N N . LEU A 1 393 ? 9.390 11.315 6.562 1.00 96.75 393 LEU A N 1
ATOM 3012 C CA . LEU A 1 393 ? 9.229 11.870 5.215 1.00 96.75 393 LEU A CA 1
ATOM 3013 C C . LEU A 1 393 ? 10.224 13.007 4.933 1.00 96.75 393 LEU A C 1
ATOM 3015 O O . LEU A 1 393 ? 10.816 13.057 3.857 1.00 96.75 393 LEU A O 1
ATOM 3019 N N . PHE A 1 394 ? 10.437 13.907 5.895 1.00 97.75 394 PHE A N 1
ATOM 3020 C CA . PHE A 1 394 ? 11.345 15.040 5.739 1.00 97.75 394 PHE A CA 1
ATOM 3021 C C . PHE A 1 394 ? 12.797 14.585 5.561 1.00 97.75 394 PHE A C 1
ATOM 3023 O O . PHE A 1 394 ? 13.439 14.935 4.570 1.00 97.75 394 PHE A O 1
ATOM 3030 N N . TRP A 1 395 ? 13.317 13.777 6.489 1.00 97.44 395 TRP A N 1
ATOM 3031 C CA . TRP A 1 395 ? 14.726 13.381 6.465 1.00 97.44 395 TRP A CA 1
ATOM 3032 C C . TRP A 1 395 ? 15.054 12.433 5.315 1.00 97.44 395 TRP A C 1
ATOM 3034 O O . TRP A 1 395 ? 16.111 12.579 4.701 1.00 97.44 395 TRP A O 1
ATOM 3044 N N . SER A 1 396 ? 14.140 11.531 4.951 1.00 96.81 396 SER A N 1
ATOM 3045 C CA . SER A 1 396 ? 14.308 10.715 3.743 1.00 96.81 396 SER A CA 1
ATOM 3046 C C . SER A 1 396 ? 14.348 11.572 2.474 1.00 96.81 396 SER A C 1
ATOM 3048 O O . SER A 1 396 ? 15.214 11.354 1.630 1.00 96.81 396 SER A O 1
ATOM 3050 N N . SER A 1 397 ? 13.517 12.617 2.379 1.00 96.94 397 SER A N 1
ATOM 3051 C CA . SER A 1 397 ? 13.544 13.565 1.254 1.00 96.94 397 SER A CA 1
ATOM 3052 C C . SER A 1 397 ? 14.852 14.362 1.192 1.00 96.94 397 SER A C 1
ATOM 3054 O O . SER A 1 397 ? 15.414 14.527 0.111 1.00 96.94 397 SER A O 1
ATOM 3056 N N . VAL A 1 398 ? 15.380 14.818 2.337 1.00 98.19 398 VAL A N 1
ATOM 3057 C CA . VAL A 1 398 ? 16.686 15.505 2.418 1.00 98.19 398 VAL A CA 1
ATOM 3058 C C . VAL A 1 398 ? 17.818 14.592 1.949 1.00 98.19 398 VAL A C 1
ATOM 3060 O O . VAL A 1 398 ? 18.641 15.000 1.127 1.00 98.19 398 VAL A O 1
ATOM 3063 N N . MET A 1 399 ? 17.843 13.345 2.425 1.00 98.06 399 MET A N 1
ATOM 3064 C CA . MET A 1 399 ? 18.826 12.356 1.982 1.00 98.06 399 MET A CA 1
ATOM 3065 C C . MET A 1 399 ? 18.683 12.068 0.483 1.00 98.06 399 MET A C 1
ATOM 3067 O O . MET A 1 399 ? 19.675 12.070 -0.243 1.00 98.06 399 MET A O 1
ATOM 3071 N N . GLY A 1 400 ? 17.452 11.901 -0.002 1.00 97.12 400 GLY A N 1
ATOM 3072 C CA . GLY A 1 400 ? 17.163 11.692 -1.416 1.00 97.12 400 GLY A CA 1
ATOM 3073 C C . GLY A 1 400 ? 17.625 12.853 -2.294 1.00 97.12 400 GLY A C 1
ATOM 3074 O O . GLY A 1 400 ? 18.224 12.615 -3.341 1.00 97.12 400 GLY A O 1
ATOM 3075 N N . ALA A 1 401 ? 17.422 14.102 -1.867 1.00 98.12 401 ALA A N 1
ATOM 3076 C CA . ALA A 1 401 ? 17.930 15.276 -2.574 1.00 98.12 401 ALA A CA 1
ATOM 3077 C C . ALA A 1 401 ? 19.465 15.264 -2.647 1.00 98.12 401 ALA A C 1
ATOM 3079 O O . ALA A 1 401 ? 20.035 15.511 -3.708 1.00 98.12 401 ALA A O 1
ATOM 3080 N N . PHE A 1 402 ? 20.140 14.924 -1.545 1.00 98.31 402 PHE A N 1
ATOM 3081 C CA . PHE A 1 402 ? 21.599 14.825 -1.511 1.00 98.31 402 PHE A CA 1
ATOM 3082 C C . PHE A 1 402 ? 22.134 13.742 -2.463 1.00 98.31 402 PHE A C 1
ATOM 3084 O O . PHE A 1 402 ? 23.060 14.000 -3.231 1.00 98.31 402 PHE A O 1
ATOM 3091 N N . PHE A 1 403 ? 21.529 12.552 -2.480 1.00 98.19 403 PHE A N 1
ATOM 3092 C CA . PHE A 1 403 ? 21.946 11.485 -3.397 1.00 98.19 403 PHE A CA 1
ATOM 3093 C C . PHE A 1 403 ? 21.622 11.806 -4.859 1.00 98.19 403 PHE A C 1
ATOM 3095 O O . PHE A 1 403 ? 22.442 11.539 -5.735 1.00 98.19 403 PHE A O 1
ATOM 3102 N N . THR A 1 404 ? 20.502 12.482 -5.126 1.00 98.00 404 THR A N 1
ATOM 3103 C CA . THR A 1 404 ? 20.158 12.969 -6.473 1.00 98.00 404 THR A CA 1
ATOM 3104 C C . THR A 1 404 ? 21.153 14.024 -6.966 1.00 98.00 404 THR A C 1
ATOM 3106 O O . THR A 1 404 ? 21.562 14.003 -8.128 1.00 98.00 404 THR A O 1
ATOM 3109 N N . LEU A 1 405 ? 21.604 14.921 -6.083 1.00 98.38 405 LEU A N 1
ATOM 3110 C CA . LEU A 1 405 ? 22.691 15.856 -6.384 1.00 98.38 405 LEU A CA 1
ATOM 3111 C C . LEU A 1 405 ? 23.980 15.098 -6.734 1.00 98.38 405 LEU A C 1
ATOM 3113 O O . LEU A 1 405 ? 24.651 15.433 -7.710 1.00 98.38 405 LEU A O 1
ATOM 3117 N N . GLY A 1 406 ? 24.283 14.032 -5.988 1.00 97.81 406 GLY A N 1
ATOM 3118 C CA . GLY A 1 406 ? 25.363 13.097 -6.304 1.00 97.81 406 GLY A CA 1
ATOM 3119 C C . GLY A 1 406 ? 25.231 12.483 -7.702 1.00 97.81 406 GLY A C 1
ATOM 3120 O O . GLY A 1 406 ? 26.211 12.458 -8.447 1.00 97.81 406 GLY A O 1
ATOM 3121 N N . CYS A 1 407 ? 24.030 12.055 -8.107 1.00 97.50 407 CYS A N 1
ATOM 3122 C CA . CYS A 1 407 ? 23.752 11.568 -9.463 1.00 97.50 407 CYS A CA 1
ATOM 3123 C C . CYS A 1 407 ? 24.032 12.648 -10.524 1.00 97.50 407 CYS A C 1
ATOM 3125 O O . CYS A 1 407 ? 24.767 12.394 -11.477 1.00 97.50 407 CYS A O 1
ATOM 3127 N N . ALA A 1 408 ? 23.520 13.871 -10.343 1.00 97.50 408 ALA A N 1
ATOM 3128 C CA . ALA A 1 408 ? 23.694 14.975 -11.295 1.00 97.50 408 ALA A CA 1
ATOM 3129 C C . ALA A 1 408 ? 25.164 15.409 -11.468 1.00 97.50 408 ALA A C 1
ATOM 3131 O O . ALA A 1 408 ? 25.587 15.797 -12.564 1.00 97.50 408 ALA A O 1
ATOM 3132 N N . LEU A 1 409 ? 25.953 15.322 -10.393 1.00 97.75 409 LEU A N 1
ATOM 3133 C CA . LEU A 1 409 ? 27.368 15.699 -10.353 1.00 97.75 409 LEU A CA 1
ATOM 3134 C C . LEU A 1 409 ? 28.326 14.524 -10.592 1.00 97.75 409 LEU A C 1
ATOM 3136 O O . LEU A 1 409 ? 29.539 14.719 -10.584 1.00 97.75 409 LEU A O 1
ATOM 3140 N N . SER A 1 410 ? 27.814 13.315 -10.836 1.00 97.38 410 SER A N 1
ATOM 3141 C CA . SER A 1 410 ? 28.655 12.123 -10.966 1.00 97.38 410 SER A CA 1
ATOM 3142 C C . SER A 1 410 ? 29.668 12.265 -12.116 1.00 97.38 410 SER A C 1
ATOM 3144 O O . SER A 1 410 ? 29.277 12.620 -13.236 1.00 97.38 410 SER A O 1
ATOM 3146 N N . PRO A 1 411 ? 30.967 12.001 -11.867 1.00 95.75 411 PRO A N 1
ATOM 3147 C CA . PRO A 1 411 ? 32.006 12.101 -12.892 1.00 95.75 411 PRO A CA 1
ATOM 3148 C C . PRO A 1 411 ? 32.177 10.809 -13.702 1.00 95.75 411 PRO A C 1
ATOM 3150 O O . PRO A 1 411 ? 32.733 10.841 -14.793 1.00 95.75 411 PRO A O 1
ATOM 3153 N N . ASN A 1 412 ? 31.730 9.669 -13.175 1.00 96.56 412 ASN A N 1
ATOM 3154 C CA . ASN A 1 412 ? 31.866 8.359 -13.804 1.00 96.56 412 ASN A CA 1
ATOM 3155 C C . ASN A 1 412 ? 30.709 7.433 -13.403 1.00 96.56 412 ASN A C 1
ATOM 3157 O O . ASN A 1 412 ? 29.973 7.709 -12.448 1.00 96.56 412 ASN A O 1
ATOM 3161 N N . PHE A 1 413 ? 30.587 6.310 -14.115 1.00 96.62 413 PHE A N 1
ATOM 3162 C CA . PHE A 1 413 ? 29.524 5.334 -13.893 1.00 96.62 413 PHE A CA 1
ATOM 3163 C C . PHE A 1 413 ? 29.532 4.732 -12.484 1.00 96.62 413 PHE A C 1
ATOM 3165 O O . PHE A 1 413 ? 28.466 4.550 -11.914 1.00 96.62 413 PHE A O 1
ATOM 3172 N N . ALA A 1 414 ? 30.696 4.450 -11.890 1.00 97.06 414 ALA A N 1
ATOM 3173 C CA . ALA A 1 414 ? 30.762 3.815 -10.571 1.00 97.06 414 ALA A CA 1
ATOM 3174 C C . ALA A 1 414 ? 30.174 4.716 -9.471 1.00 97.06 414 ALA A C 1
ATOM 3176 O O . ALA A 1 414 ? 29.379 4.258 -8.649 1.00 97.06 414 ALA A O 1
ATOM 3177 N N . THR A 1 415 ? 30.507 6.012 -9.488 1.00 97.44 415 THR A N 1
ATOM 3178 C CA . THR A 1 415 ? 29.894 6.995 -8.584 1.00 97.44 415 THR A CA 1
ATOM 3179 C C . THR A 1 415 ? 28.395 7.110 -8.841 1.00 97.44 415 THR A C 1
ATOM 3181 O O . THR A 1 415 ? 27.616 7.052 -7.892 1.00 97.44 415 THR A O 1
ATOM 3184 N N . PHE A 1 416 ? 27.985 7.204 -10.109 1.00 97.69 416 PHE A N 1
ATOM 3185 C CA . PHE A 1 416 ? 26.573 7.288 -10.473 1.00 97.69 416 PHE A CA 1
ATOM 3186 C C . PHE A 1 416 ? 25.789 6.060 -9.990 1.00 97.69 416 PHE A C 1
ATOM 3188 O O . PHE A 1 416 ? 24.761 6.202 -9.342 1.00 97.69 416 PHE A O 1
ATOM 3195 N N . TYR A 1 417 ? 26.314 4.857 -10.210 1.00 96.94 417 TYR A N 1
ATOM 3196 C CA . TYR A 1 417 ? 25.735 3.587 -9.776 1.00 96.94 417 TYR A CA 1
ATOM 3197 C C . TYR A 1 417 ? 25.517 3.536 -8.253 1.00 96.94 417 TYR A C 1
ATOM 3199 O O . TYR A 1 417 ? 24.434 3.178 -7.783 1.00 96.94 417 TYR A O 1
ATOM 3207 N N . GLY A 1 418 ? 26.514 3.969 -7.472 1.00 97.06 418 GLY A N 1
ATOM 3208 C CA . GLY A 1 418 ? 26.399 4.073 -6.015 1.00 97.06 418 GLY A CA 1
ATOM 3209 C C . GLY A 1 418 ? 25.353 5.102 -5.570 1.00 97.06 418 GLY A C 1
ATOM 3210 O O . GLY A 1 418 ? 24.500 4.792 -4.739 1.00 97.06 418 GLY A O 1
ATOM 3211 N N . MET A 1 419 ? 25.363 6.302 -6.158 1.00 97.69 419 MET A N 1
ATOM 3212 C CA . MET A 1 419 ? 24.403 7.362 -5.819 1.00 97.69 419 MET A CA 1
ATOM 3213 C C . MET A 1 419 ? 22.968 6.965 -6.170 1.00 97.69 419 MET A C 1
ATOM 3215 O O . MET A 1 419 ? 22.070 7.145 -5.351 1.00 97.69 419 MET A O 1
ATOM 3219 N N . ARG A 1 420 ? 22.762 6.314 -7.320 1.00 95.81 420 ARG A N 1
ATOM 3220 C CA . ARG A 1 420 ? 21.464 5.771 -7.748 1.00 95.81 420 ARG A CA 1
ATOM 3221 C C . ARG A 1 420 ? 20.906 4.746 -6.766 1.00 95.81 420 ARG A C 1
ATOM 3223 O O . ARG A 1 420 ? 19.702 4.725 -6.522 1.00 95.81 420 ARG A O 1
ATOM 3230 N N . THR A 1 421 ? 21.764 3.927 -6.166 1.00 94.94 421 THR A N 1
ATOM 3231 C CA . THR A 1 421 ? 21.365 2.949 -5.138 1.00 94.94 421 THR A CA 1
ATOM 3232 C C . THR A 1 421 ? 20.800 3.649 -3.900 1.00 94.94 421 THR A C 1
ATOM 3234 O O . THR A 1 421 ? 19.729 3.297 -3.403 1.00 94.94 421 THR A O 1
ATOM 3237 N N . LEU A 1 422 ? 21.507 4.675 -3.419 1.00 96.69 422 LEU A N 1
ATOM 3238 C CA . LEU A 1 422 ? 21.140 5.438 -2.223 1.00 96.69 422 LEU A CA 1
ATOM 3239 C C . LEU A 1 422 ? 19.938 6.366 -2.463 1.00 96.69 422 LEU A C 1
ATOM 3241 O O . LEU A 1 422 ? 19.107 6.567 -1.578 1.00 96.69 422 LEU A O 1
ATOM 3245 N N . GLU A 1 423 ? 19.798 6.889 -3.677 1.00 96.50 423 GLU A N 1
ATOM 3246 C CA . GLU A 1 423 ? 18.609 7.618 -4.116 1.00 96.50 423 GLU A CA 1
ATOM 3247 C C . GLU A 1 423 ? 17.359 6.726 -4.038 1.00 96.50 423 GLU A C 1
ATOM 3249 O O . GLU A 1 423 ? 16.347 7.130 -3.466 1.00 96.50 423 GLU A O 1
ATOM 3254 N N . GLY A 1 424 ? 17.443 5.484 -4.530 1.00 94.25 424 GLY A N 1
ATOM 3255 C CA . GLY A 1 424 ? 16.305 4.560 -4.561 1.00 94.25 424 GLY A CA 1
ATOM 3256 C C . GLY A 1 424 ? 15.748 4.256 -3.170 1.00 94.25 424 GLY A C 1
ATOM 3257 O O . GLY A 1 424 ? 14.540 4.317 -2.963 1.00 94.25 424 GLY A O 1
ATOM 3258 N N . VAL A 1 425 ? 16.619 4.014 -2.181 1.00 94.75 425 VAL A N 1
ATOM 3259 C CA . VAL A 1 425 ? 16.175 3.697 -0.809 1.00 94.75 425 VAL A CA 1
ATOM 3260 C C . VAL A 1 425 ? 15.550 4.893 -0.083 1.00 94.75 425 VAL A C 1
ATOM 3262 O O . VAL A 1 425 ? 14.809 4.703 0.881 1.00 94.75 425 VAL A O 1
ATOM 3265 N N . THR A 1 426 ? 15.815 6.124 -0.523 1.00 95.56 426 THR A N 1
ATOM 3266 C CA . THR A 1 426 ? 15.404 7.348 0.185 1.00 95.56 426 THR A CA 1
ATOM 3267 C C . THR A 1 426 ? 14.221 8.077 -0.450 1.00 95.56 426 THR A C 1
ATOM 3269 O O . THR A 1 426 ? 13.448 8.696 0.272 1.00 95.56 426 THR A O 1
ATOM 3272 N N . GLN A 1 427 ? 14.022 7.989 -1.766 1.00 91.06 427 GLN A N 1
ATOM 3273 C CA . GLN A 1 427 ? 12.991 8.770 -2.469 1.00 91.06 427 GLN A CA 1
ATOM 3274 C C . GLN A 1 427 ? 11.588 8.137 -2.448 1.00 91.06 427 GLN A C 1
ATOM 3276 O O . GLN A 1 427 ? 10.593 8.849 -2.537 1.00 91.06 427 GLN A O 1
ATOM 3281 N N . SER A 1 428 ? 11.462 6.816 -2.296 1.00 90.25 428 SER A N 1
ATOM 3282 C CA . SER A 1 428 ? 10.165 6.109 -2.344 1.00 90.25 428 SER A CA 1
ATOM 3283 C C . SER A 1 428 ? 9.382 6.120 -1.026 1.00 90.25 428 SER A C 1
ATOM 3285 O O . SER A 1 428 ? 8.370 5.435 -0.886 1.00 90.25 428 SER A O 1
ATOM 3287 N N . VAL A 1 429 ? 9.814 6.899 -0.033 1.00 93.44 429 VAL A N 1
ATOM 3288 C CA . VAL A 1 429 ? 9.190 6.909 1.298 1.00 93.44 429 VAL A CA 1
ATOM 3289 C C . VAL A 1 429 ? 7.741 7.391 1.248 1.00 93.44 429 VAL A C 1
ATOM 3291 O O . VAL A 1 429 ? 6.873 6.751 1.834 1.00 93.44 429 VAL A O 1
ATOM 3294 N N . GLY A 1 430 ? 7.428 8.437 0.476 1.00 91.81 430 GLY A N 1
ATOM 3295 C CA . GLY A 1 430 ? 6.047 8.928 0.347 1.00 91.81 430 GLY A CA 1
ATOM 3296 C C . GLY A 1 430 ? 5.072 7.914 -0.274 1.00 91.81 430 GLY A C 1
ATOM 3297 O O . GLY A 1 430 ? 3.870 7.980 -0.013 1.00 91.81 430 GLY A O 1
ATOM 3298 N N . GLN A 1 431 ? 5.581 6.945 -1.045 1.00 89.62 431 GLN A N 1
ATOM 3299 C CA . GLN A 1 431 ? 4.791 5.853 -1.634 1.00 89.62 431 GLN A CA 1
ATOM 3300 C C . GLN A 1 431 ? 4.445 4.775 -0.609 1.00 89.62 431 GLN A C 1
ATOM 3302 O O . GLN A 1 431 ? 3.445 4.081 -0.743 1.00 89.62 431 GLN A O 1
ATOM 3307 N N . THR A 1 432 ? 5.280 4.598 0.412 1.00 89.88 432 THR A N 1
ATOM 3308 C CA . THR A 1 432 ? 5.136 3.484 1.354 1.00 89.88 432 THR A CA 1
ATOM 3309 C C . THR A 1 432 ? 4.367 3.910 2.594 1.00 89.88 432 THR A C 1
ATOM 3311 O O . THR A 1 432 ? 3.559 3.139 3.097 1.00 89.88 432 THR A O 1
ATOM 3314 N N . ILE A 1 433 ? 4.525 5.159 3.036 1.00 91.94 433 ILE A N 1
ATOM 3315 C CA . ILE A 1 433 ? 3.903 5.656 4.274 1.00 91.94 433 ILE A CA 1
ATOM 3316 C C . ILE A 1 433 ? 2.629 6.480 4.043 1.00 91.94 433 ILE A C 1
ATOM 3318 O O . ILE A 1 433 ? 1.987 6.887 5.009 1.00 91.94 433 ILE A O 1
ATOM 3322 N N . GLY A 1 434 ? 2.254 6.743 2.786 1.00 91.25 434 GLY A N 1
ATOM 3323 C CA . GLY A 1 434 ? 1.154 7.655 2.456 1.00 91.25 434 GLY A CA 1
ATOM 3324 C C . GLY A 1 434 ? -0.208 7.241 3.018 1.00 91.25 434 GLY A C 1
ATOM 3325 O O . GLY A 1 434 ? -0.971 8.101 3.453 1.00 91.25 434 GLY A O 1
ATOM 3326 N N . LEU A 1 435 ? -0.477 5.936 3.106 1.00 88.25 435 LEU A N 1
ATOM 3327 C CA . LEU A 1 435 ? -1.705 5.417 3.716 1.00 88.25 435 LEU A CA 1
ATOM 3328 C C . LEU A 1 435 ? -1.818 5.774 5.205 1.00 88.25 435 LEU A C 1
ATOM 3330 O O . LEU A 1 435 ? -2.870 6.242 5.631 1.00 88.25 435 LEU A O 1
ATOM 3334 N N . ALA A 1 436 ? -0.720 5.688 5.964 1.00 90.50 436 ALA A N 1
ATOM 3335 C CA . ALA A 1 436 ? -0.713 6.055 7.382 1.00 90.50 436 ALA A CA 1
ATOM 3336 C C . ALA A 1 436 ? -1.048 7.543 7.600 1.00 90.50 436 ALA A C 1
ATOM 3338 O O . ALA A 1 436 ? -1.784 7.890 8.517 1.00 90.50 436 ALA A O 1
ATOM 3339 N N . PHE A 1 437 ? -0.563 8.430 6.723 1.00 93.88 437 PHE A N 1
ATOM 3340 C CA . PHE A 1 437 ? -0.933 9.850 6.760 1.00 93.88 437 PHE A CA 1
ATOM 3341 C C . PHE A 1 437 ? -2.427 10.070 6.505 1.00 93.88 437 PHE A C 1
ATOM 3343 O O . PHE A 1 437 ? -3.042 10.924 7.144 1.00 93.88 437 PHE A O 1
ATOM 3350 N N . ILE A 1 438 ? -3.002 9.343 5.543 1.00 92.38 438 ILE A N 1
ATOM 3351 C CA . ILE A 1 438 ? -4.417 9.484 5.191 1.00 92.38 438 ILE A CA 1
ATOM 3352 C C . ILE A 1 438 ? -5.297 9.025 6.357 1.00 92.38 438 ILE A C 1
ATOM 3354 O O . ILE A 1 438 ? -6.211 9.756 6.739 1.00 92.38 438 ILE A O 1
ATOM 3358 N N . GLU A 1 439 ? -4.989 7.873 6.952 1.00 87.12 439 GLU A N 1
ATOM 3359 C CA . GLU A 1 439 ? -5.742 7.322 8.084 1.00 87.12 439 GLU A CA 1
ATOM 3360 C C . GLU A 1 439 ? -5.668 8.192 9.338 1.00 87.12 439 GLU A C 1
ATOM 3362 O O . GLU A 1 439 ? -6.667 8.356 10.035 1.00 87.12 439 GLU A O 1
ATOM 3367 N N . ASP A 1 440 ? -4.516 8.807 9.604 1.00 91.19 440 ASP A N 1
ATOM 3368 C CA . ASP A 1 440 ? -4.343 9.652 10.783 1.00 91.19 440 ASP A CA 1
ATOM 3369 C C . ASP A 1 440 ? -5.117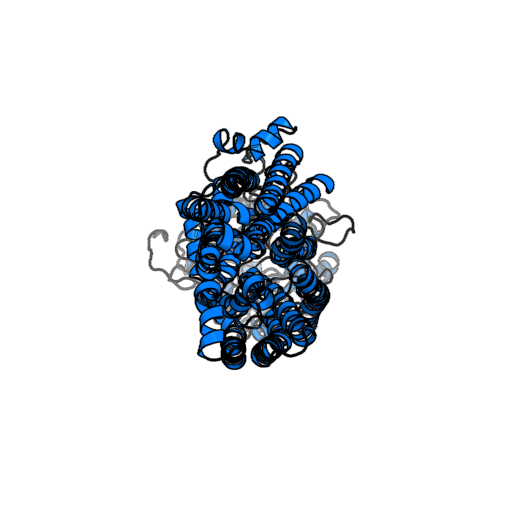 10.987 10.693 1.00 91.19 440 ASP A C 1
ATOM 3371 O O . ASP A 1 440 ? -5.449 11.572 11.731 1.00 91.19 440 ASP A O 1
ATOM 3375 N N . MET A 1 441 ? -5.402 11.479 9.475 1.00 94.25 441 MET A N 1
ATOM 3376 C CA . MET A 1 441 ? -5.968 12.816 9.222 1.00 94.25 441 MET A CA 1
ATOM 3377 C C . MET A 1 441 ? -7.422 12.843 8.747 1.00 94.25 441 MET A C 1
ATOM 3379 O O . MET A 1 441 ? -8.119 13.837 8.983 1.00 94.25 441 MET A O 1
ATOM 3383 N N . PHE A 1 442 ? -7.874 11.829 8.014 1.00 92.38 442 PHE A N 1
ATOM 3384 C CA . PHE A 1 442 ? -9.184 11.826 7.360 1.00 92.38 442 PHE A CA 1
ATOM 3385 C C . PHE A 1 442 ? -10.109 10.786 7.980 1.00 92.38 442 PHE A C 1
ATOM 3387 O O . PHE A 1 442 ? -9.655 9.794 8.543 1.00 92.38 442 PHE A O 1
ATOM 3394 N N . PHE A 1 443 ? -11.414 11.014 7.866 1.00 83.31 443 PHE A N 1
ATOM 3395 C CA . PHE A 1 443 ? -12.404 10.038 8.310 1.00 83.31 443 PHE A CA 1
ATOM 3396 C C . PHE A 1 443 ? -12.574 8.924 7.272 1.00 83.31 443 PHE A C 1
ATOM 3398 O O . PHE A 1 443 ? -12.351 9.134 6.081 1.00 83.31 443 PHE A O 1
ATOM 3405 N N . PHE A 1 444 ? -13.031 7.757 7.714 1.00 75.00 444 PHE A N 1
ATOM 3406 C CA . PHE A 1 444 ? -13.225 6.546 6.921 1.00 75.00 444 PHE A CA 1
ATOM 3407 C C . PHE A 1 444 ? -14.030 6.791 5.637 1.00 75.00 444 PHE A C 1
ATOM 3409 O O . PHE A 1 444 ? -13.606 6.398 4.553 1.00 75.00 444 PHE A O 1
ATOM 3416 N N . HIS A 1 445 ? -15.137 7.537 5.720 1.00 71.06 445 HIS A N 1
ATOM 3417 C CA . HIS A 1 445 ? -15.953 7.888 4.549 1.00 71.06 445 HIS A CA 1
ATOM 3418 C C . HIS A 1 445 ? -15.206 8.766 3.523 1.00 71.06 445 HIS A C 1
ATOM 3420 O O . HIS A 1 445 ? -15.590 8.826 2.356 1.00 71.06 445 HIS A O 1
ATOM 3426 N N . GLU A 1 446 ? -14.130 9.448 3.927 1.00 79.50 446 GLU A N 1
ATOM 3427 C CA . GLU A 1 446 ? -13.261 10.212 3.030 1.00 79.50 446 GLU A CA 1
ATOM 3428 C C . GLU A 1 446 ? -12.095 9.377 2.475 1.00 79.50 446 GLU A C 1
ATOM 3430 O O . GLU A 1 446 ? -11.553 9.740 1.425 1.00 79.50 446 GLU A O 1
ATOM 3435 N N . HIS A 1 447 ? -11.691 8.291 3.153 1.00 80.12 447 HIS A N 1
ATOM 3436 C CA . HIS A 1 447 ? -10.466 7.531 2.862 1.00 80.12 447 HIS A CA 1
ATOM 3437 C C . HIS A 1 447 ? -10.392 7.090 1.410 1.00 80.12 447 HIS A C 1
ATOM 3439 O O . HIS A 1 447 ? -9.418 7.424 0.743 1.00 80.12 447 HIS A O 1
ATOM 3445 N N . ALA A 1 448 ? -11.433 6.436 0.887 1.00 71.38 448 ALA A N 1
ATOM 3446 C CA . ALA A 1 448 ? -11.449 5.930 -0.488 1.00 71.38 448 ALA A CA 1
ATOM 3447 C C . ALA A 1 448 ? -11.065 7.016 -1.511 1.00 71.38 448 ALA A C 1
ATOM 3449 O O . ALA A 1 448 ? -10.202 6.808 -2.366 1.00 71.38 448 ALA A O 1
ATOM 3450 N N . ARG A 1 449 ? -11.621 8.227 -1.361 1.00 78.12 449 ARG A N 1
ATOM 3451 C CA . ARG A 1 449 ? -11.310 9.361 -2.240 1.00 78.12 449 ARG A CA 1
ATOM 3452 C C . ARG A 1 449 ? -9.871 9.849 -2.074 1.00 78.12 449 ARG A C 1
ATOM 3454 O O . ARG A 1 449 ? -9.224 10.171 -3.068 1.00 78.12 449 ARG A O 1
ATOM 3461 N N . LYS A 1 450 ? -9.370 9.971 -0.840 1.00 87.00 450 LYS A N 1
ATOM 3462 C CA . LYS A 1 450 ? -8.001 10.472 -0.598 1.00 87.00 450 LYS A CA 1
ATOM 3463 C C . LYS A 1 450 ? -6.946 9.462 -1.044 1.00 87.00 450 LYS A C 1
ATOM 3465 O O . LYS A 1 450 ? -5.956 9.864 -1.652 1.00 87.00 450 LYS A O 1
ATOM 3470 N N . ILE A 1 451 ? -7.195 8.178 -0.791 1.00 84.06 451 ILE A N 1
ATOM 3471 C CA . ILE A 1 451 ? -6.366 7.061 -1.245 1.00 84.06 451 ILE A CA 1
ATOM 3472 C C . ILE A 1 451 ? -6.309 7.061 -2.769 1.00 84.06 451 ILE A C 1
ATOM 3474 O O . ILE A 1 451 ? -5.208 7.056 -3.303 1.00 84.06 451 ILE A O 1
ATOM 3478 N N . GLY A 1 452 ? -7.449 7.173 -3.464 1.00 77.38 452 GLY A N 1
ATOM 3479 C CA . GLY A 1 452 ? -7.485 7.246 -4.930 1.00 77.38 452 GLY A CA 1
ATOM 3480 C C . GLY A 1 452 ? -6.630 8.384 -5.501 1.00 77.38 452 GLY A C 1
ATOM 3481 O O . GLY A 1 452 ? -5.786 8.150 -6.361 1.00 77.38 452 GLY A O 1
ATOM 3482 N N . ILE A 1 453 ? -6.747 9.606 -4.959 1.00 81.88 453 ILE A N 1
ATOM 3483 C CA . ILE A 1 453 ? -5.932 10.758 -5.405 1.00 81.88 453 ILE A CA 1
ATOM 3484 C C . ILE A 1 453 ? -4.431 10.486 -5.232 1.00 81.88 453 ILE A C 1
ATOM 3486 O O . ILE A 1 453 ? -3.647 10.698 -6.158 1.00 81.88 453 ILE A O 1
ATOM 3490 N N . TRP A 1 454 ? -4.023 10.036 -4.044 1.00 89.00 454 TRP A N 1
ATOM 3491 C CA . TRP A 1 454 ? -2.623 9.728 -3.750 1.00 89.00 454 TRP A CA 1
ATOM 3492 C C . TRP A 1 454 ? -2.095 8.586 -4.632 1.00 89.00 454 TRP A C 1
ATOM 3494 O O . TRP A 1 454 ? -1.006 8.691 -5.199 1.00 89.00 454 TRP A O 1
ATOM 3504 N N . TYR A 1 455 ? -2.888 7.530 -4.804 1.00 83.00 455 TYR A N 1
ATOM 3505 C CA . TYR A 1 455 ? -2.523 6.336 -5.556 1.00 83.00 455 TYR A CA 1
ATOM 3506 C C . TYR A 1 455 ? -2.416 6.598 -7.064 1.00 83.00 455 TYR A C 1
ATOM 3508 O O . TYR A 1 455 ? -1.483 6.117 -7.706 1.00 83.00 455 TYR A O 1
ATOM 3516 N N . ALA A 1 456 ? -3.302 7.425 -7.629 1.00 80.31 456 ALA A N 1
ATOM 3517 C CA . ALA A 1 456 ? -3.234 7.840 -9.029 1.00 80.31 456 ALA A CA 1
ATOM 3518 C C . ALA A 1 456 ? -1.948 8.631 -9.335 1.00 80.31 456 ALA A C 1
ATOM 3520 O O . ALA A 1 456 ? -1.277 8.364 -10.334 1.00 80.31 456 ALA A O 1
ATOM 3521 N N . ILE A 1 457 ? -1.562 9.564 -8.451 1.00 85.88 457 ILE A N 1
ATOM 3522 C CA . ILE A 1 457 ? -0.293 10.312 -8.552 1.00 85.88 457 ILE A CA 1
ATOM 3523 C C . ILE A 1 457 ? 0.904 9.358 -8.469 1.00 85.88 457 ILE A C 1
ATOM 3525 O O . ILE A 1 457 ? 1.869 9.487 -9.224 1.00 85.88 457 ILE A O 1
ATOM 3529 N N . TYR A 1 458 ? 0.827 8.378 -7.575 1.00 84.88 458 TYR A N 1
ATOM 3530 C CA . TYR A 1 458 ? 1.846 7.353 -7.418 1.00 84.88 458 TYR A CA 1
ATOM 3531 C C . TYR A 1 458 ? 2.008 6.489 -8.684 1.00 84.88 458 TYR A C 1
ATOM 3533 O O . TYR A 1 458 ? 3.118 6.412 -9.207 1.00 84.88 458 TYR A O 1
ATOM 3541 N N . ILE A 1 459 ? 0.940 5.911 -9.246 1.00 83.75 459 ILE A N 1
ATOM 3542 C CA . ILE A 1 459 ? 1.051 5.006 -10.410 1.00 83.75 459 ILE A CA 1
ATOM 3543 C C . ILE A 1 459 ? 1.432 5.726 -11.709 1.00 83.75 459 ILE A C 1
ATOM 3545 O O . ILE A 1 459 ? 2.067 5.122 -12.576 1.00 83.75 459 ILE A O 1
ATOM 3549 N N . ILE A 1 460 ? 1.086 7.006 -11.870 1.00 89.19 460 ILE A N 1
ATOM 3550 C CA . ILE A 1 460 ? 1.454 7.754 -13.080 1.00 89.19 460 ILE A CA 1
ATOM 3551 C C . ILE A 1 460 ? 2.919 8.227 -13.068 1.00 89.19 460 ILE A C 1
ATOM 3553 O O . ILE A 1 460 ? 3.527 8.413 -14.126 1.00 89.19 460 ILE A O 1
ATOM 3557 N N . SER A 1 461 ? 3.510 8.402 -11.883 1.00 93.00 461 SER A N 1
ATOM 3558 C CA . SER A 1 461 ? 4.866 8.938 -11.705 1.00 93.00 461 SER A CA 1
ATOM 3559 C C . SER A 1 461 ? 6.015 8.213 -12.446 1.00 93.00 461 SER A C 1
ATOM 3561 O O . SER A 1 461 ? 6.852 8.926 -13.012 1.00 93.00 461 SER A O 1
ATOM 3563 N N . PRO A 1 462 ? 6.077 6.866 -12.579 1.00 92.94 462 PRO A N 1
ATOM 3564 C CA . PRO A 1 462 ? 7.182 6.193 -13.278 1.00 92.94 462 PRO A CA 1
ATOM 3565 C C . PRO A 1 462 ? 7.258 6.501 -14.779 1.00 92.94 462 PRO A C 1
ATOM 3567 O O . PRO A 1 462 ? 8.288 6.244 -15.403 1.00 92.94 462 PRO A O 1
ATOM 3570 N N . PHE A 1 463 ? 6.193 7.046 -15.372 1.00 94.69 463 PHE A N 1
ATOM 3571 C CA . PHE A 1 463 ? 6.145 7.428 -16.786 1.00 94.69 463 PHE A CA 1
ATOM 3572 C C . PHE A 1 463 ? 6.518 8.900 -17.004 1.00 94.69 463 PHE A C 1
ATOM 3574 O O . PHE A 1 463 ? 7.004 9.259 -18.075 1.00 94.69 463 PHE A O 1
ATOM 3581 N N . TRP A 1 464 ? 6.383 9.741 -15.972 1.00 95.69 464 TRP A N 1
ATOM 3582 C CA . TRP A 1 464 ? 6.783 11.151 -16.017 1.00 95.69 464 TRP A CA 1
ATOM 3583 C C . TRP A 1 464 ? 8.290 11.350 -16.126 1.00 95.69 464 TRP A C 1
ATOM 3585 O O . TRP A 1 464 ? 8.730 12.228 -16.870 1.00 95.69 464 TRP A O 1
ATOM 3595 N N . GLY A 1 465 ? 9.081 10.529 -15.431 1.00 94.38 465 GLY A N 1
ATOM 3596 C CA . GLY A 1 465 ? 10.544 10.596 -15.491 1.00 94.38 465 GLY A CA 1
ATOM 3597 C C . GLY A 1 465 ? 11.061 10.416 -16.924 1.00 94.38 465 GLY A C 1
ATOM 3598 O O . GLY A 1 465 ? 11.692 11.329 -17.465 1.00 94.38 465 GLY A O 1
ATOM 3599 N N . PRO A 1 466 ? 10.737 9.291 -17.586 1.00 95.88 466 PRO A N 1
ATOM 3600 C CA . PRO A 1 466 ? 11.110 9.067 -18.972 1.00 95.88 466 PRO A CA 1
ATOM 3601 C C . PRO A 1 466 ? 10.479 10.050 -19.954 1.00 95.88 466 PRO A C 1
ATOM 3603 O O . PRO A 1 466 ? 11.155 10.446 -20.899 1.00 95.88 466 PRO A O 1
ATOM 3606 N N . PHE A 1 467 ? 9.221 10.458 -19.752 1.00 96.81 467 PHE A N 1
ATOM 3607 C CA . PHE A 1 467 ? 8.555 11.444 -20.604 1.00 96.81 467 PHE A CA 1
ATOM 3608 C C . PHE A 1 467 ? 9.350 12.755 -20.651 1.00 96.81 467 PHE A C 1
ATOM 3610 O O . PHE A 1 467 ? 9.845 13.139 -21.712 1.00 96.81 467 PHE A O 1
ATOM 3617 N N . CYS A 1 468 ? 9.553 13.403 -19.498 1.00 97.00 468 CYS A N 1
ATOM 3618 C CA . CYS A 1 468 ? 10.310 14.651 -19.411 1.00 97.00 468 CYS A CA 1
ATOM 3619 C C . CYS A 1 468 ? 11.764 14.450 -19.854 1.00 97.00 468 CYS A C 1
ATOM 3621 O O . CYS A 1 468 ? 12.288 15.222 -20.660 1.00 97.00 468 CYS A O 1
ATOM 3623 N N . GLY A 1 469 ? 12.410 13.388 -19.369 1.00 96.81 469 GLY A N 1
ATOM 3624 C CA . GLY A 1 469 ? 13.821 13.144 -19.633 1.00 96.81 469 GLY A CA 1
ATOM 3625 C C . GLY A 1 469 ? 14.126 12.878 -21.110 1.00 96.81 469 GLY A C 1
ATOM 3626 O O . GLY A 1 469 ? 15.132 13.373 -21.607 1.00 96.81 469 GLY A O 1
ATOM 3627 N N . ASN A 1 470 ? 13.246 12.201 -21.854 1.00 97.31 470 ASN A N 1
ATOM 3628 C CA . ASN A 1 470 ? 13.419 11.987 -23.295 1.00 97.31 470 ASN A CA 1
ATOM 3629 C C . ASN A 1 470 ? 13.367 13.297 -24.099 1.00 97.31 470 ASN A C 1
ATOM 3631 O O . ASN A 1 470 ? 14.178 13.496 -25.008 1.00 97.31 470 ASN A O 1
ATOM 3635 N N . PHE A 1 471 ? 12.466 14.227 -23.760 1.00 97.50 471 PHE A N 1
ATOM 3636 C CA . PHE A 1 471 ? 12.430 15.550 -24.400 1.00 97.50 471 PHE A CA 1
ATOM 3637 C C . PHE A 1 471 ? 13.662 16.393 -24.066 1.00 97.50 471 PHE A C 1
ATOM 3639 O O . PHE A 1 471 ? 14.189 17.086 -24.944 1.00 97.50 471 PHE A O 1
ATOM 3646 N N . MET A 1 472 ? 14.142 16.309 -22.823 1.00 97.81 472 MET A N 1
ATOM 3647 C CA . MET A 1 472 ? 15.350 17.001 -22.373 1.00 97.81 472 MET A CA 1
ATOM 3648 C C . MET A 1 472 ? 16.594 16.449 -23.073 1.00 97.81 472 MET A C 1
ATOM 3650 O O . MET A 1 472 ? 17.314 17.216 -23.708 1.00 97.81 472 MET A O 1
ATOM 3654 N N . VAL A 1 473 ? 16.801 15.129 -23.061 1.00 97.25 473 VAL A N 1
ATOM 3655 C CA . VAL A 1 473 ? 17.913 14.467 -23.766 1.00 97.25 473 VAL A CA 1
ATOM 3656 C C . VAL A 1 473 ? 17.845 14.750 -25.266 1.00 97.25 473 VAL A C 1
ATOM 3658 O O . VAL A 1 473 ? 18.846 15.134 -25.865 1.00 97.25 473 VAL A O 1
ATOM 3661 N N . GLY A 1 474 ? 16.660 14.657 -25.873 1.00 95.00 474 GLY A N 1
ATOM 3662 C CA . GLY A 1 474 ? 16.472 14.918 -27.300 1.00 95.00 474 GLY A CA 1
ATOM 3663 C C . GLY A 1 474 ? 16.681 16.375 -27.727 1.00 95.00 474 GLY A C 1
ATOM 3664 O O . GLY A 1 474 ? 16.818 16.632 -28.921 1.00 95.00 474 GLY A O 1
ATOM 3665 N N . THR A 1 475 ? 16.676 17.333 -26.796 1.00 95.31 475 THR A N 1
ATOM 3666 C CA . THR A 1 475 ? 16.870 18.766 -27.094 1.00 95.31 475 THR A CA 1
ATOM 3667 C C . THR A 1 475 ? 18.252 19.257 -26.678 1.00 95.31 475 THR A C 1
ATOM 3669 O O . THR A 1 475 ? 18.862 20.043 -27.393 1.00 95.31 475 THR A O 1
ATOM 3672 N N . MET A 1 476 ? 18.747 18.794 -25.533 1.00 95.81 476 MET A N 1
ATOM 3673 C CA . MET A 1 476 ? 19.995 19.259 -24.926 1.00 95.81 476 MET A CA 1
ATOM 3674 C C . MET A 1 476 ? 21.182 18.344 -25.247 1.00 95.81 476 MET A C 1
ATOM 3676 O O . MET A 1 476 ? 22.322 18.744 -25.041 1.00 95.81 476 MET A O 1
ATOM 3680 N N . GLY A 1 477 ? 20.937 17.113 -25.711 1.00 92.94 477 GLY A N 1
ATOM 3681 C CA . GLY A 1 477 ? 21.980 16.142 -26.059 1.00 92.94 477 GLY A CA 1
ATOM 3682 C C . GLY A 1 477 ? 22.763 15.578 -24.867 1.00 92.94 477 GLY A C 1
ATOM 3683 O O . GLY A 1 477 ? 23.750 14.878 -25.063 1.00 92.94 477 GLY A O 1
ATOM 3684 N N . THR A 1 478 ? 22.350 15.869 -23.631 1.00 95.44 478 THR A N 1
ATOM 3685 C CA . THR A 1 478 ? 23.027 15.441 -22.397 1.00 95.44 478 THR A CA 1
ATOM 3686 C C . THR A 1 478 ? 22.017 14.960 -21.353 1.00 95.44 478 THR A C 1
ATOM 3688 O O . THR A 1 478 ? 20.851 15.356 -21.371 1.00 95.44 478 THR A O 1
ATOM 3691 N N . TRP A 1 479 ? 22.461 14.102 -20.431 1.00 96.19 479 TRP A N 1
ATOM 3692 C CA . TRP A 1 479 ? 21.619 13.491 -19.399 1.00 96.19 479 TRP A CA 1
ATOM 3693 C C . TRP A 1 479 ? 21.551 14.276 -18.085 1.00 96.19 479 TRP A C 1
ATOM 3695 O O . TRP A 1 479 ? 20.566 14.160 -17.360 1.00 96.19 479 TRP A O 1
ATOM 3705 N N . ARG A 1 480 ? 22.567 15.085 -17.756 1.00 97.00 480 ARG A N 1
ATOM 3706 C CA . ARG A 1 480 ? 22.651 15.780 -16.454 1.00 97.00 480 ARG A CA 1
ATOM 3707 C C . ARG A 1 480 ? 21.426 16.649 -16.126 1.00 97.00 480 ARG A C 1
ATOM 3709 O O . ARG A 1 480 ? 20.980 16.602 -14.980 1.00 97.00 480 ARG A O 1
ATOM 3716 N N . PRO A 1 481 ? 20.836 17.404 -17.078 1.00 97.81 481 PRO A N 1
ATOM 3717 C CA . PRO A 1 481 ? 19.630 18.192 -16.824 1.00 97.81 481 PRO A CA 1
ATOM 3718 C C . PRO A 1 481 ? 18.459 17.367 -16.279 1.00 97.81 481 PRO A C 1
ATOM 3720 O O . PRO A 1 481 ? 17.679 17.877 -15.480 1.00 97.81 481 PRO A O 1
ATOM 3723 N N . VAL A 1 482 ? 18.357 16.090 -16.660 1.00 97.94 482 VAL A N 1
ATOM 3724 C CA . VAL A 1 482 ? 17.296 15.196 -16.184 1.00 97.94 482 VAL A CA 1
ATOM 3725 C C . VAL A 1 482 ? 17.394 14.994 -14.667 1.00 97.94 482 VAL A C 1
ATOM 3727 O O . VAL A 1 482 ? 16.396 15.125 -13.968 1.00 97.94 482 VAL A O 1
ATOM 3730 N N . PHE A 1 483 ? 18.597 14.785 -14.123 1.00 97.69 483 PHE A N 1
ATOM 3731 C CA . PHE A 1 483 ? 18.786 14.661 -12.670 1.00 97.69 483 PHE A CA 1
ATOM 3732 C C . PHE A 1 483 ? 18.703 15.999 -11.933 1.00 97.69 483 PHE A C 1
ATOM 3734 O O . PHE A 1 483 ? 18.282 16.026 -10.780 1.00 97.69 483 PHE A O 1
ATOM 3741 N N . TRP A 1 484 ? 19.011 17.123 -12.588 1.00 98.31 484 TRP A N 1
ATOM 3742 C CA . TRP A 1 484 ? 18.721 18.443 -12.019 1.00 98.31 484 TRP A CA 1
ATOM 3743 C C . TRP A 1 484 ? 17.219 18.690 -11.845 1.00 98.31 484 TRP A C 1
ATOM 3745 O O . TRP A 1 484 ? 16.824 19.320 -10.866 1.00 98.31 484 TRP A O 1
ATOM 3755 N N . LEU A 1 485 ? 16.375 18.153 -12.734 1.00 97.56 485 LEU A N 1
ATOM 3756 C CA . LEU A 1 485 ? 14.919 18.195 -12.574 1.00 97.56 485 LEU A CA 1
ATOM 3757 C C . LEU A 1 485 ? 14.456 17.363 -11.365 1.00 97.56 485 LEU A C 1
ATOM 3759 O O . LEU A 1 485 ? 13.666 17.851 -10.558 1.00 97.56 485 LEU A O 1
ATOM 3763 N N . VAL A 1 486 ? 14.981 16.144 -11.196 1.00 97.50 486 VAL A N 1
ATOM 3764 C CA . VAL A 1 486 ? 14.689 15.296 -10.018 1.00 97.50 486 VAL A CA 1
ATOM 3765 C C . VAL A 1 486 ? 15.169 15.966 -8.724 1.00 97.50 486 VAL A C 1
ATOM 3767 O O . VAL A 1 486 ? 14.469 15.965 -7.707 1.00 97.50 486 VAL A O 1
ATOM 3770 N N . PHE A 1 487 ? 16.333 16.619 -8.765 1.00 98.12 487 PHE A N 1
ATOM 3771 C CA . PHE A 1 487 ? 16.855 17.378 -7.633 1.00 98.12 487 PHE A CA 1
ATOM 3772 C C . PHE A 1 487 ? 15.941 18.557 -7.285 1.00 98.12 487 PHE A C 1
ATOM 3774 O O . PHE A 1 487 ? 15.560 18.714 -6.126 1.00 98.12 487 PHE A O 1
ATOM 3781 N N . ALA A 1 488 ? 15.522 19.342 -8.282 1.00 98.06 488 ALA A N 1
ATOM 3782 C CA . ALA A 1 488 ? 14.598 20.455 -8.088 1.00 98.06 488 ALA A CA 1
ATOM 3783 C C . ALA A 1 488 ? 13.262 19.996 -7.479 1.00 98.06 488 ALA A C 1
ATOM 3785 O O . ALA A 1 488 ? 12.757 20.649 -6.567 1.00 98.06 488 ALA A O 1
ATOM 3786 N N . TRP A 1 489 ? 12.731 18.847 -7.915 1.00 96.19 489 TRP A N 1
ATOM 3787 C CA . TRP A 1 489 ? 11.533 18.239 -7.326 1.00 96.19 489 TRP A CA 1
ATOM 3788 C C . TRP A 1 489 ? 11.723 17.905 -5.841 1.00 96.19 489 TRP A C 1
ATOM 3790 O O . TRP A 1 489 ? 10.884 18.235 -5.004 1.00 96.19 489 TRP A O 1
ATOM 3800 N N . SER A 1 490 ? 12.864 17.304 -5.502 1.00 96.25 490 SER A N 1
ATOM 3801 C CA . SER A 1 490 ? 13.208 16.939 -4.123 1.00 96.25 490 SER A CA 1
ATOM 3802 C C . SER A 1 490 ? 13.339 18.168 -3.219 1.00 96.25 490 SER A C 1
ATOM 3804 O O . SER A 1 490 ? 12.805 18.185 -2.111 1.00 96.25 490 SER A O 1
ATOM 3806 N N . ILE A 1 491 ? 13.995 19.230 -3.701 1.00 98.12 491 ILE A N 1
ATOM 3807 C CA . ILE A 1 491 ? 14.099 20.505 -2.978 1.00 98.12 491 ILE A CA 1
ATOM 3808 C C . ILE A 1 491 ? 12.723 21.143 -2.793 1.00 98.12 491 ILE A C 1
ATOM 3810 O O . ILE A 1 491 ? 12.409 21.612 -1.700 1.00 98.12 491 ILE A O 1
ATOM 3814 N N . PHE A 1 492 ? 11.879 21.119 -3.825 1.00 97.81 492 PHE A N 1
ATOM 3815 C CA . PHE A 1 492 ? 10.524 21.649 -3.735 1.00 97.81 492 PHE A CA 1
ATOM 3816 C C . PHE A 1 492 ? 9.700 20.931 -2.655 1.00 97.81 492 PHE A C 1
ATOM 3818 O O . PHE A 1 492 ? 9.080 21.596 -1.825 1.00 97.81 492 PHE A O 1
ATOM 3825 N N . LEU A 1 493 ? 9.769 19.597 -2.587 1.00 96.44 493 LEU A N 1
ATOM 3826 C CA . LEU A 1 493 ? 9.134 18.814 -1.523 1.00 96.44 493 LEU A CA 1
ATOM 3827 C C . LEU A 1 493 ? 9.654 19.195 -0.127 1.00 96.44 493 LEU A C 1
ATOM 3829 O O . LEU A 1 493 ? 8.860 19.376 0.795 1.00 96.44 493 LEU A O 1
ATOM 3833 N N . ILE A 1 494 ? 10.970 19.361 0.039 1.00 98.06 494 ILE A N 1
ATOM 3834 C CA . ILE A 1 494 ? 11.568 19.789 1.315 1.00 98.06 494 ILE A CA 1
ATOM 3835 C C . ILE A 1 494 ? 11.034 21.168 1.722 1.00 98.06 494 ILE A C 1
ATOM 3837 O O . ILE A 1 494 ? 10.627 21.355 2.869 1.00 98.06 494 ILE A O 1
ATOM 3841 N N . CYS A 1 495 ? 10.967 22.123 0.789 1.00 98.25 495 CYS A N 1
ATOM 3842 C CA . CYS A 1 495 ? 10.386 23.440 1.041 1.00 98.25 495 CYS A CA 1
ATOM 3843 C C . CYS A 1 495 ? 8.908 23.344 1.443 1.00 98.25 495 CYS A C 1
ATOM 3845 O O . CYS A 1 495 ? 8.500 23.980 2.414 1.00 98.25 495 CYS A O 1
ATOM 3847 N N . MET A 1 496 ? 8.115 22.517 0.755 1.00 97.25 496 MET A N 1
ATOM 3848 C CA . MET A 1 496 ? 6.716 22.280 1.123 1.00 97.25 496 MET A CA 1
ATOM 3849 C C . MET A 1 496 ? 6.584 21.702 2.536 1.00 97.25 496 MET A C 1
ATOM 3851 O O . MET A 1 496 ? 5.737 22.156 3.302 1.00 97.25 496 MET A O 1
ATOM 3855 N N . MET A 1 497 ? 7.440 20.751 2.915 1.00 97.12 497 MET A N 1
ATOM 3856 C CA . MET A 1 497 ? 7.447 20.168 4.260 1.00 97.12 497 MET A CA 1
ATOM 3857 C C . MET A 1 497 ? 7.846 21.185 5.337 1.00 97.12 497 MET A C 1
ATOM 3859 O O . MET A 1 497 ? 7.273 21.164 6.420 1.00 97.12 497 MET A O 1
ATOM 3863 N N . ILE A 1 498 ? 8.768 22.110 5.053 1.00 97.69 498 ILE A N 1
ATOM 3864 C CA . ILE A 1 498 ? 9.124 23.194 5.986 1.00 97.69 498 ILE A CA 1
ATOM 3865 C C . ILE A 1 498 ? 7.939 24.143 6.205 1.00 97.69 498 ILE A C 1
ATOM 3867 O O . ILE A 1 498 ? 7.694 24.568 7.331 1.00 97.69 498 ILE A O 1
ATOM 3871 N N . VAL A 1 499 ? 7.197 24.468 5.141 1.00 96.81 499 VAL A N 1
ATOM 3872 C CA . VAL A 1 499 ? 6.092 25.437 5.195 1.00 96.81 499 VAL A CA 1
ATOM 3873 C C . VAL A 1 499 ? 4.814 24.830 5.782 1.00 96.81 499 VAL A C 1
ATOM 3875 O O . VAL A 1 499 ? 4.154 25.465 6.604 1.00 96.81 499 VAL A O 1
ATOM 3878 N N . PHE A 1 500 ? 4.451 23.615 5.364 1.00 96.50 500 PHE A N 1
ATOM 3879 C CA . PHE A 1 500 ? 3.147 23.004 5.653 1.00 96.50 500 PHE A CA 1
ATOM 3880 C C . PHE A 1 500 ? 3.212 21.782 6.576 1.00 96.50 500 PHE A C 1
ATOM 3882 O O . PHE A 1 500 ? 2.165 21.307 7.018 1.00 96.50 500 PHE A O 1
ATOM 3889 N N . GLY A 1 501 ? 4.404 21.253 6.857 1.00 94.75 501 GLY A N 1
ATOM 3890 C CA . GLY A 1 501 ? 4.574 20.035 7.640 1.00 94.75 501 GLY A CA 1
ATOM 3891 C C . GLY A 1 501 ? 4.127 20.195 9.091 1.00 94.75 501 GLY A C 1
ATOM 3892 O O . GLY A 1 501 ? 4.502 21.147 9.779 1.00 94.75 501 GLY A O 1
ATOM 3893 N N . ASP A 1 502 ? 3.359 19.222 9.575 1.00 95.38 502 ASP A N 1
ATOM 3894 C CA . ASP A 1 502 ? 3.087 19.023 10.995 1.00 95.38 502 ASP A CA 1
ATOM 3895 C C . ASP A 1 502 ? 2.855 17.533 11.277 1.00 95.38 502 ASP A C 1
ATOM 3897 O O . ASP A 1 502 ? 2.336 16.815 10.426 1.00 95.38 502 ASP A O 1
ATOM 3901 N N . GLU A 1 503 ? 3.250 17.054 12.455 1.00 94.31 503 GLU A N 1
ATOM 3902 C CA . GLU A 1 503 ? 3.132 15.635 12.813 1.00 94.31 503 GLU A CA 1
ATOM 3903 C C . GLU A 1 503 ? 1.665 15.225 12.966 1.00 94.31 503 GLU A C 1
ATOM 3905 O O . GLU A 1 503 ? 0.960 15.717 13.853 1.00 94.31 503 GLU A O 1
ATOM 3910 N N . CYS A 1 504 ? 1.228 14.305 12.104 1.00 93.88 504 CYS A N 1
ATOM 3911 C CA . CYS A 1 504 ? -0.141 13.812 12.075 1.00 93.88 504 CYS A CA 1
ATOM 3912 C C . CYS A 1 504 ? -0.354 12.563 12.930 1.00 93.88 504 CYS A C 1
ATOM 3914 O O . CYS A 1 504 ? -1.499 12.208 13.154 1.00 93.88 504 CYS A O 1
ATOM 3916 N N . TYR A 1 505 ? 0.674 11.885 13.448 1.00 91.44 505 TYR A N 1
ATOM 3917 C CA . TYR A 1 505 ? 0.393 10.769 14.352 1.00 91.44 505 TYR A CA 1
ATOM 3918 C C . TYR A 1 505 ? -0.356 11.253 15.590 1.00 91.44 505 TYR A C 1
ATOM 3920 O O . TYR A 1 505 ? 0.076 12.219 16.224 1.00 91.44 505 TYR A O 1
ATOM 3928 N N . TYR A 1 506 ? -1.415 10.556 15.991 1.00 89.00 506 TYR A N 1
ATOM 3929 C CA . TYR A 1 506 ? -2.113 10.810 17.247 1.00 89.00 506 TYR A CA 1
ATOM 3930 C C . TYR A 1 506 ? -2.658 9.500 17.821 1.00 89.00 506 TYR A C 1
ATOM 3932 O O . TYR A 1 506 ? -3.562 8.890 17.252 1.00 89.00 506 TYR A O 1
ATOM 3940 N N . ASN A 1 507 ? -2.107 9.047 18.951 1.00 86.88 507 ASN A N 1
ATOM 3941 C CA . ASN A 1 507 ? -2.533 7.791 19.567 1.00 86.88 507 ASN A CA 1
ATOM 3942 C C . ASN A 1 507 ? -3.806 7.999 20.401 1.00 86.88 507 ASN A C 1
ATOM 3944 O O . ASN A 1 507 ? -3.733 8.378 21.569 1.00 86.88 507 ASN A O 1
ATOM 3948 N N . ARG A 1 508 ? -4.972 7.728 19.804 1.00 82.25 508 ARG A N 1
ATOM 3949 C CA . ARG A 1 508 ? -6.301 7.907 20.429 1.00 82.25 508 ARG A CA 1
ATOM 3950 C C . ARG A 1 508 ? -6.621 6.897 21.535 1.00 82.25 508 ARG A C 1
ATOM 3952 O O . ARG A 1 508 ? -7.615 7.058 22.225 1.00 82.25 508 ARG A O 1
ATOM 3959 N N . SER A 1 509 ? -5.769 5.893 21.748 1.00 79.00 509 SER A N 1
ATOM 3960 C CA . SER A 1 509 ? -5.918 4.943 22.862 1.00 79.00 509 SER A CA 1
ATOM 3961 C C . SER A 1 509 ? -5.519 5.553 24.214 1.00 79.00 509 SER A C 1
ATOM 3963 O O . SER A 1 509 ? -5.810 4.985 25.263 1.00 79.00 509 SER A O 1
ATOM 3965 N N . PHE A 1 510 ? -4.814 6.690 24.208 1.00 79.88 510 PHE A N 1
ATOM 3966 C CA . PHE A 1 510 ? -4.431 7.410 25.421 1.00 79.88 510 PHE A CA 1
ATOM 3967 C C . PHE A 1 510 ? -5.515 8.416 25.818 1.00 79.88 510 PHE A C 1
ATOM 3969 O O . PHE A 1 510 ? -5.961 9.213 24.990 1.00 79.88 510 PHE A O 1
ATOM 3976 N N . LYS A 1 511 ? -5.868 8.433 27.112 1.00 78.50 511 LYS A N 1
ATOM 3977 C CA . LYS A 1 511 ? -6.765 9.447 27.690 1.00 78.50 511 LYS A CA 1
ATOM 3978 C C . LYS A 1 511 ? -6.216 10.863 27.441 1.00 78.50 511 LYS A C 1
ATOM 3980 O O . LYS A 1 511 ? -4.992 11.022 27.482 1.00 78.50 511 LYS A O 1
ATOM 3985 N N . PRO A 1 512 ? -7.076 11.886 27.263 1.00 77.06 512 PRO A N 1
ATOM 3986 C CA . PRO A 1 512 ? -6.653 13.262 26.978 1.00 77.06 512 PRO A CA 1
ATOM 3987 C C . PRO A 1 512 ? -5.563 13.794 27.922 1.00 77.06 512 PRO A C 1
ATOM 3989 O O . PRO A 1 512 ? -4.576 14.361 27.464 1.00 77.06 512 PRO A O 1
ATOM 3992 N N . ASP A 1 513 ? -5.663 13.507 29.222 1.00 78.00 513 ASP A N 1
ATOM 3993 C CA . ASP A 1 513 ? -4.698 13.970 30.234 1.00 78.00 513 ASP A CA 1
ATOM 3994 C C . ASP A 1 513 ? -3.292 13.363 30.089 1.00 78.00 513 ASP A C 1
ATOM 3996 O O . ASP A 1 513 ? -2.312 13.909 30.596 1.00 78.00 513 ASP A O 1
ATOM 4000 N N . HIS A 1 514 ? -3.185 12.224 29.399 1.00 80.75 514 HIS A N 1
ATOM 4001 C CA . HIS A 1 514 ? -1.930 11.513 29.151 1.00 80.75 514 HIS A CA 1
ATOM 4002 C C . HIS A 1 514 ? -1.382 11.762 27.739 1.00 80.75 514 HIS A C 1
ATOM 4004 O O . HIS A 1 514 ? -0.338 11.209 27.379 1.00 80.75 514 HIS A O 1
ATOM 4010 N N . GLN A 1 515 ? -2.060 12.584 26.930 1.00 85.44 515 GLN A N 1
ATOM 4011 C CA . GLN A 1 515 ? -1.551 12.985 25.625 1.00 85.44 515 GLN A CA 1
ATOM 4012 C C . GLN A 1 515 ? -0.320 13.891 25.795 1.00 85.44 515 GLN A C 1
ATOM 4014 O O . GLN A 1 515 ? -0.303 14.791 26.641 1.00 85.44 515 GLN A O 1
ATOM 4019 N N . PRO A 1 516 ? 0.742 13.694 24.996 1.00 85.94 516 PRO A N 1
ATOM 4020 C CA . PRO A 1 516 ? 1.903 14.567 25.039 1.00 85.94 516 PRO A CA 1
ATOM 4021 C C . PRO A 1 516 ? 1.515 15.979 24.597 1.00 85.94 516 PRO A C 1
ATOM 4023 O O . PRO A 1 516 ? 0.909 16.165 23.542 1.00 85.94 516 PRO A O 1
ATOM 4026 N N . LYS A 1 517 ? 1.909 16.988 25.383 1.00 84.94 517 LYS A N 1
ATOM 4027 C CA . LYS A 1 517 ? 1.575 18.392 25.113 1.00 84.94 517 LYS A CA 1
ATOM 4028 C C . LYS A 1 517 ? 2.093 18.836 23.740 1.00 84.94 517 LYS A C 1
ATOM 4030 O O . LYS A 1 517 ? 3.294 18.766 23.456 1.00 84.94 517 LYS A O 1
ATOM 4035 N N . ARG A 1 518 ? 1.180 19.335 22.903 1.00 88.19 518 ARG A N 1
ATOM 4036 C CA . ARG A 1 518 ? 1.458 19.866 21.561 1.00 88.19 518 ARG A CA 1
ATOM 4037 C C . ARG A 1 518 ? 1.140 21.354 21.513 1.00 88.19 518 ARG A C 1
ATOM 4039 O O . ARG A 1 518 ? -0.010 21.759 21.381 1.00 88.19 518 ARG A O 1
ATOM 4046 N N . GLU A 1 519 ? 2.181 22.171 21.607 1.00 86.88 519 GLU A N 1
ATOM 4047 C CA . GLU A 1 519 ? 2.062 23.617 21.418 1.00 86.88 519 GLU A CA 1
ATOM 4048 C C . GLU A 1 519 ? 1.730 23.939 19.955 1.00 86.88 519 GLU A C 1
ATOM 4050 O O . GLU A 1 519 ? 2.237 23.300 19.023 1.00 86.88 519 GLU A O 1
ATOM 4055 N N . SER A 1 520 ? 0.855 24.922 19.754 1.00 86.56 520 SER A N 1
ATOM 4056 C CA . SER A 1 520 ? 0.484 25.425 18.436 1.00 86.56 520 SER A CA 1
ATOM 4057 C C . SER A 1 520 ? 1.474 26.487 17.956 1.00 86.56 520 SER A C 1
ATOM 4059 O O . SER A 1 520 ? 2.109 27.182 18.744 1.00 86.56 520 SER A O 1
ATOM 4061 N N . GLY A 1 521 ? 1.598 26.629 16.637 1.00 91.12 521 GLY A N 1
ATOM 4062 C CA . GLY A 1 521 ? 2.421 27.661 16.009 1.00 91.12 521 GLY A CA 1
ATOM 4063 C C . GLY A 1 521 ? 3.492 27.087 15.090 1.00 91.12 521 GLY A C 1
ATOM 4064 O O . GLY A 1 521 ? 3.928 25.947 15.236 1.00 91.12 521 GLY A O 1
ATOM 4065 N N . TYR A 1 522 ? 3.929 27.903 14.133 1.00 93.19 522 TYR A N 1
ATOM 4066 C CA . TYR A 1 522 ? 4.813 27.479 13.045 1.00 93.19 522 TYR A CA 1
ATOM 4067 C C . TYR A 1 522 ? 6.111 26.814 13.531 1.00 93.19 522 TYR A C 1
ATOM 4069 O O . TYR A 1 522 ? 6.462 25.736 13.062 1.00 93.19 522 TYR A O 1
ATOM 4077 N N . ILE A 1 523 ? 6.793 27.403 14.519 1.00 95.12 523 ILE A N 1
ATOM 4078 C CA . ILE A 1 523 ? 8.056 26.859 15.046 1.00 95.12 523 ILE A CA 1
ATOM 4079 C C . ILE A 1 523 ? 7.851 25.486 15.702 1.00 95.12 523 ILE A C 1
ATOM 4081 O O . ILE A 1 523 ? 8.706 24.610 15.577 1.00 95.12 523 ILE A O 1
ATOM 4085 N N . HIS A 1 524 ? 6.708 25.262 16.354 1.00 94.12 524 HIS A N 1
ATOM 4086 C CA . HIS A 1 524 ? 6.385 23.974 16.970 1.00 94.12 524 HIS A CA 1
ATOM 4087 C C . HIS A 1 524 ? 6.017 22.924 15.914 1.00 94.12 524 HIS A C 1
ATOM 4089 O O . HIS A 1 524 ? 6.463 21.782 16.024 1.00 94.12 524 HIS A O 1
ATOM 4095 N N . ASN A 1 525 ? 5.290 23.314 14.860 1.00 94.25 525 ASN A N 1
ATOM 4096 C CA . ASN A 1 525 ? 5.015 22.450 13.707 1.00 94.25 525 ASN A CA 1
ATOM 4097 C C . ASN A 1 525 ? 6.322 22.028 13.016 1.00 94.25 525 ASN A C 1
ATOM 4099 O O . ASN A 1 525 ? 6.540 20.846 12.757 1.00 94.25 525 ASN A O 1
ATOM 4103 N N . LEU A 1 526 ? 7.237 22.978 12.791 1.00 96.25 526 LEU A N 1
ATOM 4104 C CA . LEU A 1 526 ? 8.550 22.704 12.214 1.00 96.25 526 LEU A CA 1
ATOM 4105 C C . LEU A 1 526 ? 9.384 21.802 13.132 1.00 96.25 526 LEU A C 1
ATOM 4107 O O . LEU A 1 526 ? 9.974 20.833 12.670 1.00 96.25 526 LEU A O 1
ATOM 4111 N N . SER A 1 527 ? 9.387 22.058 14.442 1.00 95.81 527 SER A N 1
ATOM 4112 C CA . SER A 1 527 ? 10.057 21.207 15.435 1.00 95.81 527 SER A CA 1
ATOM 4113 C C . SER A 1 527 ? 9.554 19.757 15.396 1.00 95.81 527 SER A C 1
ATOM 4115 O O . SER A 1 527 ? 10.359 18.827 15.485 1.00 95.81 527 SER A O 1
ATOM 4117 N N . ARG A 1 528 ? 8.242 19.550 15.212 1.00 94.69 528 ARG A N 1
ATOM 4118 C CA . ARG A 1 528 ? 7.637 18.222 15.024 1.00 94.69 528 ARG A CA 1
ATOM 4119 C C . ARG A 1 528 ? 7.984 17.608 13.673 1.00 94.69 528 ARG A C 1
ATOM 4121 O O . ARG A 1 528 ? 8.305 16.430 13.637 1.00 94.69 528 ARG A O 1
ATOM 4128 N N . THR A 1 529 ? 8.008 18.390 12.597 1.00 96.12 529 THR A N 1
ATOM 4129 C CA . THR A 1 529 ? 8.425 17.925 11.263 1.00 96.12 529 THR A CA 1
ATOM 4130 C C . THR A 1 529 ? 9.898 17.536 11.210 1.00 96.12 529 THR A C 1
ATOM 4132 O O . THR A 1 529 ? 10.251 16.586 10.528 1.00 96.12 529 THR A O 1
ATOM 4135 N N . LEU A 1 530 ? 10.769 18.216 11.956 1.00 96.31 530 LEU A N 1
ATOM 4136 C CA . LEU A 1 530 ? 12.190 17.872 12.046 1.00 96.31 530 LEU A CA 1
ATOM 4137 C C . LEU A 1 530 ? 12.469 16.707 13.011 1.00 96.31 530 LEU A C 1
ATOM 4139 O O . LEU A 1 530 ? 13.584 16.186 13.029 1.00 96.31 530 LEU A O 1
ATOM 4143 N N . GLY A 1 531 ? 11.492 16.302 13.830 1.00 93.69 531 GLY A N 1
ATOM 4144 C CA . GLY A 1 531 ? 11.656 15.253 14.840 1.00 93.69 531 GLY A CA 1
ATOM 4145 C C . GLY A 1 531 ? 12.215 15.732 16.188 1.00 93.69 531 GLY A C 1
ATOM 4146 O O . GLY A 1 531 ? 12.434 14.916 17.084 1.00 93.69 531 GLY A O 1
ATOM 4147 N N . ILE A 1 532 ? 12.460 17.037 16.361 1.00 93.62 532 ILE A N 1
ATOM 4148 C CA . ILE A 1 532 ? 13.057 17.616 17.580 1.00 93.62 532 ILE A CA 1
ATOM 4149 C C . ILE A 1 532 ? 12.107 17.454 18.770 1.00 93.62 532 ILE A C 1
ATOM 4151 O O . ILE A 1 532 ? 12.537 17.133 19.881 1.00 93.62 532 ILE A O 1
ATOM 4155 N N . TRP A 1 533 ? 10.808 17.663 18.549 1.00 91.62 533 TRP A N 1
ATOM 4156 C CA . TRP A 1 533 ? 9.799 17.518 19.596 1.00 91.62 533 TRP A CA 1
ATOM 4157 C C . TRP A 1 533 ? 9.685 16.069 20.086 1.00 91.62 533 TRP A C 1
ATOM 4159 O O . TRP A 1 533 ? 9.614 15.854 21.292 1.00 91.62 533 TRP A O 1
ATOM 4169 N N . GLN A 1 534 ? 9.747 15.090 19.181 1.00 90.12 534 GLN A N 1
ATOM 4170 C CA . GLN A 1 534 ? 9.628 13.661 19.475 1.00 90.12 534 GLN A CA 1
ATOM 4171 C C . GLN A 1 534 ? 10.802 13.164 20.322 1.00 90.12 534 GLN A C 1
ATOM 4173 O O . GLN A 1 534 ? 10.608 12.331 21.201 1.00 90.12 534 GLN A O 1
ATOM 4178 N N . VAL A 1 535 ? 12.007 13.704 20.105 1.00 87.88 535 VAL A N 1
ATOM 4179 C CA . VAL A 1 535 ? 13.186 13.398 20.932 1.00 87.88 535 VAL A CA 1
ATOM 4180 C C . VAL A 1 535 ? 13.062 14.010 22.330 1.00 87.88 535 VAL A C 1
ATOM 4182 O O . VAL A 1 535 ? 13.387 13.353 23.315 1.00 87.88 535 VAL A O 1
ATOM 4185 N N . LYS A 1 536 ? 12.579 15.255 22.435 1.00 87.50 536 LYS A N 1
ATOM 4186 C CA . LYS A 1 536 ? 12.465 15.973 23.718 1.00 87.50 536 LYS A CA 1
ATOM 4187 C C . LYS A 1 536 ? 11.298 15.500 24.585 1.00 87.50 536 LYS A C 1
ATOM 4189 O O . LYS A 1 536 ? 11.416 15.478 25.803 1.00 87.50 536 LYS A O 1
ATOM 4194 N N . ASN A 1 537 ? 10.178 15.147 23.965 1.00 82.81 537 ASN A N 1
ATOM 4195 C CA . ASN A 1 537 ? 8.912 14.856 24.631 1.00 82.81 537 ASN A CA 1
ATOM 4196 C C . ASN A 1 537 ? 8.465 13.434 24.298 1.00 82.81 537 ASN A C 1
ATOM 4198 O O . ASN A 1 537 ? 7.376 13.254 23.764 1.00 82.81 537 ASN A O 1
ATOM 4202 N N . ARG A 1 538 ? 9.309 12.427 24.556 1.00 79.50 538 ARG A N 1
ATOM 4203 C CA . ARG A 1 538 ? 8.974 11.015 24.318 1.00 79.50 538 ARG A CA 1
ATOM 4204 C C . ARG A 1 538 ? 8.323 10.389 25.560 1.00 79.50 538 ARG A C 1
ATOM 4206 O O . ARG A 1 538 ? 9.046 9.814 26.376 1.00 79.50 538 ARG A O 1
ATOM 4213 N N . PRO A 1 539 ? 6.991 10.461 25.742 1.00 70.31 539 PRO A N 1
ATOM 4214 C CA . PRO A 1 539 ? 6.346 9.761 26.841 1.00 70.31 539 PRO A CA 1
ATOM 4215 C C . PRO A 1 539 ? 6.540 8.240 26.704 1.00 70.31 539 PRO A C 1
ATOM 4217 O O . PRO A 1 539 ? 6.564 7.708 25.583 1.00 70.31 539 PRO A O 1
ATOM 4220 N N . PRO A 1 540 ? 6.669 7.517 27.830 1.00 69.19 540 PRO A N 1
ATOM 4221 C CA . PRO A 1 540 ? 6.726 6.062 27.824 1.00 69.19 540 PRO A CA 1
ATOM 4222 C C . PRO A 1 540 ? 5.509 5.465 27.101 1.00 69.19 540 PRO A C 1
ATOM 4224 O O . PRO A 1 540 ? 4.382 5.885 27.340 1.00 69.19 540 PRO A O 1
ATOM 4227 N N . LYS A 1 541 ? 5.733 4.458 26.246 1.00 74.62 541 LYS A N 1
ATOM 4228 C CA . LYS A 1 541 ? 4.694 3.658 25.556 1.00 74.62 541 LYS A CA 1
ATOM 4229 C C . LYS A 1 541 ? 3.796 4.379 24.533 1.00 74.62 541 LYS A C 1
ATOM 4231 O O . LYS A 1 541 ? 2.942 3.722 23.958 1.00 74.62 541 LYS A O 1
ATOM 4236 N N . TYR A 1 542 ? 3.970 5.675 24.267 1.00 80.38 542 TYR A N 1
ATOM 4237 C CA . TYR A 1 542 ? 3.165 6.371 23.243 1.00 80.38 542 TYR A CA 1
ATOM 4238 C C . TYR A 1 542 ? 3.542 5.984 21.807 1.00 80.38 542 TYR A C 1
ATOM 4240 O O . TYR A 1 542 ? 2.701 5.958 20.907 1.00 80.38 542 TYR A O 1
ATOM 4248 N N . TRP A 1 543 ? 4.829 5.697 21.614 1.00 81.50 543 TRP A N 1
ATOM 4249 C CA . TRP A 1 543 ? 5.413 5.216 20.367 1.00 81.50 543 TRP A CA 1
ATOM 4250 C C . TRP A 1 543 ? 5.890 3.779 20.545 1.00 81.50 543 TRP A C 1
ATOM 4252 O O . TRP A 1 543 ? 6.391 3.419 21.620 1.00 81.50 543 TRP A O 1
ATOM 4262 N N . GLY A 1 544 ? 5.838 3.001 19.466 1.00 81.31 544 GLY A N 1
ATOM 4263 C CA . GLY A 1 544 ? 6.381 1.651 19.449 1.00 81.31 544 GLY A CA 1
ATOM 4264 C C . GLY A 1 544 ? 7.889 1.636 19.701 1.00 81.31 544 GLY A C 1
ATOM 4265 O O . GLY A 1 544 ? 8.615 2.603 19.444 1.00 81.31 544 GLY A O 1
ATOM 4266 N N . THR A 1 545 ? 8.393 0.513 20.207 1.00 88.69 545 THR A N 1
ATOM 4267 C CA . THR A 1 545 ? 9.836 0.239 20.199 1.00 88.69 545 THR A CA 1
ATOM 4268 C C . THR A 1 545 ? 10.246 -0.259 18.816 1.00 88.69 545 THR A C 1
ATOM 4270 O O . THR A 1 545 ? 9.441 -0.887 18.133 1.00 88.69 545 THR A O 1
ATOM 4273 N N . LEU A 1 546 ? 11.504 -0.043 18.408 1.00 89.75 546 LEU A N 1
ATOM 4274 C CA . LEU A 1 546 ? 11.991 -0.512 17.099 1.00 89.75 546 LEU A CA 1
ATOM 4275 C C . LEU A 1 546 ? 11.710 -2.004 16.886 1.00 89.75 546 LEU A C 1
ATOM 4277 O O . LEU A 1 546 ? 11.179 -2.384 15.848 1.00 89.75 546 LEU A O 1
ATOM 4281 N N . LEU A 1 547 ? 11.986 -2.832 17.898 1.00 91.19 547 LEU A N 1
ATOM 4282 C CA . LEU A 1 547 ? 11.740 -4.271 17.828 1.00 91.19 547 LEU A CA 1
ATOM 4283 C C . LEU A 1 547 ? 10.260 -4.598 17.577 1.00 91.19 547 LEU A C 1
ATOM 4285 O O . LEU A 1 547 ? 9.966 -5.485 16.784 1.00 91.19 547 LEU A O 1
ATOM 4289 N N . LYS A 1 548 ? 9.328 -3.869 18.205 1.00 90.50 548 LYS A N 1
ATOM 4290 C CA . LYS A 1 548 ? 7.888 -4.059 17.981 1.00 90.50 548 LYS A CA 1
ATOM 4291 C C . LYS A 1 548 ? 7.446 -3.559 16.608 1.00 90.50 548 LYS A C 1
ATOM 4293 O O . LYS A 1 548 ? 6.689 -4.260 15.949 1.00 90.50 548 LYS A O 1
ATOM 4298 N N . CYS A 1 549 ? 7.930 -2.399 16.160 1.00 91.75 549 CYS A N 1
ATOM 4299 C CA . CYS A 1 549 ? 7.567 -1.845 14.853 1.00 91.75 549 CYS A CA 1
ATOM 4300 C C . CYS A 1 549 ? 8.015 -2.764 13.707 1.00 91.75 549 CYS A C 1
ATOM 4302 O O . CYS A 1 549 ? 7.221 -3.090 12.830 1.00 91.75 549 CYS A O 1
ATOM 4304 N N . TYR A 1 550 ? 9.267 -3.231 13.735 1.00 94.56 550 TYR A N 1
ATOM 4305 C CA . TYR A 1 550 ? 9.764 -4.193 12.745 1.00 94.56 550 TYR A CA 1
ATOM 4306 C C . TYR A 1 550 ? 9.139 -5.581 12.927 1.00 94.56 550 TYR A C 1
ATOM 4308 O O . TYR A 1 550 ? 8.837 -6.253 11.942 1.00 94.56 550 TYR A O 1
ATOM 4316 N N . GLY A 1 551 ? 8.891 -5.997 14.173 1.00 93.50 551 GLY A N 1
ATOM 4317 C CA . GLY A 1 551 ? 8.191 -7.241 14.479 1.00 93.50 551 GLY A CA 1
ATOM 4318 C C . GLY A 1 551 ? 6.785 -7.282 13.884 1.00 93.50 551 GLY A C 1
ATOM 4319 O O . GLY A 1 551 ? 6.397 -8.310 13.345 1.00 93.50 551 GLY A O 1
ATOM 4320 N N . ARG A 1 552 ? 6.050 -6.163 13.907 1.00 92.06 552 ARG A N 1
ATOM 4321 C CA . ARG A 1 552 ? 4.707 -6.048 13.321 1.00 92.06 552 ARG A CA 1
ATOM 4322 C C . ARG A 1 552 ? 4.719 -6.196 11.799 1.00 92.06 552 ARG A C 1
ATOM 4324 O O . ARG A 1 552 ? 3.888 -6.920 11.258 1.00 92.06 552 ARG A O 1
ATOM 4331 N N . LEU A 1 553 ? 5.687 -5.576 11.118 1.00 94.00 553 LEU A N 1
ATOM 4332 C CA . LEU A 1 553 ? 5.889 -5.765 9.676 1.00 94.00 553 LEU A CA 1
ATOM 4333 C C . LEU A 1 553 ? 6.193 -7.238 9.347 1.00 94.00 553 LEU A C 1
ATOM 4335 O O . LEU A 1 553 ? 5.622 -7.795 8.411 1.00 94.00 553 LEU A O 1
ATOM 4339 N N . GLY A 1 554 ? 7.060 -7.876 10.141 1.00 94.69 554 GLY A N 1
ATOM 4340 C CA . GLY A 1 554 ? 7.376 -9.299 10.008 1.00 94.69 554 GLY A CA 1
ATOM 4341 C C . GLY A 1 554 ? 6.173 -10.207 10.279 1.00 94.69 554 GLY A C 1
ATOM 4342 O O . GLY A 1 554 ? 5.944 -11.156 9.537 1.00 94.69 554 GLY A O 1
ATOM 4343 N N . GLU A 1 555 ? 5.368 -9.894 11.295 1.00 94.06 555 GLU A N 1
ATOM 4344 C CA . GLU A 1 555 ? 4.135 -10.619 11.602 1.00 94.06 555 GLU A CA 1
ATOM 4345 C C . GLU A 1 555 ? 3.158 -10.566 10.423 1.00 94.06 555 GLU A C 1
ATOM 4347 O O . GLU A 1 555 ? 2.641 -11.609 10.026 1.00 94.06 555 GLU A O 1
ATOM 4352 N N . LEU A 1 556 ? 2.946 -9.382 9.832 1.00 94.31 556 LEU A N 1
ATOM 4353 C CA . LEU A 1 556 ? 2.070 -9.222 8.673 1.00 94.31 556 LEU A CA 1
ATOM 4354 C C . LEU A 1 556 ? 2.586 -9.994 7.453 1.00 94.31 556 LEU A C 1
ATOM 4356 O O . LEU A 1 556 ? 1.802 -10.661 6.783 1.00 94.31 556 LEU A O 1
ATOM 4360 N N . LEU A 1 557 ? 3.893 -9.949 7.177 1.00 95.31 557 LEU A N 1
ATOM 4361 C CA . LEU A 1 557 ? 4.496 -10.714 6.080 1.00 95.31 557 LEU A CA 1
ATOM 4362 C C . LEU A 1 557 ? 4.234 -12.220 6.221 1.00 95.31 557 LEU A C 1
ATOM 4364 O O . LEU A 1 557 ? 4.049 -12.908 5.222 1.00 95.31 557 LEU A O 1
ATOM 4368 N N . LEU A 1 558 ? 4.204 -12.734 7.450 1.00 94.94 558 LEU A N 1
ATOM 4369 C CA . LEU A 1 558 ? 3.954 -14.148 7.731 1.00 94.94 558 LEU A CA 1
ATOM 4370 C C . LEU A 1 558 ? 2.463 -14.516 7.721 1.00 94.94 558 LEU A C 1
ATOM 4372 O O . LEU A 1 558 ? 2.132 -15.702 7.792 1.00 94.94 558 LEU A O 1
ATOM 4376 N N . LYS A 1 559 ? 1.550 -13.542 7.605 1.00 93.50 559 LYS A N 1
ATOM 4377 C CA . LYS A 1 559 ? 0.124 -13.831 7.447 1.00 93.50 559 LYS A CA 1
ATOM 4378 C C . LYS A 1 559 ? -0.114 -14.474 6.074 1.00 93.50 559 LYS A C 1
ATOM 4380 O O . LYS A 1 559 ? 0.212 -13.851 5.072 1.00 93.50 559 LYS A O 1
ATOM 4385 N N . PRO A 1 560 ? -0.736 -15.659 5.967 1.00 93.75 560 PRO A N 1
ATOM 4386 C CA . PRO A 1 560 ? -0.749 -16.467 4.740 1.00 93.75 560 PRO A CA 1
ATOM 4387 C C . PRO A 1 560 ? -1.327 -15.769 3.504 1.00 93.75 560 PRO A C 1
ATOM 4389 O O . PRO A 1 560 ? -0.894 -16.032 2.385 1.00 93.75 560 PRO A O 1
ATOM 4392 N N . VAL A 1 561 ? -2.287 -14.859 3.695 1.00 94.75 561 VAL A N 1
ATOM 4393 C CA . VAL A 1 561 ? -2.872 -14.067 2.604 1.00 94.75 561 VAL A CA 1
ATOM 4394 C C . VAL A 1 561 ? -1.844 -13.117 1.980 1.00 94.75 561 VAL A C 1
ATOM 4396 O O . VAL A 1 561 ? -1.874 -12.897 0.768 1.00 94.75 561 VAL A O 1
ATOM 4399 N N . MET A 1 562 ? -0.910 -12.582 2.773 1.00 95.50 562 MET A N 1
ATOM 4400 C CA . MET A 1 562 ? 0.039 -11.564 2.323 1.00 95.50 562 MET A CA 1
ATOM 4401 C C . MET A 1 562 ? 1.052 -12.101 1.303 1.00 95.50 562 MET A C 1
ATOM 4403 O O . MET A 1 562 ? 1.083 -11.543 0.207 1.00 95.50 562 MET A O 1
ATOM 4407 N N . PRO A 1 563 ? 1.814 -13.193 1.537 1.00 96.06 563 PRO A N 1
ATOM 4408 C CA . PRO A 1 563 ? 2.738 -13.732 0.540 1.00 96.06 563 PRO A CA 1
ATOM 4409 C C . PRO A 1 563 ? 2.070 -14.116 -0.780 1.00 96.06 563 PRO A C 1
ATOM 4411 O O . PRO A 1 563 ? 2.645 -13.876 -1.838 1.00 96.06 563 PRO A O 1
ATOM 4414 N N . VAL A 1 564 ? 0.854 -14.674 -0.744 1.00 96.56 564 VAL A N 1
ATOM 4415 C CA . VAL A 1 564 ? 0.119 -15.052 -1.965 1.00 96.56 564 VAL A CA 1
ATOM 4416 C C . VAL A 1 564 ? -0.295 -13.806 -2.750 1.00 96.56 564 VAL A C 1
ATOM 4418 O O . VAL A 1 564 ? -0.091 -13.745 -3.963 1.00 96.56 564 VAL A O 1
ATOM 4421 N N . THR A 1 565 ? -0.803 -12.783 -2.059 1.00 96.38 565 THR A N 1
ATOM 4422 C CA . THR A 1 565 ? -1.171 -11.494 -2.669 1.00 96.38 565 THR A CA 1
ATOM 4423 C C . THR A 1 565 ? 0.055 -10.774 -3.233 1.00 96.38 565 THR A C 1
ATOM 4425 O O . THR A 1 565 ? 0.025 -10.274 -4.357 1.00 96.38 565 THR A O 1
ATOM 4428 N N . MET A 1 566 ? 1.164 -10.772 -2.489 1.00 96.38 566 MET A N 1
ATOM 4429 C CA . MET A 1 566 ? 2.445 -10.213 -2.920 1.00 96.38 566 MET A CA 1
ATOM 4430 C C . MET A 1 566 ? 2.986 -10.938 -4.152 1.00 96.38 566 MET A C 1
ATOM 4432 O O . MET A 1 566 ? 3.375 -10.282 -5.111 1.00 96.38 566 MET A O 1
ATOM 4436 N N . LEU A 1 567 ? 2.984 -12.274 -4.165 1.00 96.44 567 LEU A N 1
ATOM 4437 C CA . LEU A 1 567 ? 3.456 -13.061 -5.304 1.00 96.44 567 LEU A CA 1
ATOM 4438 C C . LEU A 1 567 ? 2.615 -12.798 -6.556 1.00 96.44 567 LEU A C 1
ATOM 4440 O O . LEU A 1 567 ? 3.166 -12.587 -7.636 1.00 96.44 567 LEU A O 1
ATOM 4444 N N . PHE A 1 568 ? 1.290 -12.767 -6.405 1.00 96.50 568 PHE A N 1
ATOM 4445 C CA . PHE A 1 568 ? 0.377 -12.417 -7.488 1.00 96.50 568 PHE A CA 1
ATOM 4446 C C . PHE A 1 568 ? 0.706 -11.038 -8.069 1.00 96.50 568 PHE A C 1
ATOM 4448 O O . PHE A 1 568 ? 0.897 -10.898 -9.279 1.00 96.50 568 PHE A O 1
ATOM 4455 N N . TYR A 1 569 ? 0.840 -10.034 -7.202 1.00 94.69 569 TYR A N 1
ATOM 4456 C CA . TYR A 1 569 ? 1.120 -8.671 -7.631 1.00 94.69 569 TYR A CA 1
ATOM 4457 C C . TYR A 1 569 ? 2.504 -8.523 -8.272 1.00 94.69 569 TYR A C 1
ATOM 4459 O O . TYR A 1 569 ? 2.652 -7.847 -9.290 1.00 94.69 569 TYR A O 1
ATOM 4467 N N . ALA A 1 570 ? 3.505 -9.208 -7.718 1.00 95.12 570 ALA A N 1
ATOM 4468 C CA . ALA A 1 570 ? 4.865 -9.253 -8.233 1.00 95.12 570 ALA A CA 1
ATOM 4469 C C . ALA A 1 570 ? 4.913 -9.761 -9.684 1.00 95.12 570 ALA A C 1
ATOM 4471 O O . ALA A 1 570 ? 5.483 -9.097 -10.546 1.00 95.12 570 ALA A O 1
ATOM 4472 N N . ILE A 1 571 ? 4.267 -10.895 -9.979 1.00 94.81 571 ILE A N 1
ATOM 4473 C CA . ILE A 1 571 ? 4.262 -11.488 -11.329 1.00 94.81 571 ILE A CA 1
ATOM 4474 C C . ILE A 1 571 ? 3.668 -10.528 -12.365 1.00 94.81 571 ILE A C 1
ATOM 4476 O O . ILE A 1 571 ? 4.153 -10.444 -13.489 1.00 94.81 571 ILE A O 1
ATOM 4480 N N . LEU A 1 572 ? 2.615 -9.798 -12.004 1.00 93.50 572 LEU A N 1
ATOM 4481 C CA . LEU A 1 572 ? 1.924 -8.920 -12.945 1.00 93.50 572 LEU A CA 1
ATOM 4482 C C . LEU A 1 572 ? 2.652 -7.603 -13.169 1.00 93.50 572 LEU A C 1
ATOM 4484 O O . LEU A 1 572 ? 2.763 -7.134 -14.303 1.00 93.50 572 LEU A O 1
ATOM 4488 N N . PHE A 1 573 ? 3.157 -7.003 -12.095 1.00 92.31 573 PHE A N 1
ATOM 4489 C CA . PHE A 1 573 ? 3.764 -5.685 -12.179 1.00 92.31 573 PHE A CA 1
ATOM 4490 C C . PHE A 1 573 ? 5.179 -5.722 -12.771 1.00 92.31 573 PHE A C 1
ATOM 4492 O O . PHE A 1 573 ? 5.620 -4.730 -13.359 1.00 92.31 573 PHE A O 1
ATOM 4499 N N . MET A 1 574 ? 5.881 -6.860 -12.692 1.00 93.62 574 MET A N 1
ATOM 4500 C CA . MET A 1 574 ? 7.265 -6.952 -13.162 1.00 93.62 574 MET A CA 1
ATOM 4501 C C . MET A 1 574 ? 7.433 -6.574 -14.634 1.00 93.62 574 MET A C 1
ATOM 4503 O O . MET A 1 574 ? 8.392 -5.892 -14.988 1.00 93.62 574 MET A O 1
ATOM 4507 N N . TRP A 1 575 ? 6.470 -6.940 -15.482 1.00 95.06 575 TRP A N 1
ATOM 4508 C CA . TRP A 1 575 ? 6.512 -6.629 -16.910 1.00 95.06 575 TRP A CA 1
ATOM 4509 C C . TRP A 1 575 ? 6.246 -5.147 -17.190 1.00 95.06 575 TRP A C 1
ATOM 4511 O O . TRP A 1 575 ? 6.823 -4.599 -18.124 1.00 95.06 575 TRP A O 1
ATOM 4521 N N . SER A 1 576 ? 5.462 -4.457 -16.349 1.00 94.00 576 SER A N 1
ATOM 4522 C CA . SER A 1 576 ? 5.280 -2.996 -16.457 1.00 94.00 576 SER A CA 1
ATOM 4523 C C . SER A 1 576 ? 6.602 -2.278 -16.224 1.00 94.00 576 SER A C 1
ATOM 4525 O O . SER A 1 576 ? 7.027 -1.462 -17.045 1.00 94.00 576 SER A O 1
ATOM 4527 N N . VAL A 1 577 ? 7.303 -2.659 -15.152 1.00 93.06 577 VAL A N 1
ATOM 4528 C CA . VAL A 1 577 ? 8.638 -2.136 -14.852 1.00 93.06 577 VAL A CA 1
ATOM 4529 C C . VAL A 1 577 ? 9.600 -2.483 -15.982 1.00 93.06 577 VAL A C 1
ATOM 4531 O O . VAL A 1 577 ? 10.273 -1.590 -16.482 1.00 93.06 577 VAL A O 1
ATOM 4534 N N . GLY A 1 578 ? 9.610 -3.737 -16.438 1.00 92.69 578 GLY A N 1
ATOM 4535 C CA . GLY A 1 578 ? 10.452 -4.218 -17.532 1.00 92.69 578 GLY A CA 1
ATOM 4536 C C . GLY A 1 578 ? 10.305 -3.418 -18.824 1.00 92.69 578 GLY A C 1
ATOM 4537 O O . GLY A 1 578 ? 11.297 -2.924 -19.362 1.00 92.69 578 GLY A O 1
ATOM 4538 N N . ILE A 1 579 ? 9.074 -3.254 -19.317 1.00 93.69 579 ILE A N 1
ATOM 4539 C CA . ILE A 1 579 ? 8.786 -2.448 -20.514 1.00 93.69 579 ILE A CA 1
ATOM 4540 C C . ILE A 1 579 ? 9.249 -1.007 -20.302 1.00 93.69 579 ILE A C 1
ATOM 4542 O O . ILE A 1 579 ? 9.896 -0.443 -21.181 1.00 93.69 579 ILE A O 1
ATOM 4546 N N . ASN A 1 580 ? 8.970 -0.421 -19.134 1.00 93.69 580 ASN A N 1
ATOM 4547 C CA . ASN A 1 580 ? 9.346 0.959 -18.859 1.00 93.69 580 ASN A CA 1
ATOM 4548 C C . ASN A 1 580 ? 10.871 1.150 -18.847 1.00 93.69 580 ASN A C 1
ATOM 4550 O O . ASN A 1 580 ? 11.375 2.028 -19.537 1.00 93.69 580 ASN A O 1
ATOM 4554 N N . ILE A 1 581 ? 11.616 0.314 -18.119 1.00 92.31 581 ILE A N 1
ATOM 4555 C CA . ILE A 1 581 ? 13.070 0.468 -17.979 1.00 92.31 581 ILE A CA 1
ATOM 4556 C C . ILE A 1 581 ? 13.835 0.152 -19.266 1.00 92.31 581 ILE A C 1
ATOM 4558 O O . ILE A 1 581 ? 14.899 0.713 -19.494 1.00 92.31 581 ILE A O 1
ATOM 4562 N N . THR A 1 582 ? 13.297 -0.718 -20.125 1.00 91.69 582 THR A N 1
ATOM 4563 C CA . THR A 1 582 ? 13.941 -1.093 -21.395 1.00 91.69 582 THR A CA 1
ATOM 4564 C C . THR A 1 582 ? 13.456 -0.279 -22.593 1.00 91.69 582 THR A C 1
ATOM 4566 O O . THR A 1 582 ? 14.003 -0.436 -23.682 1.00 91.69 582 THR A O 1
ATOM 4569 N N . SER A 1 583 ? 12.484 0.623 -22.425 1.00 92.81 583 SER A N 1
ATOM 4570 C CA . SER A 1 583 ? 11.848 1.357 -23.529 1.00 92.81 583 SER A CA 1
ATOM 4571 C C . SER A 1 583 ? 12.849 2.142 -24.388 1.00 92.81 583 SER A C 1
ATOM 4573 O O . SER A 1 583 ? 12.798 2.051 -25.612 1.00 92.81 583 SER A O 1
ATOM 4575 N N . SER A 1 584 ? 13.803 2.856 -23.777 1.00 91.81 584 SER A N 1
ATOM 4576 C CA . SER A 1 584 ? 14.841 3.610 -24.495 1.00 91.81 584 SER A CA 1
ATOM 4577 C C . SER A 1 584 ? 15.732 2.695 -25.326 1.00 91.81 584 SER A C 1
ATOM 4579 O O . SER A 1 584 ? 16.156 3.074 -26.414 1.00 91.81 584 SER A O 1
ATOM 4581 N N . ILE A 1 585 ? 16.011 1.488 -24.829 1.00 91.62 585 ILE A N 1
ATOM 4582 C CA . ILE A 1 585 ? 16.830 0.507 -25.539 1.00 91.62 585 ILE A CA 1
ATOM 4583 C C . ILE A 1 585 ? 16.011 -0.097 -26.683 1.00 91.62 585 ILE A C 1
ATOM 4585 O O . ILE A 1 585 ? 16.436 -0.006 -27.831 1.00 91.62 585 ILE A O 1
ATOM 4589 N N . LEU A 1 586 ? 14.827 -0.644 -26.391 1.00 92.19 586 LEU A N 1
ATOM 4590 C CA . LEU A 1 586 ? 13.935 -1.288 -27.363 1.00 92.19 586 LEU A CA 1
ATOM 4591 C C . LEU A 1 586 ? 13.540 -0.342 -28.502 1.00 92.19 586 LEU A C 1
ATOM 4593 O O . LEU A 1 586 ? 13.573 -0.713 -29.676 1.00 92.19 586 LEU A O 1
ATOM 4597 N N . LEU A 1 587 ? 13.171 0.893 -28.162 1.00 94.62 587 LEU A N 1
ATOM 4598 C CA . LEU A 1 587 ? 12.644 1.847 -29.127 1.00 94.62 587 LEU A CA 1
ATOM 4599 C C . LEU A 1 587 ? 13.741 2.705 -29.761 1.00 94.62 587 LEU A C 1
ATOM 4601 O O . LEU A 1 587 ? 13.671 2.993 -30.954 1.00 94.62 587 LEU A O 1
ATOM 4605 N N . GLY A 1 588 ? 14.751 3.109 -28.988 1.00 91.06 588 GLY A N 1
ATOM 4606 C CA . GLY A 1 588 ? 15.771 4.065 -29.426 1.00 91.06 588 GLY A CA 1
ATOM 4607 C C . GLY A 1 588 ? 16.964 3.452 -30.162 1.00 91.06 588 GLY A C 1
ATOM 4608 O O . GLY A 1 588 ? 17.623 4.139 -30.941 1.00 91.06 588 GLY A O 1
ATOM 4609 N N . THR A 1 589 ? 17.249 2.164 -29.955 1.00 88.88 589 THR A N 1
ATOM 4610 C CA . THR A 1 589 ? 18.367 1.482 -30.626 1.00 88.88 589 THR A CA 1
ATOM 4611 C C . THR A 1 589 ? 18.101 1.394 -32.138 1.00 88.88 589 THR A C 1
ATOM 4613 O O . THR A 1 589 ? 16.959 1.139 -32.527 1.00 88.88 589 THR A O 1
ATOM 4616 N N . PRO A 1 590 ? 19.103 1.601 -33.021 1.00 87.06 590 PRO A N 1
ATOM 4617 C CA . PRO A 1 590 ? 18.904 1.525 -34.469 1.00 87.06 590 PRO A CA 1
ATOM 4618 C C . PRO A 1 590 ? 18.311 0.190 -34.935 1.00 87.06 590 PRO A C 1
ATOM 4620 O O . PRO A 1 590 ? 18.602 -0.859 -34.362 1.00 87.06 590 PRO A O 1
ATOM 4623 N N . ILE A 1 591 ? 17.555 0.219 -36.039 1.00 87.25 591 ILE A N 1
ATOM 4624 C CA . ILE A 1 591 ? 16.899 -0.972 -36.615 1.00 87.25 591 ILE A CA 1
ATOM 4625 C C . ILE A 1 591 ? 17.910 -2.080 -36.927 1.00 87.25 591 ILE A C 1
ATOM 4627 O O . ILE A 1 591 ? 17.680 -3.242 -36.612 1.00 87.25 591 ILE A O 1
ATOM 4631 N N . ILE A 1 592 ? 19.081 -1.714 -37.456 1.00 84.00 592 ILE A N 1
ATOM 4632 C CA . ILE A 1 592 ? 20.169 -2.660 -37.757 1.00 84.00 592 ILE A CA 1
ATOM 4633 C C . ILE A 1 592 ? 20.715 -3.391 -36.521 1.00 84.00 592 ILE A C 1
ATOM 4635 O O . ILE A 1 592 ? 21.341 -4.435 -36.655 1.00 84.00 592 ILE A O 1
ATOM 4639 N N . ALA A 1 593 ? 20.495 -2.833 -35.331 1.00 78.56 593 ALA A N 1
ATOM 4640 C CA . ALA A 1 593 ? 20.910 -3.383 -34.047 1.00 78.56 593 ALA A CA 1
ATOM 4641 C C . ALA A 1 593 ? 19.720 -3.978 -33.262 1.00 78.56 593 ALA A C 1
ATOM 4643 O O . ALA A 1 593 ? 19.847 -4.252 -32.071 1.00 78.56 593 ALA A O 1
ATOM 4644 N N . GLY A 1 594 ? 18.569 -4.176 -33.921 1.00 76.81 594 GLY A N 1
ATOM 4645 C CA . GLY A 1 594 ? 17.397 -4.853 -33.360 1.00 76.81 594 GLY A CA 1
ATOM 4646 C C . GLY A 1 594 ? 16.416 -3.965 -32.587 1.00 76.81 594 GLY A C 1
ATOM 4647 O O . GLY A 1 594 ? 15.547 -4.500 -31.904 1.00 76.81 594 GLY A O 1
ATOM 4648 N N . GLY A 1 595 ? 16.534 -2.632 -32.661 1.00 84.94 595 GLY A N 1
ATOM 4649 C CA . GLY A 1 595 ? 15.554 -1.695 -32.082 1.00 84.94 595 GLY A CA 1
ATOM 4650 C C . GLY A 1 595 ? 14.621 -1.052 -33.120 1.00 84.94 595 GLY A C 1
ATOM 4651 O O . GLY A 1 595 ? 14.573 -1.471 -34.275 1.00 84.94 595 GLY A O 1
ATOM 4652 N N . TYR A 1 596 ? 13.868 -0.016 -32.732 1.00 91.25 596 TYR A N 1
ATOM 4653 C CA . TYR A 1 596 ? 12.969 0.727 -33.643 1.00 91.25 596 TYR A CA 1
ATOM 4654 C C . TYR A 1 596 ? 13.590 1.979 -34.280 1.00 91.25 596 TYR A C 1
ATOM 4656 O O . TYR A 1 596 ? 12.992 2.580 -35.172 1.00 91.25 596 TYR A O 1
ATOM 4664 N N . GLY A 1 597 ? 14.786 2.386 -33.849 1.00 92.19 597 GLY A N 1
ATOM 4665 C CA . GLY A 1 597 ? 15.487 3.560 -34.372 1.00 92.19 597 GLY A CA 1
ATOM 4666 C C . GLY A 1 597 ? 14.808 4.896 -34.059 1.00 92.19 597 GLY A C 1
ATOM 4667 O O . GLY A 1 597 ? 14.981 5.863 -34.800 1.00 92.19 597 GLY A O 1
ATOM 4668 N N . PHE A 1 598 ? 14.011 4.970 -32.994 1.00 95.94 598 PHE A N 1
ATOM 4669 C CA . PHE A 1 598 ? 13.334 6.201 -32.606 1.00 95.94 598 PHE A CA 1
ATOM 4670 C C . PHE A 1 598 ? 14.314 7.218 -32.022 1.00 95.94 598 PHE A C 1
ATOM 4672 O O . PHE A 1 598 ? 15.185 6.897 -31.220 1.00 95.94 598 PHE A O 1
ATOM 4679 N N . SER A 1 599 ? 14.130 8.491 -32.377 1.00 95.44 599 SER A N 1
ATOM 4680 C CA . SER A 1 599 ? 14.798 9.577 -31.655 1.00 95.44 599 SER A CA 1
ATOM 4681 C C . SER A 1 599 ? 14.304 9.643 -30.206 1.00 95.44 599 SER A C 1
ATOM 4683 O O . SER A 1 599 ? 13.166 9.265 -29.925 1.00 95.44 599 SER A O 1
ATOM 4685 N N . ALA A 1 600 ? 15.099 10.216 -29.297 1.00 95.19 600 ALA A N 1
ATOM 4686 C CA . ALA A 1 600 ? 14.673 10.428 -27.910 1.00 95.19 600 ALA A CA 1
ATOM 4687 C C . ALA A 1 600 ? 13.318 11.160 -27.828 1.00 95.19 600 ALA A C 1
ATOM 4689 O O . ALA A 1 600 ? 12.436 10.745 -27.089 1.00 95.19 600 ALA A O 1
ATOM 4690 N N . LYS A 1 601 ? 13.075 12.176 -28.673 1.00 96.44 601 LYS A N 1
ATOM 4691 C CA . LYS A 1 601 ? 11.768 12.862 -28.729 1.00 96.44 601 LYS A CA 1
ATOM 4692 C C . LYS A 1 601 ? 10.628 11.923 -29.139 1.00 96.44 601 LYS A C 1
ATOM 4694 O O . LYS A 1 601 ? 9.557 11.989 -28.548 1.00 96.44 601 LYS A O 1
ATOM 4699 N N . ALA A 1 602 ? 10.853 11.045 -30.118 1.00 96.38 602 ALA A N 1
ATOM 4700 C CA . ALA A 1 602 ? 9.865 10.046 -30.531 1.00 96.38 602 ALA A CA 1
ATOM 4701 C C . ALA A 1 602 ? 9.566 9.038 -29.409 1.00 96.38 602 ALA A C 1
ATOM 4703 O O . ALA A 1 602 ? 8.398 8.760 -29.148 1.00 96.38 602 ALA A O 1
ATOM 4704 N N . VAL A 1 603 ? 10.587 8.570 -28.682 1.00 96.25 603 VAL A N 1
ATOM 4705 C CA . VAL A 1 603 ? 10.395 7.747 -27.473 1.00 96.25 603 VAL A CA 1
ATOM 4706 C C . VAL A 1 603 ? 9.602 8.517 -26.411 1.00 96.25 603 VAL A C 1
ATOM 4708 O O . VAL A 1 603 ? 8.666 7.972 -25.837 1.00 96.25 603 VAL A O 1
ATOM 4711 N N . GLY A 1 604 ? 9.891 9.807 -26.210 1.00 96.00 604 GLY A N 1
ATOM 4712 C CA . GLY A 1 604 ? 9.124 10.691 -25.326 1.00 96.00 604 GLY A CA 1
ATOM 4713 C C . GLY A 1 604 ? 7.633 10.753 -25.677 1.00 96.00 604 GLY A C 1
ATOM 4714 O O . GLY A 1 604 ? 6.794 10.654 -24.785 1.00 96.00 604 GLY A O 1
ATOM 4715 N N . TYR A 1 605 ? 7.277 10.826 -26.964 1.00 96.19 605 TYR A N 1
ATOM 4716 C CA . TYR A 1 605 ? 5.874 10.774 -27.396 1.00 96.19 605 TYR A CA 1
ATOM 4717 C C . TYR A 1 605 ? 5.197 9.426 -27.107 1.00 96.19 605 TYR A C 1
ATOM 4719 O O . TYR A 1 605 ? 4.006 9.400 -26.799 1.00 96.19 605 TYR A O 1
ATOM 4727 N N . MET A 1 606 ? 5.927 8.309 -27.142 1.00 96.62 606 MET A N 1
ATOM 4728 C CA . MET A 1 606 ? 5.353 6.991 -26.832 1.00 96.62 606 MET A CA 1
ATOM 4729 C C . MET A 1 606 ? 4.836 6.903 -25.389 1.00 96.62 606 MET A C 1
ATOM 4731 O O . MET A 1 606 ? 3.876 6.174 -25.138 1.00 96.62 606 MET A O 1
ATOM 4735 N N . TYR A 1 607 ? 5.390 7.694 -24.462 1.00 95.94 607 TYR A N 1
ATOM 4736 C CA . TYR A 1 607 ? 4.962 7.752 -23.059 1.00 95.94 607 TYR A CA 1
ATOM 4737 C C . TYR A 1 607 ? 3.585 8.396 -22.827 1.00 95.94 607 TYR A C 1
ATOM 4739 O O . TYR A 1 607 ? 3.016 8.223 -21.750 1.00 95.94 607 TYR A O 1
ATOM 4747 N N . PHE A 1 608 ? 2.974 9.038 -23.831 1.00 95.75 608 PHE A N 1
ATOM 4748 C CA . PHE A 1 608 ? 1.546 9.380 -23.751 1.00 95.75 608 PHE A CA 1
ATOM 4749 C C . PHE A 1 608 ? 0.658 8.135 -23.628 1.00 95.75 608 PHE A C 1
ATOM 4751 O O . PHE A 1 608 ? -0.408 8.201 -23.018 1.00 95.75 608 PHE A O 1
ATOM 4758 N N . THR A 1 609 ? 1.116 6.996 -24.151 1.00 96.12 609 THR A N 1
ATOM 4759 C CA . THR A 1 609 ? 0.406 5.714 -24.092 1.00 96.12 609 THR A CA 1
ATOM 4760 C C . THR A 1 609 ? 0.079 5.293 -22.655 1.00 96.12 609 THR A C 1
ATOM 4762 O O . THR A 1 609 ? -1.109 5.190 -22.334 1.00 96.12 609 THR A O 1
ATOM 4765 N N . PRO A 1 610 ? 1.067 5.074 -21.759 1.00 94.94 610 PRO A N 1
ATOM 4766 C CA . PRO A 1 610 ? 0.775 4.702 -20.382 1.00 94.94 610 PRO A CA 1
ATOM 4767 C C . PRO A 1 610 ? 0.008 5.791 -19.621 1.00 94.94 610 PRO A C 1
ATOM 4769 O O . PRO A 1 610 ? -0.848 5.441 -18.817 1.00 94.94 610 PRO A O 1
ATOM 4772 N N . PHE A 1 611 ? 0.217 7.088 -19.892 1.00 93.81 611 PHE A N 1
ATOM 4773 C CA . PHE A 1 611 ? -0.571 8.149 -19.246 1.00 93.81 611 PHE A CA 1
ATOM 4774 C C . PHE A 1 611 ? -2.065 8.033 -19.536 1.00 93.81 611 PHE A C 1
ATOM 4776 O O . PHE A 1 611 ? -2.876 8.007 -18.611 1.00 93.81 611 PHE A O 1
ATOM 4783 N N . VAL A 1 612 ? -2.426 7.938 -20.817 1.00 95.44 612 VAL A N 1
ATOM 4784 C CA . VAL A 1 612 ? -3.825 7.807 -21.235 1.00 95.44 612 VAL A CA 1
ATOM 4785 C C . VAL A 1 612 ? -4.419 6.516 -20.674 1.00 95.44 612 VAL A C 1
ATOM 4787 O O . VAL A 1 612 ? -5.513 6.537 -20.116 1.00 95.44 612 VAL A O 1
ATOM 4790 N N . ALA A 1 613 ? -3.678 5.409 -20.747 1.00 96.19 613 ALA A N 1
ATOM 4791 C CA . ALA A 1 613 ? -4.127 4.121 -20.237 1.00 96.19 613 ALA A CA 1
ATOM 4792 C C . ALA A 1 613 ? -4.379 4.117 -18.719 1.00 96.19 613 ALA A C 1
ATOM 4794 O O . ALA A 1 613 ? -5.389 3.572 -18.280 1.00 96.19 613 ALA A O 1
ATOM 4795 N N . ILE A 1 614 ? -3.509 4.748 -17.923 1.00 92.81 614 ILE A N 1
ATOM 4796 C CA . ILE A 1 614 ? -3.662 4.847 -16.460 1.00 92.81 614 ILE A CA 1
ATOM 4797 C C . ILE A 1 614 ? -4.856 5.716 -16.096 1.00 92.81 614 ILE A C 1
ATOM 4799 O O . ILE A 1 614 ? -5.628 5.328 -15.230 1.00 92.81 614 ILE A O 1
ATOM 4803 N N . ILE A 1 615 ? -5.047 6.857 -16.765 1.00 92.19 615 ILE A N 1
ATOM 4804 C CA . ILE A 1 615 ? -6.191 7.743 -16.500 1.00 92.19 615 ILE A CA 1
ATOM 4805 C C . ILE A 1 615 ? -7.511 7.020 -16.800 1.00 92.19 615 ILE A C 1
ATOM 4807 O O . ILE A 1 615 ? -8.439 7.070 -15.995 1.00 92.19 615 ILE A O 1
ATOM 4811 N N . ILE A 1 616 ? -7.587 6.313 -17.933 1.00 94.69 616 ILE A N 1
ATOM 4812 C CA . ILE A 1 616 ? -8.767 5.513 -18.292 1.00 94.69 616 ILE A CA 1
ATOM 4813 C C . ILE A 1 616 ? -8.958 4.359 -17.297 1.00 94.69 616 ILE A C 1
ATOM 4815 O O . ILE A 1 616 ? -10.082 4.105 -16.866 1.00 94.69 616 ILE A O 1
ATOM 4819 N N . GLY A 1 617 ? -7.872 3.682 -16.915 1.00 92.25 617 GLY A N 1
ATOM 4820 C CA . GLY A 1 617 ? -7.876 2.579 -15.954 1.00 92.25 617 GLY A CA 1
ATOM 4821 C C . GLY A 1 617 ? -8.327 2.997 -14.562 1.00 92.25 617 GLY A C 1
ATOM 4822 O O . GLY A 1 617 ? -9.124 2.291 -13.955 1.00 92.25 617 GLY A O 1
ATOM 4823 N N . GLU A 1 618 ? -7.884 4.158 -14.085 1.00 88.00 618 GLU A N 1
ATOM 4824 C CA . GLU A 1 618 ? -8.292 4.724 -12.799 1.00 88.00 618 GLU A CA 1
ATOM 4825 C C . GLU A 1 618 ? -9.761 5.133 -12.822 1.00 88.00 618 GLU A C 1
ATOM 4827 O O . GLU A 1 618 ? -10.519 4.751 -11.936 1.00 88.00 618 GLU A O 1
ATOM 4832 N N . PHE A 1 619 ? -10.195 5.850 -13.864 1.00 89.62 619 PHE A N 1
ATOM 4833 C CA . PHE A 1 619 ? -11.597 6.239 -13.999 1.00 89.62 619 PHE A CA 1
ATOM 4834 C C . PHE A 1 619 ? -12.505 5.005 -14.017 1.00 89.62 619 PHE A C 1
ATOM 4836 O O . PHE A 1 619 ? -13.476 4.940 -13.271 1.00 89.62 619 PHE A O 1
ATOM 4843 N N . PHE A 1 620 ? -12.163 3.991 -14.816 1.00 91.06 620 PHE A N 1
ATOM 4844 C CA . PHE A 1 620 ? -12.900 2.730 -14.846 1.00 91.06 620 PHE A CA 1
ATOM 4845 C C . PHE A 1 620 ? -12.858 2.006 -13.493 1.00 91.06 620 PHE A C 1
ATOM 4847 O O . PHE A 1 620 ? -13.902 1.624 -12.964 1.00 91.06 620 PHE A O 1
ATOM 4854 N N . GLY A 1 621 ? -11.663 1.828 -12.927 1.00 84.31 621 GLY A N 1
ATOM 4855 C CA . GLY A 1 621 ? -11.430 1.090 -11.690 1.00 84.31 621 GLY A CA 1
ATOM 4856 C C . GLY A 1 621 ? -12.136 1.709 -10.489 1.00 84.31 621 GLY A C 1
ATOM 4857 O O . GLY A 1 621 ? -12.674 0.964 -9.673 1.00 84.31 621 GLY A O 1
ATOM 4858 N N . HIS A 1 622 ? -12.198 3.039 -10.411 1.00 82.56 622 HIS A N 1
ATOM 4859 C CA . HIS A 1 622 ? -12.909 3.768 -9.365 1.00 82.56 622 HIS A CA 1
ATOM 4860 C C . HIS A 1 622 ? -14.391 3.374 -9.319 1.00 82.56 622 HIS A C 1
ATOM 4862 O O . HIS A 1 622 ? -14.863 2.839 -8.319 1.00 82.56 622 HIS A O 1
ATOM 4868 N N . TYR A 1 623 ? -15.116 3.536 -10.431 1.00 85.19 623 TYR A N 1
ATOM 4869 C CA . TYR A 1 623 ? -16.542 3.200 -10.469 1.00 85.19 623 TYR A CA 1
ATOM 4870 C C . TYR A 1 623 ? -16.799 1.696 -10.415 1.00 85.19 623 TYR A C 1
ATOM 4872 O O . TYR A 1 623 ? -17.775 1.263 -9.805 1.00 85.19 623 TYR A O 1
ATOM 4880 N N . PHE A 1 624 ? -15.954 0.888 -11.058 1.00 87.12 624 PHE A N 1
ATOM 4881 C CA . PHE A 1 624 ? -16.181 -0.549 -11.148 1.00 87.12 624 PHE A CA 1
ATOM 4882 C C . PHE A 1 624 ? -15.947 -1.266 -9.810 1.00 87.12 624 PHE A C 1
ATOM 4884 O O . PHE A 1 624 ? -16.761 -2.110 -9.428 1.00 87.12 624 PHE A O 1
ATOM 4891 N N . ASN A 1 625 ? -14.886 -0.915 -9.072 1.00 80.50 625 ASN A N 1
ATOM 4892 C CA . ASN A 1 625 ? -14.619 -1.501 -7.753 1.00 80.50 625 ASN A CA 1
ATOM 4893 C C . ASN A 1 625 ? -15.700 -1.128 -6.732 1.00 80.50 625 ASN A C 1
ATOM 4895 O O . ASN A 1 625 ? -16.141 -1.980 -5.960 1.00 80.50 625 ASN A O 1
ATOM 4899 N N . ASP A 1 626 ? -16.179 0.114 -6.760 1.00 78.56 626 ASP A N 1
ATOM 4900 C CA . ASP A 1 626 ? -17.275 0.527 -5.887 1.00 78.56 626 ASP A CA 1
ATOM 4901 C C . ASP A 1 626 ? -18.583 -0.153 -6.296 1.00 78.56 626 ASP A C 1
ATOM 4903 O O . ASP A 1 626 ? -19.352 -0.601 -5.448 1.00 78.56 626 ASP A O 1
ATOM 4907 N N . TRP A 1 627 ? -18.842 -0.289 -7.598 1.00 84.25 627 TRP A N 1
ATOM 4908 C CA . TRP A 1 627 ? -20.026 -0.982 -8.096 1.00 84.25 627 TRP A CA 1
ATOM 4909 C C . TRP A 1 627 ? -20.058 -2.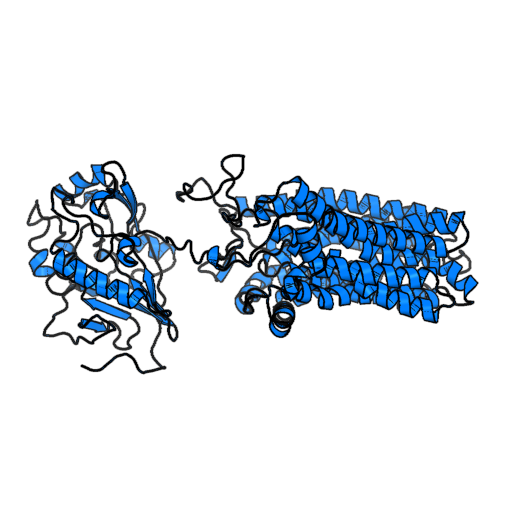453 -7.673 1.00 84.25 627 TRP A C 1
ATOM 4911 O O . TRP A 1 627 ? -21.100 -2.915 -7.207 1.00 84.25 627 TRP A O 1
ATOM 4921 N N . ILE A 1 628 ? -18.947 -3.188 -7.798 1.00 85.50 628 ILE A N 1
ATOM 4922 C CA . ILE A 1 628 ? -18.914 -4.615 -7.454 1.00 85.50 628 ILE A CA 1
ATOM 4923 C C . ILE A 1 628 ? -19.073 -4.832 -5.944 1.00 85.50 628 ILE A C 1
ATOM 4925 O O . ILE A 1 628 ? -19.849 -5.697 -5.534 1.00 85.50 628 ILE A O 1
ATOM 4929 N N . ALA A 1 629 ? -18.433 -3.989 -5.124 1.00 76.69 629 ALA A N 1
ATOM 4930 C CA . ALA A 1 629 ? -18.583 -4.009 -3.673 1.00 76.69 629 ALA A CA 1
ATOM 4931 C C . ALA A 1 629 ? -20.023 -3.673 -3.255 1.00 76.69 629 ALA A C 1
ATOM 4933 O O . ALA A 1 629 ? -20.663 -4.453 -2.553 1.00 76.69 629 ALA A O 1
ATOM 4934 N N . ASN A 1 630 ? -20.585 -2.568 -3.756 1.00 76.56 630 ASN A N 1
ATOM 4935 C CA . ASN A 1 630 ? -21.949 -2.142 -3.432 1.00 76.56 630 ASN A CA 1
ATOM 4936 C C . ASN A 1 630 ? -23.004 -3.146 -3.903 1.00 76.56 630 ASN A C 1
ATOM 4938 O O . ASN A 1 630 ? -23.982 -3.400 -3.202 1.00 76.56 630 ASN A O 1
ATOM 4942 N N . ARG A 1 631 ? -22.819 -3.738 -5.087 1.00 82.38 631 ARG A N 1
ATOM 4943 C CA . ARG A 1 631 ? -23.692 -4.802 -5.589 1.00 82.38 631 ARG A CA 1
ATOM 4944 C C . ARG A 1 631 ? -23.661 -6.016 -4.667 1.00 82.38 631 ARG A C 1
ATOM 4946 O O . ARG A 1 631 ? -24.718 -6.576 -4.390 1.00 82.38 631 ARG A O 1
ATOM 4953 N N . TYR A 1 632 ? -22.480 -6.422 -4.205 1.00 79.88 632 TYR A N 1
ATOM 4954 C CA . TYR A 1 632 ? -22.353 -7.534 -3.271 1.00 79.88 632 TYR A CA 1
ATOM 4955 C C . TYR A 1 632 ? -23.061 -7.228 -1.949 1.00 79.88 632 TYR A C 1
ATOM 4957 O O . TYR A 1 632 ? -23.930 -7.995 -1.552 1.00 79.88 632 TYR A O 1
ATOM 4965 N N . ILE A 1 633 ? -22.783 -6.070 -1.345 1.00 70.06 633 ILE A N 1
ATOM 4966 C CA . ILE A 1 633 ? -23.383 -5.615 -0.080 1.00 70.06 633 ILE A CA 1
ATOM 4967 C C . ILE A 1 633 ? -24.915 -5.615 -0.156 1.00 70.06 633 ILE A C 1
ATOM 4969 O O . ILE A 1 633 ? -25.582 -6.144 0.734 1.00 70.06 633 ILE A O 1
ATOM 4973 N N . ARG A 1 634 ? -25.488 -5.078 -1.244 1.00 72.00 634 ARG A N 1
ATOM 4974 C CA . ARG A 1 634 ? -26.947 -5.049 -1.466 1.00 72.00 634 ARG A CA 1
ATOM 4975 C C . ARG A 1 634 ? -27.572 -6.440 -1.523 1.00 72.00 634 ARG A C 1
ATOM 4977 O O . ARG A 1 634 ? -28.699 -6.612 -1.081 1.00 72.00 634 ARG A O 1
ATOM 4984 N N . ASN A 1 635 ? -26.846 -7.414 -2.062 1.00 75.06 635 ASN A N 1
ATOM 4985 C CA . ASN A 1 635 ? -27.336 -8.779 -2.230 1.00 75.06 635 ASN A CA 1
ATOM 4986 C C . ASN A 1 635 ? -27.040 -9.685 -1.022 1.00 75.06 635 ASN A C 1
ATOM 4988 O O . ASN A 1 635 ? -27.524 -10.811 -0.998 1.00 75.06 635 ASN A O 1
ATOM 4992 N N . HIS A 1 636 ? -26.259 -9.216 -0.041 1.00 75.00 636 HIS A N 1
ATOM 4993 C CA . HIS A 1 636 ? -25.810 -10.001 1.117 1.00 75.00 636 HIS A CA 1
ATOM 4994 C C . HIS A 1 636 ? -26.114 -9.289 2.442 1.00 75.00 636 HIS A C 1
ATOM 4996 O O . HIS A 1 636 ? -25.282 -9.259 3.341 1.00 75.00 636 HIS A O 1
ATOM 5002 N N . ASN A 1 637 ? -27.306 -8.697 2.576 1.00 60.69 637 ASN A N 1
ATOM 5003 C CA . ASN A 1 637 ? -27.796 -8.101 3.829 1.00 60.69 637 ASN A CA 1
ATOM 5004 C C . ASN A 1 637 ? -26.856 -7.053 4.460 1.00 60.69 637 ASN A C 1
ATOM 5006 O O . ASN A 1 637 ? -26.800 -6.923 5.679 1.00 60.69 637 ASN A O 1
ATOM 5010 N N . GLY A 1 638 ? -26.107 -6.302 3.649 1.00 51.72 638 GLY A N 1
ATOM 5011 C CA . GLY A 1 638 ? -25.161 -5.304 4.154 1.00 51.72 638 GLY A CA 1
ATOM 5012 C C . GLY A 1 638 ? -23.762 -5.846 4.479 1.00 51.72 638 GLY A C 1
ATOM 5013 O O . GLY A 1 638 ? -22.892 -5.063 4.854 1.00 51.72 638 GLY A O 1
ATOM 5014 N N . LEU A 1 639 ? -23.524 -7.151 4.310 1.00 56.62 639 LEU A N 1
ATOM 5015 C CA . LEU A 1 639 ? -22.246 -7.803 4.594 1.00 56.62 639 LEU A CA 1
ATOM 5016 C C . LEU A 1 639 ? -21.257 -7.619 3.431 1.00 56.62 639 LEU A C 1
ATOM 5018 O O . LEU A 1 639 ? -21.598 -7.802 2.260 1.00 56.62 639 LEU A O 1
ATOM 5022 N N . PHE A 1 640 ? -20.009 -7.285 3.758 1.00 72.56 640 PHE A N 1
ATOM 5023 C CA . PHE A 1 640 ? -18.903 -7.145 2.814 1.00 72.56 640 PHE A CA 1
ATOM 5024 C C . PHE A 1 640 ? -17.758 -8.108 3.154 1.00 72.56 640 PHE A C 1
ATOM 5026 O O . PHE A 1 640 ? -17.219 -8.072 4.258 1.00 72.56 640 PHE A O 1
ATOM 5033 N N . VAL A 1 641 ? -17.341 -8.928 2.184 1.00 81.75 641 VAL A N 1
ATOM 5034 C CA . VAL A 1 641 ? -16.145 -9.776 2.310 1.00 81.75 641 VAL A CA 1
ATOM 5035 C C . VAL A 1 641 ? -15.043 -9.294 1.355 1.00 81.75 641 VAL A C 1
ATOM 5037 O O . VAL A 1 641 ? -15.347 -8.983 0.196 1.00 81.75 641 VAL A O 1
ATOM 5040 N N . PRO A 1 642 ? -13.766 -9.247 1.787 1.00 86.12 642 PRO A N 1
ATOM 5041 C CA . PRO A 1 642 ? -12.662 -8.749 0.961 1.00 86.12 642 PRO A CA 1
ATOM 5042 C C . PRO A 1 642 ? -12.533 -9.437 -0.409 1.00 86.12 642 PRO A C 1
ATOM 5044 O O . PRO A 1 642 ? -12.217 -8.786 -1.406 1.00 86.12 642 PRO A O 1
ATOM 5047 N N . GLU A 1 643 ? -12.813 -10.744 -0.492 1.00 90.69 643 GLU A N 1
ATOM 5048 C CA . GLU A 1 643 ? -12.671 -11.577 -1.699 1.00 90.69 643 GLU A CA 1
ATOM 5049 C C . GLU A 1 643 ? -13.434 -11.045 -2.917 1.00 90.69 643 GLU A C 1
ATOM 5051 O O . GLU A 1 643 ? -13.044 -11.310 -4.057 1.00 90.69 643 GLU A O 1
ATOM 5056 N N . VAL A 1 644 ? -14.493 -10.259 -2.704 1.00 89.06 644 VAL A N 1
ATOM 5057 C CA . VAL A 1 644 ? -15.284 -9.643 -3.778 1.00 89.06 644 VAL A CA 1
ATOM 5058 C C . VAL A 1 644 ? -14.414 -8.776 -4.686 1.00 89.06 644 VAL A C 1
ATOM 5060 O O . VAL A 1 644 ? -14.622 -8.759 -5.900 1.00 89.06 644 VAL A O 1
ATOM 5063 N N . ARG A 1 645 ? -13.392 -8.107 -4.136 1.00 87.69 645 ARG A N 1
ATOM 5064 C CA . ARG A 1 645 ? -12.489 -7.241 -4.912 1.00 87.69 645 ARG A CA 1
ATOM 5065 C C . ARG A 1 645 ? -11.675 -7.997 -5.952 1.00 87.69 645 ARG A C 1
ATOM 5067 O O . ARG A 1 645 ? -11.317 -7.435 -6.984 1.00 87.69 645 ARG A O 1
ATOM 5074 N N . LEU A 1 646 ? -11.405 -9.279 -5.709 1.00 93.38 646 LEU A N 1
ATOM 5075 C CA . LEU A 1 646 ? -10.560 -10.093 -6.579 1.00 93.38 646 LEU A CA 1
ATOM 5076 C C . LEU A 1 646 ? -11.180 -10.318 -7.965 1.00 93.38 646 LEU A C 1
ATOM 5078 O O . LEU A 1 646 ? -10.448 -10.559 -8.923 1.00 93.38 646 LEU A O 1
ATOM 5082 N N . TRP A 1 647 ? -12.502 -10.167 -8.107 1.00 93.56 647 TRP A N 1
ATOM 5083 C CA . TRP A 1 647 ? -13.189 -10.245 -9.399 1.00 93.56 647 TRP A CA 1
ATOM 5084 C C . TRP A 1 647 ? -12.730 -9.173 -10.396 1.00 93.56 647 TRP A C 1
ATOM 5086 O O . TRP A 1 647 ? -12.656 -9.437 -11.598 1.00 93.56 647 TRP A O 1
ATOM 5096 N N . THR A 1 648 ? -12.354 -7.987 -9.915 1.00 92.38 648 THR A N 1
ATOM 5097 C CA . THR A 1 648 ? -11.840 -6.907 -10.767 1.00 92.38 648 THR A CA 1
ATOM 5098 C C . THR A 1 648 ? -10.530 -7.299 -11.460 1.00 92.38 648 THR A C 1
ATOM 5100 O O . THR A 1 648 ? -10.271 -6.876 -12.589 1.00 92.38 648 THR A O 1
ATOM 5103 N N . ASN A 1 649 ? -9.725 -8.176 -10.849 1.00 95.25 649 ASN A N 1
ATOM 5104 C CA . ASN A 1 649 ? -8.444 -8.581 -11.423 1.00 95.25 649 ASN A CA 1
ATOM 5105 C C . ASN A 1 649 ? -8.590 -9.364 -12.738 1.00 95.25 649 ASN A C 1
ATOM 5107 O O . ASN A 1 649 ? -7.740 -9.234 -13.617 1.00 95.25 649 ASN A O 1
ATOM 5111 N N . TYR A 1 650 ? -9.669 -10.135 -12.914 1.00 96.56 650 TYR A N 1
ATOM 5112 C CA . TYR A 1 650 ? -9.919 -10.873 -14.161 1.00 96.56 650 TYR A CA 1
ATOM 5113 C C . TYR A 1 650 ? -10.124 -9.932 -15.350 1.00 96.56 650 TYR A C 1
ATOM 5115 O O . TYR A 1 650 ? -9.668 -10.224 -16.454 1.00 96.56 650 TYR A O 1
ATOM 5123 N N . ILE A 1 651 ? -10.758 -8.778 -15.118 1.00 96.06 651 ILE A N 1
ATOM 5124 C CA . ILE A 1 651 ? -10.947 -7.752 -16.149 1.00 96.06 651 ILE A CA 1
ATOM 5125 C C . ILE A 1 651 ? -9.603 -7.149 -16.532 1.00 96.06 651 ILE A C 1
ATOM 5127 O O . ILE A 1 651 ? -9.304 -7.033 -17.716 1.00 96.06 651 ILE A O 1
ATOM 5131 N N . GLY A 1 652 ? -8.764 -6.803 -15.555 1.00 96.06 652 GLY A N 1
ATOM 5132 C CA . GLY A 1 652 ? -7.432 -6.288 -15.860 1.00 96.06 652 GLY A CA 1
ATOM 5133 C C . GLY A 1 652 ? -6.590 -7.303 -16.641 1.00 96.06 652 GLY A C 1
ATOM 5134 O O . GLY A 1 652 ? -6.033 -6.964 -17.683 1.00 96.06 652 GLY A O 1
ATOM 5135 N N . LEU A 1 653 ? -6.586 -8.572 -16.221 1.00 97.31 653 LEU A N 1
ATOM 5136 C CA . LEU A 1 653 ? -5.869 -9.656 -16.903 1.00 97.31 653 LEU A CA 1
ATOM 5137 C C . LEU A 1 653 ? -6.338 -9.894 -18.341 1.00 97.31 653 LEU A C 1
ATOM 5139 O O . LEU A 1 653 ? -5.505 -10.149 -19.214 1.00 97.31 653 LEU A O 1
ATOM 5143 N N . PHE A 1 654 ? -7.639 -9.750 -18.603 1.00 97.62 654 PHE A N 1
ATOM 5144 C CA . PHE A 1 654 ? -8.205 -9.828 -19.949 1.00 97.62 654 PHE A CA 1
ATOM 5145 C C . PHE A 1 654 ? -7.562 -8.820 -20.916 1.00 97.62 654 PHE A C 1
ATOM 5147 O O . PHE A 1 654 ? -7.376 -9.142 -22.087 1.00 97.62 654 PHE A O 1
ATOM 5154 N N . PHE A 1 655 ? -7.159 -7.636 -20.439 1.00 98.06 655 PHE A N 1
ATOM 5155 C CA . PHE A 1 655 ? -6.427 -6.653 -21.247 1.00 98.06 655 PHE A CA 1
ATOM 5156 C C . PHE A 1 655 ? -4.905 -6.843 -21.202 1.00 98.06 655 PHE A C 1
ATOM 5158 O O . PHE A 1 655 ? -4.237 -6.656 -22.222 1.00 98.06 655 PHE A O 1
ATOM 5165 N N . MET A 1 656 ? -4.342 -7.245 -20.057 1.00 98.19 656 MET A N 1
ATOM 5166 C CA . MET A 1 656 ? -2.891 -7.417 -19.901 1.00 98.19 656 MET A CA 1
ATOM 5167 C C . MET A 1 656 ? -2.321 -8.497 -20.821 1.00 98.19 656 MET A C 1
ATOM 5169 O O . MET A 1 656 ? -1.307 -8.270 -21.480 1.00 98.19 656 MET A O 1
ATOM 5173 N N . ILE A 1 657 ? -2.969 -9.663 -20.880 1.00 98.38 657 ILE A N 1
ATOM 5174 C CA . ILE A 1 657 ? -2.444 -10.828 -21.602 1.00 98.38 657 ILE A CA 1
ATOM 5175 C C . ILE A 1 657 ? -2.335 -10.540 -23.114 1.00 98.38 657 ILE A C 1
ATOM 5177 O O . ILE A 1 657 ? -1.229 -10.657 -23.649 1.00 98.38 657 ILE A O 1
ATOM 5181 N N . PRO A 1 658 ? -3.395 -10.085 -23.820 1.00 98.31 658 PRO A N 1
ATOM 5182 C CA . PRO A 1 658 ? -3.274 -9.715 -25.230 1.00 98.31 658 PRO A CA 1
ATOM 5183 C C . PRO A 1 658 ? -2.363 -8.502 -25.453 1.00 98.31 658 PRO A C 1
ATOM 5185 O O . PRO A 1 658 ? -1.696 -8.434 -26.483 1.00 98.31 658 PRO A O 1
ATOM 5188 N N . GLY A 1 659 ? -2.305 -7.566 -24.496 1.00 98.25 659 GLY A N 1
ATOM 5189 C CA . GLY A 1 659 ? -1.429 -6.396 -24.567 1.00 98.25 659 GLY A CA 1
ATOM 5190 C C . GLY A 1 659 ? 0.048 -6.774 -24.701 1.00 98.25 659 GLY A C 1
ATOM 5191 O O . GLY A 1 659 ? 0.725 -6.289 -25.608 1.00 98.25 659 GLY A O 1
ATOM 5192 N N . LEU A 1 660 ? 0.530 -7.708 -23.870 1.00 98.19 660 LEU A N 1
ATOM 5193 C CA . LEU A 1 660 ? 1.903 -8.228 -23.952 1.00 98.19 660 LEU A CA 1
ATOM 5194 C C . LEU A 1 660 ? 2.174 -8.933 -25.282 1.00 98.19 660 LEU A C 1
ATOM 5196 O O . LEU A 1 660 ? 3.183 -8.651 -25.930 1.00 98.19 660 LEU A O 1
ATOM 5200 N N . VAL A 1 661 ? 1.258 -9.801 -25.725 1.00 98.19 661 VAL A N 1
ATOM 5201 C CA . VAL A 1 661 ? 1.387 -10.505 -27.011 1.00 98.19 661 VAL A CA 1
ATOM 5202 C C . VAL A 1 661 ? 1.484 -9.509 -28.167 1.00 98.19 661 VAL A C 1
ATOM 5204 O O . VAL A 1 661 ? 2.330 -9.668 -29.048 1.00 98.19 661 VAL A O 1
ATOM 5207 N N . LEU A 1 662 ? 0.660 -8.458 -28.154 1.00 98.00 662 LEU A N 1
ATOM 5208 C CA . LEU A 1 662 ? 0.666 -7.431 -29.189 1.00 98.00 662 LEU A CA 1
ATOM 5209 C C . LEU A 1 662 ? 1.986 -6.651 -29.203 1.00 98.00 662 LEU A C 1
ATOM 5211 O O . LEU A 1 662 ? 2.549 -6.458 -30.280 1.00 98.00 662 LEU A O 1
ATOM 5215 N N . VAL A 1 663 ? 2.523 -6.261 -28.040 1.00 97.00 663 VAL A N 1
ATOM 5216 C CA . VAL A 1 663 ? 3.847 -5.617 -27.956 1.00 97.00 663 VAL A CA 1
ATOM 5217 C C . VAL A 1 663 ? 4.929 -6.536 -28.526 1.00 97.00 663 VAL A C 1
ATOM 5219 O O . VAL A 1 663 ? 5.657 -6.118 -29.423 1.00 97.00 663 VAL A O 1
ATOM 5222 N N . GLY A 1 664 ? 4.989 -7.795 -28.084 1.00 96.38 664 GLY A N 1
ATOM 5223 C CA . GLY A 1 664 ? 5.983 -8.771 -28.540 1.00 96.38 664 GLY A CA 1
ATOM 5224 C C . GLY A 1 664 ? 5.966 -9.017 -30.044 1.00 96.38 664 GLY A C 1
ATOM 5225 O O . GLY A 1 664 ? 6.998 -8.936 -30.707 1.00 96.38 664 GLY A O 1
ATOM 5226 N N . GLN A 1 665 ? 4.779 -9.264 -30.604 1.00 97.12 665 GLN A N 1
ATOM 5227 C CA . GLN A 1 665 ? 4.598 -9.487 -32.041 1.00 97.12 665 GLN A CA 1
ATOM 5228 C C . GLN A 1 665 ? 4.953 -8.247 -32.862 1.00 97.12 665 GLN A C 1
ATOM 5230 O O . GLN A 1 665 ? 5.564 -8.368 -33.925 1.00 97.12 665 GLN A O 1
ATOM 5235 N N . THR A 1 666 ? 4.586 -7.059 -32.370 1.00 96.38 666 THR A N 1
ATOM 5236 C CA . THR A 1 666 ? 4.923 -5.796 -33.033 1.00 96.38 666 THR A CA 1
ATOM 5237 C C . THR A 1 666 ? 6.438 -5.620 -33.039 1.00 96.38 666 THR A C 1
ATOM 5239 O O . THR A 1 666 ? 7.007 -5.405 -34.108 1.00 96.38 666 THR A O 1
ATOM 5242 N N . LEU A 1 667 ? 7.106 -5.808 -31.893 1.00 94.00 667 LEU A N 1
ATOM 5243 C CA . LEU A 1 667 ? 8.563 -5.734 -31.771 1.00 94.00 667 LEU A CA 1
ATOM 5244 C C . LEU A 1 667 ? 9.273 -6.717 -32.713 1.00 94.00 667 LEU A C 1
ATOM 5246 O O . LEU A 1 667 ? 10.078 -6.282 -33.529 1.00 94.00 667 LEU A O 1
ATOM 5250 N N . GLN A 1 668 ? 8.917 -8.003 -32.662 1.00 94.62 668 GLN A N 1
ATOM 5251 C CA . GLN A 1 668 ? 9.568 -9.062 -33.442 1.00 94.62 668 GLN A CA 1
ATOM 5252 C C . GLN A 1 668 ? 9.478 -8.838 -34.954 1.00 94.62 668 GLN A C 1
ATOM 5254 O O . GLN A 1 668 ? 10.437 -9.061 -35.688 1.00 94.62 668 GLN A O 1
ATOM 5259 N N . LYS A 1 669 ? 8.300 -8.436 -35.436 1.00 94.31 669 LYS A N 1
ATOM 5260 C CA . LYS A 1 669 ? 8.030 -8.273 -36.870 1.00 94.31 669 LYS A CA 1
ATOM 5261 C C . LYS A 1 669 ? 8.301 -6.851 -37.368 1.00 94.31 669 LYS A C 1
ATOM 5263 O O . LYS A 1 669 ? 7.993 -6.567 -38.522 1.00 94.31 669 LYS A O 1
ATOM 5268 N N . HIS A 1 670 ? 8.828 -5.966 -36.514 1.00 92.38 670 HIS A N 1
ATOM 5269 C CA . HIS A 1 670 ? 9.015 -4.538 -36.799 1.00 92.38 670 HIS A CA 1
ATOM 5270 C C . HIS A 1 670 ? 7.772 -3.890 -37.443 1.00 92.38 670 HIS A C 1
ATOM 5272 O O . HIS A 1 670 ? 7.858 -3.185 -38.449 1.00 92.38 670 HIS A O 1
ATOM 5278 N N . LEU A 1 671 ? 6.588 -4.174 -36.888 1.00 95.06 671 LEU A N 1
ATOM 5279 C CA . LEU A 1 671 ? 5.322 -3.646 -37.406 1.00 95.06 671 LEU A CA 1
ATOM 5280 C C . LEU A 1 671 ? 5.157 -2.154 -37.072 1.00 95.06 671 LEU A C 1
ATOM 5282 O O . LEU A 1 671 ? 5.956 -1.545 -36.361 1.00 95.06 671 LEU A O 1
ATOM 5286 N N . HIS A 1 672 ? 4.079 -1.549 -37.575 1.00 95.31 672 HIS A N 1
ATOM 5287 C CA . HIS A 1 672 ? 3.760 -0.156 -37.277 1.00 95.31 672 HIS A CA 1
ATOM 5288 C C . HIS A 1 672 ? 3.666 0.081 -35.758 1.00 95.31 672 HIS A C 1
ATOM 5290 O O . HIS A 1 672 ? 2.977 -0.649 -35.044 1.00 95.31 672 HIS A O 1
ATOM 5296 N N . TRP A 1 673 ? 4.301 1.152 -35.275 1.00 94.19 673 TRP A N 1
ATOM 5297 C CA . TRP A 1 673 ? 4.425 1.502 -33.850 1.00 94.19 673 TRP A CA 1
ATOM 5298 C C . TRP A 1 673 ? 3.094 1.633 -33.102 1.00 94.19 673 TRP A C 1
ATOM 5300 O O . TRP A 1 673 ? 3.055 1.497 -31.881 1.00 94.19 673 TRP A O 1
ATOM 5310 N N . ALA A 1 674 ? 1.992 1.840 -33.826 1.00 96.50 674 ALA A N 1
ATOM 5311 C CA . ALA A 1 674 ? 0.643 1.792 -33.268 1.00 96.50 674 ALA A CA 1
ATOM 5312 C C . ALA A 1 674 ? 0.360 0.467 -32.534 1.00 96.50 674 ALA A C 1
ATOM 5314 O O . ALA A 1 674 ? -0.330 0.481 -31.521 1.00 96.50 674 ALA A O 1
ATOM 5315 N N . GLY A 1 675 ? 0.931 -0.660 -32.981 1.00 97.06 675 GLY A N 1
ATOM 5316 C CA . GLY A 1 675 ? 0.825 -1.937 -32.268 1.00 97.06 675 GLY A CA 1
ATOM 5317 C C . GLY A 1 675 ? 1.434 -1.879 -30.863 1.00 97.06 675 GLY A C 1
ATOM 5318 O O . GLY A 1 675 ? 0.825 -2.361 -29.912 1.00 97.06 675 GLY A O 1
ATOM 5319 N N . ILE A 1 676 ? 2.573 -1.192 -30.698 1.00 96.06 676 ILE A N 1
ATOM 5320 C CA . ILE A 1 676 ? 3.192 -0.958 -29.384 1.00 96.06 676 ILE A CA 1
ATOM 5321 C C . ILE A 1 676 ? 2.293 -0.058 -28.537 1.00 96.06 676 ILE A C 1
ATOM 5323 O O . ILE A 1 676 ? 2.086 -0.351 -27.366 1.00 96.06 676 ILE A O 1
ATOM 5327 N N . VAL A 1 677 ? 1.722 1.001 -29.119 1.00 97.31 677 VAL A N 1
ATOM 5328 C CA . VAL A 1 677 ? 0.817 1.917 -28.402 1.00 97.31 677 VAL A CA 1
ATOM 5329 C C . VAL A 1 677 ? -0.419 1.188 -27.880 1.00 97.31 677 VAL A C 1
ATOM 5331 O O . VAL A 1 677 ? -0.716 1.257 -26.692 1.00 97.31 677 VAL A O 1
ATOM 5334 N N . PHE A 1 678 ? -1.127 0.438 -28.724 1.00 97.88 678 PHE A N 1
ATOM 5335 C CA . PHE A 1 678 ? -2.303 -0.303 -28.267 1.00 97.88 678 PHE A CA 1
ATOM 5336 C C . PHE A 1 678 ? -1.931 -1.427 -27.298 1.00 97.88 678 PHE A C 1
ATOM 5338 O O . PHE A 1 678 ? -2.584 -1.568 -26.268 1.00 97.88 678 PHE A O 1
ATOM 5345 N N . GLY A 1 679 ? -0.863 -2.182 -27.566 1.00 98.00 679 GLY A N 1
ATOM 5346 C CA . GLY A 1 679 ? -0.445 -3.286 -26.702 1.00 98.00 679 GLY A CA 1
ATOM 5347 C C . GLY A 1 679 ? 0.009 -2.815 -25.321 1.00 98.00 679 GLY A C 1
ATOM 5348 O O . GLY A 1 679 ? -0.473 -3.308 -24.300 1.00 98.00 679 GLY A O 1
ATOM 5349 N N . TRP A 1 680 ? 0.878 -1.803 -25.276 1.00 97.44 680 TRP A N 1
ATOM 5350 C CA . TRP A 1 680 ? 1.353 -1.212 -24.027 1.00 97.44 680 TRP A CA 1
ATOM 5351 C C . TRP A 1 680 ? 0.226 -0.481 -23.291 1.00 97.44 680 TRP A C 1
ATOM 5353 O O . TRP A 1 680 ? 0.127 -0.587 -22.071 1.00 97.44 680 TRP A O 1
ATOM 5363 N N . GLY A 1 681 ? -0.670 0.193 -24.018 1.00 97.88 681 GLY A N 1
ATOM 5364 C CA . GLY A 1 681 ? -1.847 0.847 -23.450 1.00 97.88 681 GLY A CA 1
ATOM 5365 C C . GLY A 1 681 ? -2.820 -0.142 -22.806 1.00 97.88 681 GLY A C 1
ATOM 5366 O O . GLY A 1 681 ? -3.206 0.048 -21.656 1.00 97.88 681 GLY A O 1
ATOM 5367 N N . MET A 1 682 ? -3.166 -1.236 -23.492 1.00 98.38 682 MET A N 1
ATOM 5368 C CA . MET A 1 682 ? -3.992 -2.314 -22.928 1.00 98.38 682 MET A CA 1
ATOM 5369 C C . MET A 1 682 ? -3.348 -2.916 -21.679 1.00 98.38 682 MET A C 1
ATOM 5371 O O . MET A 1 682 ? -4.016 -3.108 -20.662 1.00 98.38 682 MET A O 1
ATOM 5375 N N . PHE A 1 683 ? -2.039 -3.169 -21.741 1.00 97.81 683 PHE A N 1
ATOM 5376 C CA . PHE A 1 683 ? -1.301 -3.699 -20.607 1.00 97.81 683 PHE A CA 1
ATOM 5377 C C . PHE A 1 683 ? -1.336 -2.745 -19.411 1.00 97.81 683 PHE A C 1
ATOM 5379 O O . PHE A 1 683 ? -1.689 -3.157 -18.310 1.00 97.81 683 PHE A O 1
ATOM 5386 N N . GLN A 1 684 ? -1.053 -1.459 -19.623 1.00 96.62 684 GLN A N 1
ATOM 5387 C CA . GLN A 1 684 ? -1.007 -0.484 -18.541 1.00 96.62 684 GLN A CA 1
ATOM 5388 C C . GLN A 1 684 ? -2.394 -0.167 -17.957 1.00 96.62 684 GLN A C 1
ATOM 5390 O O . GLN A 1 684 ? -2.513 0.034 -16.748 1.00 96.62 684 GLN A O 1
ATOM 5395 N N . PHE A 1 685 ? -3.445 -0.179 -18.784 1.00 96.75 685 PHE A N 1
ATOM 5396 C CA . PHE A 1 685 ? -4.830 -0.114 -18.314 1.00 96.75 685 PHE A CA 1
ATOM 5397 C C . PHE A 1 685 ? -5.115 -1.265 -17.342 1.00 96.75 685 PHE A C 1
ATOM 5399 O O . PHE A 1 685 ? -5.590 -1.042 -16.229 1.00 96.75 685 PHE A O 1
ATOM 5406 N N . GLY A 1 686 ? -4.766 -2.493 -17.734 1.00 96.31 686 GLY A N 1
ATOM 5407 C CA . GLY A 1 686 ? -4.974 -3.665 -16.894 1.00 96.31 686 GLY A CA 1
ATOM 5408 C C . GLY A 1 686 ? -4.135 -3.649 -15.613 1.00 96.31 686 GLY A C 1
ATOM 5409 O O . GLY A 1 686 ? -4.666 -3.985 -14.557 1.00 96.31 686 GLY A O 1
ATOM 5410 N N . VAL A 1 687 ? -2.880 -3.176 -15.675 1.00 94.12 687 VAL A N 1
ATOM 5411 C CA . VAL A 1 687 ? -2.040 -2.947 -14.485 1.00 94.12 687 VAL A CA 1
ATOM 5412 C C . VAL A 1 687 ? -2.764 -2.039 -13.497 1.00 94.12 687 VAL A C 1
ATOM 5414 O O . VAL A 1 687 ? -2.893 -2.414 -12.339 1.00 94.12 687 VAL A O 1
ATOM 5417 N N . MET A 1 688 ? -3.297 -0.896 -13.944 1.00 92.00 688 MET A N 1
ATOM 5418 C CA . MET A 1 688 ? -4.009 0.036 -13.063 1.00 92.00 688 MET A CA 1
ATOM 5419 C C . MET A 1 688 ? -5.211 -0.624 -12.370 1.00 92.00 688 MET A C 1
ATOM 5421 O O . MET A 1 688 ? -5.361 -0.537 -11.151 1.00 92.00 688 MET A O 1
ATOM 5425 N N . VAL A 1 689 ? -6.037 -1.337 -13.141 1.00 92.56 689 VAL A N 1
ATOM 5426 C CA . VAL A 1 689 ? -7.246 -2.012 -12.644 1.00 92.56 689 VAL A CA 1
ATOM 5427 C C . VAL A 1 689 ? -6.910 -3.095 -11.610 1.00 92.56 689 VAL A C 1
ATOM 5429 O O . VAL A 1 689 ? -7.540 -3.151 -10.551 1.00 92.56 689 VAL A O 1
ATOM 5432 N N . VAL A 1 690 ? -5.895 -3.924 -11.879 1.00 93.88 690 VAL A N 1
ATOM 5433 C CA . VAL A 1 690 ? -5.428 -4.971 -10.953 1.00 93.88 690 VAL A CA 1
ATOM 5434 C C . VAL A 1 690 ? -4.796 -4.372 -9.699 1.00 93.88 690 VAL A C 1
ATOM 5436 O O . VAL A 1 690 ? -5.047 -4.842 -8.589 1.00 93.88 690 VAL A O 1
ATOM 5439 N N . SER A 1 691 ? -3.966 -3.341 -9.863 1.00 90.31 691 SER A N 1
ATOM 5440 C CA . SER A 1 691 ? -3.246 -2.673 -8.779 1.00 90.31 691 SER A CA 1
ATOM 5441 C C . SER A 1 691 ? -4.194 -2.164 -7.696 1.00 90.31 691 SER A C 1
ATOM 5443 O O . SER A 1 691 ? -4.027 -2.514 -6.525 1.00 90.31 691 SER A O 1
ATOM 5445 N N . VAL A 1 692 ? -5.233 -1.416 -8.084 1.00 86.56 692 VAL A N 1
ATOM 5446 C CA . VAL A 1 692 ? -6.232 -0.884 -7.144 1.00 86.56 692 VAL A CA 1
ATOM 5447 C C . VAL A 1 692 ? -6.957 -2.013 -6.409 1.00 86.56 692 VAL A C 1
ATOM 5449 O O . VAL A 1 692 ? -7.053 -1.990 -5.182 1.00 86.56 692 VAL A O 1
ATOM 5452 N N . ALA A 1 693 ? -7.423 -3.031 -7.137 1.00 90.25 693 ALA A N 1
ATOM 5453 C CA . ALA A 1 693 ? -8.169 -4.144 -6.554 1.00 90.25 693 ALA A CA 1
ATOM 5454 C C . ALA A 1 693 ? -7.321 -4.983 -5.581 1.00 90.25 693 ALA A C 1
ATOM 5456 O O . ALA A 1 693 ? -7.798 -5.373 -4.515 1.00 90.25 693 ALA A O 1
ATOM 5457 N N . THR A 1 694 ? -6.054 -5.224 -5.922 1.00 92.19 694 THR A N 1
ATOM 5458 C CA . THR A 1 694 ? -5.126 -6.037 -5.122 1.00 92.19 694 THR A CA 1
ATOM 5459 C C . THR A 1 694 ? -4.709 -5.329 -3.835 1.00 92.19 694 THR A C 1
ATOM 5461 O O . THR A 1 694 ? -4.713 -5.945 -2.770 1.00 92.19 694 THR A O 1
ATOM 5464 N N . VAL A 1 695 ? -4.392 -4.029 -3.907 1.00 88.19 695 VAL A N 1
ATOM 5465 C CA . VAL A 1 695 ? -4.078 -3.225 -2.713 1.00 88.19 695 VAL A CA 1
ATOM 5466 C C . VAL A 1 695 ? -5.293 -3.132 -1.796 1.00 88.19 695 VAL A C 1
ATOM 5468 O O . VAL A 1 695 ? -5.166 -3.369 -0.599 1.00 88.19 695 VAL A O 1
ATOM 5471 N N . ALA A 1 696 ? -6.473 -2.846 -2.349 1.00 86.62 696 ALA A N 1
ATOM 5472 C CA . ALA A 1 696 ? -7.697 -2.748 -1.564 1.00 86.62 696 ALA A CA 1
ATOM 5473 C C . ALA A 1 696 ? -8.072 -4.088 -0.904 1.00 86.62 696 ALA A C 1
ATOM 5475 O O . ALA A 1 696 ? -8.490 -4.102 0.247 1.00 86.62 696 ALA A O 1
ATOM 5476 N N . TYR A 1 697 ? -7.859 -5.220 -1.585 1.00 90.88 697 TYR A N 1
ATOM 5477 C CA . TYR A 1 697 ? -8.039 -6.545 -0.985 1.00 90.88 697 TYR A CA 1
ATOM 5478 C C . TYR A 1 697 ? -7.106 -6.761 0.215 1.00 90.88 697 TYR A C 1
ATOM 5480 O O . TYR A 1 697 ? -7.561 -7.187 1.274 1.00 90.88 697 TYR A O 1
ATOM 5488 N N . ALA A 1 698 ? -5.813 -6.448 0.072 1.00 91.25 698 ALA A N 1
ATOM 5489 C CA . ALA A 1 698 ? -4.843 -6.608 1.154 1.00 91.25 698 ALA A CA 1
ATOM 5490 C C . ALA A 1 698 ? -5.146 -5.693 2.354 1.00 91.25 698 ALA A C 1
ATOM 5492 O O . ALA A 1 698 ? -5.015 -6.128 3.497 1.00 91.25 698 ALA A O 1
ATOM 5493 N N . LEU A 1 699 ? -5.579 -4.454 2.093 1.00 84.12 699 LEU A N 1
ATOM 5494 C CA . LEU A 1 699 ? -5.991 -3.502 3.127 1.00 84.12 699 LEU A CA 1
ATOM 5495 C C . LEU A 1 699 ? -7.233 -3.977 3.873 1.00 84.12 699 LEU A C 1
ATOM 5497 O O . LEU A 1 699 ? -7.226 -3.980 5.097 1.00 84.12 699 LEU A O 1
ATOM 5501 N N . ASP A 1 700 ? -8.254 -4.450 3.163 1.00 82.38 700 ASP A N 1
ATOM 5502 C CA . ASP A 1 700 ? -9.467 -4.966 3.802 1.00 82.38 700 ASP A CA 1
ATOM 5503 C C . ASP A 1 700 ? -9.211 -6.260 4.588 1.00 82.38 700 ASP A C 1
ATOM 5505 O O . ASP A 1 700 ? -9.946 -6.571 5.520 1.00 82.38 700 ASP A O 1
ATOM 5509 N N . CYS A 1 701 ? -8.172 -7.023 4.233 1.00 86.12 701 CYS A N 1
ATOM 5510 C CA . CYS A 1 701 ? -7.752 -8.190 5.006 1.00 86.12 701 CYS A CA 1
ATOM 5511 C C . CYS A 1 701 ? -7.056 -7.821 6.325 1.00 86.12 701 CYS A C 1
ATOM 5513 O O . CYS A 1 701 ? -7.110 -8.622 7.255 1.00 86.12 701 CYS A O 1
ATOM 5515 N N . TYR A 1 702 ? -6.365 -6.674 6.382 1.00 86.56 702 TYR A N 1
ATOM 5516 C CA . TYR A 1 702 ? -5.578 -6.225 7.539 1.00 86.56 702 TYR A CA 1
ATOM 5517 C C . TYR A 1 702 ? -5.657 -4.694 7.734 1.00 86.56 702 TYR A C 1
ATOM 5519 O O . TYR A 1 702 ? -4.626 -4.011 7.679 1.00 86.56 702 TYR A O 1
ATOM 5527 N N . PRO A 1 703 ? -6.850 -4.135 8.018 1.00 77.25 703 PRO A N 1
ATOM 5528 C CA . PRO A 1 703 ? -7.081 -2.687 8.088 1.00 77.25 703 PRO A CA 1
ATOM 5529 C C . PRO A 1 703 ? -6.280 -2.007 9.202 1.00 77.25 703 PRO A C 1
ATOM 5531 O O . PRO A 1 703 ? -5.950 -0.831 9.119 1.00 77.25 703 PRO A O 1
ATOM 5534 N N . SER A 1 704 ? -5.912 -2.746 10.252 1.00 78.69 704 SER A N 1
ATOM 5535 C CA . SER A 1 704 ? -5.108 -2.201 11.346 1.00 78.69 704 SER A CA 1
ATOM 5536 C C . SER A 1 704 ? -3.648 -1.918 10.972 1.00 78.69 704 SER A C 1
ATOM 5538 O O . SER A 1 704 ? -2.989 -1.189 11.707 1.00 78.69 704 SER A O 1
ATOM 5540 N N . ALA A 1 705 ? -3.117 -2.461 9.873 1.00 85.19 705 ALA A N 1
ATOM 5541 C CA . ALA A 1 705 ? -1.709 -2.324 9.478 1.00 85.19 705 ALA A CA 1
ATOM 5542 C C . ALA A 1 705 ? -1.544 -1.803 8.047 1.00 85.19 705 ALA A C 1
ATOM 5544 O O . ALA A 1 705 ? -0.756 -2.318 7.254 1.00 85.19 705 ALA A O 1
ATOM 5545 N N . SER A 1 706 ? -2.305 -0.763 7.718 1.00 83.19 706 SER A N 1
ATOM 5546 C CA . SER A 1 706 ? -2.330 -0.123 6.401 1.00 83.19 706 SER A CA 1
ATOM 5547 C C . SER A 1 706 ? -0.949 0.287 5.882 1.00 83.19 706 SER A C 1
ATOM 5549 O O . SER A 1 706 ? -0.619 0.047 4.717 1.00 83.19 706 SER A O 1
ATOM 5551 N N . GLY A 1 707 ? -0.106 0.858 6.748 1.00 87.62 707 GLY A N 1
ATOM 5552 C CA . GLY A 1 707 ? 1.264 1.229 6.412 1.00 87.62 707 GLY A CA 1
ATOM 5553 C C . GLY A 1 707 ? 2.114 0.005 6.062 1.00 87.62 707 GLY A C 1
ATOM 5554 O O . GLY A 1 707 ? 2.807 0.010 5.046 1.00 87.62 707 GLY A O 1
ATOM 5555 N N . GLU A 1 708 ? 2.040 -1.065 6.856 1.00 91.88 708 GLU A N 1
ATOM 5556 C CA . GLU A 1 708 ? 2.800 -2.290 6.621 1.00 91.88 708 GLU A CA 1
ATOM 5557 C C . GLU A 1 708 ? 2.326 -2.985 5.333 1.00 91.88 708 GLU A C 1
ATOM 5559 O O . GLU A 1 708 ? 3.158 -3.414 4.531 1.00 91.88 708 GLU A O 1
ATOM 5564 N N . VAL A 1 709 ? 1.007 -3.035 5.088 1.00 91.38 709 VAL A N 1
ATOM 5565 C CA . VAL A 1 709 ? 0.418 -3.536 3.832 1.00 91.38 709 VAL A CA 1
ATOM 5566 C C . VAL A 1 709 ? 0.977 -2.755 2.643 1.00 91.38 709 VAL A C 1
ATOM 5568 O O . VAL A 1 709 ? 1.470 -3.357 1.687 1.00 91.38 709 VAL A O 1
ATOM 5571 N N . SER A 1 710 ? 0.964 -1.422 2.718 1.00 89.62 710 SER A N 1
ATOM 5572 C CA . SER A 1 710 ? 1.514 -0.537 1.686 1.00 89.62 710 SER A CA 1
ATOM 5573 C C . SER A 1 710 ? 2.977 -0.859 1.372 1.00 89.62 710 SER A C 1
ATOM 5575 O O . SER A 1 710 ? 3.355 -1.042 0.212 1.00 89.62 710 SER A O 1
ATOM 5577 N N . ALA A 1 711 ? 3.807 -0.984 2.413 1.00 93.44 711 ALA A N 1
ATOM 5578 C CA . ALA A 1 711 ? 5.229 -1.268 2.278 1.00 93.44 711 ALA A CA 1
ATOM 5579 C C . ALA A 1 711 ? 5.494 -2.639 1.638 1.00 93.44 711 ALA A C 1
ATOM 5581 O O . ALA A 1 711 ? 6.322 -2.737 0.731 1.00 93.44 711 ALA A O 1
ATOM 5582 N N . LEU A 1 712 ? 4.778 -3.683 2.067 1.00 95.00 712 LEU A N 1
ATOM 5583 C CA . LEU A 1 712 ? 4.936 -5.042 1.544 1.00 95.00 712 LEU A CA 1
ATOM 5584 C C . LEU A 1 712 ? 4.455 -5.169 0.094 1.00 95.00 712 LEU A C 1
ATOM 5586 O O . LEU A 1 712 ? 5.144 -5.767 -0.735 1.00 95.00 712 LEU A O 1
ATOM 5590 N N . ILE A 1 713 ? 3.310 -4.574 -0.245 1.00 92.44 713 ILE A N 1
ATOM 5591 C CA . ILE A 1 713 ? 2.793 -4.599 -1.618 1.00 92.44 713 ILE A CA 1
ATOM 5592 C C . ILE A 1 713 ? 3.690 -3.776 -2.555 1.00 92.44 713 ILE A C 1
ATOM 5594 O O . ILE A 1 713 ? 3.985 -4.226 -3.665 1.00 92.44 713 ILE A O 1
ATOM 5598 N N . ASN A 1 714 ? 4.205 -2.622 -2.112 1.00 91.06 714 ASN A N 1
ATOM 5599 C CA . ASN A 1 714 ? 5.202 -1.879 -2.887 1.00 91.06 714 ASN A CA 1
ATOM 5600 C C . ASN A 1 714 ? 6.514 -2.664 -3.045 1.00 91.06 714 ASN A C 1
ATOM 5602 O O . ASN A 1 714 ? 7.096 -2.664 -4.125 1.00 91.06 714 ASN A O 1
ATOM 5606 N N . PHE A 1 715 ? 6.971 -3.381 -2.014 1.00 94.12 715 PHE A N 1
ATOM 5607 C CA . PHE A 1 715 ? 8.147 -4.244 -2.131 1.00 94.12 715 PHE A CA 1
ATOM 5608 C C . PHE A 1 715 ? 7.944 -5.334 -3.195 1.00 94.12 715 PHE A C 1
ATOM 5610 O O . PHE A 1 715 ? 8.785 -5.490 -4.081 1.00 94.12 715 PHE A O 1
ATOM 5617 N N . ALA A 1 716 ? 6.800 -6.025 -3.172 1.00 93.06 716 ALA A N 1
ATOM 5618 C CA . ALA A 1 716 ? 6.453 -7.058 -4.151 1.00 93.06 716 ALA A CA 1
ATOM 5619 C C . ALA A 1 716 ? 6.441 -6.533 -5.600 1.00 93.06 716 ALA A C 1
ATOM 5621 O O . ALA A 1 716 ? 6.929 -7.191 -6.525 1.00 93.06 716 ALA A O 1
ATOM 5622 N N . ARG A 1 717 ? 5.933 -5.310 -5.778 1.00 88.44 717 ARG A N 1
ATOM 5623 C CA . ARG A 1 717 ? 5.871 -4.596 -7.057 1.00 88.44 717 ARG A CA 1
ATOM 5624 C C . ARG A 1 717 ? 7.241 -4.431 -7.720 1.00 88.44 717 ARG A C 1
ATOM 5626 O O . ARG A 1 717 ? 7.377 -4.636 -8.922 1.00 88.44 717 ARG A O 1
ATOM 5633 N N . VAL A 1 718 ? 8.252 -4.038 -6.947 1.00 88.62 718 VAL A N 1
ATOM 5634 C CA . VAL A 1 718 ? 9.555 -3.615 -7.492 1.00 88.62 718 VAL A CA 1
ATOM 5635 C C . VAL A 1 718 ? 10.638 -4.689 -7.399 1.00 88.62 718 VAL A C 1
ATOM 5637 O O . VAL A 1 718 ? 11.516 -4.731 -8.261 1.00 88.62 718 VAL A O 1
ATOM 5640 N N . VAL A 1 719 ? 10.557 -5.611 -6.429 1.00 87.81 719 VAL A N 1
ATOM 5641 C CA . VAL A 1 719 ? 11.494 -6.749 -6.305 1.00 87.81 719 VAL A CA 1
ATOM 5642 C C . VAL A 1 719 ? 11.397 -7.717 -7.484 1.00 87.81 719 VAL A C 1
ATOM 5644 O O . VAL A 1 719 ? 12.338 -8.424 -7.810 1.00 87.81 719 VAL A O 1
ATOM 5647 N N . SER A 1 720 ? 10.258 -7.756 -8.155 1.00 84.94 720 SER A N 1
ATOM 5648 C CA . SER A 1 720 ? 10.063 -8.567 -9.349 1.00 84.94 720 SER A CA 1
ATOM 5649 C C . SER A 1 720 ? 10.497 -7.794 -10.598 1.00 84.94 720 SER A C 1
ATOM 5651 O O . SER A 1 720 ? 11.276 -8.299 -11.409 1.00 84.94 720 SER A O 1
ATOM 5653 N N . GLY A 1 721 ? 10.088 -6.528 -10.706 1.00 84.94 721 GLY A N 1
ATOM 5654 C CA . GLY A 1 721 ? 10.368 -5.661 -11.848 1.00 84.94 721 GLY A CA 1
ATOM 5655 C C . GLY A 1 721 ? 11.840 -5.334 -12.088 1.00 84.94 721 GLY A C 1
ATOM 5656 O O . GLY A 1 721 ? 12.264 -5.295 -13.241 1.00 84.94 721 GLY A O 1
ATOM 5657 N N . PHE A 1 722 ? 12.645 -5.149 -11.034 1.00 88.56 722 PHE A N 1
ATOM 5658 C CA . PHE A 1 722 ? 14.062 -4.793 -11.203 1.00 88.56 722 PHE A CA 1
ATOM 5659 C C . PHE A 1 722 ? 14.854 -5.857 -11.981 1.00 88.56 722 PHE A C 1
ATOM 5661 O O . PHE A 1 722 ? 15.800 -5.531 -12.699 1.00 88.56 722 PHE A O 1
ATOM 5668 N N . SER A 1 723 ? 14.460 -7.128 -11.835 1.00 88.19 723 SER A N 1
ATOM 5669 C CA . SER A 1 723 ? 15.149 -8.266 -12.444 1.00 88.19 723 SER A CA 1
ATOM 5670 C C . SER A 1 723 ? 15.019 -8.266 -13.969 1.00 88.19 723 SER A C 1
ATOM 5672 O O . SER A 1 723 ? 15.965 -8.625 -14.668 1.00 88.19 723 SER A O 1
ATOM 5674 N N . VAL A 1 724 ? 13.885 -7.785 -14.491 1.00 90.81 724 VAL A N 1
ATOM 5675 C CA . VAL A 1 724 ? 13.549 -7.818 -15.922 1.00 90.81 724 VAL A CA 1
ATOM 5676 C C . VAL A 1 724 ? 14.555 -7.027 -16.756 1.00 90.81 724 VAL A C 1
ATOM 5678 O O . VAL A 1 724 ? 14.914 -7.437 -17.860 1.00 90.81 724 VAL A O 1
ATOM 5681 N N . GLY A 1 725 ? 15.093 -5.937 -16.207 1.00 87.06 725 GLY A N 1
ATOM 5682 C CA . GLY A 1 725 ? 16.083 -5.103 -16.887 1.00 87.06 725 GLY A CA 1
ATOM 5683 C C . GLY A 1 725 ? 17.429 -5.786 -17.121 1.00 87.06 725 GLY A C 1
ATOM 5684 O O . GLY A 1 725 ? 18.213 -5.278 -17.916 1.00 87.06 725 GLY A O 1
ATOM 5685 N N . TYR A 1 726 ? 17.719 -6.904 -16.446 1.00 89.12 726 TYR A N 1
ATOM 5686 C CA . TYR A 1 726 ? 18.956 -7.661 -16.658 1.00 89.12 726 TYR A CA 1
ATOM 5687 C C . TYR A 1 726 ? 18.871 -8.621 -17.843 1.00 89.12 726 TYR A C 1
ATOM 5689 O O . TYR A 1 726 ? 19.892 -8.877 -18.467 1.00 89.12 726 TYR A O 1
ATOM 5697 N N . PHE A 1 727 ? 17.685 -9.150 -18.158 1.00 90.50 727 PHE A N 1
ATOM 5698 C CA . PHE A 1 727 ? 17.559 -10.230 -19.142 1.00 90.50 727 PHE A CA 1
ATOM 5699 C C . PHE A 1 727 ? 16.617 -9.923 -20.308 1.00 90.50 727 PHE A C 1
ATOM 5701 O O . PHE A 1 727 ? 16.731 -10.578 -21.336 1.00 90.50 727 PHE A O 1
ATOM 5708 N N . GLN A 1 728 ? 15.697 -8.954 -20.212 1.00 91.00 728 GLN A N 1
ATOM 5709 C CA . GLN A 1 728 ? 14.651 -8.769 -21.231 1.00 91.00 728 GLN A CA 1
ATOM 5710 C C . GLN A 1 728 ? 15.204 -8.487 -22.633 1.00 91.00 728 GLN A C 1
ATOM 5712 O O . GLN A 1 728 ? 14.731 -9.080 -23.603 1.00 91.00 728 GLN A O 1
ATOM 5717 N N . GLN A 1 729 ? 16.208 -7.612 -22.742 1.00 89.06 729 GLN A N 1
ATOM 5718 C CA . GLN A 1 729 ? 16.808 -7.279 -24.035 1.00 89.06 729 GLN A CA 1
ATOM 5719 C C . GLN A 1 729 ? 17.532 -8.484 -24.642 1.00 89.06 729 GLN A C 1
ATOM 5721 O O . GLN A 1 729 ? 17.319 -8.812 -25.807 1.00 89.06 729 GLN A O 1
ATOM 5726 N N . GLU A 1 730 ? 18.371 -9.157 -23.854 1.00 90.00 730 GLU A N 1
ATOM 5727 C CA . GLU A 1 730 ? 19.118 -10.332 -24.312 1.00 90.00 730 GLU A CA 1
ATOM 5728 C C . GLU A 1 730 ? 18.179 -11.485 -24.679 1.00 90.00 730 GLU A C 1
ATOM 5730 O O . GLU A 1 730 ? 18.376 -12.144 -25.697 1.00 90.00 730 GLU A O 1
ATOM 5735 N N . TRP A 1 731 ? 17.115 -11.687 -23.899 1.00 93.25 731 TRP A N 1
ATOM 5736 C CA . TRP A 1 731 ? 16.098 -12.700 -24.157 1.00 93.25 731 TRP A CA 1
ATOM 5737 C C . TRP A 1 731 ? 15.371 -12.453 -25.480 1.00 93.25 731 TRP A C 1
ATOM 5739 O O . TRP A 1 731 ? 15.245 -13.373 -26.286 1.00 93.25 731 TRP A O 1
ATOM 5749 N N . GLY A 1 732 ? 14.952 -11.210 -25.735 1.00 91.69 732 GLY A N 1
ATOM 5750 C CA . GLY A 1 732 ? 14.301 -10.838 -26.989 1.00 91.69 732 GLY A CA 1
ATOM 5751 C C . GLY A 1 732 ? 15.210 -10.995 -28.210 1.00 91.69 732 GLY A C 1
ATOM 5752 O O . GLY A 1 732 ? 14.771 -11.518 -29.229 1.00 91.69 732 GLY A O 1
ATOM 5753 N N . LEU A 1 733 ? 16.488 -10.620 -28.100 1.00 90.12 733 LEU A N 1
ATOM 5754 C CA . LEU A 1 733 ? 17.458 -10.781 -29.191 1.00 90.12 733 LEU A CA 1
ATOM 5755 C C . LEU A 1 733 ? 17.826 -12.248 -29.459 1.00 90.12 733 LEU A C 1
ATOM 5757 O O . LEU A 1 733 ? 18.108 -12.602 -30.602 1.00 90.12 733 LEU A O 1
ATOM 5761 N N . LYS A 1 734 ? 17.850 -13.092 -28.421 1.00 92.62 734 LYS A N 1
ATOM 5762 C CA . LYS A 1 734 ? 18.257 -14.497 -28.529 1.00 92.62 734 LYS A CA 1
ATOM 5763 C C . LYS A 1 734 ? 17.128 -15.414 -29.006 1.00 92.62 734 LYS A C 1
ATOM 5765 O O . LYS A 1 734 ? 17.351 -16.226 -29.895 1.00 92.62 734 LYS A O 1
ATOM 5770 N N . GLU A 1 735 ? 15.947 -15.308 -28.398 1.00 94.56 735 GLU A N 1
ATOM 5771 C CA . GLU A 1 735 ? 14.824 -16.244 -28.605 1.00 94.56 735 GLU A CA 1
ATOM 5772 C C . GLU A 1 735 ? 13.658 -15.620 -29.398 1.00 94.56 735 GLU A C 1
ATOM 5774 O O . GLU A 1 735 ? 12.708 -16.314 -29.763 1.00 94.56 735 GLU A O 1
ATOM 5779 N N . GLY A 1 736 ? 13.709 -14.310 -29.654 1.00 94.12 736 GLY A N 1
ATOM 5780 C CA . GLY A 1 736 ? 12.635 -13.537 -30.275 1.00 94.12 736 GLY A CA 1
ATOM 5781 C C . GLY A 1 736 ? 11.777 -12.780 -29.257 1.00 94.12 736 GLY A C 1
ATOM 5782 O O . GLY A 1 736 ? 11.454 -13.269 -28.168 1.00 94.12 736 GLY A O 1
ATOM 5783 N N . PHE A 1 737 ? 11.382 -11.556 -29.613 1.00 94.00 737 PHE A N 1
ATOM 5784 C CA . PHE A 1 737 ? 10.501 -10.719 -28.795 1.00 94.00 737 PHE A CA 1
ATOM 5785 C C . PHE A 1 737 ? 9.075 -11.267 -28.724 1.00 94.00 737 PHE A C 1
ATOM 5787 O O . PHE A 1 737 ? 8.390 -11.056 -27.727 1.00 94.00 737 PHE A O 1
ATOM 5794 N N . ASP A 1 738 ? 8.629 -12.001 -29.740 1.00 95.19 738 ASP A N 1
ATOM 5795 C CA . ASP A 1 738 ? 7.355 -12.711 -29.728 1.00 95.19 738 ASP A CA 1
ATOM 5796 C C . ASP A 1 738 ? 7.341 -13.842 -28.697 1.00 95.19 738 ASP A C 1
ATOM 5798 O O . ASP A 1 738 ? 6.399 -13.929 -27.909 1.00 95.19 738 ASP A O 1
ATOM 5802 N N . THR A 1 739 ? 8.397 -14.656 -28.652 1.00 96.75 739 THR A N 1
ATOM 5803 C CA . THR A 1 739 ? 8.569 -15.715 -27.651 1.00 96.75 739 THR A CA 1
ATOM 5804 C C . THR A 1 739 ? 8.706 -15.123 -26.252 1.00 96.75 739 THR A C 1
ATOM 5806 O O . THR A 1 739 ? 8.003 -15.545 -25.334 1.00 96.75 739 THR A O 1
ATOM 5809 N N . SER A 1 740 ? 9.566 -14.111 -26.090 1.00 95.75 740 SER A N 1
ATOM 5810 C CA . SER A 1 740 ? 9.813 -13.449 -24.805 1.00 95.75 740 SER A CA 1
ATOM 5811 C C . SER A 1 740 ? 8.523 -12.887 -24.204 1.00 95.75 740 SER A C 1
ATOM 5813 O O . SER A 1 740 ? 8.077 -13.344 -23.151 1.00 95.75 740 SER A O 1
ATOM 5815 N N . PHE A 1 741 ? 7.839 -11.983 -24.908 1.00 96.81 741 PHE A N 1
ATOM 5816 C CA . PHE A 1 741 ? 6.585 -11.396 -24.426 1.00 96.81 741 PHE A CA 1
ATOM 5817 C C . PHE A 1 741 ? 5.419 -12.399 -24.401 1.00 96.81 741 PHE A C 1
ATOM 5819 O O . PHE A 1 741 ? 4.510 -12.259 -23.582 1.00 96.81 741 PHE A O 1
ATOM 5826 N N . GLY A 1 742 ? 5.437 -13.435 -25.246 1.00 97.69 742 GLY A N 1
ATOM 5827 C CA . GLY A 1 742 ? 4.475 -14.538 -25.190 1.00 97.69 742 GLY A CA 1
ATOM 5828 C C . GLY A 1 742 ? 4.580 -15.333 -23.887 1.00 97.69 742 GLY A C 1
ATOM 5829 O O . GLY A 1 742 ? 3.563 -15.637 -23.263 1.00 97.69 742 GLY A O 1
ATOM 5830 N N . ILE A 1 743 ? 5.801 -15.599 -23.415 1.00 97.44 743 ILE A N 1
ATOM 5831 C CA . ILE A 1 743 ? 6.032 -16.230 -22.110 1.00 97.44 743 ILE A CA 1
ATOM 5832 C C . ILE A 1 743 ? 5.624 -15.281 -20.979 1.00 97.44 743 ILE A C 1
ATOM 5834 O O . ILE A 1 743 ? 4.973 -15.726 -20.037 1.00 97.44 743 ILE A O 1
ATOM 5838 N N . GLN A 1 744 ? 5.893 -13.974 -21.083 1.00 97.19 744 GLN A N 1
ATOM 5839 C CA . GLN A 1 744 ? 5.379 -12.992 -20.113 1.00 97.19 744 GLN A CA 1
ATOM 5840 C C . GLN A 1 744 ? 3.846 -13.059 -20.010 1.00 97.19 744 GLN A C 1
ATOM 5842 O O . GLN A 1 744 ? 3.292 -13.174 -18.916 1.00 97.19 744 GLN A O 1
ATOM 5847 N N . ALA A 1 745 ? 3.143 -13.100 -21.144 1.00 98.12 745 ALA A N 1
ATOM 5848 C CA . ALA A 1 745 ? 1.691 -13.262 -21.186 1.00 98.12 745 ALA A CA 1
ATOM 5849 C C . ALA A 1 745 ? 1.226 -14.594 -20.560 1.00 98.12 745 ALA A C 1
ATOM 5851 O O . ALA A 1 745 ? 0.245 -14.626 -19.808 1.00 98.12 745 ALA A O 1
ATOM 5852 N N . ALA A 1 746 ? 1.957 -15.687 -20.801 1.00 98.00 746 ALA A N 1
ATOM 5853 C CA . ALA A 1 746 ? 1.692 -16.979 -20.173 1.00 98.00 746 ALA A CA 1
ATOM 5854 C C . ALA A 1 746 ? 1.877 -16.931 -18.644 1.00 98.00 746 ALA A C 1
ATOM 5856 O O . ALA A 1 746 ? 1.057 -17.490 -17.918 1.00 98.00 746 ALA A O 1
ATOM 5857 N N . THR A 1 747 ? 2.880 -16.208 -18.131 1.00 96.62 747 THR A N 1
ATOM 5858 C CA . THR A 1 747 ? 3.063 -16.038 -16.676 1.00 96.62 747 THR A CA 1
ATOM 5859 C C . THR A 1 747 ? 1.930 -15.235 -16.034 1.00 96.62 747 THR A C 1
ATOM 5861 O O . THR A 1 747 ? 1.445 -15.617 -14.969 1.00 96.62 747 THR A O 1
ATOM 5864 N N . CYS A 1 748 ? 1.428 -14.192 -16.707 1.00 96.69 748 CYS A N 1
ATOM 5865 C CA . CYS A 1 748 ? 0.231 -13.463 -16.275 1.00 96.69 748 CYS A CA 1
ATOM 5866 C C . CYS A 1 748 ? -1.015 -14.359 -16.276 1.00 96.69 748 CYS A C 1
ATOM 5868 O O . CYS A 1 748 ? -1.875 -14.232 -15.413 1.00 96.69 748 CYS A O 1
ATOM 5870 N N . THR A 1 749 ? -1.108 -15.292 -17.224 1.00 97.62 749 THR A N 1
ATOM 5871 C CA . THR A 1 749 ? -2.203 -16.271 -17.265 1.00 97.62 749 THR A CA 1
ATOM 5872 C C . THR A 1 749 ? -2.094 -17.262 -16.106 1.00 97.62 749 THR A C 1
ATOM 5874 O O . THR A 1 749 ? -3.083 -17.548 -15.437 1.00 97.62 749 THR A O 1
ATOM 5877 N N . ALA A 1 750 ? -0.889 -17.754 -15.810 1.00 97.25 750 ALA A N 1
ATOM 5878 C CA . ALA A 1 750 ? -0.653 -18.681 -14.705 1.00 97.25 750 ALA A CA 1
ATOM 5879 C C . ALA A 1 750 ? -0.971 -18.060 -13.332 1.00 97.25 750 ALA A C 1
ATOM 5881 O O . ALA A 1 750 ? -1.439 -18.761 -12.434 1.00 97.25 750 ALA A O 1
ATOM 5882 N N . SER A 1 751 ? -0.784 -16.745 -13.167 1.00 96.19 751 SER A N 1
ATOM 5883 C CA . SER A 1 751 ? -1.082 -16.055 -11.906 1.00 96.19 751 SER A CA 1
ATOM 5884 C C . SER A 1 751 ? -2.578 -16.031 -11.553 1.00 96.19 751 SER A C 1
ATOM 5886 O O . SER A 1 751 ? -2.913 -15.842 -10.383 1.00 96.19 751 SER A O 1
ATOM 5888 N N . ILE A 1 752 ? -3.480 -16.332 -12.503 1.00 96.56 752 ILE A N 1
ATOM 5889 C CA . ILE A 1 752 ? -4.920 -16.527 -12.246 1.00 96.56 752 ILE A CA 1
ATOM 5890 C C . ILE A 1 752 ? -5.148 -17.581 -11.156 1.00 96.56 752 ILE A C 1
ATOM 5892 O O . ILE A 1 752 ? -6.041 -17.417 -10.325 1.00 96.56 752 ILE A O 1
ATOM 5896 N N . PHE A 1 753 ? -4.316 -18.628 -11.105 1.00 97.19 753 PHE A N 1
ATOM 5897 C CA . PHE A 1 753 ? -4.397 -19.649 -10.060 1.00 97.19 753 PHE A CA 1
ATOM 5898 C C . PHE A 1 753 ? -4.262 -19.050 -8.653 1.00 97.19 753 PHE A C 1
ATOM 5900 O O . PHE A 1 753 ? -4.983 -19.451 -7.741 1.00 97.19 753 PHE A O 1
ATOM 5907 N N . LEU A 1 754 ? -3.392 -18.050 -8.477 1.00 96.56 754 LEU A N 1
ATOM 5908 C CA . LEU A 1 754 ? -3.204 -17.380 -7.190 1.00 96.56 754 LEU A CA 1
ATOM 5909 C C . LEU A 1 754 ? -4.467 -16.614 -6.782 1.00 96.56 754 LEU A C 1
ATOM 5911 O O . LEU A 1 754 ? -4.885 -16.710 -5.631 1.00 96.56 754 LEU A O 1
ATOM 5915 N N . ILE A 1 755 ? -5.127 -15.933 -7.723 1.00 95.31 755 ILE A N 1
ATOM 5916 C CA . ILE A 1 755 ? -6.387 -15.224 -7.448 1.00 95.31 755 ILE A CA 1
ATOM 5917 C C . ILE A 1 755 ? -7.488 -16.201 -7.066 1.00 95.31 755 ILE A C 1
ATOM 5919 O O . ILE A 1 755 ? -8.150 -16.000 -6.053 1.00 95.31 755 ILE A O 1
ATOM 5923 N N . VAL A 1 756 ? -7.659 -17.272 -7.844 1.00 96.19 756 VAL A N 1
ATOM 5924 C CA . VAL A 1 756 ? -8.659 -18.308 -7.557 1.00 96.19 756 VAL A CA 1
ATOM 5925 C C . VAL A 1 756 ? -8.399 -18.916 -6.178 1.00 96.19 756 VAL A C 1
ATOM 5927 O O . VAL A 1 756 ? -9.332 -19.094 -5.398 1.00 96.19 756 VAL A O 1
ATOM 5930 N N . SER A 1 757 ? -7.132 -19.158 -5.823 1.00 96.12 757 SER A N 1
ATOM 5931 C CA . SER A 1 757 ? -6.778 -19.661 -4.494 1.00 96.12 757 SER A CA 1
ATOM 5932 C C . SER A 1 757 ? -7.176 -18.691 -3.374 1.00 96.12 757 SER A C 1
ATOM 5934 O O . SER A 1 757 ? -7.745 -19.122 -2.372 1.00 96.12 757 SER A O 1
ATOM 5936 N N . LEU A 1 758 ? -6.965 -17.383 -3.555 1.00 95.38 758 LEU A N 1
ATOM 5937 C CA . LEU A 1 758 ? -7.377 -16.361 -2.592 1.00 95.38 758 LEU A CA 1
ATOM 5938 C C . LEU A 1 758 ? -8.902 -16.217 -2.523 1.00 95.38 758 LEU A C 1
ATOM 5940 O O . LEU A 1 758 ? -9.438 -16.067 -1.433 1.00 95.38 758 LEU A O 1
ATOM 5944 N N . GLN A 1 759 ? -9.617 -16.336 -3.641 1.00 94.44 759 GLN A N 1
ATOM 5945 C CA . GLN A 1 759 ? -11.083 -16.321 -3.644 1.00 94.44 759 GLN A CA 1
ATOM 5946 C C . GLN A 1 759 ? -11.680 -17.528 -2.913 1.00 94.44 759 GLN A C 1
ATOM 5948 O O . GLN A 1 759 ? -12.660 -17.386 -2.189 1.00 94.44 759 GLN A O 1
ATOM 5953 N N . MET A 1 760 ? -11.101 -18.718 -3.091 1.00 93.31 760 MET A N 1
ATOM 5954 C CA . MET A 1 760 ? -11.621 -19.951 -2.490 1.00 93.31 760 MET A CA 1
ATOM 5955 C C . MET A 1 760 ? -11.217 -20.124 -1.022 1.00 93.31 760 MET A C 1
ATOM 5957 O O . MET A 1 760 ? -11.984 -20.668 -0.226 1.00 93.31 760 MET A O 1
ATOM 5961 N N . TYR A 1 761 ? -9.998 -19.711 -0.665 1.00 93.25 761 TYR A N 1
ATOM 5962 C CA . TYR A 1 761 ? -9.395 -20.011 0.635 1.00 93.25 761 TYR A CA 1
ATOM 5963 C C . TYR A 1 761 ? -9.049 -18.769 1.463 1.00 93.25 761 TYR A C 1
ATOM 5965 O O . TYR A 1 761 ? -8.698 -18.931 2.628 1.00 93.25 761 TYR A O 1
ATOM 5973 N N . GLY A 1 762 ? -9.174 -17.548 0.931 1.00 90.50 762 GLY A N 1
ATOM 5974 C CA . GLY A 1 762 ? -8.781 -16.302 1.605 1.00 90.50 762 GLY A CA 1
ATOM 5975 C C . GLY A 1 762 ? -9.402 -16.143 2.991 1.00 90.50 762 GLY A C 1
ATOM 5976 O O . GLY A 1 762 ? -8.675 -15.972 3.970 1.00 90.50 762 GLY A O 1
ATOM 5977 N N . ALA A 1 763 ? -10.717 -16.336 3.108 1.00 85.88 763 ALA A N 1
ATOM 5978 C CA . ALA A 1 763 ? -11.425 -16.273 4.384 1.00 85.88 763 ALA A CA 1
ATOM 5979 C C . ALA A 1 763 ? -10.907 -17.314 5.392 1.00 85.88 763 ALA A C 1
ATOM 5981 O O . ALA A 1 763 ? -10.656 -16.989 6.551 1.00 85.88 763 ALA A O 1
ATOM 5982 N N . LYS A 1 764 ? -10.662 -18.554 4.945 1.00 86.44 764 LYS A N 1
ATOM 5983 C CA . LYS A 1 764 ? -10.102 -19.625 5.791 1.00 86.44 764 LYS A CA 1
ATOM 5984 C C . LYS A 1 764 ? -8.675 -19.309 6.239 1.00 86.44 764 LYS A C 1
ATOM 5986 O O . LYS A 1 764 ? -8.327 -19.557 7.389 1.00 86.44 764 LYS A O 1
ATOM 5991 N N . LEU A 1 765 ? -7.861 -18.744 5.349 1.00 89.50 765 LEU A N 1
ATOM 5992 C CA . LEU A 1 765 ? -6.490 -18.333 5.648 1.00 89.50 765 LEU A CA 1
ATOM 5993 C C . LEU A 1 765 ? -6.454 -17.178 6.657 1.00 89.50 765 LEU A C 1
ATOM 5995 O O . LEU A 1 765 ? -5.623 -17.205 7.564 1.00 89.50 765 LEU A O 1
ATOM 5999 N N . ARG A 1 766 ? -7.364 -16.198 6.545 1.00 88.44 766 ARG A N 1
ATOM 6000 C CA . ARG A 1 766 ? -7.500 -15.117 7.536 1.00 88.44 766 ARG A CA 1
ATOM 6001 C C . ARG A 1 766 ? -7.944 -15.645 8.895 1.00 88.44 766 ARG A C 1
ATOM 6003 O O . ARG A 1 766 ? -7.298 -15.324 9.887 1.00 88.44 766 ARG A O 1
ATOM 6010 N N . ARG A 1 767 ? -8.970 -16.504 8.925 1.00 79.19 767 ARG A N 1
ATOM 6011 C CA . ARG A 1 767 ? -9.439 -17.202 10.138 1.00 79.19 767 ARG A CA 1
ATOM 6012 C C . ARG A 1 767 ? -8.308 -17.916 10.857 1.00 79.19 767 ARG A C 1
ATOM 6014 O O . ARG A 1 767 ? -8.083 -17.696 12.038 1.00 79.19 767 ARG A O 1
ATOM 6021 N N . TRP A 1 768 ? -7.559 -18.731 10.119 1.00 84.69 768 TRP A N 1
ATOM 6022 C CA . TRP A 1 768 ? -6.447 -19.491 10.676 1.00 84.69 768 TRP A CA 1
ATOM 6023 C C . TRP A 1 768 ? -5.334 -18.592 11.235 1.00 84.69 768 TRP A C 1
ATOM 6025 O O . TRP A 1 768 ? -4.753 -18.894 12.276 1.00 84.69 768 TRP A O 1
ATOM 6035 N N . ALA A 1 769 ? -5.029 -17.483 10.560 1.00 83.75 769 ALA A N 1
ATOM 6036 C CA . ALA A 1 769 ? -3.927 -16.610 10.947 1.00 83.75 769 ALA A CA 1
ATOM 6037 C C . ALA A 1 769 ? -4.279 -15.606 12.058 1.00 83.75 769 ALA A C 1
ATOM 6039 O O . ALA A 1 769 ? -3.373 -15.141 12.762 1.00 83.75 769 ALA A O 1
ATOM 6040 N N . GLY A 1 770 ? -5.559 -15.250 12.191 1.00 78.69 770 GLY A N 1
ATOM 6041 C CA . GLY A 1 770 ? -6.070 -14.248 13.126 1.00 78.69 770 GLY A CA 1
ATOM 6042 C C . GLY A 1 770 ? -5.583 -12.815 12.847 1.00 78.69 770 GLY A C 1
ATOM 6043 O O . GLY A 1 770 ? -4.784 -12.584 11.924 1.00 78.69 770 GLY A O 1
ATOM 6044 N N . PRO A 1 771 ? -6.001 -11.842 13.676 1.00 79.75 771 PRO A N 1
ATOM 6045 C CA . PRO A 1 771 ? -5.586 -10.445 13.561 1.00 79.75 771 PRO A CA 1
ATOM 6046 C C . PRO A 1 771 ? -4.108 -10.251 13.936 1.00 79.75 771 PRO A C 1
ATOM 6048 O O . PRO A 1 771 ? -3.412 -11.175 14.375 1.00 79.75 771 PRO A O 1
ATOM 6051 N N . ILE A 1 772 ? -3.601 -9.036 13.740 1.00 80.00 772 ILE A N 1
ATOM 6052 C CA . ILE A 1 772 ? -2.228 -8.666 14.104 1.00 80.00 772 ILE A CA 1
ATOM 6053 C C . ILE A 1 772 ? -2.123 -8.522 15.625 1.00 80.00 772 ILE A C 1
ATOM 6055 O O . ILE A 1 772 ? -2.830 -7.725 16.242 1.00 80.00 772 ILE A O 1
ATOM 6059 N N . LYS A 1 773 ? -1.224 -9.297 16.233 1.00 78.88 773 LYS A N 1
ATOM 6060 C CA . LYS A 1 773 ? -1.027 -9.386 17.684 1.00 78.88 773 LYS A CA 1
ATOM 6061 C C . LYS A 1 773 ? -0.152 -8.252 18.207 1.00 78.88 773 LYS A C 1
ATOM 6063 O O . LYS A 1 773 ? -0.388 -7.743 19.303 1.00 78.88 773 LYS A O 1
ATOM 6068 N N . LEU A 1 774 ? 0.858 -7.835 17.441 1.00 77.12 774 LEU A N 1
ATOM 6069 C CA . LEU A 1 774 ? 1.766 -6.757 17.830 1.00 77.12 774 LEU A CA 1
ATOM 6070 C C . LEU A 1 774 ? 1.115 -5.371 17.666 1.00 77.12 774 LEU A C 1
ATOM 6072 O O . LEU A 1 774 ? 1.189 -4.722 16.620 1.00 77.12 774 LEU A O 1
ATOM 6076 N N . LYS A 1 775 ? 0.506 -4.883 18.751 1.00 75.62 775 LYS A N 1
ATOM 6077 C CA . LYS A 1 775 ? 0.018 -3.499 18.871 1.00 75.62 775 LYS A CA 1
ATOM 6078 C C . LYS A 1 775 ? 1.183 -2.533 19.164 1.00 75.62 775 LYS A C 1
ATOM 6080 O O . LYS A 1 775 ? 2.113 -2.887 19.899 1.00 75.62 775 LYS A O 1
ATOM 6085 N N . ILE A 1 776 ? 1.141 -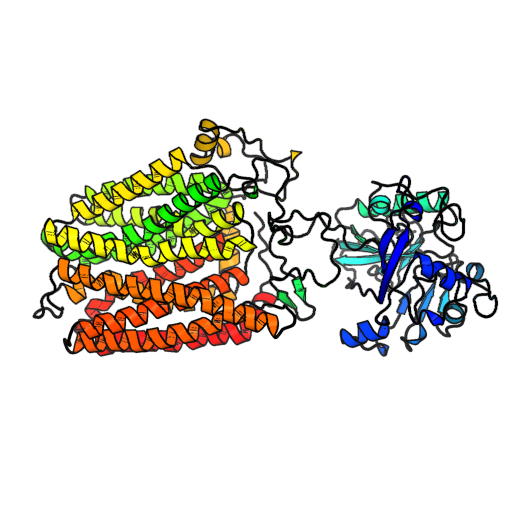1.349 18.543 1.00 66.94 776 ILE A N 1
ATOM 6086 C CA . ILE A 1 776 ? 2.176 -0.298 18.604 1.00 66.94 776 ILE A CA 1
ATOM 6087 C C . ILE A 1 776 ? 1.787 0.777 19.604 1.00 66.94 776 ILE A C 1
ATOM 6089 O O . ILE A 1 776 ? 0.595 1.156 19.604 1.00 66.94 776 ILE A O 1
#

Organism: Scytalidium lignicola (NCBI:txid5539)

pLDDT: mean 84.88, std 15.62, range [24.56, 98.38]